Protein AF-A0A7U9S030-F1 (afdb_monomer_lite)

Sequence (1274 aa):
MGVYTKLIKKIAAVTAAAVVSAAVLPLWQVSVPVWAGQEVIQEDREASELTLESVRSEAAASYSGTEKMGFDLELAGHSFTGAAGLDYSQDTADRKYMQVFQNLKDRSESQTIIFRFRTTAANAFLFGTGIDGINNGKNMTFSLNNGKLRFRLRNQKKSEGGTAAGLQGNVGSNLNDGKYHTVAVSFHPGLGYAVGNVNLVIDASQDLYPAQWCPEWKAGFDQNNEAFTKFHIGSSALYGGDANGAALNGSLDFITVLNKGYTLQELQRLTAGDKDYRNFTEMFSGGTCNTWLFTGGTEGVADFAGNKTTRNWVGIFESSLRESGTFVERGRFVFNTAKKGADLAQLLDEYDTRILPFGTRVVGVMIGAADYRKKAEGLETFEETLTELLNRLVADRKIPLLLTPYPSQEASDAAEITRYTEAIERVAGEKFKIVDFSDLDPANLNSDGGLTPQGHQVVANKIKDAVGAGGKTSFTFDMLSDGSYTVAKQKDGALAQLLEVSAGADSITFKTEEASADTDAALEYTLTDSKGISISGEVPAGDTEFTIGGLKKYEQYLLHVYDTGRGSVRESYQPVSILTAEGEQGTAAEYEDHNRSVNEKIKETFTQDEAATWLFMGDSITHGVVTQGYDNVPQMFAKYLDEAGRTDDIVLNTGVTNATIATTLHQIEPRLKRYRPDVVFVMLGTNDVSVNGENTVTDAGSAVKGGITPEQYKERYKTLVGEIYETNPNASVVLRVPCEMKNAGQGNPPFPAHDGYEEKFAKIYEVAEEMREEHPGFNVAVVNHLKEWRDYRDNVRNDNIMTSGYGWLVADGVHPNGRGNLSMFQQLMKELGLYVHTSELVNYQYELSDWTDTSDLEVTVTQRGSRASVRMNALSGYTNGLKNVTLTLTADGRSIGTTADYAADGSITVDGLDASKPYTPSVTGKDAENSKEITFAASLVHEGGSDSEASADEKRELEDTLQAAEELDVTEYPQVIRNDYQAAILAVKEKYPADGELTSAQIDAALEEIRFVQANMKTLLAKFTEAKEALEQALLLAKKTLDGGKEARYSKDDWDNFTTIYRQAEAAAADESLSADELLRICSSLISAEQKLLNPPQILPPPPKVKKNKTYDIGDYHYLVTDLVKQTVTVTGTKNAGLSKIVILDQVKLLDGKTYQVTEVGSKAFLNHKKANSIQIGKNVEKIGAQAFSNCPALKKAVIRSTRLAEIGGKAFYKDKNLKSIEIKSKKLKKVGKNAFKGTAAKLKLIIPKKKYAAYKKLLAKKGQNKSASIKKK

Structure (mmCIF, N/CA/C/O backbone):
data_AF-A0A7U9S030-F1
#
_entry.id   AF-A0A7U9S030-F1
#
loop_
_atom_site.group_PDB
_atom_site.id
_atom_site.type_symbol
_atom_site.label_atom_id
_atom_site.label_alt_id
_atom_site.label_comp_id
_atom_site.label_asym_id
_atom_site.label_entity_id
_atom_site.label_seq_id
_atom_site.pdbx_PDB_ins_code
_atom_site.Cartn_x
_atom_site.Cartn_y
_atom_site.Cartn_z
_atom_site.occupancy
_atom_site.B_iso_or_equiv
_atom_site.auth_seq_id
_atom_site.auth_comp_id
_atom_site.auth_asym_id
_atom_site.auth_atom_id
_atom_site.pdbx_PDB_model_num
ATOM 1 N N . MET A 1 1 ? -9.720 65.638 -17.532 1.00 43.97 1 MET A N 1
ATOM 2 C CA . MET A 1 1 ? -8.790 65.518 -18.675 1.00 43.97 1 MET A CA 1
ATOM 3 C C . MET A 1 1 ? -7.827 66.700 -18.590 1.00 43.97 1 MET A C 1
ATOM 5 O O . MET A 1 1 ? -8.305 67.823 -18.619 1.00 43.97 1 MET A O 1
ATOM 9 N N . GLY A 1 2 ? -6.526 66.453 -18.378 1.00 38.53 2 GLY A N 1
ATOM 10 C CA . GLY A 1 2 ? -5.487 67.496 -18.366 1.00 38.53 2 GLY A CA 1
ATOM 11 C C . GLY A 1 2 ? -4.905 67.910 -17.007 1.00 38.53 2 GLY A C 1
ATOM 12 O O . GLY A 1 2 ? -4.972 69.085 -16.702 1.00 38.53 2 GLY A O 1
ATOM 13 N N . VAL A 1 3 ? -4.286 66.991 -16.247 1.00 31.59 3 VAL A N 1
ATOM 14 C CA . VAL A 1 3 ? -3.066 67.262 -15.438 1.00 31.59 3 VAL A CA 1
ATOM 15 C C . VAL A 1 3 ? -2.243 65.962 -15.330 1.00 31.59 3 VAL A C 1
ATOM 17 O O . VAL A 1 3 ? -1.977 65.428 -14.263 1.00 31.59 3 VAL A O 1
ATOM 20 N N . TYR A 1 4 ? -1.882 65.403 -16.483 1.00 32.97 4 TYR A N 1
ATOM 21 C CA . TYR A 1 4 ? -0.696 64.557 -16.635 1.00 32.97 4 TYR A CA 1
ATOM 22 C C . TYR A 1 4 ? 0.330 65.420 -17.373 1.00 32.97 4 TYR A C 1
ATOM 24 O O . TYR A 1 4 ? -0.057 66.273 -18.175 1.00 32.97 4 TYR A O 1
ATOM 32 N N . THR A 1 5 ? 1.620 65.149 -17.182 1.00 32.88 5 THR A N 1
ATOM 33 C CA . THR A 1 5 ? 2.760 65.758 -17.905 1.00 32.88 5 THR A CA 1
ATOM 34 C C . THR A 1 5 ? 3.355 67.027 -17.274 1.00 32.88 5 THR A C 1
ATOM 36 O O . THR A 1 5 ? 3.334 68.085 -17.896 1.00 32.88 5 THR A O 1
ATOM 39 N N . LYS A 1 6 ? 3.960 66.934 -16.070 1.00 26.59 6 LYS A N 1
ATOM 40 C CA . LYS A 1 6 ? 5.124 67.794 -15.712 1.00 26.59 6 LYS A CA 1
ATOM 41 C C . LYS A 1 6 ? 5.947 67.456 -14.459 1.00 26.59 6 LYS A C 1
ATOM 43 O O . LYS A 1 6 ? 6.879 68.201 -14.181 1.00 26.59 6 LYS A O 1
ATOM 48 N N . LEU A 1 7 ? 5.711 66.342 -13.758 1.00 29.89 7 LEU A N 1
ATOM 49 C CA . LEU A 1 7 ? 6.564 65.939 -12.622 1.00 29.89 7 LEU A CA 1
ATOM 50 C C . LEU A 1 7 ? 7.321 64.617 -12.850 1.00 29.89 7 LEU A C 1
ATOM 52 O O . LEU A 1 7 ? 7.571 63.855 -11.931 1.00 29.89 7 LEU A O 1
ATOM 56 N N . ILE A 1 8 ? 7.726 64.377 -14.101 1.00 34.41 8 ILE A N 1
ATOM 57 C CA . ILE A 1 8 ? 8.907 63.570 -14.441 1.00 34.41 8 ILE A CA 1
ATOM 58 C C . ILE A 1 8 ? 9.949 64.558 -14.970 1.00 34.41 8 ILE A C 1
ATOM 60 O O . ILE A 1 8 ? 9.958 64.833 -16.169 1.00 34.41 8 ILE A O 1
ATOM 64 N N . LYS A 1 9 ? 10.754 65.157 -14.079 1.00 27.56 9 LYS A N 1
ATOM 65 C CA . LYS A 1 9 ? 12.091 65.745 -14.344 1.00 27.56 9 LYS A CA 1
ATOM 66 C C . LYS A 1 9 ? 12.587 66.506 -13.105 1.00 27.56 9 LYS A C 1
ATOM 68 O O . LYS A 1 9 ? 11.960 67.488 -12.724 1.00 27.56 9 LYS A O 1
ATOM 73 N N . LYS A 1 10 ? 13.753 66.081 -12.589 1.00 28.03 10 LYS A N 1
ATOM 74 C CA . LYS A 1 10 ? 14.465 66.437 -11.333 1.00 28.03 10 LYS A CA 1
ATOM 75 C C . LYS A 1 10 ? 14.172 65.422 -10.215 1.00 28.03 10 LYS A C 1
ATOM 77 O O . LYS A 1 10 ? 13.331 65.683 -9.374 1.00 28.03 10 LYS A O 1
ATOM 82 N N . ILE A 1 11 ? 14.668 64.181 -10.206 1.00 26.81 11 ILE A N 1
ATOM 83 C CA . ILE A 1 11 ? 16.036 63.665 -10.422 1.00 26.81 11 ILE A CA 1
ATOM 84 C C . ILE A 1 11 ? 17.112 64.442 -9.653 1.00 26.81 11 ILE A C 1
ATOM 86 O O . ILE A 1 11 ? 17.351 65.607 -9.963 1.00 26.81 11 ILE A O 1
ATOM 90 N N . ALA A 1 12 ? 17.815 63.675 -8.804 1.00 22.67 12 ALA A N 1
ATOM 91 C CA . ALA A 1 12 ? 19.140 63.907 -8.221 1.00 22.67 12 ALA A CA 1
ATOM 92 C C . ALA A 1 12 ? 19.173 65.001 -7.141 1.00 22.67 12 ALA A C 1
ATOM 94 O O . ALA A 1 12 ? 18.566 66.048 -7.293 1.00 22.67 12 ALA A O 1
ATOM 95 N N . ALA A 1 13 ? 19.862 64.880 -6.014 1.00 22.61 13 ALA A N 1
ATOM 96 C CA . ALA A 1 13 ? 20.998 64.066 -5.589 1.00 22.61 13 ALA A CA 1
ATOM 97 C C . ALA A 1 13 ? 21.158 64.436 -4.080 1.00 22.61 13 ALA A C 1
ATOM 99 O O . ALA A 1 13 ? 20.847 65.569 -3.730 1.00 22.61 13 ALA A O 1
ATOM 100 N N . VAL A 1 14 ? 21.518 63.585 -3.112 1.00 23.66 14 VAL A N 1
ATOM 101 C CA . VAL A 1 14 ? 22.896 63.201 -2.722 1.00 23.66 14 VAL A CA 1
ATOM 102 C C . VAL A 1 14 ? 22.957 63.134 -1.174 1.00 23.66 14 VAL A C 1
ATOM 104 O O . VAL A 1 14 ? 22.595 64.098 -0.512 1.00 23.66 14 VAL A O 1
ATOM 107 N N . THR A 1 15 ? 23.386 61.964 -0.661 1.00 24.47 15 THR A N 1
ATOM 108 C CA . THR A 1 15 ? 24.145 61.645 0.591 1.00 24.47 15 THR A CA 1
ATOM 109 C C . THR A 1 15 ? 23.659 62.173 1.955 1.00 24.47 15 THR A C 1
ATOM 111 O O . THR A 1 15 ? 23.604 63.376 2.157 1.00 24.47 15 THR A O 1
ATOM 114 N N . ALA A 1 16 ? 23.297 61.315 2.924 1.00 23.08 16 ALA A N 1
ATOM 115 C CA . ALA A 1 16 ? 24.126 60.594 3.937 1.00 23.08 16 ALA A CA 1
ATOM 116 C C . ALA A 1 16 ? 23.666 61.078 5.347 1.00 23.08 16 ALA A C 1
ATOM 118 O O . ALA A 1 16 ? 23.325 62.244 5.467 1.00 23.08 16 ALA A O 1
ATOM 119 N N . ALA A 1 17 ? 23.552 60.318 6.447 1.00 24.25 17 ALA A N 1
ATOM 120 C CA . ALA A 1 17 ? 24.267 59.136 6.921 1.00 24.25 17 ALA A CA 1
ATOM 121 C C . ALA A 1 17 ? 23.503 58.379 8.053 1.00 24.25 17 ALA A C 1
ATOM 123 O O . ALA A 1 17 ? 22.734 58.990 8.785 1.00 24.25 17 ALA A O 1
ATOM 124 N N . ALA A 1 18 ? 23.851 57.086 8.193 1.00 24.89 18 ALA A N 1
ATOM 125 C CA . ALA A 1 18 ? 23.895 56.190 9.375 1.00 24.89 18 ALA A CA 1
ATOM 126 C C . ALA A 1 18 ? 22.600 55.787 10.145 1.00 24.89 18 ALA A C 1
ATOM 128 O O . ALA A 1 18 ? 21.977 56.619 10.786 1.00 24.89 18 ALA A O 1
ATOM 129 N N . VAL A 1 19 ? 22.135 54.520 10.014 1.00 25.16 19 VAL A N 1
ATOM 130 C CA . VAL A 1 19 ? 22.357 53.305 10.880 1.00 25.16 19 VAL A CA 1
ATOM 131 C C . VAL A 1 19 ? 21.251 53.170 11.951 1.00 25.16 19 VAL A C 1
ATOM 133 O O . VAL A 1 19 ? 21.014 54.135 12.655 1.00 25.16 19 VAL A O 1
ATOM 136 N N . VAL A 1 20 ? 20.541 52.066 12.234 1.00 24.75 20 VAL A N 1
ATOM 137 C CA . VAL A 1 20 ? 20.331 50.677 11.751 1.00 24.75 20 VAL A CA 1
ATOM 138 C C . VAL A 1 20 ? 19.025 50.223 12.439 1.00 24.75 20 VAL A C 1
ATOM 140 O O . VAL A 1 20 ? 18.863 50.523 13.618 1.00 24.75 20 VAL A O 1
ATOM 143 N N . SER A 1 21 ? 18.129 49.497 11.756 1.00 26.20 21 SER A N 1
ATOM 144 C CA . SER A 1 21 ? 17.264 48.425 12.311 1.00 26.20 21 SER A CA 1
ATOM 145 C C . SER A 1 21 ? 16.460 47.794 11.172 1.00 26.20 21 SER A C 1
ATOM 147 O O . SER A 1 21 ? 15.723 48.476 10.465 1.00 26.20 21 SER A O 1
ATOM 149 N N . ALA A 1 22 ? 16.686 46.502 10.954 1.00 24.30 22 ALA A N 1
ATOM 150 C CA . ALA A 1 22 ? 16.199 45.720 9.830 1.00 24.30 22 ALA A CA 1
ATOM 151 C C . ALA A 1 22 ? 14.758 45.222 10.037 1.00 24.30 22 ALA A C 1
ATOM 153 O O . ALA A 1 22 ? 14.449 44.631 11.066 1.00 24.30 22 ALA A O 1
ATOM 154 N N . ALA A 1 23 ? 13.923 45.382 9.010 1.00 25.09 23 ALA A N 1
ATOM 155 C CA . ALA A 1 23 ? 12.721 44.587 8.781 1.00 25.09 23 ALA A CA 1
ATOM 156 C C . ALA A 1 23 ? 12.792 44.088 7.330 1.00 25.09 23 ALA A C 1
ATOM 158 O O . ALA A 1 23 ? 12.645 44.868 6.389 1.00 25.09 23 ALA A O 1
ATOM 159 N N . VAL A 1 24 ? 13.116 42.805 7.151 1.00 26.00 24 VAL A N 1
ATOM 160 C CA . VAL A 1 24 ? 13.170 42.138 5.844 1.00 26.00 24 VAL A CA 1
ATOM 161 C C . VAL A 1 24 ? 11.913 41.289 5.699 1.00 26.00 24 VAL A C 1
ATOM 163 O O . VAL A 1 24 ? 11.746 40.286 6.384 1.00 26.00 24 VAL A O 1
ATOM 166 N N . LEU A 1 25 ? 11.039 41.715 4.790 1.00 24.22 25 LEU A N 1
ATOM 167 C CA . LEU A 1 25 ? 10.045 40.878 4.121 1.00 24.22 25 LEU A CA 1
ATOM 168 C C . LEU A 1 25 ? 10.785 39.922 3.165 1.00 24.22 25 LEU A C 1
ATOM 170 O O . LEU A 1 25 ? 11.614 40.417 2.394 1.00 24.22 25 LEU A O 1
ATOM 174 N N . PRO A 1 26 ? 10.515 38.605 3.132 1.00 27.12 26 PRO A N 1
ATOM 175 C CA . PRO A 1 26 ? 11.086 37.761 2.098 1.00 27.12 26 PRO A CA 1
ATOM 176 C C . PRO A 1 26 ? 10.191 37.731 0.853 1.00 27.12 26 PRO A C 1
ATOM 178 O O . PRO A 1 26 ? 9.041 37.300 0.870 1.00 27.12 26 PRO A O 1
ATOM 181 N N . LEU A 1 27 ? 10.788 38.188 -0.245 1.00 24.61 27 LEU A N 1
ATOM 182 C CA . LEU A 1 27 ? 10.419 37.889 -1.623 1.00 24.61 27 LEU A CA 1
ATOM 183 C C . LEU A 1 27 ? 10.557 36.378 -1.891 1.00 24.61 27 LEU A C 1
ATOM 185 O O . LEU A 1 27 ? 11.667 35.863 -1.829 1.00 24.61 27 LEU A O 1
ATOM 189 N N . TRP A 1 28 ? 9.476 35.704 -2.291 1.00 23.78 28 TRP A N 1
ATOM 190 C CA . TRP A 1 28 ? 9.529 34.413 -2.998 1.00 23.78 28 TRP A CA 1
ATOM 191 C C . TRP A 1 28 ? 8.744 34.509 -4.314 1.00 23.78 28 TRP A C 1
ATOM 193 O O . TRP A 1 28 ? 7.645 33.991 -4.463 1.00 23.78 28 TRP A O 1
ATOM 203 N N . GLN A 1 29 ? 9.321 35.217 -5.285 1.00 27.47 29 GLN A N 1
ATOM 204 C CA . GLN A 1 29 ? 9.027 35.063 -6.714 1.00 27.47 29 GLN A CA 1
ATOM 205 C C . GLN A 1 29 ? 10.336 35.223 -7.492 1.00 27.47 29 GLN A C 1
ATOM 207 O O . GLN A 1 29 ? 10.546 36.190 -8.218 1.00 27.47 29 GLN A O 1
ATOM 212 N N . VAL A 1 30 ? 11.252 34.273 -7.302 1.00 23.80 30 VAL A N 1
ATOM 213 C CA . VAL A 1 30 ? 12.335 34.004 -8.251 1.00 23.80 30 VAL A CA 1
ATOM 214 C C . VAL A 1 30 ? 12.465 32.490 -8.356 1.00 23.80 30 VAL A C 1
ATOM 216 O O . VAL A 1 30 ? 13.173 31.843 -7.596 1.00 23.80 30 VAL A O 1
ATOM 219 N N . SER A 1 31 ? 11.720 31.916 -9.291 1.00 27.05 31 SER A N 1
ATOM 220 C CA . SER A 1 31 ? 11.907 30.548 -9.754 1.00 27.05 31 SER A CA 1
ATOM 221 C C . SER A 1 31 ? 13.229 30.439 -10.523 1.00 27.05 31 SER A C 1
ATOM 223 O O . SER A 1 31 ? 13.385 31.064 -11.573 1.00 27.05 31 SER A O 1
ATOM 225 N N . VAL A 1 32 ? 14.162 29.631 -10.011 1.00 22.25 32 VAL A N 1
ATOM 226 C CA . VAL A 1 32 ? 15.322 29.080 -10.739 1.00 22.25 32 VAL A CA 1
ATOM 227 C C . VAL A 1 32 ? 15.608 27.663 -10.211 1.00 22.25 32 VAL A C 1
ATOM 229 O O . VAL A 1 32 ? 15.194 27.327 -9.106 1.00 22.25 32 VAL A O 1
ATOM 232 N N . PRO A 1 33 ? 16.243 26.810 -11.026 1.00 23.23 33 PRO A N 1
ATOM 233 C CA . PRO A 1 33 ? 15.705 25.519 -11.430 1.00 23.23 33 PRO A CA 1
ATOM 234 C C . PRO A 1 33 ? 15.667 24.485 -10.293 1.00 23.23 33 PRO A C 1
ATOM 236 O O . PRO A 1 33 ? 16.690 24.093 -9.737 1.00 23.23 33 PRO A O 1
ATOM 239 N N . VAL A 1 34 ? 14.471 23.963 -10.044 1.00 23.61 34 VAL A N 1
ATOM 240 C CA . VAL A 1 34 ? 14.268 22.650 -9.430 1.00 23.61 34 VAL A CA 1
ATOM 241 C C . VAL A 1 34 ? 14.998 21.621 -10.303 1.00 23.61 34 VAL A C 1
ATOM 243 O O . VAL A 1 34 ? 14.859 21.658 -11.529 1.00 23.61 34 VAL A O 1
ATOM 246 N N . TRP A 1 35 ? 15.742 20.678 -9.714 1.00 24.00 35 TRP A N 1
ATOM 247 C CA . TRP A 1 35 ? 16.056 19.403 -10.375 1.00 24.00 35 TRP A CA 1
ATOM 248 C C . TRP A 1 35 ? 14.767 18.590 -10.515 1.00 24.00 35 TRP A C 1
ATOM 250 O O . TRP A 1 35 ? 14.552 17.569 -9.867 1.00 24.00 35 TRP A O 1
ATOM 260 N N . ALA A 1 36 ? 13.879 19.102 -11.363 1.00 24.64 36 ALA A N 1
ATOM 261 C CA . ALA A 1 36 ? 12.728 18.395 -11.851 1.00 24.64 36 ALA A CA 1
ATOM 262 C C . ALA A 1 36 ? 13.266 17.168 -12.584 1.00 24.64 36 ALA A C 1
ATOM 264 O O . ALA A 1 36 ? 14.016 17.292 -13.560 1.00 24.64 36 ALA A O 1
ATOM 265 N N . GLY A 1 37 ? 12.885 15.982 -12.108 1.00 25.98 37 GLY A N 1
ATOM 266 C CA . GLY A 1 37 ? 12.823 14.820 -12.978 1.00 25.98 37 GLY A CA 1
ATOM 267 C C . GLY A 1 37 ? 12.107 15.271 -14.244 1.00 25.98 37 GLY A C 1
ATOM 268 O O . GLY A 1 37 ? 10.993 15.783 -14.163 1.00 25.98 37 GLY A O 1
ATOM 269 N N . GLN A 1 38 ? 12.819 15.216 -15.371 1.00 25.38 38 GLN A N 1
ATOM 270 C CA . GLN A 1 38 ? 12.341 15.733 -16.646 1.00 25.38 38 GLN A CA 1
ATOM 271 C C . GLN A 1 38 ? 10.895 15.297 -16.871 1.00 25.38 38 GLN A C 1
ATOM 273 O O . GLN A 1 38 ? 10.607 14.099 -16.920 1.00 25.38 38 GLN A O 1
ATOM 278 N N . GLU A 1 39 ? 10.012 16.285 -17.020 1.00 23.64 39 GLU A N 1
ATOM 279 C CA . GLU A 1 39 ? 8.699 16.098 -17.611 1.00 23.64 39 GLU A CA 1
ATOM 280 C C . GLU A 1 39 ? 8.871 15.263 -18.880 1.00 23.64 39 GLU A C 1
ATOM 282 O O . GLU A 1 39 ? 9.592 15.635 -19.811 1.00 23.64 39 GLU A O 1
ATOM 287 N N . VAL A 1 40 ? 8.218 14.103 -18.906 1.00 24.52 40 VAL A N 1
ATOM 288 C CA . VAL A 1 40 ? 8.027 13.338 -20.132 1.00 24.52 40 VAL A CA 1
ATOM 289 C C . VAL A 1 40 ? 7.052 14.141 -20.983 1.00 24.52 40 VAL A C 1
ATOM 291 O O . VAL A 1 40 ? 5.839 13.945 -20.937 1.00 24.52 40 VAL A O 1
ATOM 294 N N . ILE A 1 41 ? 7.590 15.080 -21.757 1.00 25.73 41 ILE A N 1
ATOM 295 C CA . ILE A 1 41 ? 6.886 15.655 -22.893 1.00 25.73 41 ILE A CA 1
ATOM 296 C C . ILE A 1 41 ? 6.681 14.494 -23.874 1.00 25.73 41 ILE A C 1
ATOM 298 O O . ILE A 1 41 ? 7.617 14.025 -24.522 1.00 25.73 41 ILE A O 1
ATOM 302 N N . GLN A 1 42 ? 5.450 13.981 -23.942 1.00 27.70 42 GLN A N 1
ATOM 303 C CA . GLN A 1 42 ? 4.999 13.137 -25.044 1.00 27.70 42 GLN A CA 1
ATOM 304 C C . GLN A 1 42 ? 4.949 13.998 -26.313 1.00 27.70 42 GLN A C 1
ATOM 306 O O . GLN A 1 42 ? 3.898 14.513 -26.687 1.00 27.70 42 GLN A O 1
ATOM 311 N N . GLU A 1 43 ? 6.094 14.161 -26.972 1.00 25.59 43 GLU A N 1
ATOM 312 C CA . GLU A 1 43 ? 6.138 14.541 -28.380 1.00 25.59 43 GLU A CA 1
ATOM 313 C C . GLU A 1 43 ? 5.946 13.301 -29.270 1.00 25.59 43 GLU A C 1
ATOM 315 O O . GLU A 1 43 ? 6.334 12.176 -28.946 1.00 25.59 43 GLU A O 1
ATOM 320 N N . ASP A 1 44 ? 5.240 13.532 -30.372 1.00 27.03 44 ASP A N 1
ATOM 321 C CA . ASP A 1 44 ? 4.622 12.576 -31.286 1.00 27.03 44 ASP A CA 1
ATOM 322 C C . ASP A 1 44 ? 5.468 11.338 -31.664 1.00 27.03 44 ASP A C 1
ATOM 324 O O . ASP A 1 44 ? 6.544 11.418 -32.260 1.00 27.03 44 ASP A O 1
ATOM 328 N N . ARG A 1 45 ? 4.901 10.142 -31.439 1.00 28.41 45 ARG A N 1
ATOM 329 C CA . ARG A 1 45 ? 5.425 8.867 -31.961 1.00 28.41 45 ARG A CA 1
ATOM 330 C C . ARG A 1 45 ? 5.123 8.702 -33.457 1.00 28.41 45 ARG A C 1
ATOM 332 O O . ARG A 1 45 ? 4.115 8.099 -33.822 1.00 28.41 45 ARG A O 1
ATOM 339 N N . GLU A 1 46 ? 6.053 9.125 -34.309 1.00 29.02 46 GLU A N 1
ATOM 340 C CA . GLU A 1 46 ? 6.309 8.497 -35.624 1.00 29.02 46 GLU A CA 1
ATOM 341 C C . GLU A 1 46 ? 7.816 8.274 -35.916 1.00 29.02 46 GLU A C 1
ATOM 343 O O . GLU A 1 46 ? 8.192 8.028 -37.060 1.00 29.02 46 GLU A O 1
ATOM 348 N N . ALA A 1 47 ? 8.698 8.276 -34.907 1.00 31.30 47 ALA A N 1
ATOM 349 C CA . ALA A 1 47 ? 10.100 7.881 -35.086 1.00 31.30 47 ALA A CA 1
ATOM 350 C C . ALA A 1 47 ? 10.286 6.367 -34.864 1.00 31.30 47 ALA A C 1
ATOM 352 O O . ALA A 1 47 ? 9.822 5.815 -33.866 1.00 31.30 47 ALA A O 1
ATOM 353 N N . SER A 1 48 ? 10.967 5.694 -35.796 1.00 42.03 48 SER A N 1
ATOM 354 C CA . SER A 1 48 ? 11.602 4.391 -35.560 1.00 42.03 48 SER A CA 1
ATOM 355 C C . SER A 1 48 ? 12.379 4.424 -34.241 1.00 42.03 48 SER A C 1
ATOM 357 O O . SER A 1 48 ? 13.004 5.445 -33.958 1.00 42.03 48 SER A O 1
ATOM 359 N N . GLU A 1 49 ? 12.349 3.353 -33.443 1.00 58.59 49 GLU A N 1
ATOM 360 C CA . GLU A 1 49 ? 13.115 3.285 -32.191 1.00 58.59 49 GLU A CA 1
ATOM 361 C C . GLU A 1 49 ? 14.566 3.722 -32.428 1.00 58.59 49 GLU A C 1
ATOM 363 O O . GLU A 1 49 ? 15.276 3.130 -33.238 1.00 58.59 49 GLU A O 1
ATOM 368 N N . LEU A 1 50 ? 14.985 4.804 -31.767 1.00 79.12 50 LEU A N 1
ATOM 369 C CA . LEU A 1 50 ? 16.345 5.322 -31.853 1.00 79.12 50 LEU A CA 1
ATOM 370 C C . LEU A 1 50 ? 17.301 4.307 -31.206 1.00 79.12 50 LEU A C 1
ATOM 372 O O . LEU A 1 50 ? 17.383 4.221 -29.980 1.00 79.12 50 LEU A O 1
ATOM 376 N N . THR A 1 51 ? 18.006 3.537 -32.033 1.00 84.88 51 THR A N 1
ATOM 377 C CA . THR A 1 51 ? 19.038 2.569 -31.625 1.00 84.88 51 THR A CA 1
ATOM 378 C C . THR A 1 51 ? 20.412 2.993 -32.131 1.00 84.88 51 THR A C 1
ATOM 380 O O . THR A 1 51 ? 20.514 3.695 -33.140 1.00 84.88 51 THR A O 1
ATOM 383 N N . LEU A 1 52 ? 21.486 2.525 -31.485 1.00 90.19 52 LEU A N 1
ATOM 384 C CA . LEU A 1 52 ? 22.853 2.756 -31.965 1.00 90.19 52 LEU A CA 1
ATOM 385 C C . LEU A 1 52 ? 23.022 2.308 -33.425 1.00 90.19 52 LEU A C 1
ATOM 387 O O . LEU A 1 52 ? 23.552 3.054 -34.242 1.00 90.19 52 LEU A O 1
ATOM 391 N N . GLU A 1 53 ? 22.482 1.144 -33.782 1.00 90.38 53 GLU A N 1
ATOM 392 C CA . GLU A 1 53 ? 22.510 0.622 -35.151 1.00 90.38 53 GLU A CA 1
ATOM 393 C C . GLU A 1 53 ? 21.760 1.520 -36.148 1.00 90.38 53 GLU A C 1
ATOM 395 O O . GLU A 1 53 ? 22.241 1.746 -37.263 1.00 90.38 53 GLU A O 1
ATOM 400 N N . SER A 1 54 ? 20.619 2.096 -35.748 1.00 91.12 54 SER A N 1
ATOM 401 C CA . SER A 1 54 ? 19.882 3.043 -36.593 1.00 91.12 54 SER A CA 1
ATOM 402 C C . SER A 1 54 ? 20.686 4.320 -36.868 1.00 91.12 54 SER A C 1
ATOM 404 O O . SER A 1 54 ? 20.713 4.789 -38.005 1.00 91.12 54 SER A O 1
ATOM 406 N N . VAL A 1 55 ? 21.413 4.834 -35.866 1.00 93.75 55 VAL A N 1
ATOM 407 C CA . VAL A 1 55 ? 22.272 6.025 -35.997 1.00 93.75 55 VAL A CA 1
ATOM 408 C C . VAL A 1 55 ? 23.481 5.737 -36.883 1.00 93.75 55 VAL A C 1
ATOM 410 O O . VAL A 1 55 ? 23.818 6.542 -37.752 1.00 93.75 55 VAL A O 1
ATOM 413 N N . ARG A 1 56 ? 24.104 4.567 -36.717 1.00 94.56 56 ARG A N 1
ATOM 414 C CA . ARG A 1 56 ? 25.204 4.105 -37.575 1.00 94.56 56 ARG A CA 1
ATOM 415 C C . ARG A 1 56 ? 24.758 3.952 -39.030 1.00 94.56 56 ARG A C 1
ATOM 417 O O . ARG A 1 56 ? 25.417 4.453 -39.939 1.00 94.56 56 ARG A O 1
ATOM 424 N N . SER A 1 57 ? 23.585 3.358 -39.250 1.00 92.69 57 SER A N 1
ATOM 425 C CA . SER A 1 57 ? 22.975 3.228 -40.580 1.00 92.69 57 SER A CA 1
ATOM 426 C C . SER A 1 57 ? 22.660 4.589 -41.213 1.00 92.69 57 SER A C 1
ATOM 428 O O . SER A 1 57 ? 22.891 4.785 -42.406 1.00 92.69 57 SER A O 1
ATOM 430 N N . GLU A 1 58 ? 22.172 5.553 -40.426 1.00 93.12 58 GLU A N 1
ATOM 431 C CA . GLU A 1 58 ? 21.930 6.930 -40.874 1.00 93.12 58 GLU A CA 1
ATOM 432 C C . GLU A 1 58 ? 23.235 7.624 -41.288 1.00 93.12 58 GLU A C 1
ATOM 434 O O . GLU A 1 58 ? 23.298 8.241 -42.355 1.00 93.12 58 GLU A O 1
ATOM 439 N N . ALA A 1 59 ? 24.303 7.477 -40.502 1.00 93.62 59 ALA A N 1
ATOM 440 C CA . ALA A 1 59 ? 25.615 8.024 -40.834 1.00 93.62 59 ALA A CA 1
ATOM 441 C C . ALA A 1 59 ? 26.197 7.393 -42.115 1.00 93.62 59 ALA A C 1
ATOM 443 O O . ALA A 1 59 ? 26.692 8.113 -42.986 1.00 93.62 59 ALA A O 1
ATOM 444 N N . ALA A 1 60 ? 26.065 6.073 -42.285 1.00 91.81 60 ALA A N 1
ATOM 445 C CA . ALA A 1 60 ? 26.468 5.366 -43.502 1.00 91.81 60 ALA A CA 1
ATOM 446 C C . ALA A 1 60 ? 25.659 5.813 -44.737 1.00 91.81 60 ALA A C 1
ATOM 448 O O . ALA A 1 60 ? 26.219 6.038 -45.814 1.00 91.81 60 ALA A O 1
ATOM 449 N N . ALA A 1 61 ? 24.347 6.015 -44.594 1.00 90.12 61 ALA A N 1
ATOM 450 C CA . ALA A 1 61 ? 23.511 6.552 -45.666 1.00 90.12 61 ALA A CA 1
ATOM 451 C C . ALA A 1 61 ? 23.914 7.993 -46.024 1.00 90.12 61 ALA A C 1
ATOM 453 O O . ALA A 1 61 ? 24.045 8.325 -47.206 1.00 90.12 61 ALA A O 1
ATOM 454 N N . SER A 1 62 ? 24.188 8.827 -45.018 1.00 89.25 62 SER A N 1
ATOM 455 C CA . SER A 1 62 ? 24.657 10.207 -45.183 1.00 89.25 62 SER A CA 1
ATOM 456 C C . SER A 1 62 ? 25.984 10.288 -45.947 1.00 89.25 62 SER A C 1
ATOM 458 O O . SER A 1 62 ? 26.162 11.156 -46.807 1.00 89.25 62 SER A O 1
ATOM 460 N N . TYR A 1 63 ? 26.879 9.324 -45.722 1.00 89.88 63 TYR A N 1
ATOM 461 C CA . TYR A 1 63 ? 28.139 9.178 -46.454 1.00 89.88 63 TYR A CA 1
ATOM 462 C C . TYR A 1 63 ? 27.948 8.877 -47.948 1.00 89.88 63 TYR A C 1
ATOM 464 O O . TYR A 1 63 ? 28.695 9.369 -48.800 1.00 89.88 63 TYR A O 1
ATOM 472 N N . SER A 1 64 ? 26.925 8.087 -48.287 1.00 83.50 64 SER A N 1
ATOM 473 C CA . SER A 1 64 ? 26.581 7.756 -49.677 1.00 83.50 64 SER A CA 1
ATOM 474 C C . SER A 1 64 ? 25.906 8.911 -50.435 1.00 83.50 64 SER A C 1
ATOM 476 O O . SER A 1 64 ? 25.828 8.887 -51.665 1.00 83.50 64 SER A O 1
ATOM 478 N N . GLY A 1 65 ? 25.459 9.948 -49.717 1.00 80.88 65 GLY A N 1
ATOM 479 C CA . GLY A 1 65 ? 24.829 11.136 -50.280 1.00 80.88 65 GLY A CA 1
ATOM 480 C C . GLY A 1 65 ? 25.767 12.008 -51.124 1.00 80.88 65 GLY A C 1
ATOM 481 O O . GLY A 1 65 ? 27.000 11.899 -51.087 1.00 80.88 65 GLY A O 1
ATOM 482 N N . THR A 1 66 ? 25.168 12.930 -51.884 1.00 79.88 66 THR A N 1
ATOM 483 C CA . THR A 1 66 ? 25.896 13.887 -52.737 1.00 79.88 66 THR A CA 1
ATOM 484 C C . THR A 1 66 ? 26.780 14.835 -51.930 1.00 79.88 66 THR A C 1
ATOM 486 O O . THR A 1 66 ? 27.882 15.143 -52.374 1.00 79.88 66 THR A O 1
ATOM 489 N N . GLU A 1 67 ? 26.330 15.250 -50.741 1.00 84.38 67 GLU A N 1
ATOM 490 C CA . GLU A 1 67 ? 27.045 16.193 -49.872 1.00 84.38 67 GLU A CA 1
ATOM 491 C C . GLU A 1 67 ? 27.860 15.516 -48.755 1.00 84.38 67 GLU A C 1
ATOM 493 O O . GLU A 1 67 ? 28.612 16.197 -48.091 1.00 84.38 67 GLU A O 1
ATOM 498 N N . LYS A 1 68 ? 27.792 14.192 -48.546 1.00 89.44 68 LYS A N 1
ATOM 499 C CA . LYS A 1 68 ? 28.596 13.467 -47.526 1.00 89.44 68 LYS A CA 1
ATOM 500 C C . LYS A 1 68 ? 28.600 14.138 -46.144 1.00 89.44 68 LYS A C 1
ATOM 502 O O . LYS A 1 68 ? 29.591 14.736 -45.736 1.00 89.44 68 LYS A O 1
ATOM 507 N N . MET A 1 69 ? 27.492 14.022 -45.418 1.00 91.38 69 MET A N 1
ATOM 508 C CA . MET A 1 69 ? 27.272 14.738 -44.148 1.00 91.38 69 MET A CA 1
ATOM 509 C C . MET A 1 69 ? 27.470 13.857 -42.904 1.00 91.38 69 MET A C 1
ATOM 511 O O . MET A 1 69 ? 27.033 14.195 -41.805 1.00 91.38 69 MET A O 1
ATOM 515 N N . GLY A 1 70 ? 28.081 12.692 -43.077 1.00 94.19 70 GLY A N 1
ATOM 516 C CA . GLY A 1 70 ? 28.374 11.742 -42.015 1.00 94.19 70 GLY A CA 1
ATOM 517 C C . GLY A 1 70 ? 29.123 10.535 -42.562 1.00 94.19 70 GLY A C 1
ATOM 518 O O . GLY A 1 70 ? 29.227 10.385 -43.778 1.00 94.19 70 GLY A O 1
ATOM 519 N N . PHE A 1 71 ? 29.660 9.708 -41.672 1.00 96.00 71 PHE A N 1
ATOM 520 C CA . PHE A 1 71 ? 30.222 8.398 -41.975 1.00 96.00 71 PHE A CA 1
ATOM 521 C C . PHE A 1 71 ? 30.085 7.458 -40.777 1.00 96.00 71 PHE A C 1
ATOM 523 O O . PHE A 1 71 ? 30.091 7.896 -39.630 1.00 96.00 71 PHE A O 1
ATOM 530 N N . ASP A 1 72 ? 30.006 6.162 -41.061 1.00 95.88 72 ASP A N 1
ATOM 531 C CA . ASP A 1 72 ? 30.231 5.092 -40.092 1.00 95.88 72 ASP A CA 1
ATOM 532 C C . ASP A 1 72 ? 31.464 4.312 -40.553 1.00 95.88 72 ASP A C 1
ATOM 534 O O . ASP A 1 72 ? 31.489 3.767 -41.658 1.00 95.88 72 ASP A O 1
ATOM 538 N N . LEU A 1 73 ? 32.529 4.359 -39.757 1.00 94.88 73 LEU A N 1
ATOM 539 C CA . LEU A 1 73 ? 33.782 3.671 -40.028 1.00 94.88 73 LEU A CA 1
ATOM 540 C C . LEU A 1 73 ? 33.815 2.393 -39.194 1.00 94.88 73 LEU A C 1
ATOM 542 O O . LEU A 1 73 ? 34.066 2.452 -37.993 1.00 94.88 73 LEU A O 1
ATOM 546 N N . GLU A 1 74 ? 33.571 1.261 -39.848 1.00 92.75 74 GLU A N 1
ATOM 547 C CA . GLU A 1 74 ? 33.665 -0.071 -39.250 1.00 92.75 74 GLU A CA 1
ATOM 548 C C . GLU A 1 74 ? 35.135 -0.477 -39.088 1.00 92.75 74 GLU A C 1
ATOM 550 O O . GLU A 1 74 ? 35.915 -0.450 -40.045 1.00 92.75 74 GLU A O 1
ATOM 555 N N . LEU A 1 75 ? 35.516 -0.829 -37.864 1.00 91.94 75 LEU A N 1
ATOM 556 C CA . LEU A 1 75 ? 36.881 -1.179 -37.474 1.00 91.94 75 LEU A CA 1
ATOM 557 C C . LEU A 1 75 ? 36.941 -2.529 -36.747 1.00 91.94 75 LEU A C 1
ATOM 559 O O . LEU A 1 75 ? 38.047 -2.989 -36.442 1.00 91.94 75 LEU A O 1
ATOM 563 N N . ALA A 1 76 ? 35.804 -3.204 -36.531 1.00 84.31 76 ALA A N 1
ATOM 564 C CA . ALA A 1 76 ? 35.759 -4.529 -35.931 1.00 84.31 76 ALA A CA 1
ATOM 565 C C . ALA A 1 76 ? 36.745 -5.488 -36.624 1.00 84.31 76 ALA A C 1
ATOM 567 O O . ALA A 1 76 ? 36.845 -5.562 -37.851 1.00 84.31 76 ALA A O 1
ATOM 568 N N . GLY A 1 77 ? 37.529 -6.205 -35.815 1.00 75.69 77 GLY A N 1
ATOM 569 C CA . GLY A 1 77 ? 38.580 -7.114 -36.288 1.00 75.69 77 GLY A CA 1
ATOM 570 C C . GLY A 1 77 ? 39.953 -6.473 -36.538 1.00 75.69 77 GLY A C 1
ATOM 571 O O . GLY A 1 77 ? 40.928 -7.208 -36.691 1.00 75.69 77 GLY A O 1
ATOM 572 N N . HIS A 1 78 ? 40.087 -5.141 -36.507 1.00 81.62 78 HIS A N 1
ATOM 573 C CA . HIS A 1 78 ? 41.399 -4.483 -36.508 1.00 81.62 78 HIS A CA 1
ATOM 574 C C . HIS A 1 78 ? 41.972 -4.426 -35.084 1.00 81.62 78 HIS A C 1
ATOM 576 O O . HIS A 1 78 ? 41.436 -3.756 -34.201 1.00 81.62 78 HIS A O 1
ATOM 582 N N . SER A 1 79 ? 43.089 -5.122 -34.854 1.00 74.69 79 SER A N 1
ATOM 583 C CA . SER A 1 79 ? 43.812 -5.073 -33.578 1.00 74.69 79 SER A CA 1
ATOM 584 C C . SER A 1 79 ? 44.922 -4.028 -33.632 1.00 74.69 79 SER A C 1
ATOM 586 O O . SER A 1 79 ? 45.803 -4.100 -34.488 1.00 74.69 79 SER A O 1
ATOM 588 N N . PHE A 1 80 ? 44.924 -3.093 -32.683 1.00 85.81 80 PHE A N 1
ATOM 589 C CA . PHE A 1 80 ? 45.991 -2.106 -32.535 1.00 85.81 80 PHE A CA 1
ATOM 590 C C . PHE A 1 80 ? 47.029 -2.642 -31.545 1.00 85.81 80 PHE A C 1
ATOM 592 O O . PHE A 1 80 ? 46.695 -2.954 -30.405 1.00 85.81 80 PHE A O 1
ATOM 599 N N . THR A 1 81 ? 48.282 -2.779 -31.985 1.00 78.75 81 THR A N 1
ATOM 600 C CA . THR A 1 81 ? 49.386 -3.387 -31.210 1.00 78.75 81 THR A CA 1
ATOM 601 C C . THR A 1 81 ? 50.434 -2.368 -30.744 1.00 78.75 81 THR A C 1
ATOM 603 O O . THR A 1 81 ? 51.555 -2.735 -30.402 1.00 78.75 81 THR A O 1
ATOM 606 N N . GLY A 1 82 ? 50.091 -1.074 -30.721 1.00 66.94 82 GLY A N 1
ATOM 607 C CA . GLY A 1 82 ? 50.938 -0.027 -30.140 1.00 66.94 82 GLY A CA 1
ATOM 608 C C . GLY A 1 82 ? 52.011 0.599 -31.048 1.00 66.94 82 GLY A C 1
ATOM 609 O O . GLY A 1 82 ? 52.781 1.418 -30.554 1.00 66.94 82 GLY A O 1
ATOM 610 N N . ALA A 1 83 ? 52.076 0.288 -32.352 1.00 62.88 83 ALA A N 1
ATOM 611 C CA . ALA A 1 83 ? 53.044 0.928 -33.269 1.00 62.88 83 ALA A CA 1
ATOM 612 C C . ALA A 1 83 ? 52.465 1.397 -34.620 1.00 62.88 83 ALA A C 1
ATOM 614 O O . ALA A 1 83 ? 52.859 2.451 -35.119 1.00 62.88 83 ALA A O 1
ATOM 615 N N . ALA A 1 84 ? 51.516 0.661 -35.208 1.00 70.69 84 ALA A N 1
ATOM 616 C CA . ALA A 1 84 ? 50.879 1.018 -36.478 1.00 70.69 84 ALA A CA 1
ATOM 617 C C . ALA A 1 84 ? 49.449 1.527 -36.235 1.00 70.69 84 ALA A C 1
ATOM 619 O O . ALA A 1 84 ? 48.593 0.778 -35.769 1.00 70.69 84 ALA A O 1
ATOM 620 N N . GLY A 1 85 ? 49.204 2.805 -36.528 1.00 81.31 85 GLY A N 1
ATOM 621 C CA . GLY A 1 85 ? 47.858 3.384 -36.572 1.00 81.31 85 GLY A CA 1
ATOM 622 C C . GLY A 1 85 ? 47.352 3.510 -38.004 1.00 81.31 85 GLY A C 1
ATOM 623 O O . GLY A 1 85 ? 48.082 3.237 -38.956 1.00 81.31 85 GLY A O 1
ATOM 624 N N . LEU A 1 86 ? 46.111 3.955 -38.157 1.00 88.94 86 LEU A N 1
ATOM 625 C CA . LEU A 1 86 ? 45.519 4.243 -39.461 1.00 88.94 86 LEU A CA 1
ATOM 626 C C . LEU A 1 86 ? 45.612 5.742 -39.752 1.00 88.94 86 LEU A C 1
ATOM 628 O O . LEU A 1 86 ? 45.383 6.568 -38.865 1.00 88.94 86 LEU A O 1
ATOM 632 N N . ASP A 1 87 ? 45.940 6.076 -40.997 1.00 88.69 87 ASP A N 1
ATOM 633 C CA . ASP A 1 87 ? 45.964 7.439 -41.522 1.00 88.69 87 ASP A CA 1
ATOM 634 C C . ASP A 1 87 ? 44.919 7.571 -42.635 1.00 88.69 87 ASP A C 1
ATOM 636 O O . ASP A 1 87 ? 44.999 6.907 -43.671 1.00 88.69 87 ASP A O 1
ATOM 640 N N . TYR A 1 88 ? 43.931 8.424 -42.390 1.00 90.75 88 TYR A N 1
ATOM 641 C CA . TYR A 1 88 ? 42.831 8.744 -43.294 1.00 90.75 88 TYR A CA 1
ATOM 642 C C . TYR A 1 88 ? 42.875 10.206 -43.749 1.00 90.75 88 TYR A C 1
ATOM 644 O O . TYR A 1 88 ? 41.868 10.752 -44.190 1.00 90.75 88 TYR A O 1
ATOM 652 N N . SER A 1 89 ? 44.041 10.848 -43.667 1.00 89.06 89 SER A N 1
ATOM 653 C CA . SER A 1 89 ? 44.231 12.255 -44.040 1.00 89.06 89 SER A CA 1
ATOM 654 C C . SER A 1 89 ? 44.124 12.509 -45.550 1.00 89.06 89 SER A C 1
ATOM 656 O O . SER A 1 89 ? 44.058 13.661 -45.974 1.00 89.06 89 SER A O 1
ATOM 658 N N . GLN A 1 90 ? 44.123 11.452 -46.371 1.00 86.75 90 GLN A N 1
ATOM 659 C CA . GLN A 1 90 ? 43.986 11.519 -47.827 1.00 86.75 90 GLN A CA 1
ATOM 660 C C . GLN A 1 90 ? 42.702 10.818 -48.278 1.00 86.75 90 GLN A C 1
ATOM 662 O O . GLN A 1 90 ? 42.530 9.619 -48.045 1.00 86.75 90 GLN A O 1
ATOM 667 N N . ASP A 1 91 ? 41.832 11.553 -48.971 1.00 83.56 91 ASP A N 1
ATOM 668 C CA . ASP A 1 91 ? 40.634 10.985 -49.586 1.00 83.56 91 ASP A CA 1
ATOM 669 C C . ASP A 1 91 ? 40.994 10.215 -50.875 1.00 83.56 91 ASP A C 1
ATOM 671 O O . ASP A 1 91 ? 41.723 10.711 -51.737 1.00 83.56 91 ASP A O 1
ATOM 675 N N . THR A 1 92 ? 40.452 9.007 -51.038 1.00 83.75 92 THR A N 1
ATOM 676 C CA . THR A 1 92 ? 40.525 8.189 -52.262 1.00 83.75 92 THR A CA 1
ATOM 677 C C . THR A 1 92 ? 39.173 8.168 -52.987 1.00 83.75 92 THR A C 1
ATOM 679 O O . THR A 1 92 ? 38.185 8.753 -52.533 1.00 83.75 92 THR A O 1
ATOM 682 N N . ALA A 1 93 ? 39.092 7.505 -54.148 1.00 72.88 93 ALA A N 1
ATOM 683 C CA . ALA A 1 93 ? 37.825 7.356 -54.878 1.00 72.88 93 ALA A CA 1
ATOM 684 C C . ALA A 1 93 ? 36.745 6.640 -54.034 1.00 72.88 93 ALA A C 1
ATOM 686 O O . ALA A 1 93 ? 35.554 6.920 -54.158 1.00 72.88 93 ALA A O 1
ATOM 687 N N . ASP A 1 94 ? 37.208 5.766 -53.153 1.00 74.00 94 ASP A N 1
ATOM 688 C CA . ASP A 1 94 ? 36.488 4.811 -52.318 1.00 74.00 94 ASP A CA 1
ATOM 689 C C . ASP A 1 94 ? 36.334 5.287 -50.858 1.00 74.00 94 ASP A C 1
ATOM 691 O O . ASP A 1 94 ? 35.422 4.839 -50.161 1.00 74.00 94 ASP A O 1
ATOM 695 N N . ARG A 1 95 ? 37.159 6.240 -50.392 1.00 83.62 95 ARG A N 1
ATOM 696 C CA . ARG A 1 95 ? 37.130 6.761 -49.014 1.00 83.62 95 ARG A CA 1
ATOM 697 C C . ARG A 1 95 ? 37.249 8.287 -48.990 1.00 83.62 95 ARG A C 1
ATOM 699 O O . ARG A 1 95 ? 38.298 8.815 -49.319 1.00 83.62 95 ARG A O 1
ATOM 706 N N . LYS A 1 96 ? 36.183 8.992 -48.605 1.00 88.94 96 LYS A N 1
ATOM 707 C CA . LYS A 1 96 ? 36.063 10.458 -48.574 1.00 88.94 96 LYS A CA 1
ATOM 708 C C . LYS A 1 96 ? 35.753 10.993 -47.170 1.00 88.94 96 LYS A C 1
ATOM 710 O O . LYS A 1 96 ? 34.800 11.752 -46.992 1.00 88.94 96 LYS A O 1
ATOM 715 N N . TYR A 1 97 ? 36.479 10.524 -46.157 1.00 91.06 97 TYR A N 1
ATOM 716 C CA . TYR A 1 97 ? 36.231 10.896 -44.760 1.00 91.06 97 TYR A CA 1
ATOM 717 C C . TYR A 1 97 ? 36.636 12.344 -44.467 1.00 91.06 97 TYR A C 1
ATOM 719 O O . TYR A 1 97 ? 35.921 13.032 -43.739 1.00 91.06 97 TYR A O 1
ATOM 727 N N . MET A 1 98 ? 37.719 12.846 -45.075 1.00 91.50 98 MET A N 1
ATOM 728 C CA . MET A 1 98 ? 38.129 14.244 -44.904 1.00 91.50 98 MET A CA 1
ATOM 729 C C . MET A 1 98 ? 37.087 15.194 -45.486 1.00 91.50 98 MET A C 1
ATOM 731 O O . MET A 1 98 ? 36.761 16.193 -44.848 1.00 91.50 98 MET A O 1
ATOM 735 N N . GLN A 1 99 ? 36.486 14.851 -46.631 1.00 90.31 99 GLN A N 1
ATOM 736 C CA . GLN A 1 99 ? 35.362 15.600 -47.195 1.00 90.31 99 GLN A CA 1
ATOM 737 C C . GLN A 1 99 ? 34.197 15.756 -46.202 1.00 90.31 99 GLN A C 1
ATOM 739 O O . GLN A 1 99 ? 33.614 16.836 -46.141 1.00 90.31 99 GLN A O 1
ATOM 744 N N . VAL A 1 100 ? 33.878 14.732 -45.397 1.00 92.44 100 VAL A N 1
ATOM 745 C CA . VAL A 1 100 ? 32.832 14.836 -44.360 1.00 92.44 100 VAL A CA 1
ATOM 746 C C . VAL A 1 100 ? 33.215 15.883 -43.314 1.00 92.44 100 VAL A C 1
ATOM 748 O O . VAL A 1 100 ? 32.422 16.778 -43.032 1.00 92.44 100 VAL A O 1
ATOM 751 N N . PHE A 1 101 ? 34.440 15.830 -42.778 1.00 91.06 101 PHE A N 1
ATOM 752 C CA . PHE A 1 101 ? 34.912 16.824 -41.806 1.00 91.06 101 PHE A CA 1
ATOM 753 C C . PHE A 1 101 ? 34.893 18.252 -42.374 1.00 91.06 101 PHE A C 1
ATOM 755 O O . PHE A 1 101 ? 34.499 19.178 -41.667 1.00 91.06 101 PHE A O 1
ATOM 762 N N . GLN A 1 102 ? 35.242 18.435 -43.655 1.00 89.31 102 GLN A N 1
ATOM 763 C CA . GLN A 1 102 ? 35.140 19.745 -44.311 1.00 89.31 102 GLN A CA 1
ATOM 764 C C . GLN A 1 102 ? 33.697 20.235 -44.432 1.00 89.31 102 GLN A C 1
ATOM 766 O O . GLN A 1 102 ? 33.430 21.412 -44.212 1.00 89.31 102 GLN A O 1
ATOM 771 N N . ASN A 1 103 ? 32.759 19.345 -44.753 1.00 89.38 103 ASN A N 1
ATOM 772 C CA . ASN A 1 103 ? 31.360 19.717 -44.959 1.00 89.38 103 ASN A CA 1
ATOM 773 C C . ASN A 1 103 ? 30.623 20.013 -43.642 1.00 89.38 103 ASN A C 1
ATOM 775 O O . ASN A 1 103 ? 29.671 20.795 -43.632 1.00 89.38 103 ASN A O 1
ATOM 779 N N . LEU A 1 104 ? 31.075 19.429 -42.528 1.00 87.75 104 LEU A N 1
ATOM 780 C CA . LEU A 1 104 ? 30.560 19.705 -41.181 1.00 87.75 104 LEU A CA 1
ATOM 781 C C . LEU A 1 104 ? 31.144 20.978 -40.547 1.00 87.75 104 LEU A C 1
ATOM 783 O O . LEU A 1 104 ? 30.591 21.475 -39.570 1.00 87.75 104 LEU A O 1
ATOM 787 N N . LYS A 1 105 ? 32.241 21.509 -41.098 1.00 82.88 105 LYS A N 1
ATOM 788 C CA . LYS A 1 105 ? 33.028 22.612 -40.529 1.00 82.88 105 LYS A CA 1
ATOM 789 C C . LYS A 1 105 ? 32.224 23.903 -40.302 1.00 82.88 105 LYS A C 1
ATOM 791 O O . LYS A 1 105 ? 32.306 24.497 -39.235 1.00 82.88 105 LYS A O 1
ATOM 796 N N . ASP A 1 106 ? 31.427 24.317 -41.289 1.00 72.75 106 ASP A N 1
ATOM 797 C CA . ASP A 1 106 ? 30.747 25.629 -41.309 1.00 72.75 106 ASP A CA 1
ATOM 798 C C . ASP A 1 106 ? 29.255 25.554 -40.930 1.00 72.75 106 ASP A C 1
ATOM 800 O O . ASP A 1 106 ? 28.466 26.452 -41.234 1.00 72.75 106 ASP A O 1
ATOM 804 N N . ARG A 1 107 ? 28.842 24.454 -40.293 1.00 77.81 107 ARG A N 1
ATOM 805 C CA . ARG A 1 107 ? 27.436 24.128 -40.031 1.00 77.81 107 ARG A CA 1
ATOM 806 C C . ARG A 1 107 ? 26.970 24.644 -38.669 1.00 77.81 107 ARG A C 1
ATOM 808 O O . ARG A 1 107 ? 27.682 24.551 -37.670 1.00 77.81 107 ARG A O 1
ATOM 815 N N . SER A 1 108 ? 25.751 25.182 -38.630 1.00 78.06 108 SER A N 1
ATOM 816 C CA . SER A 1 108 ? 25.087 25.637 -37.397 1.00 78.06 108 SER A CA 1
ATOM 817 C C . SER A 1 108 ? 24.176 24.567 -36.790 1.00 78.06 108 SER A C 1
ATOM 819 O O . SER A 1 108 ? 23.710 24.710 -35.658 1.00 78.06 108 SER A O 1
ATOM 821 N N . GLU A 1 109 ? 23.926 23.499 -37.543 1.00 86.00 109 GLU A N 1
ATOM 822 C CA . GLU A 1 109 ? 23.238 22.296 -37.112 1.00 86.00 109 GLU A CA 1
ATOM 823 C C . GLU A 1 109 ? 24.021 21.593 -35.991 1.00 86.00 109 GLU A C 1
ATOM 825 O O . GLU A 1 109 ? 25.221 21.790 -35.824 1.00 86.00 109 GLU A O 1
ATOM 830 N N . SER A 1 110 ? 23.341 20.779 -35.185 1.00 90.69 110 SER A N 1
ATOM 831 C CA . SER A 1 110 ? 24.029 19.986 -34.160 1.00 90.69 110 SER A CA 1
ATOM 832 C C . SER A 1 110 ? 24.741 18.788 -34.786 1.00 90.69 110 SER A C 1
ATOM 834 O O . SER A 1 110 ? 24.223 18.199 -35.732 1.00 90.69 110 SER A O 1
ATOM 836 N N . GLN A 1 111 ? 25.896 18.403 -34.249 1.00 92.50 111 GLN A N 1
ATOM 837 C CA . GLN A 1 111 ? 26.706 17.288 -34.756 1.00 92.50 111 GLN A CA 1
ATOM 838 C C . GLN A 1 111 ? 26.975 16.262 -33.658 1.00 92.50 111 GLN A C 1
ATOM 840 O O . GLN A 1 111 ? 26.997 16.619 -32.483 1.00 92.50 111 GLN A O 1
ATOM 845 N N . THR A 1 112 ? 27.224 15.005 -34.028 1.00 95.06 112 THR A N 1
ATOM 846 C CA . THR A 1 112 ? 27.535 13.940 -33.062 1.00 95.06 112 THR A CA 1
ATOM 847 C C . THR A 1 112 ? 28.711 13.090 -33.514 1.00 95.06 112 THR A C 1
ATOM 849 O O . THR A 1 112 ? 28.877 12.820 -34.706 1.00 95.06 112 THR A O 1
ATOM 852 N N . ILE A 1 113 ? 29.503 12.650 -32.538 1.00 96.50 113 ILE A N 1
ATOM 853 C CA . ILE A 1 113 ? 30.546 11.639 -32.680 1.00 96.50 113 ILE A CA 1
ATOM 854 C C . ILE A 1 113 ? 30.234 10.493 -31.718 1.00 96.50 113 ILE A C 1
ATOM 856 O O . ILE A 1 113 ? 29.996 10.743 -30.538 1.00 96.50 113 ILE A O 1
ATOM 860 N N . ILE A 1 114 ? 30.253 9.252 -32.202 1.00 97.69 114 ILE A N 1
ATOM 861 C CA . ILE A 1 114 ? 30.106 8.044 -31.380 1.00 97.69 114 ILE A CA 1
ATOM 862 C C . ILE A 1 114 ? 31.236 7.084 -31.727 1.00 97.69 114 ILE A C 1
ATOM 864 O O . ILE A 1 114 ? 31.520 6.870 -32.900 1.00 97.69 114 ILE A O 1
ATOM 868 N N . PHE A 1 115 ? 31.893 6.503 -30.734 1.00 97.56 115 PHE A N 1
ATOM 869 C CA . PHE A 1 115 ? 32.921 5.493 -30.965 1.00 97.56 115 PHE A CA 1
ATOM 870 C C . PHE A 1 115 ? 32.966 4.494 -29.819 1.00 97.56 115 PHE A C 1
ATOM 872 O O . PHE A 1 115 ? 32.627 4.823 -28.683 1.00 97.56 115 PHE A O 1
ATOM 879 N N . ARG A 1 116 ? 33.413 3.277 -30.118 1.00 96.62 116 ARG A N 1
ATOM 880 C CA . ARG A 1 116 ? 33.460 2.173 -29.157 1.00 96.62 116 ARG A CA 1
ATOM 881 C C . ARG A 1 116 ? 34.850 1.561 -29.105 1.00 96.62 116 ARG A C 1
ATOM 883 O O . ARG A 1 116 ? 35.381 1.195 -30.148 1.00 96.62 116 ARG A O 1
ATOM 890 N N . PHE A 1 117 ? 35.451 1.447 -27.923 1.00 94.62 117 PHE A N 1
ATOM 891 C CA . PHE A 1 117 ? 36.833 0.977 -27.760 1.00 94.62 117 PHE A CA 1
ATOM 892 C C . PHE A 1 117 ? 37.002 0.053 -26.553 1.00 94.62 117 PHE A C 1
ATOM 894 O O . PHE A 1 117 ? 36.188 0.082 -25.643 1.00 94.62 117 PHE A O 1
ATOM 901 N N . ARG A 1 118 ? 38.086 -0.729 -26.526 1.00 92.56 118 ARG A N 1
ATOM 902 C CA . ARG A 1 118 ? 38.569 -1.454 -25.340 1.00 92.56 118 ARG A CA 1
ATOM 903 C C . ARG A 1 118 ? 40.088 -1.470 -25.288 1.00 92.56 118 ARG A C 1
ATOM 905 O O . ARG A 1 118 ? 40.750 -1.567 -26.323 1.00 92.56 118 ARG A O 1
ATOM 912 N N . THR A 1 119 ? 40.655 -1.416 -24.092 1.00 91.94 119 THR A N 1
ATOM 913 C CA . THR A 1 119 ? 42.108 -1.482 -23.883 1.00 91.94 119 THR A CA 1
ATOM 914 C C . THR A 1 119 ? 42.420 -1.836 -22.436 1.00 91.94 119 THR A C 1
ATOM 916 O O . THR A 1 119 ? 41.584 -1.650 -21.560 1.00 91.94 119 THR A O 1
ATOM 919 N N . THR A 1 120 ? 43.625 -2.338 -22.182 1.00 92.44 120 THR A N 1
ATOM 920 C CA . THR A 1 120 ? 44.189 -2.475 -20.830 1.00 92.44 120 THR A CA 1
ATOM 921 C C . THR A 1 120 ? 45.249 -1.408 -20.531 1.00 92.44 120 THR A C 1
ATOM 923 O O . THR A 1 120 ? 45.727 -1.287 -19.402 1.00 92.44 120 THR A O 1
ATOM 926 N N . ALA A 1 121 ? 45.619 -0.593 -21.525 1.00 90.06 121 ALA A N 1
ATOM 927 C CA . ALA A 1 121 ? 46.640 0.434 -21.390 1.00 90.06 121 ALA A CA 1
ATOM 928 C C . ALA A 1 121 ? 46.100 1.670 -20.658 1.00 90.06 121 ALA A C 1
ATOM 930 O O . ALA A 1 121 ? 45.079 2.241 -21.033 1.00 90.06 121 ALA A O 1
ATOM 931 N N . ALA A 1 122 ? 46.835 2.140 -19.649 1.00 90.06 122 ALA A N 1
ATOM 932 C CA . ALA A 1 122 ? 46.464 3.341 -18.901 1.00 90.06 122 ALA A CA 1
ATOM 933 C C . ALA A 1 122 ? 46.498 4.621 -19.762 1.00 90.06 122 ALA A C 1
ATOM 935 O O . ALA A 1 122 ? 45.766 5.567 -19.485 1.00 90.06 122 ALA A O 1
ATOM 936 N N . ASN A 1 123 ? 47.332 4.661 -20.805 1.00 91.00 123 ASN A N 1
ATOM 937 C CA . ASN A 1 123 ? 47.435 5.775 -21.745 1.00 91.00 123 ASN A CA 1
ATOM 938 C C . ASN A 1 123 ? 47.341 5.238 -23.176 1.00 91.00 123 ASN A C 1
ATOM 940 O O . ASN A 1 123 ? 48.025 4.269 -23.502 1.00 91.00 123 ASN A O 1
ATOM 944 N N . ALA A 1 124 ? 46.521 5.862 -24.022 1.00 91.12 124 ALA A N 1
ATOM 945 C CA . ALA A 1 124 ? 46.322 5.433 -25.408 1.00 91.12 124 ALA A CA 1
ATOM 946 C C . ALA A 1 124 ? 45.744 6.563 -26.269 1.00 91.12 124 ALA A C 1
ATOM 948 O O . ALA A 1 124 ? 44.796 7.224 -25.862 1.00 91.12 124 ALA A O 1
ATOM 949 N N . PHE A 1 125 ? 46.257 6.786 -27.475 1.00 91.44 125 PHE A N 1
ATOM 950 C CA . PHE A 1 125 ? 45.599 7.652 -28.457 1.00 91.44 125 PHE A CA 1
ATOM 951 C C . PHE A 1 125 ? 44.514 6.869 -29.209 1.00 91.44 125 PHE A C 1
ATOM 953 O O . PHE A 1 125 ? 44.839 5.883 -29.867 1.00 91.44 125 PHE A O 1
ATOM 960 N N . LEU A 1 126 ? 43.246 7.296 -29.127 1.00 92.62 126 LEU A N 1
ATOM 961 C CA . LEU A 1 126 ? 42.122 6.592 -29.759 1.00 92.62 126 LEU A CA 1
ATOM 962 C C . LEU A 1 126 ? 41.957 7.055 -31.208 1.00 92.62 126 LEU A C 1
ATOM 964 O O . LEU A 1 126 ? 42.216 6.290 -32.134 1.00 92.62 126 LEU A O 1
ATOM 968 N N . PHE A 1 127 ? 41.594 8.321 -31.411 1.00 92.69 127 PHE A N 1
ATOM 969 C CA . PHE A 1 127 ? 41.596 8.964 -32.724 1.00 92.69 127 PHE A CA 1
ATOM 970 C C . PHE A 1 127 ? 41.595 10.489 -32.598 1.00 92.69 127 PHE A C 1
ATOM 972 O O . PHE A 1 127 ? 41.311 11.054 -31.539 1.00 92.69 127 PHE A O 1
ATOM 979 N N . GLY A 1 128 ? 41.884 11.171 -33.701 1.00 90.25 128 GLY A N 1
ATOM 980 C CA . GLY A 1 128 ? 41.815 12.622 -33.760 1.00 90.25 128 GLY A CA 1
ATOM 981 C C . GLY A 1 128 ? 41.852 13.165 -35.178 1.00 90.25 128 GLY A C 1
ATOM 982 O O . GLY A 1 128 ? 42.380 12.527 -36.089 1.00 90.25 128 GLY A O 1
ATOM 983 N N . THR A 1 129 ? 41.289 14.356 -35.349 1.00 89.94 129 THR A N 1
ATOM 984 C CA . THR A 1 129 ? 41.298 15.114 -36.602 1.00 89.94 129 THR A CA 1
ATOM 985 C C . THR A 1 129 ? 41.686 16.569 -36.345 1.00 89.94 129 THR A C 1
ATOM 987 O O . THR A 1 129 ? 41.452 17.112 -35.265 1.00 89.94 129 THR A O 1
ATOM 990 N N . GLY A 1 130 ? 42.317 17.221 -37.317 1.00 87.81 130 GLY A N 1
ATOM 991 C CA . GLY A 1 130 ? 42.774 18.599 -37.159 1.00 87.81 130 GLY A CA 1
ATOM 992 C C . GLY A 1 130 ? 43.761 19.015 -38.233 1.00 87.81 130 GLY A C 1
ATOM 993 O O . GLY A 1 130 ? 43.633 18.587 -39.378 1.00 87.81 130 GLY A O 1
ATOM 994 N N . ILE A 1 131 ? 44.734 19.845 -37.863 1.00 85.94 131 ILE A N 1
ATOM 995 C CA . ILE A 1 131 ? 45.666 20.492 -38.800 1.00 85.94 131 ILE A CA 1
ATOM 996 C C . ILE A 1 131 ? 47.112 20.102 -38.510 1.00 85.94 131 ILE A C 1
ATOM 998 O O . ILE A 1 131 ? 47.887 19.772 -39.410 1.00 85.94 131 ILE A O 1
ATOM 1002 N N . ASP A 1 132 ? 47.492 20.118 -37.238 1.00 77.94 132 ASP A N 1
ATOM 1003 C CA . ASP A 1 132 ? 48.864 19.925 -36.791 1.00 77.94 132 ASP A CA 1
ATOM 1004 C C . ASP A 1 132 ? 48.912 19.068 -35.519 1.00 77.94 132 ASP A C 1
ATOM 1006 O O . ASP A 1 132 ? 47.897 18.572 -35.051 1.00 77.94 132 ASP A O 1
ATOM 1010 N N . GLY A 1 133 ? 50.109 18.815 -34.995 1.00 69.31 133 GLY A N 1
ATOM 1011 C CA . GLY A 1 133 ? 50.281 18.063 -33.749 1.00 69.31 133 GLY A CA 1
ATOM 1012 C C . GLY A 1 133 ? 50.323 18.927 -32.495 1.00 69.31 133 GLY A C 1
ATOM 1013 O O . GLY A 1 133 ? 50.811 18.464 -31.466 1.00 69.31 133 GLY A O 1
ATOM 1014 N N . ILE A 1 134 ? 49.921 20.196 -32.591 1.00 73.50 134 ILE A N 1
ATOM 1015 C CA . ILE A 1 134 ? 50.200 21.232 -31.596 1.00 73.50 134 ILE A CA 1
ATOM 1016 C C . ILE A 1 134 ? 48.920 21.548 -30.814 1.00 73.50 134 ILE A C 1
ATOM 1018 O O . ILE A 1 134 ? 47.813 21.573 -31.346 1.00 73.50 134 ILE A O 1
ATOM 1022 N N . ASN A 1 135 ? 49.043 21.804 -29.512 1.00 73.38 135 ASN A N 1
ATOM 1023 C CA . ASN A 1 135 ? 47.896 22.158 -28.677 1.00 73.38 135 ASN A CA 1
ATOM 1024 C C . ASN A 1 135 ? 47.513 23.642 -28.825 1.00 73.38 135 ASN A C 1
ATOM 1026 O O . ASN A 1 135 ? 47.785 24.451 -27.942 1.00 73.38 135 ASN A O 1
ATOM 1030 N N . ASN A 1 136 ? 46.914 24.008 -29.955 1.00 77.25 136 ASN A N 1
ATOM 1031 C CA . ASN A 1 136 ? 46.596 25.396 -30.318 1.00 77.25 136 ASN A CA 1
ATOM 1032 C C . ASN A 1 136 ? 45.101 25.627 -30.630 1.00 77.25 136 ASN A C 1
ATOM 1034 O O . ASN A 1 136 ? 44.750 26.647 -31.214 1.00 77.25 136 ASN A O 1
ATOM 1038 N N . GLY A 1 137 ? 44.222 24.681 -30.274 1.00 78.56 137 GLY A N 1
ATOM 1039 C CA . GLY A 1 137 ? 42.779 24.761 -30.556 1.00 78.56 137 GLY A CA 1
ATOM 1040 C C . GLY A 1 137 ? 42.379 24.402 -31.997 1.00 78.56 137 GLY A C 1
ATOM 1041 O O . GLY A 1 137 ? 41.213 24.534 -32.362 1.00 78.56 137 GLY A O 1
ATOM 1042 N N . LYS A 1 138 ? 43.319 23.931 -32.830 1.00 83.50 138 LYS A N 1
ATOM 1043 C CA . LYS A 1 138 ? 43.063 23.486 -34.218 1.00 83.50 138 LYS A CA 1
ATOM 1044 C C . LYS A 1 138 ? 42.758 21.994 -34.349 1.00 83.50 138 LYS A C 1
ATOM 1046 O O . LYS A 1 138 ? 42.421 21.526 -35.434 1.00 83.50 138 LYS A O 1
ATOM 1051 N N . ASN A 1 139 ? 42.879 21.245 -33.257 1.00 83.12 139 ASN A N 1
ATOM 1052 C CA . ASN A 1 139 ? 42.793 19.790 -33.247 1.00 83.12 139 ASN A CA 1
ATOM 1053 C C . ASN A 1 139 ? 41.670 19.327 -32.317 1.00 83.12 139 ASN A C 1
ATOM 1055 O O . ASN A 1 139 ? 41.495 19.876 -31.229 1.00 83.12 139 ASN A O 1
ATOM 1059 N N . MET A 1 140 ? 40.933 18.309 -32.754 1.00 88.44 140 MET A N 1
ATOM 1060 C CA . MET A 1 140 ? 39.959 17.582 -31.951 1.00 88.44 140 MET A CA 1
ATOM 1061 C C . MET A 1 140 ? 40.452 16.151 -31.779 1.00 88.44 140 MET A C 1
ATOM 1063 O O . MET A 1 140 ? 40.600 15.421 -32.761 1.00 88.44 140 MET A O 1
ATOM 1067 N N . THR A 1 141 ? 40.736 15.758 -30.543 1.00 89.75 141 THR A N 1
ATOM 1068 C CA . THR A 1 141 ? 41.373 14.472 -30.249 1.00 89.75 141 THR A CA 1
ATOM 1069 C C . THR A 1 141 ? 40.723 13.791 -29.059 1.00 89.75 141 THR A C 1
ATOM 1071 O O . THR A 1 141 ? 40.269 14.449 -28.122 1.00 89.75 141 THR A O 1
ATOM 1074 N N . PHE A 1 142 ? 40.697 12.461 -29.114 1.00 92.50 142 PHE A N 1
ATOM 1075 C CA . PHE A 1 142 ? 40.218 11.579 -28.061 1.00 92.50 142 PHE A CA 1
ATOM 1076 C C . PHE A 1 142 ? 41.325 10.580 -27.711 1.00 92.50 142 PHE A C 1
ATOM 1078 O O . PHE A 1 142 ? 41.874 9.887 -28.573 1.00 92.50 142 PHE A O 1
ATOM 1085 N N . SER A 1 143 ? 41.677 10.520 -26.434 1.00 92.62 143 SER A N 1
ATOM 1086 C CA . SER A 1 143 ? 42.736 9.674 -25.892 1.00 92.62 143 SER A CA 1
ATOM 1087 C C . SER A 1 143 ? 42.371 9.151 -24.503 1.00 92.62 143 SER A C 1
ATOM 1089 O O . SER A 1 143 ? 41.349 9.513 -23.931 1.00 92.62 143 SER A O 1
ATOM 1091 N N . LEU A 1 144 ? 43.216 8.292 -23.944 1.00 92.75 144 LEU A N 1
ATOM 1092 C CA . LEU A 1 144 ? 43.224 7.919 -22.541 1.00 92.75 144 LEU A CA 1
ATOM 1093 C C . LEU A 1 144 ? 44.431 8.527 -21.838 1.00 92.75 144 LEU A C 1
ATOM 1095 O O . LEU A 1 144 ? 45.542 8.531 -22.378 1.00 92.75 144 LEU A O 1
ATOM 1099 N N . ASN A 1 145 ? 44.198 8.995 -20.617 1.00 91.31 145 ASN A N 1
ATOM 1100 C CA . ASN A 1 145 ? 45.216 9.475 -19.695 1.00 91.31 145 ASN A CA 1
ATOM 1101 C C . ASN A 1 145 ? 44.948 8.892 -18.303 1.00 91.31 145 ASN A C 1
ATOM 1103 O O . ASN A 1 145 ? 43.946 9.234 -17.671 1.00 91.31 145 ASN A O 1
ATOM 1107 N N . ASN A 1 146 ? 45.818 7.994 -17.843 1.00 92.06 146 ASN A N 1
ATOM 1108 C CA . ASN A 1 146 ? 45.651 7.216 -16.609 1.00 92.06 146 ASN A CA 1
ATOM 1109 C C . ASN A 1 146 ? 44.252 6.575 -16.467 1.00 92.06 146 ASN A C 1
ATOM 1111 O O . ASN A 1 146 ? 43.592 6.724 -15.439 1.00 92.06 146 ASN A O 1
ATOM 1115 N N . GLY A 1 147 ? 43.776 5.908 -17.522 1.00 91.12 147 GLY A N 1
ATOM 1116 C CA . GLY A 1 147 ? 42.486 5.210 -17.542 1.00 91.12 147 GLY A CA 1
ATOM 1117 C C . GLY A 1 147 ? 41.258 6.126 -17.620 1.00 91.12 147 GLY A C 1
ATOM 1118 O O . GLY A 1 147 ? 40.136 5.651 -17.468 1.00 91.12 147 GLY A O 1
ATOM 1119 N N . LYS A 1 148 ? 41.434 7.434 -17.843 1.00 94.00 148 LYS A N 1
ATOM 1120 C CA . LYS A 1 148 ? 40.341 8.401 -18.054 1.00 94.00 148 LYS A CA 1
ATOM 1121 C C . LYS A 1 148 ? 40.282 8.824 -19.514 1.00 94.00 148 LYS A C 1
ATOM 1123 O O . LYS A 1 148 ? 41.336 9.011 -20.122 1.00 94.00 148 LYS A O 1
ATOM 1128 N N . LEU A 1 149 ? 39.084 9.047 -20.052 1.00 94.50 149 LEU A N 1
ATOM 1129 C CA . LEU A 1 149 ? 38.909 9.632 -21.377 1.00 94.50 149 LEU A CA 1
ATOM 1130 C C . LEU A 1 149 ? 39.403 11.073 -21.346 1.00 94.50 149 LEU A C 1
ATOM 1132 O O . LEU A 1 149 ? 38.832 11.936 -20.682 1.00 94.50 149 LEU A O 1
ATOM 1136 N N . ARG A 1 150 ? 40.462 11.339 -22.093 1.00 91.62 150 ARG A N 1
ATOM 1137 C CA . ARG A 1 150 ? 40.962 12.674 -22.354 1.00 91.62 150 ARG A CA 1
ATOM 1138 C C . ARG A 1 150 ? 40.455 13.146 -23.705 1.00 91.62 150 ARG A C 1
ATOM 1140 O O . ARG A 1 150 ? 40.510 12.415 -24.688 1.00 91.62 150 ARG A O 1
ATOM 1147 N N . PHE A 1 151 ? 39.988 14.385 -23.757 1.00 89.69 151 PHE A N 1
ATOM 1148 C CA . PHE A 1 151 ? 39.545 14.996 -25.002 1.00 89.69 151 PHE A CA 1
ATOM 1149 C C . PHE A 1 151 ? 40.070 16.420 -25.147 1.00 89.69 151 PHE A C 1
ATOM 1151 O O . PHE A 1 151 ? 40.317 17.117 -24.156 1.00 89.69 151 PHE A O 1
ATOM 1158 N N . ARG A 1 152 ? 40.218 16.848 -26.399 1.00 87.56 152 ARG A N 1
ATOM 1159 C CA . ARG A 1 152 ? 40.462 18.236 -26.801 1.00 87.56 152 ARG A CA 1
ATOM 1160 C C . ARG A 1 152 ? 39.457 18.618 -27.871 1.00 87.56 152 ARG A C 1
ATOM 1162 O O . ARG A 1 152 ? 39.199 17.817 -28.766 1.00 87.56 152 ARG A O 1
ATOM 1169 N N . LEU A 1 153 ? 38.890 19.818 -27.770 1.00 86.56 153 LEU A N 1
ATOM 1170 C CA . LEU A 1 153 ? 37.838 20.299 -28.671 1.00 86.56 153 LEU A CA 1
ATOM 1171 C C . LEU A 1 153 ? 38.286 21.561 -29.417 1.00 86.56 153 LEU A C 1
ATOM 1173 O O . LEU A 1 153 ? 39.087 22.342 -28.907 1.00 86.56 153 LEU A O 1
ATOM 1177 N N . ARG A 1 154 ? 37.724 21.782 -30.611 1.00 84.88 154 ARG A N 1
ATOM 1178 C CA . ARG A 1 154 ? 37.916 23.004 -31.409 1.00 84.88 154 ARG A CA 1
ATOM 1179 C C . ARG A 1 154 ? 36.869 24.051 -31.025 1.00 84.88 154 ARG A C 1
ATOM 1181 O O . ARG A 1 154 ? 35.810 24.125 -31.641 1.00 84.88 154 ARG A O 1
ATOM 1188 N N . ASN A 1 155 ? 37.134 24.835 -29.985 1.00 82.06 155 ASN A N 1
ATOM 1189 C CA . ASN A 1 155 ? 36.131 25.681 -29.336 1.00 82.06 155 ASN A CA 1
ATOM 1190 C C . ASN A 1 155 ? 36.502 27.177 -29.270 1.00 82.06 155 ASN A C 1
ATOM 1192 O O . ASN A 1 155 ? 37.651 27.577 -29.447 1.00 82.06 155 ASN A O 1
ATOM 1196 N N . GLN A 1 156 ? 35.500 28.017 -28.995 1.00 85.50 156 GLN A N 1
ATOM 1197 C CA . GLN A 1 156 ? 35.645 29.469 -28.871 1.00 85.50 156 GLN A CA 1
ATOM 1198 C C . GLN A 1 156 ? 35.416 29.904 -27.420 1.00 85.50 156 GLN A C 1
ATOM 1200 O O . GLN A 1 156 ? 34.345 29.657 -26.856 1.00 85.50 156 GLN A O 1
ATOM 1205 N N . LYS A 1 157 ? 36.383 30.604 -26.816 1.00 87.38 157 LYS A N 1
ATOM 1206 C CA . LYS A 1 157 ? 36.217 31.183 -25.474 1.00 87.38 157 LYS A CA 1
ATOM 1207 C C . LYS A 1 157 ? 35.566 32.555 -25.562 1.00 87.38 157 LYS A C 1
ATOM 1209 O O . LYS A 1 157 ? 35.996 33.408 -26.337 1.00 87.38 157 LYS A O 1
ATOM 1214 N N . LYS A 1 158 ? 34.552 32.796 -24.733 1.00 85.38 158 LYS A N 1
ATOM 1215 C CA . LYS A 1 158 ? 33.764 34.037 -24.724 1.00 85.38 158 LYS A CA 1
ATOM 1216 C C . LYS A 1 158 ? 34.626 35.291 -24.555 1.00 85.38 158 LYS A C 1
ATOM 1218 O O . LYS A 1 158 ? 34.362 36.300 -25.197 1.00 85.38 158 LYS A O 1
ATOM 1223 N N . SER A 1 159 ? 35.663 35.215 -23.718 1.00 82.25 159 SER A N 1
ATOM 1224 C CA . SER A 1 159 ? 36.574 36.330 -23.430 1.00 82.25 159 SER A CA 1
ATOM 1225 C C . SER A 1 159 ? 37.541 36.663 -24.568 1.00 82.25 159 SER A C 1
ATOM 1227 O O . SER A 1 159 ? 38.055 37.774 -24.607 1.00 82.25 159 SER A O 1
ATOM 1229 N N . GLU A 1 160 ? 37.820 35.716 -25.466 1.00 76.12 160 GLU A N 1
ATOM 1230 C CA . GLU A 1 160 ? 38.848 35.867 -26.506 1.00 76.12 160 GLU A CA 1
ATOM 1231 C C . GLU A 1 160 ? 38.257 36.296 -27.855 1.00 76.12 160 GLU A C 1
ATOM 1233 O O . GLU A 1 160 ? 38.995 36.685 -28.754 1.00 76.12 160 GLU A O 1
ATOM 1238 N N . GLY A 1 161 ? 36.929 36.248 -28.021 1.00 63.44 161 GLY A N 1
ATOM 1239 C CA . GLY A 1 161 ? 36.249 36.663 -29.255 1.00 63.44 161 GLY A CA 1
ATOM 1240 C C . GLY A 1 161 ? 36.568 35.799 -30.487 1.00 63.44 161 GLY A C 1
ATOM 1241 O O . GLY A 1 161 ? 35.955 35.993 -31.533 1.00 63.44 161 GLY A O 1
ATOM 1242 N N . GLY A 1 162 ? 37.451 34.807 -30.354 1.00 66.69 162 GLY A N 1
ATOM 1243 C CA . GLY A 1 162 ? 37.932 33.901 -31.396 1.00 66.69 162 GLY A CA 1
ATOM 1244 C C . GLY A 1 162 ? 38.390 32.561 -30.812 1.00 66.69 162 GLY A C 1
ATOM 1245 O O . GLY A 1 162 ? 38.115 32.249 -29.649 1.00 66.69 162 GLY A O 1
ATOM 1246 N N . THR A 1 163 ? 39.032 31.738 -31.636 1.00 62.84 163 THR A N 1
ATOM 1247 C CA . THR A 1 163 ? 39.449 30.389 -31.249 1.00 62.84 163 THR A CA 1
ATOM 1248 C C . THR A 1 163 ? 40.464 30.429 -30.123 1.00 62.84 163 THR A C 1
ATOM 1250 O O . THR A 1 163 ? 41.507 31.068 -30.244 1.00 62.84 163 THR A O 1
ATOM 1253 N N . ALA A 1 164 ? 40.162 29.718 -29.044 1.00 66.69 164 ALA A N 1
ATOM 1254 C CA . ALA A 1 164 ? 40.985 29.708 -27.850 1.00 66.69 164 ALA A CA 1
ATOM 1255 C C . ALA A 1 164 ? 41.753 28.388 -27.759 1.00 66.69 164 ALA A C 1
ATOM 1257 O O . ALA A 1 164 ? 41.197 27.307 -27.965 1.00 66.69 164 ALA A O 1
ATOM 1258 N N . ALA A 1 165 ? 43.049 28.457 -27.458 1.00 66.06 165 ALA A N 1
ATOM 1259 C CA . ALA A 1 165 ? 43.861 27.260 -27.297 1.00 66.06 165 ALA A CA 1
ATOM 1260 C C . ALA A 1 165 ? 43.515 26.541 -25.980 1.00 66.06 165 ALA A C 1
ATOM 1262 O O . ALA A 1 165 ? 43.511 27.150 -24.911 1.00 66.06 165 ALA A O 1
ATOM 1263 N N . GLY A 1 166 ? 43.314 25.221 -26.038 1.00 64.62 166 GLY A N 1
ATOM 1264 C CA . GLY A 1 166 ? 43.529 24.365 -24.871 1.00 64.62 166 GLY A CA 1
ATOM 1265 C C . GLY A 1 166 ? 42.333 24.025 -23.978 1.00 64.62 166 GLY A C 1
ATOM 1266 O O . GLY A 1 166 ? 42.582 23.643 -22.833 1.00 64.62 166 GLY A O 1
ATOM 1267 N N . LEU A 1 167 ? 41.073 24.064 -24.446 1.00 81.50 167 LEU A N 1
ATOM 1268 C CA . LEU A 1 167 ? 40.026 23.349 -23.699 1.00 81.50 167 LEU A CA 1
ATOM 1269 C C . LEU A 1 167 ? 40.277 21.845 -23.794 1.00 81.50 167 LEU A C 1
ATOM 1271 O O . LEU A 1 167 ? 40.101 21.214 -24.839 1.00 81.50 167 LEU A O 1
ATOM 1275 N N . GLN A 1 168 ? 40.702 21.288 -22.669 1.00 85.88 168 GLN A N 1
ATOM 1276 C CA . GLN A 1 168 ? 40.985 19.876 -22.504 1.00 85.88 168 GLN A CA 1
ATOM 1277 C C . GLN A 1 168 ? 40.334 19.372 -21.221 1.00 85.88 168 GLN A C 1
ATOM 1279 O O . GLN A 1 168 ? 40.381 20.040 -20.188 1.00 85.88 168 GLN A O 1
ATOM 1284 N N . GLY A 1 169 ? 39.765 18.175 -21.282 1.00 87.81 169 GLY A N 1
ATOM 1285 C CA . GLY A 1 169 ? 39.168 17.499 -20.136 1.00 87.81 169 GLY A CA 1
ATOM 1286 C C . GLY A 1 169 ? 39.724 16.098 -19.966 1.00 87.81 169 GLY A C 1
ATOM 1287 O O . GLY A 1 169 ? 40.183 15.496 -20.933 1.00 87.81 169 GLY A O 1
ATOM 1288 N N . ASN A 1 170 ? 39.687 15.592 -18.734 1.00 92.00 170 ASN A N 1
ATOM 1289 C CA . ASN A 1 170 ? 39.831 14.169 -18.438 1.00 92.00 170 ASN A CA 1
ATOM 1290 C C . ASN A 1 170 ? 38.573 13.748 -17.676 1.00 92.00 170 ASN A C 1
ATOM 1292 O O . ASN A 1 170 ? 38.297 14.305 -16.614 1.00 92.00 170 ASN A O 1
ATOM 1296 N N . VAL A 1 171 ? 37.820 12.803 -18.220 1.00 91.31 171 VAL A N 1
ATOM 1297 C CA . VAL A 1 171 ? 36.510 12.379 -17.720 1.00 91.31 171 VAL A CA 1
ATOM 1298 C C . VAL A 1 171 ? 36.395 10.860 -17.734 1.00 91.31 171 VAL A C 1
ATOM 1300 O O . VAL A 1 171 ? 37.165 10.172 -18.401 1.00 91.31 171 VAL A O 1
ATOM 1303 N N . GLY A 1 172 ? 35.450 10.324 -16.969 1.00 85.38 172 GLY A N 1
ATOM 1304 C CA . GLY A 1 172 ? 35.390 8.888 -16.710 1.00 85.38 172 GLY A CA 1
ATOM 1305 C C . GLY A 1 172 ? 36.559 8.394 -15.848 1.00 85.38 172 GLY A C 1
ATOM 1306 O O . GLY A 1 172 ? 37.440 9.155 -15.429 1.00 85.38 172 GLY A O 1
ATOM 1307 N N . SER A 1 173 ? 36.543 7.100 -15.550 1.00 85.56 173 SER A N 1
ATOM 1308 C CA . SER A 1 173 ? 37.537 6.428 -14.711 1.00 85.56 173 SER A CA 1
ATOM 1309 C C . SER A 1 173 ? 37.606 4.950 -15.063 1.00 85.56 173 SER A C 1
ATOM 1311 O O . SER A 1 173 ? 36.564 4.353 -15.314 1.00 85.56 173 SER A O 1
ATOM 1313 N N . ASN A 1 174 ? 38.804 4.365 -15.002 1.00 88.31 174 ASN A N 1
ATOM 1314 C CA . ASN A 1 174 ? 39.050 2.936 -15.226 1.00 88.31 174 ASN A CA 1
ATOM 1315 C C . ASN A 1 174 ? 38.570 2.414 -16.592 1.00 88.31 174 ASN A C 1
ATOM 1317 O O . ASN A 1 174 ? 38.197 1.256 -16.705 1.00 88.31 174 ASN A O 1
ATOM 1321 N N . LEU A 1 175 ? 38.637 3.236 -17.643 1.00 92.19 175 LEU A N 1
ATOM 1322 C CA . LEU A 1 175 ? 38.272 2.846 -19.016 1.00 92.19 175 LEU A CA 1
ATOM 1323 C C . LEU A 1 175 ? 39.312 1.929 -19.693 1.00 92.19 175 LEU A C 1
ATOM 1325 O O . LEU A 1 175 ? 39.316 1.742 -20.909 1.00 92.19 175 LEU A O 1
ATOM 1329 N N . ASN A 1 176 ? 40.267 1.433 -18.910 1.00 92.75 176 ASN A N 1
ATOM 1330 C CA . ASN A 1 176 ? 41.314 0.509 -19.311 1.00 92.75 176 ASN A CA 1
ATOM 1331 C C . ASN A 1 176 ? 41.141 -0.860 -18.625 1.00 92.75 176 ASN A C 1
ATOM 1333 O O . ASN A 1 176 ? 42.128 -1.530 -18.322 1.00 92.75 176 ASN A O 1
ATOM 1337 N N . ASP A 1 177 ? 39.900 -1.256 -18.332 1.00 90.19 177 ASP A N 1
ATOM 1338 C CA . ASP A 1 177 ? 39.559 -2.522 -17.669 1.00 90.19 177 ASP A CA 1
ATOM 1339 C C . ASP A 1 177 ? 39.489 -3.721 -18.640 1.00 90.19 177 ASP A C 1
ATOM 1341 O O . ASP A 1 177 ? 39.192 -4.843 -18.233 1.00 90.19 177 ASP A O 1
ATOM 1345 N N . GLY A 1 178 ? 39.793 -3.500 -19.924 1.00 89.19 178 GLY A N 1
ATOM 1346 C CA . GLY A 1 178 ? 39.731 -4.507 -20.981 1.00 89.19 178 GLY A CA 1
ATOM 1347 C C . GLY A 1 178 ? 38.337 -4.725 -21.579 1.00 89.19 178 GLY A C 1
ATOM 1348 O O . GLY A 1 178 ? 38.233 -5.454 -22.573 1.00 89.19 178 GLY A O 1
ATOM 1349 N N . LYS A 1 179 ? 37.286 -4.088 -21.047 1.00 89.62 179 LYS A N 1
ATOM 1350 C CA . LYS A 1 179 ? 35.928 -4.147 -21.599 1.00 89.62 179 LYS A CA 1
ATOM 1351 C C . LYS A 1 179 ? 35.722 -3.095 -22.678 1.00 89.62 179 LYS A C 1
ATOM 1353 O O . LYS A 1 179 ? 36.509 -2.163 -22.839 1.00 89.62 179 LYS A O 1
ATOM 1358 N N . TYR A 1 180 ? 34.668 -3.296 -23.463 1.00 92.12 180 TYR A N 1
ATOM 1359 C CA . TYR A 1 180 ? 34.221 -2.284 -24.405 1.00 92.12 180 TYR A CA 1
ATOM 1360 C C . TYR A 1 180 ? 33.546 -1.132 -23.667 1.00 92.12 180 TYR A C 1
ATOM 1362 O O . TYR A 1 180 ? 32.763 -1.364 -22.755 1.00 92.12 180 TYR A O 1
ATOM 1370 N N . HIS A 1 181 ? 33.842 0.081 -24.118 1.00 93.69 181 HIS A N 1
ATOM 1371 C CA . HIS A 1 181 ? 33.225 1.330 -23.703 1.00 93.69 181 HIS A CA 1
ATOM 1372 C C . HIS A 1 181 ? 32.745 2.071 -24.948 1.00 93.69 181 HIS A C 1
ATOM 1374 O O . HIS A 1 181 ? 33.519 2.249 -25.897 1.00 93.69 181 HIS A O 1
ATOM 1380 N N . THR A 1 182 ? 31.498 2.537 -24.943 1.00 96.38 182 THR A N 1
ATOM 1381 C CA . THR A 1 182 ? 30.939 3.394 -25.989 1.00 96.38 182 THR A CA 1
ATOM 1382 C C . THR A 1 182 ? 30.877 4.837 -25.496 1.00 96.38 182 THR A C 1
ATOM 1384 O O . THR A 1 182 ? 30.198 5.170 -24.525 1.00 96.38 182 THR A O 1
ATOM 1387 N N . VAL A 1 183 ? 31.563 5.718 -26.219 1.00 97.44 183 VAL A N 1
ATOM 1388 C CA . VAL A 1 183 ? 31.594 7.161 -25.984 1.00 97.44 183 VAL A CA 1
ATOM 1389 C C . VAL A 1 183 ? 30.729 7.849 -27.027 1.00 97.44 183 VAL A C 1
ATOM 1391 O O . VAL A 1 183 ? 30.873 7.583 -28.220 1.00 97.44 183 VAL A O 1
ATOM 1394 N N . ALA A 1 184 ? 29.876 8.773 -26.594 1.00 96.81 184 ALA A N 1
ATOM 1395 C CA . ALA A 1 184 ? 29.105 9.626 -27.483 1.00 96.81 184 ALA A CA 1
ATOM 1396 C C . ALA A 1 184 ? 29.205 11.096 -27.069 1.00 96.81 184 ALA A C 1
ATOM 1398 O O . ALA A 1 184 ? 29.097 11.436 -25.890 1.00 96.81 184 ALA A O 1
ATOM 1399 N N . VAL A 1 185 ? 29.406 11.971 -28.052 1.00 95.81 185 VAL A N 1
ATOM 1400 C CA . VAL A 1 185 ? 29.520 13.418 -27.860 1.00 95.81 185 VAL A CA 1
ATOM 1401 C C . VAL A 1 185 ? 28.627 14.125 -28.867 1.00 95.81 185 VAL A C 1
ATOM 1403 O O . VAL A 1 185 ? 28.859 13.998 -30.070 1.00 95.81 185 VAL A O 1
ATOM 1406 N N . SER A 1 186 ? 27.636 14.884 -28.394 1.00 94.75 186 SER A N 1
ATOM 1407 C CA . SER A 1 186 ? 26.846 15.791 -29.237 1.00 94.75 186 SER A CA 1
ATOM 1408 C C . SER A 1 186 ? 27.236 17.240 -28.988 1.00 94.75 186 SER A C 1
ATOM 1410 O O . SER A 1 186 ? 27.358 17.681 -27.847 1.00 94.75 186 SER A O 1
ATOM 1412 N N . PHE A 1 187 ? 27.387 17.986 -30.075 1.00 92.12 187 PHE A N 1
ATOM 1413 C CA . PHE A 1 187 ? 27.696 19.407 -30.097 1.00 92.12 187 PHE A CA 1
ATOM 1414 C C . PHE A 1 187 ? 26.469 20.186 -30.569 1.00 92.12 187 PHE A C 1
ATOM 1416 O O . PHE A 1 187 ? 25.916 19.885 -31.630 1.00 92.12 187 PHE A O 1
ATOM 1423 N N . HIS A 1 188 ? 26.072 21.211 -29.816 1.00 90.06 188 HIS A N 1
ATOM 1424 C CA . HIS A 1 188 ? 24.898 22.043 -30.090 1.00 90.06 188 HIS A CA 1
ATOM 1425 C C . HIS A 1 188 ? 25.302 23.513 -30.286 1.00 90.06 188 HIS A C 1
ATOM 1427 O O . HIS A 1 188 ? 25.018 24.363 -29.436 1.00 90.06 188 HIS A O 1
ATOM 1433 N N . PRO A 1 189 ? 25.949 23.861 -31.415 1.00 83.94 189 PRO A N 1
ATOM 1434 C CA . PRO A 1 189 ? 26.480 25.208 -31.638 1.00 83.94 189 PRO A CA 1
ATOM 1435 C C . PRO A 1 189 ? 25.398 26.303 -31.617 1.00 83.94 189 PRO A C 1
ATOM 1437 O O . PRO A 1 189 ? 25.700 27.452 -31.280 1.00 83.94 189 PRO A O 1
ATOM 1440 N N . GLY A 1 190 ? 24.138 25.955 -31.913 1.00 83.44 190 GLY A N 1
ATOM 1441 C CA . GLY A 1 190 ? 22.979 26.851 -31.816 1.00 83.44 190 GLY A CA 1
ATOM 1442 C C . GLY A 1 190 ? 22.648 27.334 -30.395 1.00 83.44 190 GLY A C 1
ATOM 1443 O O . GLY A 1 190 ? 22.037 28.389 -30.254 1.00 83.44 190 GLY A O 1
ATOM 1444 N N . LEU A 1 191 ? 23.093 26.625 -29.349 1.00 84.94 191 LEU A N 1
ATOM 1445 C CA . LEU A 1 191 ? 22.928 27.047 -27.949 1.00 84.94 191 LEU A CA 1
ATOM 1446 C C . LEU A 1 191 ? 23.970 28.089 -27.508 1.00 84.94 191 LEU A C 1
ATOM 1448 O O . LEU A 1 191 ? 23.833 28.701 -26.449 1.00 84.94 191 LEU A O 1
ATOM 1452 N N . GLY A 1 192 ? 25.016 28.324 -28.306 1.00 87.19 192 GLY A N 1
ATOM 1453 C CA . GLY A 1 192 ? 26.052 29.305 -27.995 1.00 87.19 192 GLY A CA 1
ATOM 1454 C C . GLY A 1 192 ? 26.762 29.008 -26.669 1.00 87.19 192 GLY A C 1
ATOM 1455 O O . GLY A 1 192 ? 27.397 27.967 -26.520 1.00 87.19 192 GLY A O 1
ATOM 1456 N N . TYR A 1 193 ? 26.661 29.940 -25.720 1.00 87.88 193 TYR A N 1
ATOM 1457 C CA . TYR A 1 193 ? 27.270 29.868 -24.384 1.00 87.88 193 TYR A CA 1
ATOM 1458 C C . TYR A 1 193 ? 26.246 29.484 -23.297 1.00 87.88 193 TYR A C 1
ATOM 1460 O O . TYR A 1 193 ? 26.284 30.013 -22.188 1.00 87.88 193 TYR A O 1
ATOM 1468 N N . ALA A 1 194 ? 25.253 28.657 -23.625 1.00 84.69 194 ALA A N 1
ATOM 1469 C CA . ALA A 1 194 ? 24.266 28.161 -22.667 1.00 84.69 194 ALA A CA 1
ATOM 1470 C C . ALA A 1 194 ? 24.636 26.759 -22.160 1.00 84.69 194 ALA A C 1
ATOM 1472 O O . ALA A 1 194 ? 25.312 26.005 -22.859 1.00 84.69 194 ALA A O 1
ATOM 1473 N N . VAL A 1 195 ? 24.176 26.410 -20.953 1.00 80.25 195 VAL A N 1
ATOM 1474 C CA . VAL A 1 195 ? 24.312 25.057 -20.378 1.00 80.25 195 VAL A CA 1
ATOM 1475 C C . VAL A 1 195 ? 23.728 24.011 -21.335 1.00 80.25 195 VAL A C 1
ATOM 1477 O O . VAL A 1 195 ? 22.666 24.235 -21.912 1.00 80.25 195 VAL A O 1
ATOM 1480 N N . GLY A 1 196 ? 24.437 22.890 -21.514 1.00 82.50 196 GLY A N 1
ATOM 1481 C CA . GLY A 1 196 ? 24.043 21.807 -22.426 1.00 82.50 196 GLY A CA 1
ATOM 1482 C C . GLY A 1 196 ? 24.470 22.008 -23.885 1.00 82.50 196 GLY A C 1
ATOM 1483 O O . GLY A 1 196 ? 23.978 21.309 -24.769 1.00 82.50 196 GLY A O 1
ATOM 1484 N N . ASN A 1 197 ? 25.378 22.953 -24.172 1.00 88.00 197 ASN A N 1
ATOM 1485 C CA . ASN A 1 197 ? 25.919 23.146 -25.525 1.00 88.00 197 ASN A CA 1
ATOM 1486 C C . ASN A 1 197 ? 26.818 21.990 -26.014 1.00 88.00 197 ASN A C 1
ATOM 1488 O O . ASN A 1 197 ? 27.044 21.859 -27.219 1.00 88.00 197 ASN A O 1
ATOM 1492 N N . VAL A 1 198 ? 27.282 21.136 -25.100 1.00 91.06 198 VAL A N 1
ATOM 1493 C CA . VAL A 1 198 ? 27.878 19.822 -25.363 1.00 91.06 198 VAL A CA 1
ATOM 1494 C C . VAL A 1 198 ? 27.262 18.838 -24.390 1.00 91.06 198 VAL A C 1
ATOM 1496 O O . VAL A 1 198 ? 27.141 19.163 -23.215 1.00 91.06 198 VAL A O 1
ATOM 1499 N N . ASN A 1 199 ? 26.936 17.646 -24.877 1.00 92.81 199 ASN A N 1
ATOM 1500 C CA . ASN A 1 199 ? 26.619 16.497 -24.037 1.00 92.81 199 ASN A CA 1
ATOM 1501 C C . ASN A 1 199 ? 27.675 15.420 -24.303 1.00 92.81 199 ASN A C 1
ATOM 1503 O O . ASN A 1 199 ? 27.874 15.043 -25.461 1.00 92.81 199 ASN A O 1
ATOM 1507 N N . LEU A 1 200 ? 28.354 14.936 -23.261 1.00 94.88 200 LEU A N 1
ATOM 1508 C CA . LEU A 1 200 ? 29.353 13.870 -23.353 1.00 94.88 200 LEU A CA 1
ATOM 1509 C C . LEU A 1 200 ? 28.968 12.719 -22.430 1.00 94.88 200 LEU A C 1
ATOM 1511 O O . LEU A 1 200 ? 28.909 12.874 -21.213 1.00 94.88 200 LEU A O 1
ATOM 1515 N N . VAL A 1 201 ? 28.756 11.545 -23.015 1.00 94.31 201 VAL A N 1
ATOM 1516 C CA . VAL A 1 201 ? 28.308 10.349 -22.299 1.00 94.31 201 VAL A CA 1
ATOM 1517 C C . VAL A 1 201 ? 29.249 9.189 -22.590 1.00 94.31 201 VAL A C 1
ATOM 1519 O O . VAL A 1 201 ? 29.661 8.986 -23.732 1.00 94.31 201 VAL A O 1
ATOM 1522 N N . ILE A 1 202 ? 29.572 8.420 -21.553 1.00 94.25 202 ILE A N 1
ATOM 1523 C CA . ILE A 1 202 ? 30.283 7.145 -21.659 1.00 94.25 202 ILE A CA 1
ATOM 1524 C C . ILE A 1 202 ? 29.401 6.094 -20.991 1.00 94.25 202 ILE A C 1
ATOM 1526 O O . ILE A 1 202 ? 29.031 6.270 -19.834 1.00 94.25 202 ILE A O 1
ATOM 1530 N N . ASP A 1 203 ? 29.028 5.040 -21.711 1.00 91.19 203 ASP A N 1
ATOM 1531 C CA . ASP A 1 203 ? 28.271 3.899 -21.174 1.00 91.19 203 ASP A CA 1
ATOM 1532 C C . ASP A 1 203 ? 27.021 4.290 -20.361 1.00 91.19 203 ASP A C 1
ATOM 1534 O O . ASP A 1 203 ? 26.810 3.852 -19.229 1.00 91.19 203 ASP A O 1
ATOM 1538 N N . ALA A 1 204 ? 26.188 5.170 -20.921 1.00 83.94 204 ALA A N 1
ATOM 1539 C CA . ALA A 1 204 ? 25.001 5.730 -20.275 1.00 83.94 204 ALA A CA 1
ATOM 1540 C C . ALA A 1 204 ? 25.257 6.447 -18.933 1.00 83.94 204 ALA A C 1
ATOM 1542 O O . ALA A 1 204 ? 24.377 6.486 -18.065 1.00 83.94 204 ALA A O 1
ATOM 1543 N N . SER A 1 205 ? 26.446 7.030 -18.755 1.00 82.06 205 SER A N 1
ATOM 1544 C CA . SER A 1 205 ? 26.755 7.927 -17.640 1.00 82.06 205 SER A CA 1
ATOM 1545 C C . SER A 1 205 ? 25.866 9.178 -17.628 1.00 82.06 205 SER A C 1
ATOM 1547 O O . SER A 1 205 ? 25.215 9.536 -18.611 1.00 82.06 205 SER A O 1
ATOM 1549 N N . GLN A 1 206 ? 25.886 9.910 -16.513 1.00 82.94 206 GLN A N 1
ATOM 1550 C CA . GLN A 1 206 ? 25.503 11.327 -16.514 1.00 82.94 206 GLN A CA 1
ATOM 1551 C C . GLN A 1 206 ? 26.362 12.134 -17.502 1.00 82.94 206 GLN A C 1
ATOM 1553 O O . GLN A 1 206 ? 27.386 11.631 -17.977 1.00 82.94 206 GLN A O 1
ATOM 1558 N N . ASP A 1 207 ? 25.959 13.372 -17.795 1.00 88.00 207 ASP A N 1
ATOM 1559 C CA . ASP A 1 207 ? 26.776 14.251 -18.630 1.00 88.00 207 ASP A CA 1
ATOM 1560 C C . ASP A 1 207 ? 28.127 14.491 -17.955 1.00 88.00 207 ASP A C 1
ATOM 1562 O O . ASP A 1 207 ? 28.217 14.971 -16.823 1.00 88.00 207 ASP A O 1
ATOM 1566 N N . LEU A 1 208 ? 29.184 14.089 -18.644 1.00 91.50 208 LEU A N 1
ATOM 1567 C CA . LEU A 1 208 ? 30.552 14.220 -18.178 1.00 91.50 208 LEU A CA 1
ATOM 1568 C C . LEU A 1 208 ? 31.181 15.535 -18.651 1.00 91.50 208 LEU A C 1
ATOM 1570 O O . LEU A 1 208 ? 32.303 15.845 -18.243 1.00 91.50 208 LEU A O 1
ATOM 1574 N N . TYR A 1 209 ? 30.493 16.319 -19.491 1.00 90.81 209 TYR A N 1
ATOM 1575 C CA . TYR A 1 209 ? 30.940 17.659 -19.846 1.00 90.81 209 TYR A CA 1
ATOM 1576 C C . TYR A 1 209 ? 30.679 18.639 -18.681 1.00 90.81 209 TYR A C 1
ATOM 1578 O O . TYR A 1 209 ? 29.540 18.791 -18.241 1.00 90.81 209 TYR A O 1
ATOM 1586 N N . PRO A 1 210 ? 31.702 19.330 -18.139 1.00 88.38 210 PRO A N 1
ATOM 1587 C CA . PRO A 1 210 ? 31.511 20.217 -16.992 1.00 88.38 210 PRO A CA 1
ATOM 1588 C C . PRO A 1 210 ? 30.541 21.373 -17.285 1.00 88.38 210 PRO A C 1
ATOM 1590 O O . PRO A 1 210 ? 30.833 22.245 -18.104 1.00 88.38 210 PRO A O 1
ATOM 1593 N N . ALA A 1 211 ? 29.426 21.447 -16.548 1.00 81.38 211 ALA A N 1
ATOM 1594 C CA . ALA A 1 211 ? 28.396 22.479 -16.734 1.00 81.38 211 ALA A CA 1
ATOM 1595 C C . ALA A 1 211 ? 28.957 23.914 -16.675 1.00 81.38 211 ALA A C 1
ATOM 1597 O O . ALA A 1 211 ? 28.544 24.778 -17.445 1.00 81.38 211 ALA A O 1
ATOM 1598 N N . GLN A 1 212 ? 29.964 24.144 -15.826 1.00 86.81 212 GLN A N 1
ATOM 1599 C CA . GLN A 1 212 ? 30.676 25.421 -15.681 1.00 86.81 212 GLN A CA 1
ATOM 1600 C C . GLN A 1 212 ? 31.435 25.876 -16.938 1.00 86.81 212 GLN A C 1
ATOM 1602 O O . GLN A 1 212 ? 31.739 27.057 -17.072 1.00 86.81 212 GLN A O 1
ATOM 1607 N N . TRP A 1 213 ? 31.743 24.972 -17.873 1.00 89.56 213 TRP A N 1
ATOM 1608 C CA . TRP A 1 213 ? 32.392 25.342 -19.130 1.00 89.56 213 TRP A CA 1
ATOM 1609 C C . TRP A 1 213 ? 31.409 25.926 -20.139 1.00 89.56 213 TRP A C 1
ATOM 1611 O O . TRP A 1 213 ? 31.804 26.763 -20.946 1.00 89.56 213 TRP A O 1
ATOM 1621 N N . CYS A 1 214 ? 30.133 25.540 -20.091 1.00 87.25 214 CYS A N 1
ATOM 1622 C CA . CYS A 1 214 ? 29.157 25.956 -21.097 1.00 87.25 214 CYS A CA 1
ATOM 1623 C C . CYS A 1 214 ? 28.973 27.493 -21.179 1.00 87.25 214 CYS A C 1
ATOM 1625 O O . CYS A 1 214 ? 28.948 28.021 -22.291 1.00 87.25 214 CYS A O 1
ATOM 1627 N N . PRO A 1 215 ? 28.921 28.248 -20.055 1.00 87.69 215 PRO A N 1
ATOM 1628 C CA . PRO A 1 215 ? 28.825 29.714 -20.078 1.00 87.69 215 PRO A CA 1
ATOM 1629 C C . PRO A 1 215 ? 30.057 30.450 -20.622 1.00 87.69 215 PRO A C 1
ATOM 1631 O O . PRO A 1 215 ? 29.950 31.600 -21.062 1.00 87.69 215 PRO A O 1
ATOM 1634 N N . GLU A 1 216 ? 31.227 29.812 -20.576 1.00 88.88 216 GLU A N 1
ATOM 1635 C CA . GLU A 1 216 ? 32.507 30.411 -20.971 1.00 88.88 216 GLU A CA 1
ATOM 1636 C C . GLU A 1 216 ? 32.972 29.973 -22.361 1.00 88.88 216 GLU A C 1
ATOM 1638 O O . GLU A 1 216 ? 33.706 30.706 -23.030 1.00 88.88 216 GLU A O 1
ATOM 1643 N N . TRP A 1 217 ? 32.537 28.798 -22.812 1.00 88.56 217 TRP A N 1
ATOM 1644 C CA . TRP A 1 217 ? 33.035 28.150 -24.014 1.00 88.56 217 TRP A CA 1
ATOM 1645 C C . TRP A 1 217 ? 31.887 27.751 -24.923 1.00 88.56 217 TRP A C 1
ATOM 1647 O O . TRP A 1 217 ? 31.041 26.939 -24.559 1.00 88.56 217 TRP A O 1
ATOM 1657 N N . LYS A 1 218 ? 31.911 28.275 -26.146 1.00 86.38 218 LYS A N 1
ATOM 1658 C CA . LYS A 1 218 ? 31.061 27.810 -27.232 1.00 86.38 218 LYS A CA 1
ATOM 1659 C C . LYS A 1 218 ? 31.793 26.672 -27.928 1.00 86.38 218 LYS A C 1
ATOM 1661 O O . LYS A 1 218 ? 32.825 26.886 -28.568 1.00 86.38 218 LYS A O 1
ATOM 1666 N N . ALA A 1 219 ? 31.286 25.462 -27.758 1.00 77.19 219 ALA A N 1
ATOM 1667 C CA . ALA A 1 219 ? 31.805 24.279 -28.422 1.00 77.19 219 ALA A CA 1
ATOM 1668 C C . ALA A 1 219 ? 31.008 23.981 -29.699 1.00 77.19 219 ALA A C 1
ATOM 1670 O O . ALA A 1 219 ? 29.835 24.327 -29.826 1.00 77.19 219 ALA A O 1
ATOM 1671 N N . GLY A 1 220 ? 31.670 23.345 -30.656 1.00 74.56 220 GLY A N 1
ATOM 1672 C CA . GLY A 1 220 ? 31.110 22.935 -31.936 1.00 74.56 220 GLY A CA 1
ATOM 1673 C C . GLY A 1 220 ? 32.071 21.969 -32.614 1.00 74.56 220 GLY A C 1
ATOM 1674 O O . GLY A 1 220 ? 33.219 21.841 -32.183 1.00 74.56 220 GLY A O 1
ATOM 1675 N N . PHE A 1 221 ? 31.611 21.302 -33.669 1.00 78.88 221 PHE A N 1
ATOM 1676 C CA . PHE A 1 221 ? 32.456 20.394 -34.442 1.00 78.88 221 PHE A CA 1
ATOM 1677 C C . PHE A 1 221 ? 33.670 21.118 -35.067 1.00 78.88 221 PHE A C 1
ATOM 1679 O O . PHE A 1 221 ? 34.772 20.573 -35.088 1.00 78.88 221 PHE A O 1
ATOM 1686 N N . ASP A 1 222 ? 33.505 22.389 -35.462 1.00 78.50 222 ASP A N 1
ATOM 1687 C CA . ASP A 1 222 ? 34.599 23.351 -35.651 1.00 78.50 222 ASP A CA 1
ATOM 1688 C C . ASP A 1 222 ? 34.156 24.781 -35.281 1.00 78.50 222 ASP A C 1
ATOM 1690 O O . ASP A 1 222 ? 33.176 25.289 -35.816 1.00 78.50 222 ASP A O 1
ATOM 1694 N N . GLN A 1 223 ? 34.853 25.452 -34.355 1.00 78.00 223 GLN A N 1
ATOM 1695 C CA . GLN A 1 223 ? 34.654 26.883 -34.044 1.00 78.00 223 GLN A CA 1
ATOM 1696 C C . GLN A 1 223 ? 35.853 27.768 -34.441 1.00 78.00 223 GLN A C 1
ATOM 1698 O O . GLN A 1 223 ? 35.873 28.952 -34.113 1.00 78.00 223 GLN A O 1
ATOM 1703 N N . ASN A 1 224 ? 36.843 27.210 -35.148 1.00 73.62 224 ASN A N 1
ATOM 1704 C CA . ASN A 1 224 ? 38.043 27.911 -35.626 1.00 73.62 224 ASN A CA 1
ATOM 1705 C C . ASN A 1 224 ? 37.957 28.311 -37.113 1.00 73.62 224 ASN A C 1
ATOM 1707 O O . ASN A 1 224 ? 38.755 29.112 -37.583 1.00 73.62 224 ASN A O 1
ATOM 1711 N N . ASN A 1 225 ? 37.004 27.749 -37.870 1.00 71.19 225 ASN A N 1
ATOM 1712 C CA . ASN A 1 225 ? 36.810 27.981 -39.310 1.00 71.19 225 ASN A CA 1
ATOM 1713 C C . ASN A 1 225 ? 38.022 27.587 -40.201 1.00 71.19 225 ASN A C 1
ATOM 1715 O O . ASN A 1 225 ? 38.055 27.884 -41.397 1.00 71.19 225 ASN A O 1
ATOM 1719 N N . GLU A 1 226 ? 39.018 26.874 -39.665 1.00 81.69 226 GLU A N 1
ATOM 1720 C CA . GLU A 1 226 ? 40.178 26.377 -40.418 1.00 81.69 226 GLU A CA 1
ATOM 1721 C C . GLU A 1 226 ? 39.960 24.938 -40.932 1.00 81.69 226 GLU A C 1
ATOM 1723 O O . GLU A 1 226 ? 39.449 24.073 -40.219 1.00 81.69 226 GLU A O 1
ATOM 1728 N N . ALA A 1 227 ? 40.384 24.650 -42.165 1.00 84.50 227 ALA A N 1
ATOM 1729 C CA . ALA A 1 227 ? 40.160 23.358 -42.820 1.00 84.50 227 ALA A CA 1
ATOM 1730 C C . ALA A 1 227 ? 40.872 22.190 -42.109 1.00 84.50 227 ALA A C 1
ATOM 1732 O O . ALA A 1 227 ? 42.048 22.293 -41.772 1.00 84.50 227 ALA A O 1
ATOM 1733 N N . PHE A 1 228 ? 40.192 21.051 -41.941 1.00 88.38 228 PHE A N 1
ATOM 1734 C CA . PHE A 1 228 ? 40.813 19.820 -41.427 1.00 88.38 228 PHE A CA 1
ATOM 1735 C C . PHE A 1 228 ? 41.784 19.228 -42.464 1.00 88.38 228 PHE A C 1
ATOM 1737 O O . PHE A 1 228 ? 41.407 19.025 -43.612 1.00 88.38 228 PHE A O 1
ATOM 1744 N N . THR A 1 229 ? 43.024 18.913 -42.093 1.00 89.88 229 THR A N 1
ATOM 1745 C CA . THR A 1 229 ? 44.023 18.320 -43.010 1.00 89.88 229 THR A CA 1
ATOM 1746 C C . THR A 1 229 ? 44.557 16.968 -42.545 1.00 89.88 229 THR A C 1
ATOM 1748 O O . THR A 1 229 ? 45.312 16.335 -43.279 1.00 89.88 229 THR A O 1
ATOM 1751 N N . LYS A 1 230 ? 44.165 16.514 -41.348 1.00 88.56 230 LYS A N 1
ATOM 1752 C CA . LYS A 1 230 ? 44.615 15.256 -40.744 1.00 88.56 230 LYS A CA 1
ATOM 1753 C C . LYS A 1 230 ? 43.468 14.457 -40.131 1.00 88.56 230 LYS A C 1
ATOM 1755 O O . LYS A 1 230 ? 42.573 15.050 -39.522 1.00 88.56 230 LYS A O 1
ATOM 1760 N N . PHE A 1 231 ? 43.540 13.129 -40.221 1.00 91.75 231 PHE A N 1
ATOM 1761 C CA . PHE A 1 231 ? 42.669 12.196 -39.497 1.00 91.75 231 PHE A CA 1
ATOM 1762 C C . PHE A 1 231 ? 43.414 10.886 -39.193 1.00 91.75 231 PHE A C 1
ATOM 1764 O O . PHE A 1 231 ? 43.717 10.111 -40.099 1.00 91.75 231 PHE A O 1
ATOM 1771 N N . HIS A 1 232 ? 43.708 10.642 -37.912 1.00 89.12 232 HIS A N 1
ATOM 1772 C CA . HIS A 1 232 ? 44.477 9.480 -37.451 1.00 89.12 232 HIS A CA 1
ATOM 1773 C C . HIS A 1 232 ? 43.730 8.676 -36.400 1.00 89.12 232 HIS A C 1
ATOM 1775 O O . HIS A 1 232 ? 43.015 9.236 -35.570 1.00 89.12 232 HIS A O 1
ATOM 1781 N N . ILE A 1 233 ? 43.969 7.365 -36.396 1.00 91.50 233 ILE A N 1
ATOM 1782 C CA . ILE A 1 233 ? 43.375 6.413 -35.455 1.00 91.50 233 ILE A CA 1
ATOM 1783 C C . ILE A 1 233 ? 44.480 5.528 -34.874 1.00 91.50 233 ILE A C 1
ATOM 1785 O O . ILE A 1 233 ? 45.320 5.008 -35.608 1.00 91.50 233 ILE A O 1
ATOM 1789 N N . GLY A 1 234 ? 44.494 5.353 -33.554 1.00 87.75 234 GLY A N 1
ATOM 1790 C CA . GLY A 1 234 ? 45.341 4.389 -32.848 1.00 87.75 234 GLY A CA 1
ATOM 1791 C C . GLY A 1 234 ? 46.837 4.717 -32.750 1.00 87.75 234 GLY A C 1
ATOM 1792 O O . GLY A 1 234 ? 47.530 4.070 -31.970 1.00 87.75 234 GLY A O 1
ATOM 1793 N N . SER A 1 235 ? 47.361 5.714 -33.478 1.00 83.50 235 SER A N 1
ATOM 1794 C CA . SER A 1 235 ? 48.768 6.149 -33.394 1.00 83.50 235 SER A CA 1
ATOM 1795 C C . SER A 1 235 ? 48.908 7.608 -32.967 1.00 83.50 235 SER A C 1
ATOM 1797 O O . SER A 1 235 ? 48.268 8.503 -33.515 1.00 83.50 235 SER A O 1
ATOM 1799 N N . SER A 1 236 ? 49.804 7.844 -32.009 1.00 69.38 236 SER A N 1
ATOM 1800 C CA . SER A 1 236 ? 50.125 9.151 -31.424 1.00 69.38 236 SER A CA 1
ATOM 1801 C C . SER A 1 236 ? 51.147 9.965 -32.229 1.00 69.38 236 SER A C 1
ATOM 1803 O O . SER A 1 236 ? 51.401 11.120 -31.880 1.00 69.38 236 SER A O 1
ATOM 1805 N N . ALA A 1 237 ? 51.729 9.391 -33.294 1.00 67.88 237 ALA A N 1
ATOM 1806 C CA . ALA A 1 237 ? 52.903 9.917 -34.002 1.00 67.88 237 ALA A CA 1
ATOM 1807 C C . ALA A 1 237 ? 52.752 11.359 -34.525 1.00 67.88 237 ALA A C 1
ATOM 1809 O O . ALA A 1 237 ? 53.750 12.029 -34.782 1.00 67.88 237 ALA A O 1
ATOM 1810 N N . LEU A 1 238 ? 51.517 11.847 -34.677 1.00 64.69 238 LEU A N 1
ATOM 1811 C CA . LEU A 1 238 ? 51.223 13.158 -35.259 1.00 64.69 238 LEU A CA 1
ATOM 1812 C C . LEU A 1 238 ? 50.559 14.154 -34.308 1.00 64.69 238 LEU A C 1
ATOM 1814 O O . LEU A 1 238 ? 50.498 15.324 -34.666 1.00 64.69 238 LEU A O 1
ATOM 1818 N N . TYR A 1 239 ? 50.140 13.735 -33.110 1.00 70.94 239 TYR A N 1
ATOM 1819 C CA . TYR A 1 239 ? 49.502 14.575 -32.083 1.00 70.94 239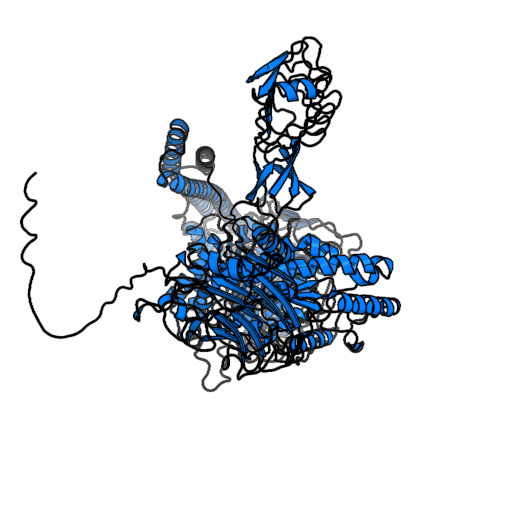 TYR A CA 1
ATOM 1820 C C . TYR A 1 239 ? 50.263 14.466 -30.751 1.00 70.94 239 TYR A C 1
ATOM 1822 O O . TYR A 1 239 ? 49.676 14.174 -29.710 1.00 70.94 239 TYR A O 1
ATOM 1830 N N . GLY A 1 240 ? 51.592 14.634 -30.818 1.00 57.16 240 GLY A N 1
ATOM 1831 C CA . GLY A 1 240 ? 52.634 14.218 -29.859 1.00 57.16 240 GLY A CA 1
ATOM 1832 C C . GLY A 1 240 ? 52.585 14.722 -28.403 1.00 57.16 240 GLY A C 1
ATOM 1833 O O . GLY A 1 240 ? 53.633 14.892 -27.790 1.00 57.16 240 GLY A O 1
ATOM 1834 N N . GLY A 1 241 ? 51.407 14.922 -27.813 1.00 60.38 241 GLY A N 1
ATOM 1835 C CA . GLY A 1 241 ? 51.209 15.241 -26.397 1.00 60.38 241 GLY A CA 1
ATOM 1836 C C . GLY A 1 241 ? 49.847 14.829 -25.812 1.00 60.38 241 GLY A C 1
ATOM 1837 O O . GLY A 1 241 ? 49.547 15.203 -24.677 1.00 60.38 241 GLY A O 1
ATOM 1838 N N . ASP A 1 242 ? 49.003 14.090 -26.543 1.00 66.62 242 ASP A N 1
ATOM 1839 C CA . ASP A 1 242 ? 47.599 13.869 -26.137 1.00 66.62 242 ASP A CA 1
ATOM 1840 C C . ASP A 1 242 ? 47.395 12.655 -25.227 1.00 66.62 242 ASP A C 1
ATOM 1842 O O . ASP A 1 242 ? 46.546 12.690 -24.341 1.00 66.62 242 ASP A O 1
ATOM 1846 N N . ALA A 1 243 ? 48.208 11.611 -25.381 1.00 62.44 243 ALA A N 1
ATOM 1847 C CA . ALA A 1 243 ? 48.206 10.404 -24.544 1.00 62.44 243 ALA A CA 1
ATOM 1848 C C . ALA A 1 243 ? 49.584 10.144 -23.906 1.00 62.44 243 ALA A C 1
ATOM 1850 O O . ALA A 1 243 ? 49.999 8.997 -23.765 1.00 62.44 243 ALA A O 1
ATOM 1851 N N . ASN A 1 244 ? 50.369 11.201 -23.649 1.00 70.81 244 ASN A N 1
ATOM 1852 C CA . ASN A 1 244 ? 51.806 11.098 -23.334 1.00 70.81 244 ASN A CA 1
ATOM 1853 C C . ASN A 1 244 ? 52.594 10.275 -24.378 1.00 70.81 244 ASN A C 1
ATOM 1855 O O . ASN A 1 244 ? 53.532 9.559 -24.046 1.00 70.81 244 ASN A O 1
ATOM 1859 N N . GLY A 1 245 ? 52.186 10.349 -25.650 1.00 71.75 245 GLY A N 1
ATOM 1860 C CA . GLY A 1 245 ? 52.832 9.634 -26.752 1.00 71.75 245 GLY A CA 1
ATOM 1861 C C . GLY A 1 245 ? 52.453 8.153 -26.902 1.00 71.75 245 GLY A C 1
ATOM 1862 O O . GLY A 1 245 ? 52.959 7.516 -27.820 1.00 71.75 245 GLY A O 1
ATOM 1863 N N . ALA A 1 246 ? 51.550 7.595 -26.090 1.00 83.44 246 ALA A N 1
ATOM 1864 C CA . ALA A 1 246 ? 51.161 6.185 -26.191 1.00 83.44 246 ALA A CA 1
ATOM 1865 C C . ALA A 1 246 ? 50.184 5.910 -27.354 1.00 83.44 246 ALA A C 1
ATOM 1867 O O . ALA A 1 246 ? 49.146 6.564 -27.480 1.00 83.44 246 ALA A O 1
ATOM 1868 N N . ALA A 1 247 ? 50.502 4.925 -28.195 1.00 86.75 247 ALA A N 1
ATOM 1869 C CA . ALA A 1 247 ? 49.592 4.384 -29.206 1.00 86.75 247 ALA A CA 1
ATOM 1870 C C . ALA A 1 247 ? 48.569 3.420 -28.574 1.00 86.75 247 ALA A C 1
ATOM 1872 O O . ALA A 1 247 ? 48.798 2.888 -27.486 1.00 86.75 247 ALA A O 1
ATOM 1873 N N . LEU A 1 248 ? 47.441 3.185 -29.248 1.00 89.06 248 LEU A N 1
ATOM 1874 C CA . LEU A 1 248 ? 46.424 2.244 -28.783 1.00 89.06 248 LEU A CA 1
ATOM 1875 C C . LEU A 1 248 ? 46.973 0.810 -28.795 1.00 89.06 248 LEU A C 1
ATOM 1877 O O . LEU A 1 248 ? 47.449 0.317 -29.818 1.00 89.06 248 LEU A O 1
ATOM 1881 N N . ASN A 1 249 ? 46.874 0.145 -27.645 1.00 88.75 249 ASN A N 1
ATOM 1882 C CA . ASN A 1 249 ? 47.050 -1.296 -27.507 1.00 88.75 249 ASN A CA 1
ATOM 1883 C C . ASN A 1 249 ? 45.707 -1.903 -27.079 1.00 88.75 249 ASN A C 1
ATOM 1885 O O . ASN A 1 249 ? 45.331 -1.820 -25.908 1.00 88.75 249 ASN A O 1
ATOM 1889 N N . GLY A 1 250 ? 44.929 -2.398 -28.039 1.00 89.88 250 GLY A N 1
ATOM 1890 C CA . GLY A 1 250 ? 43.531 -2.770 -27.825 1.00 89.88 250 GLY A CA 1
ATOM 1891 C C . GLY A 1 250 ? 42.712 -2.789 -29.114 1.00 89.88 250 GLY A C 1
ATOM 1892 O O . GLY A 1 250 ? 43.244 -3.014 -30.204 1.00 89.88 250 GLY A O 1
ATOM 1893 N N . SER A 1 251 ? 41.406 -2.549 -28.995 1.00 91.50 251 SER A N 1
ATOM 1894 C CA . SER A 1 251 ? 40.476 -2.536 -30.131 1.00 91.50 251 SER A CA 1
ATOM 1895 C C . SER A 1 251 ? 39.672 -1.238 -30.165 1.00 91.50 251 SER A C 1
ATOM 1897 O O . SER A 1 251 ? 39.264 -0.729 -29.123 1.00 91.50 251 SER A O 1
ATOM 1899 N N . LEU A 1 252 ? 39.415 -0.739 -31.372 1.00 93.31 252 LEU A N 1
ATOM 1900 C CA . LEU A 1 252 ? 38.420 0.291 -31.663 1.00 93.31 252 LEU A CA 1
ATOM 1901 C C . LEU A 1 252 ? 37.429 -0.353 -32.635 1.00 93.31 252 LEU A C 1
ATOM 1903 O O . LEU A 1 252 ? 37.859 -0.852 -33.668 1.00 93.31 252 LEU A O 1
ATOM 1907 N N . ASP A 1 253 ? 36.157 -0.424 -32.262 1.00 93.88 253 ASP A N 1
ATOM 1908 C CA . ASP A 1 253 ? 35.130 -1.202 -32.964 1.00 93.88 253 ASP A CA 1
ATOM 1909 C C . ASP A 1 253 ? 34.533 -0.400 -34.120 1.00 93.88 253 ASP A C 1
ATOM 1911 O O . ASP A 1 253 ? 34.474 -0.868 -35.246 1.00 93.88 253 ASP A O 1
ATOM 1915 N N . PHE A 1 254 ? 34.171 0.856 -33.866 1.00 96.38 254 PHE A N 1
ATOM 1916 C CA . PHE A 1 254 ? 33.702 1.771 -34.900 1.00 96.38 254 PHE A CA 1
ATOM 1917 C C . PHE A 1 254 ? 33.940 3.233 -34.507 1.00 96.38 254 PHE A C 1
ATOM 1919 O O . PHE A 1 254 ? 34.133 3.555 -33.329 1.00 96.38 254 PHE A O 1
ATOM 1926 N N . ILE A 1 255 ? 33.881 4.120 -35.505 1.00 97.44 255 ILE A N 1
ATOM 1927 C CA . ILE A 1 255 ? 33.749 5.573 -35.329 1.00 97.44 255 ILE A CA 1
ATOM 1928 C C . ILE A 1 255 ? 32.619 6.071 -36.233 1.00 97.44 255 ILE A C 1
ATOM 1930 O O . ILE A 1 255 ? 32.701 5.968 -37.456 1.00 97.44 255 ILE A O 1
ATOM 1934 N N . THR A 1 256 ? 31.596 6.668 -35.640 1.00 97.75 256 THR A N 1
ATOM 1935 C CA . THR A 1 256 ? 30.437 7.243 -36.321 1.00 97.75 256 THR A CA 1
ATOM 1936 C C . THR A 1 256 ? 30.444 8.758 -36.156 1.00 97.75 256 THR A C 1
ATOM 1938 O O . THR A 1 256 ? 30.550 9.270 -35.043 1.00 97.75 256 THR A O 1
ATOM 1941 N N . VAL A 1 257 ? 30.297 9.487 -37.258 1.00 96.12 257 VAL A N 1
ATOM 1942 C CA . VAL A 1 257 ? 30.224 10.953 -37.295 1.00 96.12 257 VAL A CA 1
ATOM 1943 C C . VAL A 1 257 ? 29.036 11.361 -38.156 1.00 96.12 257 VAL A C 1
ATOM 1945 O O . VAL A 1 257 ? 28.860 10.816 -39.242 1.00 96.12 257 VAL A O 1
ATOM 1948 N N . LEU A 1 258 ? 28.221 12.323 -37.720 1.00 94.00 258 LEU A N 1
ATOM 1949 C CA . LEU A 1 258 ? 27.073 12.796 -38.503 1.00 94.00 258 LEU A CA 1
ATOM 1950 C C . LEU A 1 258 ? 26.605 14.209 -38.130 1.00 94.00 258 LEU A C 1
ATOM 1952 O O . LEU A 1 258 ? 26.773 14.663 -36.997 1.00 94.00 258 LEU A O 1
ATOM 1956 N N . ASN A 1 259 ? 25.947 14.877 -39.083 1.00 91.94 259 ASN A N 1
ATOM 1957 C CA . ASN A 1 259 ? 25.316 16.194 -38.923 1.00 91.94 259 ASN A CA 1
ATOM 1958 C C . ASN A 1 259 ? 23.959 16.144 -38.189 1.00 91.94 259 ASN A C 1
ATOM 1960 O O . ASN A 1 259 ? 22.938 16.590 -38.718 1.00 91.94 259 ASN A O 1
ATOM 1964 N N . LYS A 1 260 ? 23.919 15.520 -37.011 1.00 91.31 260 LYS A N 1
ATOM 1965 C CA . LYS A 1 260 ? 22.719 15.440 -36.171 1.00 91.31 260 LYS A CA 1
ATOM 1966 C C . LYS A 1 260 ? 23.119 15.425 -34.706 1.00 91.31 260 LYS A C 1
ATOM 1968 O O . LYS A 1 260 ? 24.058 14.721 -34.344 1.00 91.31 260 LYS A O 1
ATOM 1973 N N . GLY A 1 261 ? 22.429 16.200 -33.875 1.00 88.75 261 GLY A N 1
ATOM 1974 C CA . GLY A 1 261 ? 22.612 16.210 -32.423 1.00 88.75 261 GLY A CA 1
ATOM 1975 C C . GLY A 1 261 ? 21.569 15.358 -31.725 1.00 88.75 261 GLY A C 1
ATOM 1976 O O . GLY A 1 261 ? 20.458 15.212 -32.232 1.00 88.75 261 GLY A O 1
ATOM 1977 N N . TYR A 1 262 ? 21.927 14.861 -30.550 1.00 90.69 262 TYR A N 1
ATOM 1978 C CA . TYR A 1 262 ? 21.046 14.103 -29.678 1.00 90.69 262 TYR A CA 1
ATOM 1979 C C . TYR A 1 262 ? 21.018 14.750 -28.300 1.00 90.69 262 TYR A C 1
ATOM 1981 O O . TYR A 1 262 ? 22.005 15.327 -27.842 1.00 90.69 262 TYR A O 1
ATOM 1989 N N . THR A 1 263 ? 19.875 14.657 -27.637 1.00 87.00 263 THR A N 1
ATOM 1990 C CA . THR A 1 263 ? 19.737 15.052 -26.235 1.00 87.00 263 THR A CA 1
ATOM 1991 C C . THR A 1 263 ? 20.597 14.156 -25.339 1.00 87.00 263 THR A C 1
ATOM 1993 O O . THR A 1 263 ? 20.925 13.024 -25.702 1.00 87.00 263 THR A O 1
ATOM 1996 N N . LEU A 1 264 ? 20.912 14.618 -24.124 1.00 80.62 264 LEU A N 1
ATOM 1997 C CA . LEU A 1 264 ? 21.613 13.808 -23.119 1.00 80.62 264 LEU A CA 1
ATOM 1998 C C . LEU A 1 264 ? 20.958 12.428 -22.924 1.00 80.62 264 LEU A C 1
ATOM 2000 O O . LEU A 1 264 ? 21.639 11.406 -22.880 1.00 80.62 264 LEU A O 1
ATOM 2004 N N . GLN A 1 265 ? 19.626 12.398 -22.866 1.00 73.94 265 GLN A N 1
ATOM 2005 C CA . GLN A 1 265 ? 18.857 11.168 -22.698 1.00 73.94 265 GLN A CA 1
ATOM 2006 C C . GLN A 1 265 ? 19.004 10.199 -23.876 1.00 73.94 265 GLN A C 1
ATOM 2008 O O . GLN A 1 265 ? 19.097 8.986 -23.684 1.00 73.94 265 GLN A O 1
ATOM 2013 N N . GLU A 1 266 ? 19.006 10.723 -25.099 1.00 85.31 266 GLU A N 1
ATOM 2014 C CA . GLU A 1 266 ? 19.203 9.923 -26.303 1.00 85.31 266 GLU A CA 1
ATOM 2015 C C . GLU A 1 266 ? 20.633 9.376 -26.364 1.00 85.31 266 GLU A C 1
ATOM 2017 O O . GLU A 1 266 ? 20.809 8.189 -26.619 1.00 85.31 266 GLU A O 1
ATOM 2022 N N . LEU A 1 267 ? 21.648 10.181 -26.027 1.00 88.88 267 LEU A N 1
ATOM 2023 C CA . LEU A 1 267 ? 23.040 9.720 -25.940 1.00 88.88 267 LEU A CA 1
ATOM 2024 C C . LEU A 1 267 ? 23.237 8.622 -24.891 1.00 88.88 267 LEU A C 1
ATOM 2026 O O . LEU A 1 267 ? 23.931 7.635 -25.143 1.00 88.88 267 LEU A O 1
ATOM 2030 N N . GLN A 1 268 ? 22.593 8.751 -23.731 1.00 81.62 268 GLN A N 1
ATOM 2031 C CA . GLN A 1 268 ? 22.576 7.692 -22.724 1.00 81.62 268 GLN A CA 1
ATOM 2032 C C . GLN A 1 268 ? 21.992 6.401 -23.290 1.00 81.62 268 GLN A C 1
ATOM 2034 O O . GLN A 1 268 ? 22.574 5.335 -23.120 1.00 81.62 268 GLN A O 1
ATOM 2039 N N . ARG A 1 269 ? 20.890 6.486 -24.041 1.00 80.94 269 ARG A N 1
ATOM 2040 C CA . ARG A 1 269 ? 20.278 5.315 -24.678 1.00 80.94 269 ARG A CA 1
ATOM 2041 C C . ARG A 1 269 ? 21.192 4.673 -25.727 1.00 80.94 269 ARG A C 1
ATOM 2043 O O . ARG A 1 269 ? 21.281 3.451 -25.783 1.00 80.94 269 ARG A O 1
ATOM 2050 N N . LEU A 1 270 ? 21.888 5.483 -26.525 1.00 87.25 270 LEU A N 1
ATOM 2051 C CA . LEU A 1 270 ? 22.799 5.012 -27.576 1.00 87.25 270 LEU A CA 1
ATOM 2052 C C . LEU A 1 270 ? 24.053 4.321 -27.021 1.00 87.25 270 LEU A C 1
ATOM 2054 O O . LEU A 1 270 ? 24.599 3.442 -27.681 1.00 87.25 270 LEU A O 1
ATOM 2058 N N . THR A 1 271 ? 24.495 4.692 -25.818 1.00 90.62 271 THR A N 1
ATOM 2059 C CA . THR A 1 271 ? 25.706 4.148 -25.174 1.00 90.62 271 THR A CA 1
ATOM 2060 C C . THR A 1 271 ? 25.418 3.058 -24.130 1.00 90.62 271 THR A C 1
ATOM 2062 O O . THR A 1 271 ? 26.339 2.394 -23.669 1.00 90.62 271 THR A O 1
ATOM 2065 N N . ALA A 1 272 ? 24.150 2.799 -23.785 1.00 81.81 272 ALA A N 1
ATOM 2066 C CA . ALA A 1 272 ? 23.752 1.868 -22.719 1.00 81.81 272 ALA A CA 1
ATOM 2067 C C . ALA A 1 272 ? 24.138 0.391 -22.938 1.00 81.81 272 ALA A C 1
ATOM 2069 O O . ALA A 1 272 ? 24.058 -0.407 -21.998 1.00 81.81 272 ALA A O 1
ATOM 2070 N N . GLY A 1 273 ? 24.528 0.007 -24.159 1.00 82.25 273 GLY A N 1
ATOM 2071 C CA . GLY A 1 273 ? 24.918 -1.364 -24.500 1.00 82.25 273 GLY A CA 1
ATOM 2072 C C . GLY A 1 273 ? 26.084 -1.890 -23.658 1.00 82.25 273 GLY A C 1
ATOM 2073 O O . GLY A 1 273 ? 26.014 -3.031 -23.197 1.00 82.25 273 GLY A O 1
ATOM 2074 N N . ASP A 1 274 ? 27.072 -1.031 -23.396 1.00 85.94 274 ASP A N 1
ATOM 2075 C CA . ASP A 1 274 ? 28.331 -1.359 -22.710 1.00 85.94 274 ASP A CA 1
ATOM 2076 C C . ASP A 1 274 ? 28.345 -0.969 -21.215 1.00 85.94 274 ASP A C 1
ATOM 2078 O O . ASP A 1 274 ? 29.346 -1.155 -20.528 1.00 85.94 274 ASP A O 1
ATOM 2082 N N . LYS A 1 275 ? 27.229 -0.462 -20.670 1.00 83.44 275 LYS A N 1
ATOM 2083 C CA . LYS A 1 275 ? 27.137 -0.127 -19.241 1.00 83.44 275 LYS A CA 1
ATOM 2084 C C . LYS A 1 275 ? 27.294 -1.369 -18.362 1.00 83.44 275 LYS A C 1
ATOM 2086 O O . LYS A 1 275 ? 26.540 -2.333 -18.502 1.00 83.44 275 LYS A O 1
ATOM 2091 N N . ASP A 1 276 ? 28.230 -1.299 -17.414 1.00 83.25 276 ASP A N 1
ATOM 2092 C CA . ASP A 1 276 ? 28.400 -2.286 -16.344 1.00 83.25 276 ASP A CA 1
ATOM 2093 C C . ASP A 1 276 ? 27.384 -2.007 -15.222 1.00 83.25 276 ASP A C 1
ATOM 2095 O O . ASP A 1 276 ? 27.490 -1.013 -14.499 1.00 83.25 276 ASP A O 1
ATOM 2099 N N . TYR A 1 277 ? 26.377 -2.873 -15.082 1.00 86.25 277 TYR A N 1
ATOM 2100 C CA . TYR A 1 277 ? 25.321 -2.739 -14.072 1.00 86.25 277 TYR A CA 1
ATOM 2101 C C . TYR A 1 277 ? 25.674 -3.429 -12.748 1.00 86.25 277 TYR A C 1
ATOM 2103 O O . TYR A 1 277 ? 24.836 -3.503 -11.853 1.00 86.25 277 TYR A O 1
ATOM 2111 N N . ARG A 1 278 ? 26.906 -3.930 -12.582 1.00 88.19 278 ARG A N 1
ATOM 2112 C CA . ARG A 1 278 ? 27.324 -4.605 -11.342 1.00 88.19 278 ARG A CA 1
ATOM 2113 C C . ARG A 1 278 ? 27.775 -3.650 -10.242 1.00 88.19 278 ARG A C 1
ATOM 2115 O O . ARG A 1 278 ? 27.981 -4.089 -9.111 1.00 88.19 278 ARG A O 1
ATOM 2122 N N . ASN A 1 279 ? 27.964 -2.372 -10.566 1.00 83.88 279 ASN A N 1
ATOM 2123 C CA . ASN A 1 279 ? 28.423 -1.357 -9.628 1.00 83.88 279 ASN A CA 1
ATOM 2124 C C . ASN A 1 279 ? 27.240 -0.592 -9.009 1.00 83.88 279 ASN A C 1
ATOM 2126 O O . ASN A 1 279 ? 26.517 0.117 -9.706 1.00 83.88 279 ASN A O 1
ATOM 2130 N N . PHE A 1 280 ? 27.098 -0.694 -7.686 1.00 90.00 280 PHE A N 1
ATOM 2131 C CA . PHE A 1 280 ? 26.035 -0.049 -6.911 1.00 90.00 280 PHE A CA 1
ATOM 2132 C C . PHE A 1 280 ? 26.500 1.208 -6.161 1.00 90.00 280 PHE A C 1
ATOM 2134 O O . PHE A 1 280 ? 25.708 1.795 -5.433 1.00 90.00 280 PHE A O 1
ATOM 2141 N N . THR A 1 281 ? 27.742 1.681 -6.330 1.00 83.81 281 THR A N 1
ATOM 2142 C CA . THR A 1 281 ? 28.261 2.863 -5.609 1.00 83.81 281 THR A CA 1
ATOM 2143 C C . THR A 1 281 ? 27.394 4.114 -5.812 1.00 83.81 281 THR A C 1
ATOM 2145 O O . THR A 1 281 ? 27.249 4.921 -4.893 1.00 83.81 281 THR A O 1
ATOM 2148 N N . GLU A 1 282 ? 26.752 4.267 -6.975 1.00 78.00 282 GLU A N 1
ATOM 2149 C CA . GLU A 1 282 ? 25.811 5.373 -7.207 1.00 78.00 282 GLU A CA 1
ATOM 2150 C C . GLU A 1 282 ? 24.600 5.349 -6.256 1.00 78.00 282 GLU A C 1
ATOM 2152 O O . GLU A 1 282 ? 24.106 6.410 -5.879 1.00 78.00 282 GLU A O 1
ATOM 2157 N N . MET A 1 283 ? 24.171 4.175 -5.778 1.00 85.88 283 MET A N 1
ATOM 2158 C CA . MET A 1 283 ? 23.062 4.048 -4.824 1.00 85.88 283 MET A CA 1
ATOM 2159 C C . MET A 1 283 ? 23.373 4.697 -3.473 1.00 85.88 283 MET A C 1
ATOM 2161 O O . MET A 1 283 ? 22.464 5.140 -2.774 1.00 85.88 283 MET A O 1
ATOM 2165 N N . PHE A 1 284 ? 24.656 4.812 -3.131 1.00 86.62 284 PHE A N 1
ATOM 2166 C CA . PHE A 1 284 ? 25.135 5.339 -1.852 1.00 86.62 284 PHE A CA 1
ATOM 2167 C C . PHE A 1 284 ? 25.757 6.732 -1.976 1.00 86.62 284 PHE A C 1
ATOM 2169 O O . PHE A 1 284 ? 26.309 7.255 -1.011 1.00 86.62 284 PHE A O 1
ATOM 2176 N N . SER A 1 285 ? 25.662 7.360 -3.151 1.00 81.12 285 SER A N 1
ATOM 2177 C CA . SER A 1 285 ? 26.200 8.704 -3.365 1.00 81.12 285 SER A CA 1
ATOM 2178 C C . SER A 1 285 ? 25.486 9.731 -2.484 1.00 81.12 285 SER A C 1
ATOM 2180 O O . SER A 1 285 ? 24.267 9.653 -2.273 1.00 81.12 285 SER A O 1
ATOM 2182 N N . GLY A 1 286 ? 26.257 10.677 -1.946 1.00 79.50 286 GLY A N 1
ATOM 2183 C CA . GLY A 1 286 ? 25.732 11.708 -1.057 1.00 79.50 286 GLY A CA 1
ATOM 2184 C C . GLY A 1 286 ? 24.751 12.645 -1.762 1.00 79.50 286 GLY A C 1
ATOM 2185 O O . GLY A 1 286 ? 24.869 12.884 -2.964 1.00 79.50 286 GLY A O 1
ATOM 2186 N N . GLY A 1 287 ? 23.760 13.143 -1.020 1.00 73.19 287 GLY A N 1
ATOM 2187 C CA . GLY A 1 287 ? 22.716 14.032 -1.554 1.00 73.19 287 GLY A CA 1
ATOM 2188 C C . GLY A 1 287 ? 21.705 13.375 -2.507 1.00 73.19 287 GLY A C 1
ATOM 2189 O O . GLY A 1 287 ? 20.980 14.083 -3.202 1.00 73.19 287 GLY A O 1
ATOM 2190 N N . THR A 1 288 ? 21.632 12.040 -2.558 1.00 68.81 288 THR A N 1
ATOM 2191 C CA . THR A 1 288 ? 20.671 11.299 -3.397 1.00 68.81 288 THR A CA 1
ATOM 2192 C C . THR A 1 288 ? 19.624 10.563 -2.553 1.00 68.81 288 THR A C 1
ATOM 2194 O O . THR A 1 288 ? 19.906 10.149 -1.431 1.00 68.81 288 THR A O 1
ATOM 2197 N N . CYS A 1 289 ? 18.427 10.356 -3.113 1.00 75.44 289 CYS A N 1
ATOM 2198 C CA . CYS A 1 289 ? 17.365 9.496 -2.563 1.00 75.44 289 CYS A CA 1
ATOM 2199 C C . CYS A 1 289 ? 17.218 8.213 -3.402 1.00 75.44 289 CYS A C 1
ATOM 2201 O O . CYS A 1 289 ? 16.110 7.836 -3.772 1.00 75.44 289 CYS A O 1
ATOM 2203 N N . ASN A 1 290 ? 18.323 7.587 -3.815 1.00 83.44 290 ASN A N 1
ATOM 2204 C CA . ASN A 1 290 ? 18.259 6.422 -4.700 1.00 83.44 290 ASN A CA 1
ATOM 2205 C C . ASN A 1 290 ? 17.551 5.242 -4.010 1.00 83.44 290 ASN A C 1
ATOM 2207 O O . ASN A 1 290 ? 18.033 4.721 -3.006 1.00 83.44 290 ASN A O 1
ATOM 2211 N N . THR A 1 291 ? 16.402 4.832 -4.554 1.00 88.31 291 THR A N 1
ATOM 2212 C CA . THR A 1 291 ? 15.514 3.830 -3.948 1.00 88.31 291 THR A CA 1
ATOM 2213 C C . THR A 1 291 ? 15.634 2.453 -4.597 1.00 88.31 291 THR A C 1
ATOM 2215 O O . THR A 1 291 ? 16.004 2.310 -5.771 1.00 88.31 291 THR A O 1
ATOM 2218 N N . TRP A 1 292 ? 15.285 1.435 -3.818 1.00 94.50 292 TRP A N 1
ATOM 2219 C CA . TRP A 1 292 ? 15.347 0.021 -4.161 1.00 94.50 292 TRP A CA 1
ATOM 2220 C C . TRP A 1 292 ? 13.939 -0.559 -4.239 1.00 94.50 292 TRP A C 1
ATOM 2222 O O . TRP A 1 292 ? 13.058 -0.182 -3.469 1.00 94.50 292 TRP A O 1
ATOM 2232 N N . LEU A 1 293 ? 13.736 -1.501 -5.149 1.00 95.12 293 LEU A N 1
ATOM 2233 C CA . LEU A 1 293 ? 12.543 -2.333 -5.202 1.00 95.12 293 LEU A CA 1
ATOM 2234 C C . LEU A 1 293 ? 12.978 -3.788 -5.269 1.00 95.12 293 LEU A C 1
ATOM 2236 O O . LEU A 1 293 ? 13.728 -4.159 -6.166 1.00 95.12 293 LEU A O 1
ATOM 2240 N N . PHE A 1 294 ? 12.506 -4.605 -4.341 1.00 97.19 294 PHE A N 1
ATOM 2241 C CA . PHE A 1 294 ? 12.622 -6.052 -4.412 1.00 97.19 294 PHE A CA 1
ATOM 2242 C C . PHE A 1 294 ? 11.290 -6.654 -4.845 1.00 97.19 294 PHE A C 1
ATOM 2244 O O . PHE A 1 294 ? 10.211 -6.152 -4.518 1.00 97.19 294 PHE A O 1
ATOM 2251 N N . THR A 1 295 ? 11.374 -7.702 -5.650 1.00 95.19 295 THR A N 1
ATOM 2252 C CA . THR A 1 295 ? 10.227 -8.416 -6.201 1.00 95.19 295 THR A CA 1
ATOM 2253 C C . THR A 1 295 ? 10.601 -9.872 -6.474 1.00 95.19 295 THR A C 1
ATOM 2255 O O . THR A 1 295 ? 11.762 -10.260 -6.324 1.00 95.19 295 THR A O 1
ATOM 2258 N N . GLY A 1 296 ? 9.621 -10.678 -6.866 1.00 90.56 296 GLY A N 1
ATOM 2259 C CA . GLY A 1 296 ? 9.771 -12.114 -7.068 1.00 90.56 296 GLY A CA 1
ATOM 2260 C C . GLY A 1 296 ? 8.536 -12.883 -6.614 1.00 90.56 296 GLY A C 1
ATOM 2261 O O . GLY A 1 296 ? 7.466 -12.300 -6.415 1.00 90.56 296 GLY A O 1
ATOM 2262 N N . GLY A 1 297 ? 8.721 -14.190 -6.457 1.00 88.38 297 GLY A N 1
ATOM 2263 C CA . GLY A 1 297 ? 7.695 -15.117 -5.998 1.00 88.38 297 GLY A CA 1
ATOM 2264 C C . GLY A 1 297 ? 7.516 -15.138 -4.478 1.00 88.38 297 GLY A C 1
ATOM 2265 O O . GLY A 1 297 ? 7.793 -14.169 -3.766 1.00 88.38 297 GLY A O 1
ATOM 2266 N N . THR A 1 298 ? 7.072 -16.290 -3.976 1.00 88.50 298 THR A N 1
ATOM 2267 C CA . THR A 1 298 ? 6.806 -16.568 -2.554 1.00 88.50 298 THR A CA 1
ATOM 2268 C C . THR A 1 298 ? 7.982 -16.222 -1.638 1.00 88.50 298 THR A C 1
ATOM 2270 O O . THR A 1 298 ? 7.782 -15.727 -0.538 1.00 88.50 298 THR A O 1
ATOM 2273 N N . GLU A 1 299 ? 9.209 -16.409 -2.105 1.00 90.00 299 GLU A N 1
ATOM 2274 C CA . GLU A 1 299 ? 10.456 -16.241 -1.358 1.00 90.00 299 GLU A CA 1
ATOM 2275 C C . GLU A 1 299 ? 10.747 -14.782 -0.968 1.00 90.00 299 GLU A C 1
ATOM 2277 O O . GLU A 1 299 ? 11.517 -14.513 -0.041 1.00 90.00 299 GLU A O 1
ATOM 2282 N N . GLY A 1 300 ? 10.143 -13.827 -1.681 1.00 88.00 300 GLY A N 1
ATOM 2283 C CA . GLY A 1 300 ? 10.222 -12.401 -1.371 1.00 88.00 300 GLY A CA 1
ATOM 2284 C C . GLY A 1 300 ? 9.074 -11.893 -0.497 1.00 88.00 300 GLY A C 1
ATOM 2285 O O . GLY A 1 300 ? 9.155 -10.770 0.005 1.00 88.00 300 GLY A O 1
ATOM 2286 N N . VAL A 1 301 ? 8.005 -12.674 -0.314 1.00 89.62 301 VAL A N 1
ATOM 2287 C CA . VAL A 1 301 ? 6.811 -12.254 0.433 1.00 89.62 301 VAL A CA 1
ATOM 2288 C C . VAL A 1 301 ? 7.121 -12.227 1.929 1.00 89.62 301 VAL A C 1
ATOM 2290 O O . VAL A 1 301 ? 7.837 -13.079 2.447 1.00 89.62 301 VAL A O 1
ATOM 2293 N N . ALA A 1 302 ? 6.626 -11.206 2.626 1.00 83.81 302 ALA A N 1
ATOM 2294 C CA . ALA A 1 302 ? 6.608 -11.216 4.082 1.00 83.81 302 ALA A CA 1
ATOM 2295 C C . ALA A 1 302 ? 5.354 -11.972 4.522 1.00 83.81 302 ALA A C 1
ATOM 2297 O O . ALA A 1 302 ? 4.251 -11.525 4.223 1.00 83.81 302 ALA A O 1
ATOM 2298 N N . ASP A 1 303 ? 5.516 -13.088 5.224 1.00 85.44 303 ASP A N 1
ATOM 2299 C CA . ASP A 1 303 ? 4.401 -13.841 5.785 1.00 85.44 303 ASP A CA 1
ATOM 2300 C C . ASP A 1 303 ? 4.520 -13.968 7.304 1.00 85.44 303 ASP A C 1
ATOM 2302 O O . ASP A 1 303 ? 5.598 -13.882 7.898 1.00 85.44 303 ASP A O 1
ATOM 2306 N N . PHE A 1 304 ? 3.372 -14.106 7.956 1.00 86.06 304 PHE A N 1
ATOM 2307 C CA . PHE A 1 304 ? 3.325 -14.332 9.393 1.00 86.06 304 PHE A CA 1
ATOM 2308 C C . PHE A 1 304 ? 3.510 -15.815 9.739 1.00 86.06 304 PHE A C 1
ATOM 2310 O O . PHE A 1 304 ? 4.162 -16.136 10.730 1.00 86.06 304 PHE A O 1
ATOM 2317 N N . ALA A 1 305 ? 3.011 -16.723 8.894 1.00 80.12 305 ALA A N 1
ATOM 2318 C CA . ALA A 1 305 ? 3.093 -18.166 9.113 1.00 80.12 305 ALA A CA 1
ATOM 2319 C C . ALA A 1 305 ? 4.542 -18.664 9.275 1.00 80.12 305 ALA A C 1
ATOM 2321 O O . ALA A 1 305 ? 4.823 -19.394 10.225 1.00 80.12 305 ALA A O 1
ATOM 2322 N N . GLY A 1 306 ? 5.463 -18.231 8.402 1.00 77.06 306 GLY A N 1
ATOM 2323 C CA . GLY A 1 306 ? 6.866 -18.656 8.440 1.00 77.06 306 GLY A CA 1
ATOM 2324 C C . GLY A 1 306 ? 7.744 -17.880 9.428 1.00 77.06 306 GLY A C 1
ATOM 2325 O O . GLY A 1 306 ? 8.722 -18.425 9.936 1.00 77.06 306 GLY A O 1
ATOM 2326 N N . ASN A 1 307 ? 7.402 -16.617 9.717 1.00 78.94 307 ASN A N 1
ATOM 2327 C CA . ASN A 1 307 ? 8.317 -15.666 10.369 1.00 78.94 307 ASN A CA 1
ATOM 2328 C C . ASN A 1 307 ? 7.754 -14.943 11.599 1.00 78.94 307 ASN A C 1
ATOM 2330 O O . ASN A 1 307 ? 8.453 -14.121 12.201 1.00 78.94 307 ASN A O 1
ATOM 2334 N N . LYS A 1 308 ? 6.498 -15.208 11.974 1.00 83.56 308 LYS A N 1
ATOM 2335 C CA . LYS A 1 308 ? 5.778 -14.546 13.076 1.00 83.56 308 LYS A CA 1
ATOM 2336 C C . LYS A 1 308 ? 5.969 -13.025 13.022 1.00 83.56 308 LYS A C 1
ATOM 2338 O O . LYS A 1 308 ? 5.748 -12.433 11.968 1.00 83.56 308 LYS A O 1
ATOM 2343 N N . THR A 1 309 ? 6.411 -12.386 14.103 1.00 84.75 309 THR A N 1
ATOM 2344 C CA . THR A 1 309 ? 6.632 -10.929 14.198 1.00 84.75 309 THR A CA 1
ATOM 2345 C C . THR A 1 309 ? 8.062 -10.491 13.844 1.00 84.75 309 THR A C 1
ATOM 2347 O O . THR A 1 309 ? 8.503 -9.416 14.257 1.00 84.75 309 THR A O 1
ATOM 2350 N N . THR A 1 310 ? 8.819 -11.309 13.102 1.00 88.06 310 THR A N 1
ATOM 2351 C CA . THR A 1 310 ? 10.184 -10.974 12.654 1.00 88.06 310 THR A CA 1
ATOM 2352 C C . THR A 1 310 ? 10.228 -10.555 11.190 1.00 88.06 310 THR A C 1
ATOM 2354 O O . THR A 1 310 ? 9.484 -11.060 10.348 1.00 88.06 310 THR A O 1
ATOM 2357 N N . ARG A 1 311 ? 11.134 -9.634 10.864 1.00 89.44 311 ARG A N 1
ATOM 2358 C CA . ARG A 1 311 ? 11.257 -9.091 9.509 1.00 89.44 311 ARG A CA 1
ATOM 2359 C C . ARG A 1 311 ? 11.697 -10.142 8.508 1.00 89.44 311 ARG A C 1
ATOM 2361 O O . ARG A 1 311 ? 12.635 -10.897 8.751 1.00 89.44 311 ARG A O 1
ATOM 2368 N N . ASN A 1 312 ? 11.127 -10.065 7.310 1.00 92.44 312 ASN A N 1
ATOM 2369 C CA . ASN A 1 312 ? 11.690 -10.767 6.167 1.00 92.44 312 ASN A CA 1
ATOM 2370 C C . ASN A 1 312 ? 13.034 -10.139 5.735 1.00 92.44 312 ASN A C 1
ATOM 2372 O O . ASN A 1 312 ? 13.439 -9.055 6.173 1.00 92.44 312 ASN A O 1
ATOM 2376 N N . TRP A 1 313 ? 13.724 -10.803 4.810 1.00 94.00 313 TRP A N 1
ATOM 2377 C CA . TRP A 1 313 ? 15.058 -10.396 4.360 1.00 94.00 313 TRP A CA 1
ATOM 2378 C C . TRP A 1 313 ? 15.071 -9.004 3.706 1.00 94.00 313 TRP A C 1
ATOM 2380 O O . TRP A 1 313 ? 16.085 -8.314 3.788 1.00 94.00 313 TRP A O 1
ATOM 2390 N N . VAL A 1 314 ? 13.959 -8.553 3.108 1.00 94.25 314 VAL A N 1
ATOM 2391 C CA . VAL A 1 314 ? 13.844 -7.198 2.537 1.00 94.25 314 VAL A CA 1
ATOM 2392 C C . VAL A 1 314 ? 13.853 -6.146 3.650 1.00 94.25 314 VAL A C 1
ATOM 2394 O O . VAL A 1 314 ? 14.612 -5.178 3.576 1.00 94.25 314 VAL A O 1
ATOM 2397 N N . GLY A 1 315 ? 13.077 -6.361 4.717 1.00 91.50 315 GLY A N 1
ATOM 2398 C CA . GLY A 1 315 ? 13.056 -5.474 5.883 1.00 91.50 315 GLY A CA 1
ATOM 2399 C C . GLY A 1 315 ? 14.375 -5.466 6.668 1.00 91.50 315 GLY A C 1
ATOM 2400 O O . GLY A 1 315 ? 14.765 -4.437 7.221 1.00 91.50 315 GLY A O 1
ATOM 2401 N N . ILE A 1 316 ? 15.104 -6.588 6.696 1.00 92.25 316 ILE A N 1
ATOM 2402 C CA . ILE A 1 316 ? 16.450 -6.652 7.296 1.00 92.25 316 ILE A CA 1
ATOM 2403 C C . ILE A 1 316 ? 17.494 -5.992 6.384 1.00 92.25 316 ILE A C 1
ATOM 2405 O O . ILE A 1 316 ? 18.419 -5.338 6.873 1.00 92.25 316 ILE A O 1
ATOM 2409 N N . PHE A 1 317 ? 17.362 -6.118 5.060 1.00 93.25 317 PHE A N 1
ATOM 2410 C CA . PHE A 1 317 ? 18.209 -5.398 4.107 1.00 93.25 317 PHE A CA 1
ATOM 2411 C C . PHE A 1 317 ? 18.100 -3.881 4.320 1.00 93.25 317 PHE A C 1
ATOM 2413 O O . PHE A 1 317 ? 19.116 -3.191 4.369 1.00 93.25 317 PHE A O 1
ATOM 2420 N N . GLU A 1 318 ? 16.882 -3.387 4.532 1.00 90.19 318 GLU A N 1
ATOM 2421 C CA . GLU A 1 318 ? 16.583 -1.977 4.775 1.00 90.19 318 GLU A CA 1
ATOM 2422 C C . GLU A 1 318 ? 17.159 -1.423 6.089 1.00 90.19 318 GLU A C 1
ATOM 2424 O O . GLU A 1 318 ? 17.578 -0.264 6.112 1.00 90.19 318 GLU A O 1
ATOM 2429 N N . SER A 1 319 ? 17.193 -2.219 7.167 1.00 80.75 319 SER A N 1
ATOM 2430 C CA . SER A 1 319 ? 17.351 -1.705 8.538 1.00 80.75 319 SER A CA 1
ATOM 2431 C C . SER A 1 319 ? 18.584 -0.819 8.741 1.00 80.75 319 SER A C 1
ATOM 2433 O O . SER A 1 319 ? 18.462 0.205 9.399 1.00 80.75 319 SER A O 1
ATOM 2435 N N . SER A 1 320 ? 19.722 -1.155 8.114 1.00 76.88 320 SER A N 1
ATOM 2436 C CA . SER A 1 320 ? 20.986 -0.410 8.236 1.00 76.88 320 SER A CA 1
ATOM 2437 C C . SER A 1 320 ? 21.235 0.629 7.138 1.00 76.88 320 SER A C 1
ATOM 2439 O O . SER A 1 320 ? 22.148 1.448 7.248 1.00 76.88 320 SER A O 1
ATOM 2441 N N . LEU A 1 321 ? 20.412 0.656 6.085 1.00 82.88 321 LEU A N 1
ATOM 2442 C CA . LEU A 1 321 ? 20.615 1.542 4.932 1.00 82.88 321 LEU A CA 1
ATOM 2443 C C . LEU A 1 321 ? 20.298 3.010 5.216 1.00 82.88 321 LEU A C 1
ATOM 2445 O O . LEU A 1 321 ? 20.770 3.896 4.501 1.00 82.88 321 LEU A O 1
ATOM 2449 N N . ARG A 1 322 ? 19.464 3.267 6.225 1.00 82.56 322 ARG A N 1
ATOM 2450 C CA . ARG A 1 322 ? 18.860 4.584 6.482 1.00 82.56 322 ARG A CA 1
ATOM 2451 C C . ARG A 1 322 ? 19.068 5.068 7.920 1.00 82.56 322 ARG A C 1
ATOM 2453 O O . ARG A 1 322 ? 18.360 5.957 8.388 1.00 82.56 322 ARG A O 1
ATOM 2460 N N . GLU A 1 323 ? 20.037 4.485 8.623 1.00 79.94 323 GLU A N 1
ATOM 2461 C CA . GLU A 1 323 ? 20.343 4.806 10.025 1.00 79.94 323 GLU A CA 1
ATOM 2462 C C . GLU A 1 323 ? 21.130 6.115 10.181 1.00 79.94 323 GLU A C 1
ATOM 2464 O O . GLU A 1 323 ? 21.040 6.769 11.217 1.00 79.94 323 GLU A O 1
ATOM 2469 N N . SER A 1 324 ? 21.899 6.519 9.163 1.00 81.19 324 SER A N 1
ATOM 2470 C CA . SER A 1 324 ? 22.820 7.661 9.237 1.00 81.19 324 SER A CA 1
ATOM 2471 C C . SER A 1 324 ? 22.921 8.436 7.914 1.00 81.19 324 SER A C 1
ATOM 2473 O O . SER A 1 324 ? 22.391 8.009 6.888 1.00 81.19 324 SER A O 1
ATOM 2475 N N . GLY A 1 325 ? 23.575 9.603 7.945 1.00 84.62 325 GLY A N 1
ATOM 2476 C CA . GLY A 1 325 ? 23.672 10.538 6.814 1.00 84.62 325 GLY A CA 1
ATOM 2477 C C . GLY A 1 325 ? 22.710 11.722 6.932 1.00 84.62 325 GLY A C 1
ATOM 2478 O O . GLY A 1 325 ? 22.058 11.897 7.963 1.00 84.62 325 GLY A O 1
ATOM 2479 N N . THR A 1 326 ? 22.627 12.557 5.895 1.00 86.00 326 THR A N 1
ATOM 2480 C CA . THR A 1 326 ? 21.657 13.668 5.806 1.00 86.00 326 THR A CA 1
ATOM 2481 C C . THR A 1 326 ? 20.219 13.148 5.680 1.00 86.00 326 THR A C 1
ATOM 2483 O O . THR A 1 326 ? 20.004 11.999 5.299 1.00 86.00 326 THR A O 1
ATOM 2486 N N . PHE A 1 327 ? 19.198 13.971 5.951 1.00 85.25 327 PHE A N 1
ATOM 2487 C CA . PHE A 1 327 ? 17.799 13.536 5.789 1.00 85.25 327 PHE A CA 1
ATOM 2488 C C . PHE A 1 327 ? 17.476 13.109 4.343 1.00 85.25 327 PHE A C 1
ATOM 2490 O O . PHE A 1 327 ? 16.692 12.185 4.129 1.00 85.25 327 PHE A O 1
ATOM 2497 N N . VAL A 1 328 ? 18.153 13.708 3.351 1.00 84.44 328 VAL A N 1
ATOM 2498 C CA . VAL A 1 328 ? 18.083 13.297 1.939 1.00 84.44 328 VAL A CA 1
ATOM 2499 C C . VAL A 1 328 ? 18.626 11.879 1.754 1.00 84.44 328 VAL A C 1
ATOM 2501 O O . VAL A 1 328 ? 17.970 11.031 1.158 1.00 84.44 328 VAL A O 1
ATOM 2504 N N . GLU A 1 329 ? 19.795 11.593 2.322 1.00 86.81 329 GLU A N 1
ATOM 2505 C CA . GLU A 1 329 ? 20.459 10.288 2.244 1.00 86.81 329 GLU A CA 1
ATOM 2506 C C . GLU A 1 329 ? 19.698 9.186 2.993 1.00 86.81 329 GLU A C 1
ATOM 2508 O O . GLU A 1 329 ? 19.659 8.039 2.544 1.00 86.81 329 GLU A O 1
ATOM 2513 N N . ARG A 1 330 ? 19.031 9.526 4.101 1.00 88.62 330 ARG A N 1
ATOM 2514 C CA . ARG A 1 330 ? 18.134 8.606 4.818 1.00 88.62 330 ARG A CA 1
ATOM 2515 C C . ARG A 1 330 ? 16.836 8.319 4.038 1.00 88.62 330 ARG A C 1
ATOM 2517 O O . ARG A 1 330 ? 16.078 7.439 4.428 1.00 88.62 330 ARG A O 1
ATOM 2524 N N . GLY A 1 331 ? 16.602 8.990 2.903 1.00 87.12 331 GLY A N 1
ATOM 2525 C CA . GLY A 1 331 ? 15.486 8.766 1.971 1.00 87.12 331 GLY A CA 1
ATOM 2526 C C . GLY A 1 331 ? 15.700 7.653 0.930 1.00 87.12 331 GLY A C 1
ATOM 2527 O O . GLY A 1 331 ? 14.995 7.614 -0.076 1.00 87.12 331 GLY A O 1
ATOM 2528 N N . ARG A 1 332 ? 16.674 6.752 1.119 1.00 88.31 332 ARG A N 1
ATOM 2529 C CA . ARG A 1 332 ? 16.932 5.596 0.232 1.00 88.31 332 ARG A CA 1
ATOM 2530 C C . ARG A 1 332 ? 15.956 4.443 0.494 1.00 88.31 332 ARG A C 1
ATOM 2532 O O . ARG A 1 332 ? 16.350 3.394 0.996 1.00 88.31 332 ARG A O 1
ATOM 2539 N N . PHE A 1 333 ? 14.675 4.669 0.209 1.00 91.69 333 PHE A N 1
ATOM 2540 C CA . PHE A 1 333 ? 13.590 3.714 0.468 1.00 91.69 333 PHE A CA 1
ATOM 2541 C C . PHE A 1 333 ? 13.830 2.345 -0.172 1.00 91.69 333 PHE A C 1
ATOM 2543 O O . PHE A 1 333 ? 14.388 2.256 -1.271 1.00 91.69 333 PHE A O 1
ATOM 2550 N N . VAL A 1 334 ? 13.362 1.298 0.506 1.00 93.25 334 VAL A N 1
ATOM 2551 C CA . VAL A 1 334 ? 13.336 -0.073 0.002 1.00 93.25 334 VAL A CA 1
ATOM 2552 C C . VAL A 1 334 ? 11.882 -0.525 -0.048 1.00 93.25 334 VAL A C 1
ATOM 2554 O O . VAL A 1 334 ? 11.207 -0.576 0.974 1.00 93.25 334 VAL A O 1
ATOM 2557 N N . PHE A 1 335 ? 11.392 -0.850 -1.239 1.00 93.00 335 PHE A N 1
ATOM 2558 C CA . PHE A 1 335 ? 10.035 -1.355 -1.433 1.00 93.00 335 PHE A CA 1
ATOM 2559 C C . PHE A 1 335 ? 10.047 -2.850 -1.719 1.00 93.00 335 PHE A C 1
ATOM 2561 O O . PHE A 1 335 ? 10.969 -3.355 -2.360 1.00 93.00 335 PHE A O 1
ATOM 2568 N N . ASN A 1 336 ? 9.003 -3.545 -1.275 1.00 94.38 336 ASN A N 1
ATOM 2569 C CA . ASN A 1 336 ? 8.780 -4.950 -1.577 1.00 94.38 336 ASN A CA 1
ATOM 2570 C C . ASN A 1 336 ? 7.476 -5.102 -2.361 1.00 94.38 336 ASN A C 1
ATOM 2572 O O . ASN A 1 336 ? 6.431 -4.633 -1.923 1.00 94.38 336 ASN A O 1
ATOM 2576 N N . THR A 1 337 ? 7.547 -5.747 -3.519 1.00 92.81 337 THR A N 1
ATOM 2577 C CA . THR A 1 337 ? 6.397 -5.980 -4.410 1.00 92.81 337 THR A CA 1
ATOM 2578 C C . THR A 1 337 ? 6.262 -7.450 -4.800 1.00 92.81 337 THR A C 1
ATOM 2580 O O . THR A 1 337 ? 5.558 -7.771 -5.763 1.00 92.81 337 THR A O 1
ATOM 2583 N N . ALA A 1 338 ? 6.973 -8.332 -4.086 1.00 93.06 338 ALA A N 1
ATOM 2584 C CA . ALA A 1 338 ? 6.909 -9.771 -4.283 1.00 93.06 338 ALA A CA 1
ATOM 2585 C C . ALA A 1 338 ? 5.473 -10.285 -4.129 1.00 93.06 338 ALA A C 1
ATOM 2587 O O . ALA A 1 338 ? 4.685 -9.744 -3.352 1.00 93.06 338 ALA A O 1
ATOM 2588 N N . LYS A 1 339 ? 5.137 -11.327 -4.888 1.00 90.44 339 LYS A N 1
ATOM 2589 C CA . LYS A 1 339 ? 3.793 -11.900 -4.929 1.00 90.44 339 LYS A CA 1
ATOM 2590 C C . LYS A 1 339 ? 3.881 -13.410 -4.790 1.00 90.44 339 LYS A C 1
ATOM 2592 O O . LYS A 1 339 ? 4.605 -14.074 -5.531 1.00 90.44 339 LYS A O 1
ATOM 2597 N N . LYS A 1 340 ? 3.104 -13.960 -3.858 1.00 88.69 340 LYS A N 1
ATOM 2598 C CA . LYS A 1 340 ? 3.072 -15.399 -3.591 1.00 88.69 340 LYS A CA 1
ATOM 2599 C C . LYS A 1 340 ? 2.694 -16.159 -4.867 1.00 88.69 340 LYS A C 1
ATOM 2601 O O . LYS A 1 340 ? 1.713 -15.830 -5.530 1.00 88.69 340 LYS A O 1
ATOM 2606 N N . GLY A 1 341 ? 3.513 -17.145 -5.230 1.00 89.38 341 GLY A N 1
ATOM 2607 C CA . GLY A 1 341 ? 3.336 -17.969 -6.429 1.00 89.38 341 GLY A CA 1
ATOM 2608 C C . GLY A 1 341 ? 3.636 -17.297 -7.775 1.00 89.38 341 GLY A C 1
ATOM 2609 O O . GLY A 1 341 ? 3.494 -17.966 -8.797 1.00 89.38 341 GLY A O 1
ATOM 2610 N N . ALA A 1 342 ? 4.051 -16.025 -7.810 1.00 91.69 342 ALA A N 1
ATOM 2611 C CA . ALA A 1 342 ? 4.406 -15.372 -9.065 1.00 91.69 342 ALA A CA 1
ATOM 2612 C C . ALA A 1 342 ? 5.715 -15.925 -9.636 1.00 91.69 342 ALA A C 1
ATOM 2614 O O . ALA A 1 342 ? 6.696 -16.115 -8.917 1.00 91.69 342 ALA A O 1
ATOM 2615 N N . ASP A 1 343 ? 5.715 -16.147 -10.946 1.00 95.56 343 ASP A N 1
ATOM 2616 C CA . ASP A 1 343 ? 6.896 -16.491 -11.727 1.00 95.56 343 ASP A CA 1
ATOM 2617 C C . ASP A 1 343 ? 7.414 -15.268 -12.505 1.00 95.56 343 ASP A C 1
ATOM 2619 O O . ASP A 1 343 ? 6.823 -14.179 -12.493 1.00 95.56 343 ASP A O 1
ATOM 2623 N N . LEU A 1 344 ? 8.527 -15.442 -13.215 1.00 95.06 344 LEU A N 1
ATOM 2624 C CA . LEU A 1 344 ? 9.144 -14.356 -13.968 1.00 95.06 344 LEU A CA 1
ATOM 2625 C C . LEU A 1 344 ? 8.267 -13.815 -15.113 1.00 95.06 344 LEU A C 1
ATOM 2627 O O . LEU A 1 344 ? 8.343 -12.628 -15.442 1.00 95.06 344 LEU A O 1
ATOM 2631 N N . ALA A 1 345 ? 7.433 -14.665 -15.718 1.00 92.50 345 ALA A N 1
ATOM 2632 C CA . ALA A 1 345 ? 6.556 -14.278 -16.822 1.00 92.50 345 ALA A CA 1
ATOM 2633 C C . ALA A 1 345 ? 5.418 -13.386 -16.322 1.00 92.50 345 ALA A C 1
ATOM 2635 O O . ALA A 1 345 ? 5.149 -12.336 -16.906 1.00 92.50 345 ALA A O 1
ATOM 2636 N N . GLN A 1 346 ? 4.818 -13.747 -15.187 1.00 91.38 346 GLN A N 1
ATOM 2637 C CA . GLN A 1 346 ? 3.836 -12.911 -14.516 1.00 91.38 346 GLN A CA 1
ATOM 2638 C C . GLN A 1 346 ? 4.440 -11.571 -14.086 1.00 91.38 346 GLN A C 1
ATOM 2640 O O . GLN A 1 346 ? 3.810 -10.530 -14.273 1.00 91.38 346 GLN A O 1
ATOM 2645 N N . LEU A 1 347 ? 5.668 -11.565 -13.558 1.00 91.19 347 LEU A N 1
ATOM 2646 C CA . LEU A 1 347 ? 6.345 -10.323 -13.185 1.00 91.19 347 LEU A CA 1
ATOM 2647 C C . LEU A 1 347 ? 6.542 -9.386 -14.388 1.00 91.19 347 LEU A C 1
ATOM 2649 O O . LEU A 1 347 ? 6.342 -8.175 -14.272 1.00 91.19 347 LEU A O 1
ATOM 2653 N N . LEU A 1 348 ? 6.924 -9.933 -15.545 1.00 89.25 348 LEU A N 1
ATOM 2654 C CA . LEU A 1 348 ? 7.084 -9.165 -16.779 1.00 89.25 348 LEU A CA 1
ATOM 2655 C C . LEU A 1 348 ? 5.746 -8.598 -17.286 1.00 89.25 348 LEU A C 1
ATOM 2657 O O . LEU A 1 348 ? 5.691 -7.432 -17.699 1.00 89.25 348 LEU A O 1
ATOM 2661 N N . ASP A 1 349 ? 4.673 -9.386 -17.209 1.00 84.38 349 ASP A N 1
ATOM 2662 C CA . ASP A 1 349 ? 3.311 -8.960 -17.550 1.00 84.38 349 ASP A CA 1
ATOM 2663 C C . ASP A 1 349 ? 2.801 -7.848 -16.615 1.00 84.38 349 ASP A C 1
ATOM 2665 O O . ASP A 1 349 ? 2.134 -6.908 -17.058 1.00 84.38 349 ASP A O 1
ATOM 2669 N N . GLU A 1 350 ? 3.151 -7.918 -15.329 1.00 82.19 350 GLU A N 1
ATOM 2670 C CA . GLU A 1 350 ? 2.751 -6.970 -14.283 1.00 82.19 350 GLU A CA 1
ATOM 2671 C C . GLU A 1 350 ? 3.774 -5.830 -14.070 1.00 82.19 350 GLU A C 1
ATOM 2673 O O . GLU A 1 350 ? 3.634 -5.025 -13.146 1.00 82.19 350 GLU A O 1
ATOM 2678 N N . TYR A 1 351 ? 4.782 -5.693 -14.939 1.00 79.94 351 TYR A N 1
ATOM 2679 C CA . TYR A 1 351 ? 5.862 -4.705 -14.805 1.00 79.94 351 TYR A CA 1
ATOM 2680 C C . TYR A 1 351 ? 5.352 -3.263 -14.633 1.00 79.94 351 TYR A C 1
ATOM 2682 O O . TYR A 1 351 ? 5.825 -2.521 -13.767 1.00 79.94 351 TYR A O 1
ATOM 2690 N N . ASP A 1 352 ? 4.364 -2.859 -15.438 1.00 69.44 352 ASP A N 1
ATOM 2691 C CA . ASP A 1 352 ? 3.810 -1.494 -15.430 1.00 69.44 352 ASP A CA 1
ATOM 2692 C C . ASP A 1 352 ? 2.974 -1.182 -14.183 1.00 69.44 352 ASP A C 1
ATOM 2694 O O . ASP A 1 352 ? 2.622 -0.024 -13.957 1.00 69.44 352 ASP A O 1
ATOM 2698 N N . THR A 1 353 ? 2.656 -2.197 -13.380 1.00 71.25 353 THR A N 1
ATOM 2699 C CA . THR A 1 353 ? 1.886 -2.070 -12.138 1.00 71.25 353 THR A CA 1
ATOM 2700 C C . THR A 1 353 ? 2.732 -2.339 -10.897 1.00 71.25 353 THR A C 1
ATOM 2702 O O . THR A 1 353 ? 2.512 -1.696 -9.878 1.00 71.25 353 THR A O 1
ATOM 2705 N N . ARG A 1 354 ? 3.730 -3.231 -10.976 1.00 80.06 354 ARG A N 1
ATOM 2706 C CA . ARG A 1 354 ? 4.541 -3.675 -9.829 1.00 80.06 354 ARG A CA 1
ATOM 2707 C C . ARG A 1 354 ? 5.962 -3.124 -9.791 1.00 80.06 354 ARG A C 1
ATOM 2709 O O . ARG A 1 354 ? 6.578 -3.152 -8.737 1.00 80.06 354 ARG A O 1
ATOM 2716 N N . ILE A 1 355 ? 6.497 -2.612 -10.900 1.00 83.50 355 ILE A N 1
ATOM 2717 C CA . ILE A 1 355 ? 7.892 -2.140 -10.961 1.00 83.50 355 ILE A CA 1
ATOM 2718 C C . ILE A 1 355 ? 7.968 -0.676 -11.390 1.00 83.50 355 ILE A C 1
ATOM 2720 O O . ILE A 1 355 ? 8.593 0.149 -10.717 1.00 83.50 355 ILE A O 1
ATOM 2724 N N . LEU A 1 356 ? 7.363 -0.342 -12.531 1.00 76.50 356 LEU A N 1
ATOM 2725 C CA . LEU A 1 356 ? 7.491 0.983 -13.134 1.00 76.50 356 LEU A CA 1
ATOM 2726 C C . LEU A 1 356 ? 6.958 2.125 -12.244 1.00 76.50 356 LEU A C 1
ATOM 2728 O O . LEU A 1 356 ? 7.681 3.119 -12.109 1.00 76.50 356 LEU A O 1
ATOM 2732 N N . PRO A 1 357 ? 5.772 2.015 -11.602 1.00 72.31 357 PRO A N 1
ATOM 2733 C CA . PRO A 1 357 ? 5.144 3.144 -10.907 1.00 72.31 357 PRO A CA 1
ATOM 2734 C C . PRO A 1 357 ? 5.959 3.723 -9.751 1.00 72.31 357 PRO A C 1
ATOM 2736 O O . PRO A 1 357 ? 5.861 4.909 -9.452 1.00 72.31 357 PRO A O 1
ATOM 2739 N N . PHE A 1 358 ? 6.800 2.906 -9.119 1.00 76.62 358 PHE A N 1
ATOM 2740 C CA . PHE A 1 358 ? 7.552 3.304 -7.929 1.00 76.62 358 PHE A CA 1
ATOM 2741 C C . PHE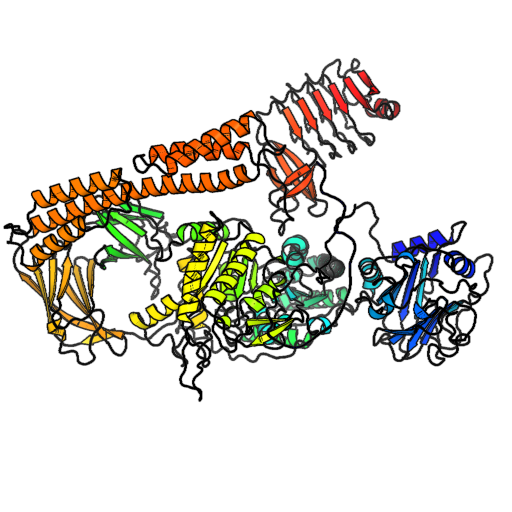 A 1 358 ? 8.796 4.139 -8.258 1.00 76.62 358 PHE A C 1
ATOM 2743 O O . PHE A 1 358 ? 9.423 4.707 -7.363 1.00 76.62 358 PHE A O 1
ATOM 2750 N N . GLY A 1 359 ? 9.176 4.232 -9.541 1.00 70.62 359 GLY A N 1
ATOM 2751 C CA . GLY A 1 359 ? 10.304 5.056 -9.984 1.00 70.62 359 GLY A CA 1
ATOM 2752 C C . GLY A 1 359 ? 11.635 4.692 -9.315 1.00 70.62 359 GLY A C 1
ATOM 2753 O O . GLY A 1 359 ? 12.495 5.558 -9.167 1.00 70.62 359 GLY A O 1
ATOM 2754 N N . THR A 1 360 ? 11.795 3.440 -8.872 1.00 82.94 360 THR A N 1
ATOM 2755 C CA . THR A 1 360 ? 13.003 2.972 -8.182 1.00 82.94 360 THR A CA 1
ATOM 2756 C C . THR A 1 360 ? 14.186 2.803 -9.122 1.00 82.94 360 THR A C 1
ATOM 2758 O O . THR A 1 360 ? 14.012 2.528 -10.318 1.00 82.94 360 THR A O 1
ATOM 2761 N N . ARG A 1 361 ? 15.395 2.975 -8.572 1.00 83.44 361 ARG A N 1
ATOM 2762 C CA . ARG A 1 361 ? 16.653 2.918 -9.324 1.00 83.44 361 ARG A CA 1
ATOM 2763 C C . ARG A 1 361 ? 17.193 1.497 -9.429 1.00 83.44 361 ARG A C 1
ATOM 2765 O O . ARG A 1 361 ? 17.667 1.135 -10.502 1.00 83.44 361 ARG A O 1
ATOM 2772 N N . VAL A 1 362 ? 17.094 0.693 -8.369 1.00 94.44 362 VAL A N 1
ATOM 2773 C CA . VAL A 1 362 ? 17.444 -0.739 -8.395 1.00 94.44 362 VAL A CA 1
ATOM 2774 C C . VAL A 1 362 ? 16.187 -1.594 -8.355 1.00 94.44 362 VAL A C 1
ATOM 2776 O O . VAL A 1 362 ? 15.259 -1.288 -7.605 1.00 94.44 362 VAL A O 1
ATOM 2779 N N . VAL A 1 363 ? 16.192 -2.680 -9.132 1.00 97.25 363 VAL A N 1
ATOM 2780 C CA . VAL A 1 363 ? 15.199 -3.754 -9.037 1.00 97.25 363 VAL A CA 1
ATOM 2781 C C . VAL A 1 363 ? 15.905 -5.074 -8.759 1.00 97.25 363 VAL A C 1
ATOM 2783 O O . VAL A 1 363 ? 16.620 -5.589 -9.618 1.00 97.25 363 VAL A O 1
ATOM 2786 N N . GLY A 1 364 ? 15.712 -5.589 -7.547 1.00 97.69 364 GLY A N 1
ATOM 2787 C CA . GLY A 1 364 ? 16.124 -6.924 -7.138 1.00 97.69 364 GLY A CA 1
ATOM 2788 C C . GLY A 1 364 ? 15.046 -7.947 -7.475 1.00 97.69 364 GLY A C 1
ATOM 2789 O O . GLY A 1 364 ? 13.917 -7.804 -7.012 1.00 97.69 364 GLY A O 1
ATOM 2790 N N . VAL A 1 365 ? 15.382 -8.963 -8.267 1.00 97.38 365 VAL A N 1
ATOM 2791 C CA . VAL A 1 365 ? 14.454 -10.025 -8.679 1.00 97.38 365 VAL A CA 1
ATOM 2792 C C . VAL A 1 365 ? 14.890 -11.338 -8.041 1.00 97.38 365 VAL A C 1
ATOM 2794 O O . VAL A 1 365 ? 15.949 -11.866 -8.387 1.00 97.38 365 VAL A O 1
ATOM 2797 N N . MET A 1 366 ? 14.081 -11.840 -7.107 1.00 95.94 366 MET A N 1
ATOM 2798 C CA . MET A 1 366 ? 14.247 -13.158 -6.498 1.00 95.94 366 MET A CA 1
ATOM 2799 C C . MET A 1 366 ? 13.526 -14.217 -7.315 1.00 95.94 366 MET A C 1
ATOM 2801 O O . MET A 1 366 ? 12.305 -14.180 -7.461 1.00 95.94 366 MET A O 1
ATOM 2805 N N . ILE A 1 367 ? 14.317 -15.138 -7.860 1.00 95.00 367 ILE A N 1
ATOM 2806 C CA . ILE A 1 367 ? 13.835 -16.244 -8.681 1.00 95.00 367 ILE A CA 1
ATOM 2807 C C . ILE A 1 367 ? 13.583 -17.432 -7.762 1.00 95.00 367 ILE A C 1
ATOM 2809 O O . ILE A 1 367 ? 14.436 -17.790 -6.950 1.00 95.00 367 ILE A O 1
ATOM 2813 N N . GLY A 1 368 ? 12.393 -18.008 -7.884 1.00 93.38 368 GLY A N 1
ATOM 2814 C CA . GLY A 1 368 ? 11.843 -18.918 -6.889 1.00 93.38 368 GLY A CA 1
ATOM 2815 C C . GLY A 1 368 ? 11.259 -20.199 -7.466 1.00 93.38 368 GLY A C 1
ATOM 2816 O O . GLY A 1 368 ? 11.407 -20.518 -8.648 1.00 93.38 368 GLY A O 1
ATOM 2817 N N . ALA A 1 369 ? 10.551 -20.933 -6.613 1.00 93.62 369 ALA A N 1
ATOM 2818 C CA . ALA A 1 369 ? 9.961 -22.233 -6.899 1.00 93.62 369 ALA A CA 1
ATOM 2819 C C . ALA A 1 369 ? 8.984 -22.218 -8.071 1.00 93.62 369 ALA A C 1
ATOM 2821 O O . ALA A 1 369 ? 8.925 -23.187 -8.825 1.00 93.62 369 ALA A O 1
ATOM 2822 N N . ALA A 1 370 ? 8.248 -21.121 -8.260 1.00 95.12 370 ALA A N 1
ATOM 2823 C CA . ALA A 1 370 ? 7.325 -20.968 -9.382 1.00 95.12 370 ALA A CA 1
ATOM 2824 C C . ALA A 1 370 ? 8.037 -21.034 -10.749 1.00 95.12 370 ALA A C 1
ATOM 2826 O O . ALA A 1 370 ? 7.443 -21.480 -11.733 1.00 95.12 370 ALA A O 1
ATOM 2827 N N . ASP A 1 371 ? 9.316 -20.651 -10.809 1.00 96.12 371 ASP A N 1
ATOM 2828 C CA . ASP A 1 371 ? 10.139 -20.766 -12.009 1.00 96.12 371 ASP A CA 1
ATOM 2829 C C . ASP A 1 371 ? 10.793 -22.147 -12.108 1.00 96.12 371 ASP A C 1
ATOM 2831 O O . ASP A 1 371 ? 10.527 -22.873 -13.069 1.00 96.12 371 ASP A O 1
ATOM 2835 N N . TYR A 1 372 ? 11.603 -22.550 -11.119 1.00 95.00 372 TYR A N 1
ATOM 2836 C CA . TYR A 1 372 ? 12.419 -23.766 -11.254 1.00 95.00 372 TYR A CA 1
ATOM 2837 C C . TYR A 1 372 ? 11.596 -25.064 -11.246 1.00 95.00 372 TYR A C 1
ATOM 2839 O O . TYR A 1 372 ? 12.003 -26.059 -11.849 1.00 95.00 372 TYR A O 1
ATOM 2847 N N . ARG A 1 373 ? 10.391 -25.080 -10.653 1.00 95.19 373 ARG A N 1
ATOM 2848 C CA . ARG A 1 373 ? 9.511 -26.268 -10.673 1.00 95.19 373 ARG A CA 1
ATOM 2849 C C . ARG A 1 373 ? 8.837 -26.516 -12.024 1.00 95.19 373 ARG A C 1
ATOM 2851 O O . ARG A 1 373 ? 8.216 -27.565 -12.197 1.00 95.19 373 ARG A O 1
ATOM 2858 N N . LYS A 1 374 ? 9.015 -25.623 -13.006 1.00 95.56 374 LYS A N 1
ATOM 2859 C CA . LYS A 1 374 ? 8.707 -25.897 -14.423 1.00 95.56 374 LYS A CA 1
ATOM 2860 C C . LYS A 1 374 ? 9.730 -26.837 -15.075 1.00 95.56 374 LYS A C 1
ATOM 2862 O O . LYS A 1 374 ? 9.493 -27.320 -16.182 1.00 95.56 374 LYS A O 1
ATOM 2867 N N . LYS A 1 375 ? 10.825 -27.148 -14.367 1.00 95.00 375 LYS A N 1
ATOM 2868 C CA . LYS A 1 375 ? 11.861 -28.115 -14.753 1.00 95.00 375 LYS A CA 1
ATOM 2869 C C . LYS A 1 375 ? 12.499 -27.768 -16.102 1.00 95.00 375 LYS A C 1
ATOM 2871 O O . LYS A 1 375 ? 12.391 -26.652 -16.603 1.00 95.00 375 LYS A O 1
ATOM 2876 N N . ALA A 1 376 ? 13.143 -28.748 -16.731 1.00 93.00 376 ALA A N 1
ATOM 2877 C CA . ALA A 1 376 ? 13.744 -28.596 -18.054 1.00 93.00 376 ALA A CA 1
ATOM 2878 C C . ALA A 1 376 ? 12.774 -28.084 -19.144 1.00 93.00 376 ALA A C 1
ATOM 2880 O O . ALA A 1 376 ? 13.225 -27.419 -20.071 1.00 93.00 376 ALA A O 1
ATOM 2881 N N . GLU A 1 377 ? 11.470 -28.364 -19.037 1.00 94.75 377 GLU A N 1
ATOM 2882 C CA . GLU A 1 377 ? 10.454 -27.927 -20.011 1.00 94.75 377 GLU A CA 1
ATOM 2883 C C . GLU A 1 377 ? 10.236 -26.406 -20.000 1.00 94.75 377 GLU A C 1
ATOM 2885 O O . GLU A 1 377 ? 9.907 -25.830 -21.033 1.00 94.75 377 GLU A O 1
ATOM 2890 N N . GLY A 1 378 ? 10.437 -25.748 -18.852 1.00 95.00 378 GLY A N 1
ATOM 2891 C CA . GLY A 1 378 ? 10.266 -24.301 -18.701 1.00 95.00 378 GLY A CA 1
ATOM 2892 C C . GLY A 1 378 ? 11.532 -23.469 -18.909 1.00 95.00 378 GLY A C 1
ATOM 2893 O O . GLY A 1 378 ? 11.442 -22.241 -18.894 1.00 95.00 378 GLY A O 1
ATOM 2894 N N . LEU A 1 379 ? 12.698 -24.102 -19.078 1.00 95.44 379 LEU A N 1
ATOM 2895 C CA . LEU A 1 379 ? 13.995 -23.420 -19.030 1.00 95.44 379 LEU A CA 1
ATOM 2896 C C . LEU A 1 379 ? 14.183 -22.403 -20.165 1.00 95.44 379 LEU A C 1
ATOM 2898 O O . LEU A 1 379 ? 14.611 -21.282 -19.913 1.00 95.44 379 LEU A O 1
ATOM 2902 N N . GLU A 1 380 ? 13.837 -22.779 -21.399 1.00 95.75 380 GLU A N 1
ATOM 2903 C CA . GLU A 1 380 ? 13.985 -21.910 -22.577 1.00 95.75 380 GLU A CA 1
ATOM 2904 C C . GLU A 1 380 ? 13.107 -20.657 -22.441 1.00 95.75 380 GLU A C 1
ATOM 2906 O O . GLU A 1 380 ? 13.592 -19.532 -22.542 1.00 95.75 380 GLU A O 1
ATOM 2911 N N . THR A 1 381 ? 11.829 -20.839 -22.094 1.00 95.69 381 THR A N 1
ATOM 2912 C CA . THR A 1 381 ? 10.900 -19.726 -21.853 1.00 95.69 381 THR A CA 1
ATOM 2913 C C . THR A 1 381 ? 11.356 -18.837 -20.696 1.00 95.69 381 THR A C 1
ATOM 2915 O O . THR A 1 381 ? 11.186 -17.619 -20.752 1.00 95.69 381 THR A O 1
ATOM 2918 N N . PHE A 1 382 ? 11.947 -19.414 -19.648 1.00 97.81 382 PHE A N 1
ATOM 2919 C CA . PHE A 1 382 ? 12.524 -18.650 -18.546 1.00 97.81 382 PHE A CA 1
ATOM 2920 C C . PHE A 1 382 ? 13.696 -17.767 -19.009 1.00 97.81 382 PHE A C 1
ATOM 2922 O O . PHE A 1 382 ? 13.707 -16.578 -18.696 1.00 97.81 382 PHE A O 1
ATOM 2929 N N . GLU A 1 383 ? 14.641 -18.299 -19.794 1.00 97.88 383 GLU A N 1
ATOM 2930 C CA . GLU A 1 383 ? 15.779 -17.532 -20.328 1.00 97.88 383 GLU A CA 1
ATOM 2931 C C . GLU A 1 383 ? 15.327 -16.382 -21.247 1.00 97.88 383 GLU A C 1
ATOM 2933 O O . GLU A 1 383 ? 15.832 -15.257 -21.136 1.00 97.88 383 GLU A O 1
ATOM 2938 N N . GLU A 1 384 ? 14.337 -16.629 -22.112 1.00 95.69 384 GLU A N 1
ATOM 2939 C CA . GLU A 1 384 ? 13.727 -15.601 -22.966 1.00 95.69 384 GLU A CA 1
ATOM 2940 C C . GLU A 1 384 ? 13.058 -14.496 -22.136 1.00 95.69 384 GLU A C 1
ATOM 2942 O O . GLU A 1 384 ? 13.315 -13.306 -22.344 1.00 95.69 384 GLU A O 1
ATOM 2947 N N . THR A 1 385 ? 12.256 -14.888 -21.144 1.00 96.38 385 THR A N 1
ATOM 2948 C CA . THR A 1 385 ? 11.527 -13.962 -20.266 1.00 96.38 385 THR A CA 1
ATOM 2949 C C . THR A 1 385 ? 12.485 -13.125 -19.418 1.00 96.38 385 THR A C 1
ATOM 2951 O O . THR A 1 385 ? 12.308 -11.912 -19.290 1.00 96.38 385 THR A O 1
ATOM 2954 N N . LEU A 1 386 ? 13.539 -13.742 -18.871 1.00 97.62 386 LEU A N 1
ATOM 2955 C CA . LEU A 1 386 ? 14.568 -13.045 -18.100 1.00 97.62 386 LEU A CA 1
ATOM 2956 C C . LEU A 1 386 ? 15.300 -12.022 -18.963 1.00 97.62 386 LEU A C 1
ATOM 2958 O O . LEU A 1 386 ? 15.508 -10.886 -18.535 1.00 97.62 386 LEU A O 1
ATOM 2962 N N . THR A 1 387 ? 15.630 -12.395 -20.198 1.00 94.81 387 THR A N 1
ATOM 2963 C CA . THR A 1 387 ? 16.265 -11.488 -21.158 1.00 94.81 387 THR A CA 1
ATOM 2964 C C . THR A 1 387 ? 15.368 -10.282 -21.449 1.00 94.81 387 THR A C 1
ATOM 2966 O O . THR A 1 387 ? 15.840 -9.141 -21.432 1.00 94.81 387 THR A O 1
ATOM 2969 N N . GLU A 1 388 ? 14.069 -10.500 -21.673 1.00 89.94 388 GLU A N 1
ATOM 2970 C CA . GLU A 1 388 ? 13.109 -9.421 -21.921 1.00 89.94 388 GLU A CA 1
ATOM 2971 C C . GLU A 1 388 ? 12.951 -8.500 -20.703 1.00 89.94 388 GLU A C 1
ATOM 2973 O O . GLU A 1 388 ? 13.023 -7.273 -20.844 1.00 89.94 388 GLU A O 1
ATOM 2978 N N . LEU A 1 389 ? 12.830 -9.067 -19.499 1.00 92.88 389 LEU A N 1
ATOM 2979 C CA . LEU A 1 389 ? 12.741 -8.299 -18.258 1.00 92.88 389 LEU A CA 1
ATOM 2980 C C . LEU A 1 389 ? 13.982 -7.425 -18.040 1.00 92.88 389 LEU A C 1
ATOM 2982 O O . LEU A 1 389 ? 13.849 -6.232 -17.763 1.00 92.88 389 LEU A O 1
ATOM 2986 N N . LEU A 1 390 ? 15.186 -7.984 -18.195 1.00 92.81 390 LEU A N 1
ATOM 2987 C CA . LEU A 1 390 ? 16.444 -7.248 -18.034 1.00 92.81 390 LEU A CA 1
ATOM 2988 C C . LEU A 1 390 ? 16.573 -6.114 -19.055 1.00 92.81 390 LEU A C 1
ATOM 2990 O O . LEU A 1 390 ? 16.937 -4.992 -18.691 1.00 92.81 390 LEU A O 1
ATOM 2994 N N . ASN A 1 391 ? 16.222 -6.373 -20.316 1.00 81.31 391 ASN A N 1
ATOM 2995 C CA . ASN A 1 391 ? 16.218 -5.352 -21.362 1.00 81.31 391 ASN A CA 1
ATOM 2996 C C . ASN A 1 391 ? 15.240 -4.219 -21.041 1.00 81.31 391 ASN A C 1
ATOM 2998 O O . ASN A 1 391 ? 15.577 -3.047 -21.223 1.00 81.31 391 ASN A O 1
ATOM 3002 N N . ARG A 1 392 ? 14.056 -4.550 -20.517 1.00 80.88 392 ARG A N 1
ATOM 3003 C CA . ARG A 1 392 ? 13.052 -3.564 -20.108 1.00 80.88 392 ARG A CA 1
ATOM 3004 C C . ARG A 1 392 ? 13.511 -2.738 -18.908 1.00 80.88 392 ARG A C 1
ATOM 3006 O O . ARG A 1 392 ? 13.456 -1.515 -18.964 1.00 80.88 392 ARG A O 1
ATOM 3013 N N . LEU A 1 393 ? 14.046 -3.376 -17.864 1.00 83.06 393 LEU A N 1
ATOM 3014 C CA . LEU A 1 393 ? 14.652 -2.692 -16.715 1.00 83.06 393 LEU A CA 1
ATOM 3015 C C . LEU A 1 393 ? 15.734 -1.698 -17.158 1.00 83.06 393 LEU A C 1
ATOM 3017 O O . LEU A 1 393 ? 15.727 -0.549 -16.723 1.00 83.06 393 LEU A O 1
ATOM 3021 N N . VAL A 1 394 ? 16.630 -2.111 -18.058 1.00 78.81 394 VAL A N 1
ATOM 3022 C CA . VAL A 1 394 ? 17.679 -1.242 -18.612 1.00 78.81 394 VAL A CA 1
ATOM 3023 C C . VAL A 1 394 ? 17.092 -0.092 -19.434 1.00 78.81 394 VAL A C 1
ATOM 3025 O O . VAL A 1 394 ? 17.535 1.049 -19.282 1.00 78.81 394 VAL A O 1
ATOM 3028 N N . ALA A 1 395 ? 16.090 -0.362 -20.275 1.00 66.62 395 ALA A N 1
ATOM 3029 C CA . ALA A 1 395 ? 15.411 0.662 -21.068 1.00 66.62 395 ALA A CA 1
ATOM 3030 C C . ALA A 1 395 ? 14.752 1.734 -20.182 1.00 66.62 395 ALA A C 1
ATOM 3032 O O . ALA A 1 395 ? 14.847 2.924 -20.491 1.00 66.62 395 ALA A O 1
ATOM 3033 N N . ASP A 1 396 ? 14.197 1.321 -19.041 1.00 65.12 396 ASP A N 1
ATOM 3034 C CA . ASP A 1 396 ? 13.609 2.194 -18.019 1.00 65.12 396 ASP A CA 1
ATOM 3035 C C . ASP A 1 396 ? 14.648 2.743 -17.021 1.00 65.12 396 ASP A C 1
ATOM 3037 O O . ASP A 1 396 ? 14.301 3.303 -15.980 1.00 65.12 396 ASP A O 1
ATOM 3041 N N . ARG A 1 397 ? 15.944 2.627 -17.354 1.00 70.69 397 ARG A N 1
ATOM 3042 C CA . ARG A 1 397 ? 17.088 3.145 -16.584 1.00 70.69 397 ARG A CA 1
ATOM 3043 C C . ARG A 1 397 ? 17.134 2.622 -15.150 1.00 70.69 397 ARG A C 1
ATOM 3045 O O . ARG A 1 397 ? 17.484 3.354 -14.223 1.00 70.69 397 ARG A O 1
ATOM 3052 N N . LYS A 1 398 ? 16.836 1.345 -14.959 1.00 84.06 398 LYS A N 1
ATOM 3053 C CA . LYS A 1 398 ? 16.974 0.641 -13.680 1.00 84.06 398 LYS A CA 1
ATOM 3054 C C . LYS A 1 398 ? 18.267 -0.174 -13.666 1.00 84.06 398 LYS A C 1
ATOM 3056 O O . LYS A 1 398 ? 18.823 -0.486 -14.717 1.00 84.06 398 LYS A O 1
ATOM 3061 N N . ILE A 1 399 ? 18.780 -0.468 -12.476 1.00 90.31 399 ILE A N 1
ATOM 3062 C CA . ILE A 1 399 ? 19.883 -1.407 -12.254 1.00 90.31 399 ILE A CA 1
ATOM 3063 C C . ILE A 1 399 ? 19.268 -2.747 -11.846 1.00 90.31 399 ILE A C 1
ATOM 3065 O O . ILE A 1 399 ? 18.680 -2.822 -10.763 1.00 90.31 399 ILE A O 1
ATOM 3069 N N . PRO A 1 400 ? 19.379 -3.791 -12.682 1.00 95.31 400 PRO A N 1
ATOM 3070 C CA . PRO A 1 400 ? 18.953 -5.128 -12.298 1.00 95.31 400 PRO A CA 1
ATOM 3071 C C . PRO A 1 400 ? 19.914 -5.763 -11.289 1.00 95.31 400 PRO A C 1
ATOM 3073 O O . PRO A 1 400 ? 21.133 -5.739 -11.477 1.00 95.31 400 PRO A O 1
ATOM 3076 N N . LEU A 1 401 ? 19.350 -6.372 -10.250 1.00 97.88 401 LEU A N 1
ATOM 3077 C CA . LEU A 1 401 ? 20.034 -7.240 -9.297 1.00 97.88 401 LEU A CA 1
ATOM 3078 C C . LEU A 1 401 ? 19.322 -8.595 -9.302 1.00 97.88 401 LEU A C 1
ATOM 3080 O O . LEU A 1 401 ? 18.126 -8.664 -9.032 1.00 97.88 401 LEU A O 1
ATOM 3084 N N . LEU A 1 402 ? 20.036 -9.666 -9.626 1.00 98.06 402 LEU A N 1
ATOM 3085 C CA . LEU A 1 402 ? 19.466 -11.010 -9.696 1.00 98.06 402 LEU A CA 1
ATOM 3086 C C . LEU A 1 402 ? 19.809 -11.782 -8.429 1.00 98.06 402 LEU A C 1
ATOM 3088 O O . LEU A 1 402 ? 20.957 -11.785 -7.988 1.00 98.06 402 LEU A O 1
ATOM 3092 N N . LEU A 1 403 ? 18.799 -12.415 -7.847 1.00 97.69 403 LEU A N 1
ATOM 3093 C CA . LEU A 1 403 ? 18.891 -13.197 -6.625 1.00 97.69 403 LEU A CA 1
ATOM 3094 C C . LEU A 1 403 ? 18.503 -14.640 -6.984 1.00 97.69 403 LEU A C 1
ATOM 3096 O O . LEU A 1 403 ? 17.381 -14.875 -7.443 1.00 97.69 403 LEU A O 1
ATOM 3100 N N . THR A 1 404 ? 19.441 -15.582 -6.861 1.00 96.69 404 THR A N 1
ATOM 3101 C CA . THR A 1 404 ? 19.205 -16.981 -7.265 1.00 96.69 404 THR A CA 1
ATOM 3102 C C . THR A 1 404 ? 18.245 -17.680 -6.296 1.00 96.69 404 THR A C 1
ATOM 3104 O O . THR A 1 404 ? 18.046 -17.195 -5.183 1.00 96.69 404 THR A O 1
ATOM 3107 N N . PRO A 1 405 ? 17.680 -18.844 -6.651 1.00 95.06 405 PRO A N 1
ATOM 3108 C CA . PRO A 1 405 ? 16.995 -19.675 -5.668 1.00 95.06 405 PRO A CA 1
ATOM 3109 C C . PRO A 1 405 ? 17.951 -20.118 -4.545 1.00 95.06 405 PRO A C 1
ATOM 3111 O O . PRO A 1 405 ? 19.142 -20.343 -4.791 1.00 95.06 405 PRO A O 1
ATOM 3114 N N . TYR A 1 406 ? 17.429 -20.258 -3.323 1.00 93.56 406 TYR A N 1
ATOM 3115 C CA . TYR A 1 406 ? 18.109 -20.931 -2.208 1.00 93.56 406 TYR A CA 1
ATOM 3116 C C . TYR A 1 406 ? 17.726 -22.432 -2.166 1.00 93.56 406 TYR A C 1
ATOM 3118 O O . TYR A 1 406 ? 16.765 -22.824 -2.835 1.00 93.56 406 TYR A O 1
ATOM 3126 N N . PRO A 1 407 ? 18.463 -23.296 -1.434 1.00 91.56 407 PRO A N 1
ATOM 3127 C CA . PRO A 1 407 ? 18.186 -24.731 -1.356 1.00 91.56 407 PRO A CA 1
ATOM 3128 C C . PRO A 1 407 ? 16.759 -25.044 -0.883 1.00 91.56 407 PRO A C 1
ATOM 3130 O O . PRO A 1 407 ? 16.255 -24.419 0.040 1.00 91.56 407 PRO A O 1
ATOM 3133 N N . SER A 1 408 ? 16.118 -26.040 -1.493 1.00 89.06 408 SER A N 1
ATOM 3134 C CA . SER A 1 408 ? 14.784 -26.520 -1.103 1.00 89.06 408 SER A CA 1
ATOM 3135 C C . SER A 1 408 ? 14.891 -27.706 -0.141 1.00 89.06 408 SER A C 1
ATOM 3137 O O . SER A 1 408 ? 15.825 -28.504 -0.245 1.00 89.06 408 SER A O 1
ATOM 3139 N N . GLN A 1 409 ? 13.911 -27.857 0.757 1.00 85.81 409 GLN A N 1
ATOM 3140 C CA . GLN A 1 409 ? 13.758 -29.064 1.586 1.00 85.81 409 GLN A CA 1
ATOM 3141 C C . GLN A 1 409 ? 13.334 -30.287 0.750 1.00 85.81 409 GLN A C 1
ATOM 3143 O O . GLN A 1 409 ? 13.587 -31.430 1.129 1.00 85.81 409 GLN A O 1
ATOM 3148 N N . GLU A 1 410 ? 12.734 -30.062 -0.422 1.00 86.94 410 GLU A N 1
ATOM 3149 C CA . GLU A 1 410 ? 12.360 -31.122 -1.354 1.00 86.94 410 GLU A CA 1
ATOM 3150 C C . GLU A 1 410 ? 13.577 -31.562 -2.172 1.00 86.94 410 GLU A C 1
ATOM 3152 O O . GLU A 1 410 ? 14.036 -30.862 -3.077 1.00 86.94 410 GLU A O 1
ATOM 3157 N N . ALA A 1 411 ? 14.085 -32.769 -1.907 1.00 85.38 411 ALA A N 1
ATOM 3158 C CA . ALA A 1 411 ? 15.278 -33.294 -2.578 1.00 85.38 411 ALA A CA 1
ATOM 3159 C C . ALA A 1 411 ? 15.161 -33.325 -4.118 1.00 85.38 411 ALA A C 1
ATOM 3161 O O . ALA A 1 411 ? 16.173 -33.257 -4.817 1.00 85.38 411 ALA A O 1
ATOM 3162 N N . SER A 1 412 ? 13.939 -33.406 -4.662 1.00 88.19 412 SER A N 1
ATOM 3163 C CA . SER A 1 412 ? 13.690 -33.354 -6.108 1.00 88.19 412 SER A CA 1
ATOM 3164 C C . SER A 1 412 ? 13.960 -31.988 -6.743 1.00 88.19 412 SER A C 1
ATOM 3166 O O . SER A 1 412 ? 14.166 -31.929 -7.954 1.00 88.19 412 SER A O 1
ATOM 3168 N N . ASP A 1 413 ? 13.968 -30.909 -5.960 1.00 92.25 413 ASP A N 1
ATOM 3169 C CA . ASP A 1 413 ? 14.143 -29.543 -6.463 1.00 92.25 413 ASP A CA 1
ATOM 3170 C C . ASP A 1 413 ? 15.624 -29.195 -6.694 1.00 92.25 413 ASP A C 1
ATOM 3172 O O . ASP A 1 413 ? 15.929 -28.332 -7.514 1.00 92.25 413 ASP A O 1
ATOM 3176 N N . ALA A 1 414 ? 16.561 -29.889 -6.033 1.00 91.75 414 ALA A N 1
ATOM 3177 C CA . ALA A 1 414 ? 17.989 -29.554 -6.056 1.00 91.75 414 ALA A CA 1
ATOM 3178 C C . ALA A 1 414 ? 18.580 -29.489 -7.478 1.00 91.75 414 ALA A C 1
ATOM 3180 O O . ALA A 1 414 ? 19.291 -28.544 -7.815 1.00 91.75 414 ALA A O 1
ATOM 3181 N N . ALA A 1 415 ? 18.245 -30.461 -8.334 1.00 94.00 415 ALA A N 1
ATOM 3182 C CA . ALA A 1 415 ? 18.732 -30.495 -9.714 1.00 94.00 415 ALA A CA 1
ATOM 3183 C C . ALA A 1 415 ? 18.174 -29.342 -10.568 1.00 94.00 415 ALA A C 1
ATOM 3185 O O . ALA A 1 415 ? 18.865 -28.837 -11.454 1.00 94.00 415 ALA A O 1
ATOM 3186 N N . GLU A 1 416 ? 16.935 -28.918 -10.307 1.00 95.94 416 GLU A N 1
ATOM 3187 C CA . GLU A 1 416 ? 16.302 -27.825 -11.046 1.00 95.94 416 GLU A CA 1
ATOM 3188 C C . GLU A 1 416 ? 16.772 -26.457 -10.544 1.00 95.94 416 GLU A C 1
ATOM 3190 O O . GLU A 1 416 ? 17.005 -25.568 -11.358 1.00 95.94 416 GLU A O 1
ATOM 3195 N N . ILE A 1 417 ? 17.026 -26.304 -9.239 1.00 94.81 417 ILE A N 1
ATOM 3196 C CA . ILE A 1 417 ? 17.678 -25.112 -8.678 1.00 94.81 417 ILE A CA 1
ATOM 3197 C C . ILE A 1 417 ? 19.035 -24.890 -9.353 1.00 94.81 417 ILE A C 1
ATOM 3199 O O . ILE A 1 417 ? 19.281 -23.800 -9.861 1.00 94.81 417 ILE A O 1
ATOM 3203 N N . THR A 1 418 ? 19.884 -25.922 -9.453 1.00 95.88 418 THR A N 1
ATOM 3204 C CA . THR A 1 418 ? 21.166 -25.815 -10.174 1.00 95.88 418 THR A CA 1
ATOM 3205 C C . THR A 1 418 ? 20.959 -25.395 -11.629 1.00 95.88 418 THR A C 1
ATOM 3207 O O . THR A 1 418 ? 21.590 -24.447 -12.093 1.00 95.88 418 THR A O 1
ATOM 3210 N N . ARG A 1 419 ? 20.032 -26.045 -12.344 1.00 96.12 419 ARG A N 1
ATOM 3211 C CA . ARG A 1 419 ? 19.742 -25.758 -13.758 1.00 96.12 419 ARG A CA 1
ATOM 3212 C C . ARG A 1 419 ? 19.310 -24.305 -13.988 1.00 96.12 419 ARG A C 1
ATOM 3214 O O . ARG A 1 419 ? 19.735 -23.690 -14.968 1.00 96.12 419 ARG A O 1
ATOM 3221 N N . TYR A 1 420 ? 18.465 -23.765 -13.111 1.00 97.25 420 TYR A N 1
ATOM 3222 C CA . TYR A 1 420 ? 17.980 -22.389 -13.206 1.00 97.25 420 TYR A CA 1
ATOM 3223 C C . TYR A 1 420 ? 19.029 -21.372 -12.739 1.00 97.25 420 TYR A C 1
ATOM 3225 O O . TYR A 1 420 ? 19.146 -20.321 -13.363 1.00 97.25 420 TYR A O 1
ATOM 3233 N N . THR A 1 421 ? 19.860 -21.687 -11.740 1.00 96.69 421 THR A N 1
ATOM 3234 C CA . THR A 1 421 ? 21.021 -20.856 -11.375 1.00 96.69 421 THR A CA 1
ATOM 3235 C C . THR A 1 421 ? 21.996 -20.712 -12.545 1.00 96.69 421 THR A C 1
ATOM 3237 O O . THR A 1 421 ? 22.357 -19.594 -12.906 1.00 96.69 421 THR A O 1
ATOM 3240 N N . GLU A 1 422 ? 22.332 -21.806 -13.233 1.00 96.62 422 GLU A N 1
ATOM 3241 C CA . GLU A 1 422 ? 23.175 -21.749 -14.435 1.00 96.62 422 GLU A CA 1
ATOM 3242 C C . GLU A 1 422 ? 22.520 -20.940 -15.575 1.00 96.62 422 GLU A C 1
ATOM 3244 O O . GLU A 1 422 ? 23.211 -20.272 -16.346 1.00 96.62 422 GLU A O 1
ATOM 3249 N N . ALA A 1 423 ? 21.189 -20.980 -15.707 1.00 97.38 423 ALA A N 1
ATOM 3250 C CA . ALA A 1 423 ? 20.459 -20.164 -16.684 1.00 97.38 423 ALA A CA 1
ATOM 3251 C C . ALA A 1 423 ? 20.529 -18.666 -16.357 1.00 97.38 423 ALA A C 1
ATOM 3253 O O . ALA A 1 423 ? 20.759 -17.848 -17.251 1.00 97.38 423 ALA A O 1
ATOM 3254 N N . ILE A 1 424 ? 20.404 -18.307 -15.076 1.00 97.50 424 ILE A N 1
ATOM 3255 C CA . ILE A 1 424 ? 20.595 -16.932 -14.597 1.00 97.50 424 ILE A CA 1
ATOM 3256 C C . ILE A 1 424 ? 21.999 -16.446 -14.961 1.00 97.50 424 ILE A C 1
ATOM 3258 O O . ILE A 1 424 ? 22.136 -15.363 -15.524 1.00 97.50 424 ILE A O 1
ATOM 3262 N N . GLU A 1 425 ? 23.033 -17.249 -14.702 1.00 95.75 425 GLU A N 1
ATOM 3263 C CA . GLU A 1 425 ? 24.421 -16.912 -15.034 1.00 95.75 425 GLU A CA 1
ATOM 3264 C C . GLU A 1 425 ? 24.638 -16.718 -16.540 1.00 95.75 425 GLU A C 1
ATOM 3266 O O . GLU A 1 425 ? 25.277 -15.743 -16.948 1.00 95.75 425 GLU A O 1
ATOM 3271 N N . ARG A 1 426 ? 24.063 -17.593 -17.379 1.00 94.69 426 ARG A N 1
ATOM 3272 C CA . ARG A 1 426 ? 24.136 -17.468 -18.846 1.00 94.69 426 ARG A CA 1
ATOM 3273 C C . ARG A 1 426 ? 23.498 -16.178 -19.355 1.00 94.69 426 ARG A C 1
ATOM 3275 O O . ARG A 1 426 ? 24.101 -15.500 -20.186 1.00 94.69 426 ARG A O 1
ATOM 3282 N N . VAL A 1 427 ? 22.297 -15.842 -18.879 1.00 94.69 427 VAL A N 1
ATOM 3283 C CA . VAL A 1 427 ? 21.546 -14.659 -19.338 1.00 94.69 427 VAL A CA 1
ATOM 3284 C C . VAL A 1 427 ? 22.142 -13.364 -18.783 1.00 94.69 427 VAL A C 1
ATOM 3286 O O . VAL A 1 427 ? 22.260 -12.370 -19.501 1.00 94.69 427 VAL A O 1
ATOM 3289 N N . ALA A 1 428 ? 22.539 -13.356 -17.510 1.00 90.62 428 ALA A N 1
ATOM 3290 C CA . ALA A 1 428 ? 23.092 -12.174 -16.860 1.00 90.62 428 ALA A CA 1
ATOM 3291 C C . ALA A 1 428 ? 24.512 -11.837 -17.345 1.00 90.62 428 ALA A C 1
ATOM 3293 O O . ALA A 1 428 ? 24.869 -10.655 -17.465 1.00 90.62 428 ALA A O 1
ATOM 3294 N N . GLY A 1 429 ? 25.316 -12.873 -17.616 1.00 83.12 429 GLY A N 1
ATOM 3295 C CA . GLY A 1 429 ? 26.714 -12.772 -18.020 1.00 83.12 429 GLY A CA 1
ATOM 3296 C C . GLY A 1 429 ? 27.539 -11.871 -17.096 1.00 83.12 429 GLY A C 1
ATOM 3297 O O . GLY A 1 429 ? 27.285 -11.745 -15.901 1.00 83.12 429 GLY A O 1
ATOM 3298 N N . GLU A 1 430 ? 28.518 -11.164 -17.663 1.00 81.00 430 GLU A N 1
ATOM 3299 C CA . GLU A 1 430 ? 29.304 -10.163 -16.927 1.00 81.00 430 GLU A CA 1
ATOM 3300 C C . GLU A 1 430 ? 28.619 -8.785 -16.836 1.00 81.00 430 GLU A C 1
ATOM 3302 O O . GLU A 1 430 ? 29.257 -7.810 -16.438 1.00 81.00 430 GLU A O 1
ATOM 3307 N N . LYS A 1 431 ? 27.343 -8.666 -17.225 1.00 84.50 431 LYS A N 1
ATOM 3308 C CA . LYS A 1 431 ? 26.655 -7.370 -17.331 1.00 84.50 431 LYS A CA 1
ATOM 3309 C C . LYS A 1 431 ? 25.873 -6.997 -16.076 1.00 84.50 431 LYS A C 1
ATOM 3311 O O . LYS A 1 431 ? 25.863 -5.824 -15.703 1.00 84.50 431 LYS A O 1
ATOM 3316 N N . PHE A 1 432 ? 25.236 -7.971 -15.430 1.00 93.44 432 PHE A N 1
ATOM 3317 C CA . PHE A 1 432 ? 24.361 -7.759 -14.272 1.00 93.44 432 PHE A CA 1
ATOM 3318 C C . PHE A 1 432 ? 24.901 -8.454 -13.022 1.00 93.44 432 PHE A C 1
ATOM 3320 O O . PHE A 1 432 ? 25.669 -9.410 -13.106 1.00 93.44 432 PHE A O 1
ATOM 3327 N N . LYS A 1 433 ? 24.545 -7.942 -11.840 1.00 96.06 433 LYS A N 1
ATOM 3328 C CA . LYS A 1 433 ? 24.989 -8.526 -10.570 1.00 96.06 433 LYS A CA 1
ATOM 3329 C C . LYS A 1 433 ? 24.090 -9.695 -10.192 1.00 96.06 433 LYS A C 1
ATOM 3331 O O . LYS A 1 433 ? 22.872 -9.538 -10.170 1.00 96.06 433 LYS A O 1
ATOM 3336 N N . ILE A 1 434 ? 24.714 -10.811 -9.832 1.00 97.12 434 ILE A N 1
ATOM 3337 C CA . ILE A 1 434 ? 24.058 -11.984 -9.254 1.00 97.12 434 ILE A CA 1
ATOM 3338 C C . ILE A 1 434 ? 24.461 -12.081 -7.778 1.00 97.12 434 ILE A C 1
ATOM 3340 O O . ILE A 1 434 ? 25.630 -11.866 -7.435 1.00 97.12 434 ILE A O 1
ATOM 3344 N N . VAL A 1 435 ? 23.496 -12.385 -6.914 1.00 97.12 435 VAL A N 1
ATOM 3345 C CA . VAL A 1 435 ? 23.718 -12.857 -5.544 1.00 97.12 435 VAL A CA 1
ATOM 3346 C C . VAL A 1 435 ? 23.273 -14.310 -5.506 1.00 97.12 435 VAL A C 1
ATOM 3348 O O . VAL A 1 435 ? 22.085 -14.601 -5.629 1.00 97.12 435 VAL A O 1
ATOM 3351 N N . ASP A 1 436 ? 24.247 -15.203 -5.397 1.00 95.06 436 ASP A N 1
ATOM 3352 C CA . ASP A 1 436 ? 24.013 -16.641 -5.305 1.00 95.06 436 ASP A CA 1
ATOM 3353 C C . ASP A 1 436 ? 23.633 -17.016 -3.866 1.00 95.06 436 ASP A C 1
ATOM 3355 O O . ASP A 1 436 ? 24.265 -16.522 -2.934 1.00 95.06 436 ASP A O 1
ATOM 3359 N N . PHE A 1 437 ? 22.633 -17.872 -3.669 1.00 95.88 437 PHE A N 1
ATOM 3360 C CA . PHE A 1 437 ? 22.214 -18.426 -2.374 1.00 95.88 437 PHE A CA 1
ATOM 3361 C C . PHE A 1 437 ? 22.323 -19.954 -2.298 1.00 95.88 437 PHE A C 1
ATOM 3363 O O . PHE A 1 437 ? 21.869 -20.540 -1.320 1.00 95.88 437 PHE A O 1
ATOM 3370 N N . SER A 1 438 ? 22.931 -20.608 -3.291 1.00 90.06 438 SER A N 1
ATOM 3371 C CA . SER A 1 438 ? 23.061 -22.071 -3.360 1.00 90.06 438 SER A CA 1
ATOM 3372 C C . SER A 1 438 ? 23.822 -22.707 -2.183 1.00 90.06 438 SER A C 1
ATOM 3374 O O . SER A 1 438 ? 23.666 -23.897 -1.919 1.00 90.06 438 SER A O 1
ATOM 3376 N N . ASP A 1 439 ? 24.609 -21.917 -1.452 1.00 91.12 439 ASP A N 1
ATOM 3377 C CA . ASP A 1 439 ? 25.408 -22.306 -0.284 1.00 91.12 439 ASP A CA 1
ATOM 3378 C C . ASP A 1 439 ? 24.705 -22.068 1.068 1.00 91.12 439 ASP A C 1
ATOM 3380 O O . ASP A 1 439 ? 25.341 -22.206 2.117 1.00 91.12 439 ASP A O 1
ATOM 3384 N N . LEU A 1 440 ? 23.425 -21.673 1.071 1.00 94.50 440 LEU A N 1
ATOM 3385 C CA . LEU A 1 440 ? 22.697 -21.384 2.305 1.00 94.50 440 LEU A CA 1
ATOM 3386 C C . LEU A 1 440 ? 22.559 -22.654 3.163 1.00 94.50 440 LEU A C 1
ATOM 3388 O O . LEU A 1 440 ? 22.082 -23.687 2.696 1.00 94.50 440 LEU A O 1
ATOM 3392 N N . ASP A 1 441 ? 22.956 -22.562 4.434 1.00 93.38 441 ASP A N 1
ATOM 3393 C CA . ASP A 1 441 ? 22.872 -23.676 5.387 1.00 93.38 441 ASP A CA 1
ATOM 3394 C C . ASP A 1 441 ? 21.406 -24.130 5.574 1.00 93.38 441 ASP A C 1
ATOM 3396 O O . ASP A 1 441 ? 20.567 -23.282 5.892 1.00 93.38 441 ASP A O 1
ATOM 3400 N N . PRO A 1 442 ? 21.078 -25.431 5.435 1.00 89.56 442 PRO A N 1
ATOM 3401 C CA . PRO A 1 442 ? 19.734 -25.958 5.678 1.00 89.56 442 PRO A CA 1
ATOM 3402 C C . PRO A 1 442 ? 19.138 -25.624 7.054 1.00 89.56 442 PRO A C 1
ATOM 3404 O O . PRO A 1 442 ? 17.918 -25.587 7.183 1.00 89.56 442 PRO A O 1
ATOM 3407 N N . ALA A 1 443 ? 19.955 -25.337 8.077 1.00 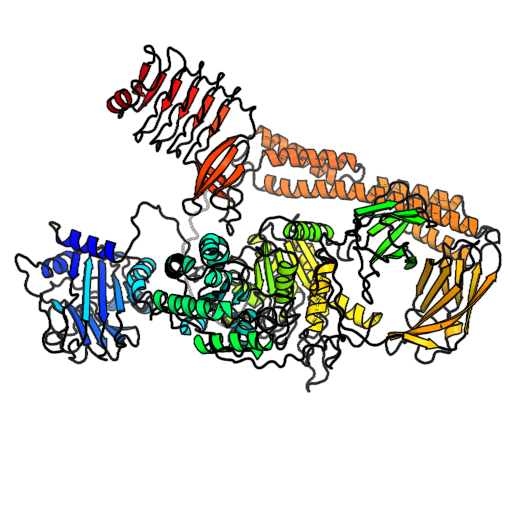90.88 443 ALA A N 1
ATOM 3408 C CA . ALA A 1 443 ? 19.477 -24.871 9.386 1.00 90.88 443 ALA A CA 1
ATOM 3409 C C . ALA A 1 443 ? 18.795 -23.486 9.336 1.00 90.88 443 ALA A C 1
ATOM 3411 O O . ALA A 1 443 ? 18.104 -23.087 10.273 1.00 90.88 443 ALA A O 1
ATOM 3412 N N . ASN A 1 444 ? 18.979 -22.747 8.241 1.00 93.06 444 ASN A N 1
ATOM 3413 C CA . ASN A 1 444 ? 18.316 -21.473 7.974 1.00 93.06 444 ASN A CA 1
ATOM 3414 C C . ASN A 1 444 ? 16.950 -21.629 7.289 1.00 93.06 444 ASN A C 1
ATOM 3416 O O . ASN A 1 444 ? 16.360 -20.622 6.894 1.00 93.06 444 ASN A O 1
ATOM 3420 N N . LEU A 1 445 ? 16.460 -22.859 7.125 1.00 90.75 445 LEU A N 1
ATOM 3421 C CA . LEU A 1 445 ? 15.193 -23.158 6.469 1.00 90.75 445 LEU A CA 1
ATOM 3422 C C . LEU A 1 445 ? 14.207 -23.798 7.449 1.00 90.75 445 LEU A C 1
ATOM 3424 O O . LEU A 1 445 ? 14.556 -24.696 8.215 1.00 90.75 445 LEU A O 1
ATOM 3428 N N . ASN A 1 446 ? 12.962 -23.343 7.390 1.00 86.88 446 ASN A N 1
ATOM 3429 C CA . ASN A 1 446 ? 11.822 -23.953 8.054 1.00 86.88 446 ASN A CA 1
ATOM 3430 C C . ASN A 1 446 ? 11.470 -25.298 7.391 1.00 86.88 446 ASN A C 1
ATOM 3432 O O . ASN A 1 446 ? 11.924 -25.624 6.290 1.00 86.88 446 ASN A O 1
ATOM 3436 N N . SER A 1 447 ? 10.619 -26.084 8.058 1.00 82.94 447 SER A N 1
ATOM 3437 C CA . SER A 1 447 ? 10.160 -27.385 7.543 1.00 82.94 447 SER A CA 1
ATOM 3438 C C . SER A 1 447 ? 9.345 -27.299 6.245 1.00 82.94 447 SER A C 1
ATOM 3440 O O . SER A 1 447 ? 9.336 -28.249 5.470 1.00 82.94 447 SER A O 1
ATOM 3442 N N . ASP A 1 448 ? 8.704 -26.158 5.983 1.00 81.50 448 ASP A N 1
ATOM 3443 C CA . ASP A 1 448 ? 7.962 -25.864 4.750 1.00 81.50 448 ASP A CA 1
ATOM 3444 C C . ASP A 1 448 ? 8.863 -25.359 3.605 1.00 81.50 448 ASP A C 1
ATOM 3446 O O . ASP A 1 448 ? 8.383 -25.074 2.506 1.00 81.50 448 ASP A O 1
ATOM 3450 N N . GLY A 1 449 ? 10.173 -25.255 3.850 1.00 83.12 449 GLY A N 1
ATOM 3451 C CA . GLY A 1 449 ? 11.156 -24.735 2.908 1.00 83.12 449 GLY A CA 1
ATOM 3452 C C . GLY A 1 449 ? 11.282 -23.212 2.888 1.00 83.12 449 GLY A C 1
ATOM 3453 O O . GLY A 1 449 ? 12.130 -22.720 2.154 1.00 83.12 449 GLY A O 1
ATOM 3454 N N . GLY A 1 450 ? 10.503 -22.466 3.680 1.00 87.81 450 GLY A N 1
ATOM 3455 C CA . GLY A 1 450 ? 10.703 -21.027 3.876 1.00 87.81 450 GLY A CA 1
ATOM 3456 C C . GLY A 1 450 ? 11.970 -20.717 4.681 1.00 87.81 450 GLY A C 1
ATOM 3457 O O . GLY A 1 450 ? 12.589 -21.607 5.261 1.00 87.81 450 GLY A O 1
ATOM 3458 N N . LEU A 1 451 ? 12.375 -19.448 4.746 1.00 91.19 451 LEU A N 1
ATOM 3459 C CA . LEU A 1 451 ? 13.518 -19.026 5.565 1.00 91.19 451 LEU A CA 1
ATOM 3460 C C . LEU A 1 451 ? 13.117 -18.939 7.045 1.00 91.19 451 LEU A C 1
ATOM 3462 O O . LEU A 1 451 ? 12.050 -18.428 7.364 1.00 91.19 451 LEU A O 1
ATOM 3466 N N . THR A 1 452 ? 13.998 -19.368 7.951 1.00 90.25 452 THR A N 1
ATOM 3467 C CA . THR A 1 452 ? 13.886 -19.036 9.383 1.00 90.25 452 THR A CA 1
ATOM 3468 C C . THR A 1 452 ? 14.187 -17.540 9.596 1.00 90.25 452 THR A C 1
ATOM 3470 O O . THR A 1 452 ? 14.812 -16.913 8.727 1.00 90.25 452 THR A O 1
ATOM 3473 N N . PRO A 1 453 ? 13.879 -16.944 10.768 1.00 88.88 453 PRO A N 1
ATOM 3474 C CA . PRO A 1 453 ? 14.312 -15.577 11.086 1.00 88.88 453 PRO A CA 1
ATOM 3475 C C . PRO A 1 453 ? 15.828 -15.370 10.910 1.00 88.88 453 PRO A C 1
ATOM 3477 O O . PRO A 1 453 ? 16.286 -14.379 10.332 1.00 88.88 453 PRO A O 1
ATOM 3480 N N . GLN A 1 454 ? 16.625 -16.364 11.319 1.00 91.00 454 GLN A N 1
ATOM 3481 C CA . GLN A 1 454 ? 18.071 -16.353 11.107 1.00 91.00 454 GLN A CA 1
ATOM 3482 C C . GLN A 1 454 ? 18.436 -16.467 9.618 1.00 91.00 454 GLN A C 1
ATOM 3484 O O . GLN A 1 454 ? 19.339 -15.766 9.155 1.00 91.00 454 GLN A O 1
ATOM 3489 N N . GLY A 1 455 ? 17.711 -17.277 8.844 1.00 93.31 455 GLY A N 1
ATOM 3490 C CA . GLY A 1 455 ? 17.882 -17.378 7.397 1.00 93.31 455 GLY A CA 1
ATOM 3491 C C . GLY A 1 455 ? 17.618 -16.071 6.661 1.00 93.31 455 GLY A C 1
ATOM 3492 O O . GLY A 1 455 ? 18.427 -15.665 5.824 1.00 93.31 455 GLY A O 1
ATOM 3493 N N . HIS A 1 456 ? 16.562 -15.345 7.030 1.00 94.19 456 HIS A N 1
ATOM 3494 C CA . HIS A 1 456 ? 16.306 -14.006 6.501 1.00 94.19 456 HIS A CA 1
ATOM 3495 C C . HIS A 1 456 ? 17.457 -13.036 6.786 1.00 94.19 456 HIS A C 1
ATOM 3497 O O . HIS A 1 456 ? 17.847 -12.269 5.900 1.00 94.19 456 HIS A O 1
ATOM 3503 N N . GLN A 1 457 ? 18.045 -13.096 7.985 1.00 93.75 457 GLN A N 1
ATOM 3504 C CA . GLN A 1 457 ? 19.215 -12.292 8.336 1.00 93.75 457 GLN A CA 1
ATOM 3505 C C . GLN A 1 457 ? 20.451 -12.653 7.495 1.00 93.75 457 GLN A C 1
ATOM 3507 O O . GLN A 1 457 ? 21.154 -11.754 7.022 1.00 93.75 457 GLN A O 1
ATOM 3512 N N . VAL A 1 458 ? 20.711 -13.943 7.267 1.00 95.25 458 VAL A N 1
ATOM 3513 C CA . VAL A 1 458 ? 21.827 -14.407 6.425 1.00 95.25 458 VAL A CA 1
ATOM 3514 C C . VAL A 1 458 ? 21.657 -13.937 4.978 1.00 95.25 458 VAL A C 1
ATOM 3516 O O . VAL A 1 458 ? 22.585 -13.349 4.418 1.00 95.25 458 VAL A O 1
ATOM 3519 N N . VAL A 1 459 ? 20.466 -14.116 4.398 1.00 95.44 459 VAL A N 1
ATOM 3520 C CA . VAL A 1 459 ? 20.139 -13.671 3.033 1.00 95.44 459 VAL A CA 1
ATOM 3521 C C . VAL A 1 459 ? 20.324 -12.159 2.893 1.00 95.44 459 VAL A C 1
ATOM 3523 O O . VAL A 1 459 ? 21.043 -11.705 2.001 1.00 95.44 459 VAL A O 1
ATOM 3526 N N . ALA A 1 460 ? 19.760 -11.369 3.811 1.00 95.69 460 ALA A N 1
ATOM 3527 C CA . ALA A 1 460 ? 19.889 -9.915 3.791 1.00 95.69 460 ALA A CA 1
ATOM 3528 C C . ALA A 1 460 ? 21.356 -9.458 3.853 1.00 95.69 460 ALA A C 1
ATOM 3530 O O . ALA A 1 460 ? 21.775 -8.604 3.069 1.00 95.69 460 ALA A O 1
ATOM 3531 N N . ASN A 1 461 ? 22.159 -10.046 4.746 1.00 95.69 461 ASN A N 1
ATOM 3532 C CA . ASN A 1 461 ? 23.579 -9.718 4.875 1.00 95.69 461 ASN A CA 1
ATOM 3533 C C . ASN A 1 461 ? 24.387 -10.101 3.629 1.00 95.69 461 ASN A C 1
ATOM 3535 O O . ASN A 1 461 ? 25.261 -9.339 3.216 1.00 95.69 461 ASN A O 1
ATOM 3539 N N . LYS A 1 462 ? 24.073 -11.234 2.991 1.00 96.06 462 LYS A N 1
ATOM 3540 C CA . LYS A 1 462 ? 24.731 -11.639 1.744 1.00 96.06 462 LYS A CA 1
ATOM 3541 C C . LYS A 1 462 ? 24.426 -10.664 0.602 1.00 96.06 462 LYS A C 1
ATOM 3543 O O . LYS A 1 462 ? 25.329 -10.305 -0.154 1.00 96.06 462 LYS A O 1
ATOM 3548 N N . ILE A 1 463 ? 23.192 -10.156 0.521 1.00 96.19 463 ILE A N 1
ATOM 3549 C CA . ILE A 1 463 ? 22.827 -9.094 -0.432 1.00 96.19 463 ILE A CA 1
ATOM 3550 C C . ILE A 1 463 ? 23.599 -7.804 -0.119 1.00 96.19 463 ILE A C 1
ATOM 3552 O O . ILE A 1 463 ? 24.190 -7.225 -1.032 1.00 96.19 463 ILE A O 1
ATOM 3556 N N . LYS A 1 464 ? 23.650 -7.372 1.153 1.00 94.69 464 LYS A N 1
ATOM 3557 C CA . LYS A 1 464 ? 24.401 -6.171 1.578 1.00 94.69 464 LYS A CA 1
ATOM 3558 C C . LYS A 1 464 ? 25.874 -6.244 1.176 1.00 94.69 464 LYS A C 1
ATOM 3560 O O . LYS A 1 464 ? 26.397 -5.271 0.631 1.00 94.69 464 LYS A O 1
ATOM 3565 N N . ASP A 1 465 ? 26.517 -7.391 1.390 1.00 93.81 465 ASP A N 1
ATOM 3566 C CA . ASP A 1 465 ? 27.907 -7.629 0.989 1.00 93.81 465 ASP A CA 1
ATOM 3567 C C . ASP A 1 465 ? 28.075 -7.545 -0.531 1.00 93.81 465 ASP A C 1
ATOM 3569 O O . ASP A 1 465 ? 28.989 -6.885 -1.029 1.00 93.81 465 ASP A O 1
ATOM 3573 N N . ALA A 1 466 ? 27.164 -8.164 -1.286 1.00 94.00 466 ALA A N 1
ATOM 3574 C CA . ALA A 1 466 ? 27.244 -8.204 -2.739 1.00 94.00 466 ALA A CA 1
ATOM 3575 C C . ALA A 1 466 ? 27.121 -6.816 -3.389 1.00 94.00 466 ALA A C 1
ATOM 3577 O O . ALA A 1 466 ? 27.789 -6.565 -4.399 1.00 94.00 466 ALA A O 1
ATOM 3578 N N . VAL A 1 467 ? 26.291 -5.930 -2.828 1.00 94.00 467 VAL A N 1
ATOM 3579 C CA . VAL A 1 467 ? 26.050 -4.574 -3.358 1.00 94.00 467 VAL A CA 1
ATOM 3580 C C . VAL A 1 467 ? 26.895 -3.490 -2.682 1.00 94.00 467 VAL A C 1
ATOM 3582 O O . VAL A 1 467 ? 26.850 -2.337 -3.101 1.00 94.00 467 VAL A O 1
ATOM 3585 N N . GLY A 1 468 ? 27.677 -3.833 -1.654 1.00 91.00 468 GLY A N 1
ATOM 3586 C CA . GLY A 1 468 ? 28.513 -2.876 -0.925 1.00 91.00 468 GLY A CA 1
ATOM 3587 C C . GLY A 1 468 ? 27.728 -1.916 -0.023 1.00 91.00 468 GLY A C 1
ATOM 3588 O O . GLY A 1 468 ? 28.175 -0.794 0.193 1.00 91.00 468 GLY A O 1
ATOM 3589 N N . ALA A 1 469 ? 26.576 -2.344 0.503 1.00 85.62 469 ALA A N 1
ATOM 3590 C CA . ALA A 1 469 ? 25.740 -1.539 1.400 1.00 85.62 469 ALA A CA 1
ATOM 3591 C C . ALA A 1 469 ? 26.358 -1.317 2.798 1.00 85.62 469 ALA A C 1
ATOM 3593 O O . ALA A 1 469 ? 25.987 -0.369 3.484 1.00 85.62 469 ALA A O 1
ATOM 3594 N N . GLY A 1 470 ? 27.307 -2.164 3.222 1.00 77.38 470 GLY A N 1
ATOM 3595 C CA . GLY A 1 470 ? 27.882 -2.128 4.574 1.00 77.38 470 GLY A CA 1
ATOM 3596 C C . GLY A 1 470 ? 26.879 -2.507 5.680 1.00 77.38 470 GLY A C 1
ATOM 3597 O O . GLY A 1 470 ? 25.766 -2.941 5.397 1.00 77.38 470 GLY A O 1
ATOM 3598 N N . GLY A 1 471 ? 27.290 -2.381 6.952 1.00 77.69 471 GLY A N 1
ATOM 3599 C CA . GLY A 1 471 ? 26.402 -2.503 8.124 1.00 77.69 471 GLY A CA 1
ATOM 3600 C C . GLY A 1 471 ? 25.671 -3.847 8.253 1.00 77.69 471 GLY A C 1
ATOM 3601 O O . GLY A 1 471 ? 24.449 -3.903 8.085 1.00 77.69 471 GLY A O 1
ATOM 3602 N N . LYS A 1 472 ? 26.406 -4.928 8.550 1.00 85.25 472 LYS A N 1
ATOM 3603 C CA . LYS A 1 472 ? 25.814 -6.253 8.801 1.00 85.25 472 LYS A CA 1
ATOM 3604 C C . LYS A 1 472 ? 24.951 -6.236 10.056 1.00 85.25 472 LYS A C 1
ATOM 3606 O O . LYS A 1 472 ? 25.370 -5.721 11.089 1.00 85.25 472 LYS A O 1
ATOM 3611 N N . THR A 1 473 ? 23.778 -6.847 9.968 1.00 87.75 473 THR A N 1
ATOM 3612 C CA . THR A 1 473 ? 22.896 -7.054 11.119 1.00 87.75 473 THR A CA 1
ATOM 3613 C C . THR A 1 473 ? 23.225 -8.379 11.797 1.00 87.75 473 THR A C 1
ATOM 3615 O O . THR A 1 473 ? 23.534 -9.365 11.128 1.00 87.75 473 THR A O 1
ATOM 3618 N N . SER A 1 474 ? 23.173 -8.393 13.126 1.00 89.31 474 SER A N 1
ATOM 3619 C CA . SER A 1 474 ? 23.398 -9.578 13.959 1.00 89.31 474 SER A CA 1
ATOM 3620 C C . SER A 1 474 ? 22.384 -9.588 15.099 1.00 89.31 474 SER A C 1
ATOM 3622 O O . SER A 1 474 ? 22.752 -9.565 16.272 1.00 89.31 474 SER A O 1
ATOM 3624 N N . PHE A 1 475 ? 21.102 -9.530 14.745 1.00 87.56 475 PHE A N 1
ATOM 3625 C CA . PHE A 1 475 ? 20.013 -9.621 15.705 1.00 87.56 475 PHE A CA 1
ATOM 3626 C C . PHE A 1 475 ? 19.975 -11.013 16.328 1.00 87.56 475 PHE A C 1
ATOM 3628 O O . PHE A 1 475 ? 20.203 -12.013 15.640 1.00 87.56 475 PHE A O 1
ATOM 3635 N N . THR A 1 476 ? 19.674 -11.046 17.622 1.00 81.81 476 THR A N 1
ATOM 3636 C CA . THR A 1 476 ? 19.310 -12.264 18.338 1.00 81.81 476 THR A CA 1
ATOM 3637 C C . THR A 1 476 ? 17.794 -12.349 18.324 1.00 81.81 476 THR A C 1
ATOM 3639 O O . THR A 1 476 ? 17.115 -11.505 18.907 1.00 81.81 476 THR A O 1
ATOM 3642 N N . PHE A 1 477 ? 17.263 -13.344 17.623 1.00 76.38 477 PHE A N 1
ATOM 3643 C CA . PHE A 1 477 ? 15.833 -13.610 17.613 1.00 76.38 477 PHE A CA 1
ATOM 3644 C C . PHE A 1 477 ? 15.502 -14.488 18.817 1.00 76.38 477 PHE A C 1
ATOM 3646 O O . PHE A 1 477 ? 15.450 -15.711 18.702 1.00 76.38 477 PHE A O 1
ATOM 3653 N N . ASP A 1 478 ? 15.296 -13.859 19.974 1.00 62.47 478 ASP A N 1
ATOM 3654 C CA . ASP A 1 478 ? 14.696 -14.508 21.144 1.00 62.47 478 ASP A CA 1
ATOM 3655 C C . ASP A 1 478 ? 13.195 -14.701 20.878 1.00 62.47 478 ASP A C 1
ATOM 3657 O O . ASP A 1 478 ? 12.338 -14.070 21.497 1.00 62.47 478 ASP A O 1
ATOM 3661 N N . MET A 1 479 ? 12.888 -15.527 19.871 1.00 55.09 479 MET A N 1
ATOM 3662 C CA . MET A 1 479 ? 11.527 -15.937 19.555 1.00 55.09 479 MET A CA 1
ATOM 3663 C C . MET A 1 479 ? 10.938 -16.520 20.836 1.00 55.09 479 MET A C 1
ATOM 3665 O O . MET A 1 479 ? 11.513 -17.434 21.431 1.00 55.09 479 MET A O 1
ATOM 3669 N N . LEU A 1 480 ? 9.817 -15.952 21.273 1.00 48.31 480 LEU A N 1
ATOM 3670 C CA . LEU A 1 480 ? 9.035 -16.472 22.386 1.00 48.31 480 LEU A CA 1
ATOM 3671 C C . LEU A 1 480 ? 8.837 -17.979 22.180 1.00 48.31 480 LEU A C 1
ATOM 3673 O O . LEU A 1 480 ? 8.425 -18.403 21.101 1.00 48.31 480 LEU A O 1
ATOM 3677 N N . SER A 1 481 ? 9.183 -18.789 23.179 1.00 43.50 481 SER A N 1
ATOM 3678 C CA . SER A 1 481 ? 9.024 -20.242 23.093 1.00 43.50 481 SER A CA 1
ATOM 3679 C C . SER A 1 481 ? 7.550 -20.600 22.902 1.00 43.50 481 SER A C 1
ATOM 3681 O 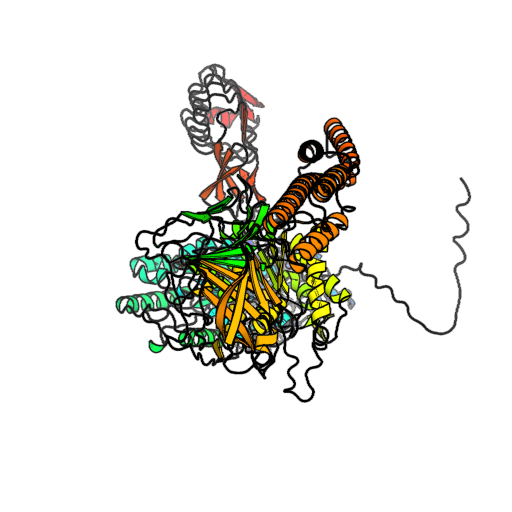O . SER A 1 481 ? 6.691 -19.973 23.526 1.00 43.50 481 SER A O 1
ATOM 3683 N N . ASP A 1 482 ? 7.249 -21.612 22.086 1.00 37.81 482 ASP A N 1
ATOM 3684 C CA . ASP A 1 482 ? 5.886 -22.139 21.942 1.00 37.81 482 ASP A CA 1
ATOM 3685 C C . ASP A 1 482 ? 5.249 -22.384 23.323 1.00 37.81 482 ASP A C 1
ATOM 3687 O O . ASP A 1 482 ? 5.867 -23.002 24.194 1.00 37.81 482 ASP A O 1
ATOM 3691 N N . GLY A 1 483 ? 4.039 -21.848 23.531 1.00 39.22 483 GLY A N 1
ATOM 3692 C CA . GLY A 1 483 ? 3.349 -21.847 24.831 1.00 39.22 483 GLY A CA 1
ATOM 3693 C C . GLY A 1 483 ? 3.625 -20.631 25.725 1.00 39.22 483 GLY A C 1
ATOM 3694 O O . GLY A 1 483 ? 3.424 -20.714 26.925 1.00 39.22 483 GLY A O 1
ATOM 3695 N N . SER A 1 484 ? 4.134 -19.525 25.172 1.00 38.25 484 SER A N 1
ATOM 3696 C CA . SER A 1 484 ? 4.182 -18.204 25.839 1.00 38.25 484 SER A CA 1
ATOM 3697 C C . SER A 1 484 ? 3.330 -17.148 25.120 1.00 38.25 484 SER A C 1
ATOM 3699 O O . SER A 1 484 ? 3.389 -15.949 25.407 1.00 38.25 484 SER A O 1
ATOM 3701 N N . TYR A 1 485 ? 2.547 -17.605 24.147 1.00 47.00 485 TYR A N 1
ATOM 3702 C CA . TYR A 1 485 ? 1.634 -16.831 23.324 1.00 47.00 485 TYR A CA 1
ATOM 3703 C C . TYR A 1 485 ? 0.510 -17.758 22.843 1.00 47.00 485 TYR A C 1
ATOM 3705 O O . TYR A 1 485 ? 0.727 -18.961 22.673 1.00 47.00 485 TYR A O 1
ATOM 3713 N N . THR A 1 486 ? -0.671 -17.201 22.591 1.00 49.25 486 THR A N 1
ATOM 3714 C CA . THR A 1 486 ? -1.824 -17.936 22.055 1.00 49.25 486 THR A CA 1
ATOM 3715 C C . THR A 1 486 ? -2.136 -17.448 20.639 1.00 49.25 486 THR A C 1
ATOM 3717 O O . THR A 1 486 ? -2.072 -16.255 20.342 1.00 49.25 486 THR A O 1
ATOM 3720 N N . VAL A 1 487 ? -2.428 -18.384 19.730 1.00 48.28 487 VAL A N 1
ATOM 3721 C CA . VAL A 1 487 ? -2.936 -18.107 18.375 1.00 48.28 487 VAL A CA 1
ATOM 3722 C C . VAL A 1 487 ? -4.130 -19.023 18.160 1.00 48.28 487 VAL A C 1
ATOM 3724 O O . VAL A 1 487 ? -3.965 -20.242 18.144 1.00 48.28 487 VAL A O 1
ATOM 3727 N N . ALA A 1 488 ? -5.324 -18.459 18.000 1.00 45.59 488 ALA A N 1
ATOM 3728 C CA . ALA A 1 488 ? -6.507 -19.222 17.630 1.00 45.59 488 ALA A CA 1
ATOM 3729 C C . ALA A 1 488 ? -7.032 -18.745 16.273 1.00 45.59 488 ALA A C 1
ATOM 3731 O O . ALA A 1 488 ? -7.118 -17.549 16.011 1.00 45.59 488 ALA A O 1
ATOM 3732 N N . LYS A 1 489 ? -7.337 -19.697 15.390 1.00 39.75 489 LYS A N 1
ATOM 3733 C CA . LYS A 1 489 ? -7.762 -19.463 14.007 1.00 39.75 489 LYS A CA 1
ATOM 3734 C C . LYS A 1 489 ? -9.155 -20.049 13.789 1.00 39.75 489 LYS A C 1
ATOM 3736 O O . LYS A 1 489 ? -9.394 -21.181 14.200 1.00 39.75 489 LYS A O 1
ATOM 3741 N N . GLN A 1 490 ? -10.016 -19.345 13.055 1.00 42.25 490 GLN A N 1
ATOM 3742 C CA . GLN A 1 490 ? -11.186 -19.929 12.382 1.00 42.25 490 GLN A CA 1
ATOM 3743 C C . GLN A 1 490 ? -10.906 -20.184 10.891 1.00 42.25 490 GLN A C 1
ATOM 3745 O O . GLN A 1 490 ? -10.015 -19.577 10.286 1.00 42.25 490 GLN A O 1
ATOM 3750 N N . LYS A 1 491 ? -11.659 -21.116 10.297 1.00 36.94 491 LYS A N 1
ATOM 3751 C CA . LYS A 1 491 ? -11.654 -21.406 8.857 1.00 36.94 491 LYS A CA 1
ATOM 3752 C C . LYS A 1 491 ? -12.747 -20.597 8.148 1.00 36.94 491 LYS A C 1
ATOM 3754 O O . LYS A 1 491 ? -13.913 -20.723 8.503 1.00 36.94 491 LYS A O 1
ATOM 3759 N N . ASP A 1 492 ? -12.319 -19.915 7.084 1.00 40.69 492 ASP A N 1
ATOM 3760 C CA . ASP A 1 492 ? -13.087 -19.185 6.062 1.00 40.69 492 ASP A CA 1
ATOM 3761 C C . ASP A 1 492 ? -13.721 -17.856 6.515 1.00 40.69 492 ASP A C 1
ATOM 3763 O O . ASP A 1 492 ? -14.454 -17.785 7.490 1.00 40.69 492 ASP A O 1
ATOM 3767 N N . GLY A 1 493 ? -13.345 -16.774 5.820 1.00 42.03 493 GLY A N 1
ATOM 3768 C CA . GLY A 1 493 ? -13.400 -15.411 6.342 1.00 42.03 493 GLY A CA 1
ATOM 3769 C C . GLY A 1 493 ? -14.527 -14.528 5.811 1.00 42.03 493 GLY A C 1
ATOM 3770 O O . GLY A 1 493 ? -14.715 -14.377 4.603 1.00 42.03 493 GLY A O 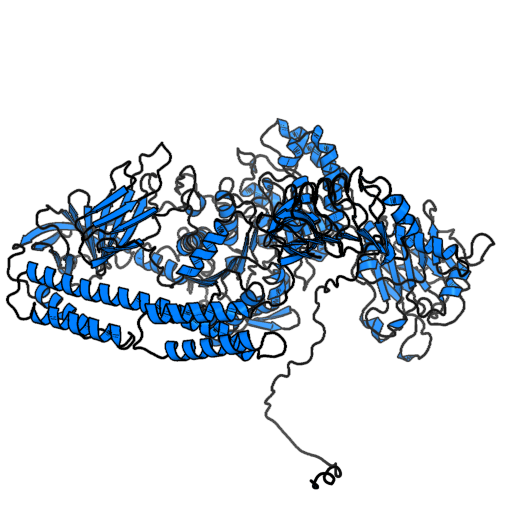1
ATOM 3771 N N . ALA A 1 494 ? -15.144 -13.822 6.752 1.00 44.56 494 ALA A N 1
ATOM 3772 C CA . ALA A 1 494 ? -15.647 -12.468 6.584 1.00 44.56 494 ALA A CA 1
ATOM 3773 C C . ALA A 1 494 ? -15.219 -11.607 7.792 1.00 44.56 494 ALA A C 1
ATOM 3775 O O . ALA A 1 494 ? -14.664 -12.090 8.780 1.00 44.56 494 ALA A O 1
ATOM 3776 N N . LEU A 1 495 ? -15.389 -10.292 7.681 1.00 47.66 495 LEU A N 1
ATOM 3777 C CA . LEU A 1 495 ? -15.115 -9.341 8.764 1.00 47.66 495 LEU A CA 1
ATOM 3778 C C . LEU A 1 495 ? -15.969 -9.695 9.992 1.00 47.66 495 LEU A C 1
ATOM 3780 O O . LEU A 1 495 ? -17.164 -9.908 9.828 1.00 47.66 495 LEU A O 1
ATOM 3784 N N . ALA A 1 496 ? -15.397 -9.706 11.203 1.00 53.53 496 ALA A N 1
ATOM 3785 C CA . ALA A 1 496 ? -16.142 -10.027 12.428 1.00 53.53 496 ALA A CA 1
ATOM 3786 C C . ALA A 1 496 ? -17.202 -8.954 12.729 1.00 53.53 496 ALA A C 1
ATOM 3788 O O . ALA A 1 496 ? -16.931 -7.945 13.381 1.00 53.53 496 ALA A O 1
ATOM 3789 N N . GLN A 1 497 ? -18.405 -9.154 12.204 1.00 60.44 497 GLN A N 1
ATOM 3790 C CA . GLN A 1 497 ? -19.539 -8.253 12.345 1.00 60.44 497 GLN A CA 1
ATOM 3791 C C . GLN A 1 497 ? -20.740 -9.034 12.855 1.00 60.44 497 GLN A C 1
ATOM 3793 O O . GLN A 1 497 ? -20.955 -10.189 12.494 1.00 60.44 497 GLN A O 1
ATOM 3798 N N . LEU A 1 498 ? -21.544 -8.366 13.675 1.00 69.50 498 LEU A N 1
ATOM 3799 C CA . LEU A 1 498 ? -22.917 -8.790 13.888 1.00 69.50 498 LEU A CA 1
ATOM 3800 C C . LEU A 1 498 ? -23.686 -8.487 12.597 1.00 69.50 498 LEU A C 1
ATOM 3802 O O . LEU A 1 498 ? -23.607 -7.370 12.085 1.00 69.50 498 LEU A O 1
ATOM 3806 N N . LEU A 1 499 ? -24.381 -9.481 12.044 1.00 65.06 499 LEU A N 1
ATOM 3807 C CA . LEU A 1 499 ? -25.071 -9.339 10.758 1.00 65.06 499 LEU A CA 1
ATOM 3808 C C . LEU A 1 499 ? -26.324 -8.466 10.883 1.00 65.06 499 LEU A C 1
ATOM 3810 O O . LEU A 1 499 ? -26.653 -7.725 9.960 1.00 65.06 499 LEU A O 1
ATOM 3814 N N . GLU A 1 500 ? -27.017 -8.553 12.020 1.00 79.44 500 GLU A N 1
ATOM 3815 C CA . GLU A 1 500 ? -28.268 -7.845 12.296 1.00 79.44 500 GLU A CA 1
ATOM 3816 C C . GLU A 1 500 ? -28.398 -7.665 13.814 1.00 79.44 500 GLU A C 1
ATOM 3818 O O . GLU A 1 500 ? -28.459 -8.656 14.540 1.00 79.44 500 GLU A O 1
ATOM 3823 N N . VAL A 1 501 ? -28.431 -6.423 14.305 1.00 88.69 501 VAL A N 1
ATOM 3824 C CA . VAL A 1 501 ? -28.751 -6.114 15.708 1.00 88.69 501 VAL A CA 1
ATOM 3825 C C . VAL A 1 501 ? -30.017 -5.275 15.713 1.00 88.69 501 VAL A C 1
ATOM 3827 O O . VAL A 1 501 ? -30.067 -4.233 15.067 1.00 88.69 501 VAL A O 1
ATOM 3830 N N . SER A 1 502 ? -31.047 -5.726 16.416 1.00 92.00 502 SER A N 1
ATOM 3831 C CA . SER A 1 502 ? -32.352 -5.064 16.448 1.00 92.00 502 SER A CA 1
ATOM 3832 C C . SER A 1 502 ? -32.929 -5.048 17.854 1.00 92.00 502 SER A C 1
ATOM 3834 O O . SER A 1 502 ? -32.636 -5.925 18.669 1.00 92.00 502 SER A O 1
ATOM 3836 N N . ALA A 1 503 ? -33.749 -4.043 18.143 1.00 90.94 503 ALA A N 1
ATOM 3837 C CA . ALA A 1 503 ? -34.383 -3.891 19.439 1.00 90.94 503 ALA A CA 1
ATOM 3838 C C . ALA A 1 503 ? -35.882 -4.212 19.392 1.00 90.94 503 ALA A C 1
ATOM 3840 O O . ALA A 1 503 ? -36.620 -3.832 18.478 1.00 90.94 503 ALA A O 1
ATOM 3841 N N . GLY A 1 504 ? -36.327 -4.908 20.435 1.00 91.12 504 GLY A N 1
ATOM 3842 C CA . GLY A 1 504 ? -37.705 -4.882 20.911 1.00 91.12 504 GLY A CA 1
ATOM 3843 C C . GLY A 1 504 ? -37.884 -3.781 21.961 1.00 91.12 504 GLY A C 1
ATOM 3844 O O . GLY A 1 504 ? -36.974 -2.995 22.215 1.00 91.12 504 GLY A O 1
ATOM 3845 N N . ALA A 1 505 ? -39.052 -3.736 22.604 1.00 87.38 505 ALA A N 1
ATOM 3846 C CA . ALA A 1 505 ? -39.328 -2.732 23.634 1.00 87.38 505 ALA A CA 1
ATOM 3847 C C . ALA A 1 505 ? -38.366 -2.828 24.836 1.00 87.38 505 ALA A C 1
ATOM 3849 O O . ALA A 1 505 ? -37.923 -1.806 25.341 1.00 87.38 505 ALA A O 1
ATOM 3850 N N . ASP A 1 506 ? -38.045 -4.045 25.279 1.00 91.81 506 ASP A N 1
ATOM 3851 C CA . ASP A 1 506 ? -37.226 -4.371 26.458 1.00 91.81 506 ASP A CA 1
ATOM 3852 C C . ASP A 1 506 ? -36.222 -5.505 26.165 1.00 91.81 506 ASP A C 1
ATOM 3854 O O . ASP A 1 506 ? -35.821 -6.269 27.049 1.00 91.81 506 ASP A O 1
ATOM 3858 N N . SER A 1 507 ? -35.822 -5.641 24.899 1.00 94.31 507 SER A N 1
ATOM 3859 C CA . SER A 1 507 ? -34.927 -6.706 24.451 1.00 94.31 507 SER A CA 1
ATOM 3860 C C . SER A 1 507 ? -34.039 -6.272 23.294 1.00 94.31 507 SER A C 1
ATOM 3862 O O . SER A 1 507 ? -34.480 -5.501 22.447 1.00 94.31 507 SER A O 1
ATOM 3864 N N . ILE A 1 508 ? -32.843 -6.843 23.189 1.00 94.81 508 ILE A N 1
ATOM 3865 C CA . ILE A 1 508 ? -31.961 -6.700 22.023 1.00 94.81 508 ILE A CA 1
ATOM 3866 C C . ILE A 1 508 ? -31.733 -8.084 21.429 1.00 94.81 508 ILE A C 1
ATOM 3868 O O . ILE A 1 508 ? -31.384 -9.012 22.152 1.00 94.81 508 ILE A O 1
ATOM 3872 N N . THR A 1 509 ? -31.923 -8.224 20.123 1.00 93.69 509 THR A N 1
ATOM 3873 C CA . THR A 1 509 ? -31.607 -9.444 19.376 1.00 93.69 509 THR A CA 1
ATOM 3874 C C . THR A 1 509 ? -30.431 -9.173 18.462 1.00 93.69 509 THR A C 1
ATOM 3876 O O . THR A 1 509 ? -30.440 -8.175 17.741 1.00 93.69 509 THR A O 1
ATOM 3879 N N . PHE A 1 510 ? -29.435 -10.054 18.475 1.00 91.00 510 PHE A N 1
ATOM 3880 C CA . PHE A 1 510 ? -28.310 -9.991 17.550 1.00 91.00 510 PHE A CA 1
ATOM 3881 C C . PHE A 1 510 ? -28.119 -11.313 16.812 1.00 91.00 510 PHE A C 1
ATOM 3883 O O . PHE A 1 510 ? -28.435 -12.382 17.338 1.00 91.00 510 PHE A O 1
ATOM 3890 N N . LYS A 1 511 ? -27.570 -11.222 15.599 1.00 86.56 511 LYS A N 1
ATOM 3891 C CA . LYS A 1 511 ? -27.165 -12.366 14.778 1.00 86.56 511 LYS A CA 1
ATOM 3892 C C . LYS A 1 511 ? -25.672 -12.368 14.498 1.00 86.56 511 LYS A C 1
ATOM 3894 O O . LYS A 1 511 ? -25.091 -11.319 14.209 1.00 86.56 511 LYS A O 1
ATOM 3899 N N . THR A 1 512 ? -25.084 -13.554 14.508 1.00 73.56 512 THR A N 1
ATOM 3900 C CA . THR A 1 512 ? -23.716 -13.828 14.053 1.00 73.56 512 THR A CA 1
ATOM 3901 C C . THR A 1 512 ? -23.747 -14.587 12.721 1.00 73.56 512 THR A C 1
ATOM 3903 O O . THR A 1 512 ? -24.793 -15.082 12.297 1.00 73.56 512 THR A O 1
ATOM 3906 N N . GLU A 1 513 ? -22.621 -14.630 12.005 1.00 65.12 513 GLU A N 1
ATOM 3907 C CA . GLU A 1 513 ? -22.500 -15.451 10.792 1.00 65.12 513 GLU A CA 1
ATOM 3908 C C . GLU A 1 513 ? -22.665 -16.948 11.112 1.00 65.12 513 GLU A C 1
ATOM 3910 O O . GLU A 1 513 ? -22.291 -17.398 12.196 1.00 65.12 513 GLU A O 1
ATOM 3915 N N . GLU A 1 514 ? -23.215 -17.731 10.169 1.00 54.91 514 GLU A N 1
ATOM 3916 C CA . GLU A 1 514 ? -23.250 -19.195 10.293 1.00 54.91 514 GLU A CA 1
ATOM 3917 C C . GLU A 1 514 ? -21.816 -19.712 10.416 1.00 54.91 514 GLU A C 1
ATOM 3919 O O . GLU A 1 514 ? -21.038 -19.691 9.459 1.00 54.91 514 GLU A O 1
ATOM 3924 N N . ALA A 1 515 ? -21.463 -20.184 11.605 1.00 48.59 515 ALA A N 1
ATOM 3925 C CA . ALA A 1 515 ? -20.157 -20.753 11.833 1.00 48.59 515 ALA A CA 1
ATOM 3926 C C . ALA A 1 515 ? -20.016 -22.041 10.999 1.00 48.59 515 ALA A C 1
ATOM 3928 O O . ALA A 1 515 ? -20.908 -22.894 10.970 1.00 48.59 515 ALA A O 1
ATOM 3929 N N . SER A 1 516 ? -18.918 -22.166 10.252 1.00 37.44 516 SER A N 1
ATOM 3930 C CA . SER A 1 516 ? -18.712 -23.255 9.297 1.00 37.44 516 SER A CA 1
ATOM 3931 C C . SER A 1 516 ? -18.628 -24.623 10.001 1.00 37.44 516 SER A C 1
ATOM 3933 O O . SER A 1 516 ? -17.578 -25.048 10.455 1.00 37.44 516 SER A O 1
ATOM 3935 N N . ALA A 1 517 ? -19.768 -25.315 10.091 1.00 33.97 517 ALA A N 1
ATOM 3936 C CA . ALA A 1 517 ? -19.995 -26.760 10.268 1.00 33.97 517 ALA A CA 1
ATOM 3937 C C . ALA A 1 517 ? -19.188 -27.581 11.313 1.00 33.97 517 ALA A C 1
ATOM 3939 O O . ALA A 1 517 ? -19.325 -28.803 11.300 1.00 33.97 517 ALA A O 1
ATOM 3940 N N . ASP A 1 518 ? -18.421 -26.981 12.227 1.00 41.31 518 ASP A N 1
ATOM 3941 C CA . ASP A 1 518 ? -17.636 -27.718 13.243 1.00 41.31 518 ASP A CA 1
ATOM 3942 C C . ASP A 1 518 ? -17.686 -27.080 14.654 1.00 41.31 518 ASP A C 1
ATOM 3944 O O . ASP A 1 518 ? -16.791 -27.276 15.472 1.00 41.31 518 ASP A O 1
ATOM 3948 N N . THR A 1 519 ? -18.700 -26.263 14.956 1.00 46.75 519 THR A N 1
ATOM 3949 C CA . THR A 1 519 ? -18.632 -25.303 16.070 1.00 46.75 519 THR A CA 1
ATOM 3950 C C . THR A 1 519 ? -19.265 -25.742 17.387 1.00 46.75 519 THR A C 1
ATOM 3952 O O . THR A 1 519 ? -20.482 -25.676 17.547 1.00 46.75 519 THR A O 1
ATOM 3955 N N . ASP A 1 520 ? -18.407 -25.987 18.378 1.00 50.78 520 ASP A N 1
ATOM 3956 C CA . ASP A 1 520 ? -18.648 -25.660 19.792 1.00 50.78 520 ASP A CA 1
ATOM 3957 C C . ASP A 1 520 ? -18.393 -24.147 20.027 1.00 50.78 520 ASP A C 1
ATOM 3959 O O . ASP A 1 520 ? -17.554 -23.762 20.841 1.00 50.78 520 ASP A O 1
ATOM 3963 N N . ALA A 1 521 ? -19.032 -23.252 19.260 1.00 54.81 521 ALA A N 1
ATOM 3964 C CA . ALA A 1 521 ? -18.864 -21.809 19.464 1.00 54.81 521 ALA A CA 1
ATOM 3965 C C . ALA A 1 521 ? -19.520 -21.407 20.795 1.00 54.81 521 ALA A C 1
ATOM 3967 O O . ALA A 1 521 ? -20.746 -21.399 20.905 1.00 54.81 521 ALA A O 1
ATOM 3968 N N . ALA A 1 522 ? -18.702 -21.102 21.802 1.00 70.81 522 ALA A N 1
ATOM 3969 C CA . ALA A 1 522 ? -19.136 -20.432 23.019 1.00 70.81 522 ALA A CA 1
ATOM 3970 C C . ALA A 1 522 ? -19.078 -18.926 22.750 1.00 70.81 522 ALA A C 1
ATOM 3972 O O . ALA A 1 522 ? -18.029 -18.426 22.356 1.00 70.81 522 ALA A O 1
ATOM 3973 N N . LEU A 1 523 ? -20.196 -18.211 22.885 1.00 80.69 523 LEU A N 1
ATOM 3974 C CA . LEU A 1 523 ? -20.194 -16.751 22.801 1.00 80.69 523 LEU A CA 1
ATOM 3975 C C . LEU A 1 523 ? -20.539 -16.165 24.167 1.00 80.69 523 LEU A C 1
ATOM 3977 O O . LEU A 1 523 ? -21.311 -16.741 24.928 1.00 80.69 523 LEU A O 1
ATOM 3981 N N . GLU A 1 524 ? -20.021 -14.980 24.444 1.00 87.44 524 GLU A N 1
ATOM 3982 C CA . GLU A 1 524 ? -20.439 -14.134 25.556 1.00 87.44 524 GLU A CA 1
ATOM 3983 C C . GLU A 1 524 ? -20.962 -12.808 25.012 1.00 87.44 524 GLU A C 1
ATOM 3985 O O . GLU A 1 524 ? -20.636 -12.399 23.902 1.00 87.44 524 GLU A O 1
ATOM 3990 N N . TYR A 1 525 ? -21.736 -12.080 25.800 1.00 91.12 525 TYR A N 1
ATOM 3991 C CA . TYR A 1 525 ? -22.108 -10.706 25.489 1.00 91.12 525 TYR A CA 1
ATOM 3992 C C . TYR A 1 525 ? -21.939 -9.811 26.713 1.00 91.12 525 TYR A C 1
ATOM 3994 O O . TYR A 1 525 ? -21.991 -10.288 27.845 1.00 91.12 525 TYR A O 1
ATOM 4002 N N . THR A 1 526 ? -21.783 -8.510 26.476 1.00 92.50 526 THR A N 1
ATOM 4003 C CA . THR A 1 526 ? -21.899 -7.444 27.474 1.00 92.50 526 THR A CA 1
ATOM 4004 C C . THR A 1 526 ? -22.708 -6.293 26.877 1.00 92.50 526 THR A C 1
ATOM 4006 O O . THR A 1 526 ? -22.393 -5.822 25.794 1.00 92.50 526 THR A O 1
ATOM 4009 N N . LEU A 1 527 ? -23.734 -5.812 27.569 1.00 93.50 527 LEU A N 1
ATOM 4010 C CA . LEU A 1 527 ? -24.478 -4.593 27.257 1.00 93.50 527 LEU A CA 1
ATOM 4011 C C . LEU A 1 527 ? -24.176 -3.549 28.327 1.00 93.50 527 LEU A C 1
ATOM 4013 O O . LEU A 1 527 ? -24.475 -3.800 29.489 1.00 93.50 527 LEU A O 1
ATOM 4017 N N . THR A 1 528 ? -23.649 -2.387 27.963 1.00 93.19 528 THR A N 1
ATOM 4018 C CA . THR A 1 528 ? -23.438 -1.279 28.911 1.00 93.19 528 THR A CA 1
ATOM 4019 C C . THR A 1 528 ? -24.482 -0.193 28.681 1.00 93.19 528 THR A C 1
ATOM 4021 O O . THR A 1 528 ? -24.651 0.245 27.546 1.00 93.19 528 THR A O 1
ATOM 4024 N N . ASP A 1 529 ? -25.204 0.218 29.722 1.00 92.69 529 ASP A N 1
ATOM 4025 C CA . ASP A 1 529 ? -26.204 1.290 29.634 1.00 92.69 529 ASP A CA 1
ATOM 4026 C C . ASP A 1 529 ? -25.621 2.699 29.847 1.00 92.69 529 ASP A C 1
ATOM 4028 O O . ASP A 1 529 ? -24.422 2.871 30.079 1.00 92.69 529 ASP A O 1
ATOM 4032 N N . SER A 1 530 ? -26.478 3.726 29.799 1.00 87.31 530 SER A N 1
ATOM 4033 C CA . SER A 1 530 ? -26.073 5.128 29.976 1.00 87.31 530 SER A CA 1
ATOM 4034 C C . SER A 1 530 ? -25.521 5.482 31.364 1.00 87.31 530 SER A C 1
ATOM 4036 O O . SER A 1 530 ? -24.856 6.509 31.499 1.00 87.31 530 SER A O 1
ATOM 4038 N N . LYS A 1 531 ? -25.753 4.647 32.386 1.00 86.25 531 LYS A N 1
ATOM 4039 C CA . LYS A 1 531 ? -25.179 4.803 33.732 1.00 86.25 531 LYS A CA 1
ATOM 4040 C C . LYS A 1 531 ? -23.892 3.992 33.918 1.00 86.25 531 LYS A C 1
ATOM 4042 O O . LYS A 1 531 ? -23.334 3.994 35.013 1.00 86.25 531 LYS A O 1
ATOM 4047 N N . GLY A 1 532 ? -23.426 3.285 32.885 1.00 86.81 532 GLY A N 1
ATOM 4048 C CA . GLY A 1 532 ? -22.265 2.400 32.970 1.00 86.81 532 GLY A CA 1
ATOM 4049 C C . GLY A 1 532 ? -22.569 1.031 33.588 1.00 86.81 532 GLY A C 1
ATOM 4050 O O . GLY A 1 532 ? -21.640 0.258 33.833 1.00 86.81 532 GLY A O 1
ATOM 4051 N N . ILE A 1 533 ? -23.842 0.692 33.826 1.00 93.06 533 ILE A N 1
ATOM 4052 C CA . ILE A 1 533 ? -24.217 -0.643 34.297 1.00 93.06 533 ILE A CA 1
ATOM 4053 C C . ILE A 1 533 ? -24.058 -1.609 33.126 1.00 93.06 533 ILE A C 1
ATOM 4055 O O . ILE A 1 533 ? -24.629 -1.433 32.052 1.00 93.06 533 ILE A O 1
ATOM 4059 N N . SER A 1 534 ? -23.259 -2.641 33.354 1.00 93.44 534 SER A N 1
ATOM 4060 C CA . SER A 1 534 ? -22.925 -3.686 32.404 1.00 93.44 534 SER A CA 1
ATOM 4061 C C . SER A 1 534 ? -23.722 -4.950 32.692 1.00 93.44 534 SER A C 1
ATOM 4063 O O . SER A 1 534 ? -23.738 -5.462 33.809 1.00 93.44 534 SER A O 1
ATOM 4065 N N . ILE A 1 535 ? -24.366 -5.476 31.662 1.00 94.62 535 ILE A N 1
ATOM 4066 C CA . ILE A 1 535 ? -25.132 -6.712 31.679 1.00 94.62 535 ILE A CA 1
ATOM 4067 C C . ILE A 1 535 ? -24.397 -7.722 30.809 1.00 94.62 535 ILE A C 1
ATOM 4069 O O . ILE A 1 535 ? -24.337 -7.530 29.600 1.00 94.62 535 ILE A O 1
ATOM 4073 N N . SER A 1 536 ? -23.895 -8.812 31.373 1.00 94.38 536 SER A N 1
ATOM 4074 C CA . SER A 1 536 ? -23.178 -9.841 30.621 1.00 94.38 536 SER A CA 1
ATOM 4075 C C . SER A 1 536 ? -23.757 -11.238 30.797 1.00 94.38 536 SER A C 1
ATOM 4077 O O . SER A 1 536 ? -24.509 -11.501 31.734 1.00 94.38 536 SER A O 1
ATOM 4079 N N . GLY A 1 537 ? -23.445 -12.138 29.872 1.00 92.31 537 GLY A N 1
ATOM 4080 C CA . GLY A 1 537 ? -23.863 -13.536 29.931 1.00 92.31 537 GLY A CA 1
ATOM 4081 C C . GLY A 1 537 ? -23.285 -14.355 28.786 1.00 92.31 537 GLY A C 1
ATOM 4082 O O . GLY A 1 537 ? -22.665 -13.808 27.875 1.00 92.31 537 GLY A O 1
ATOM 4083 N N . GLU A 1 538 ? -23.504 -15.663 28.843 1.00 89.75 538 GLU A N 1
ATOM 4084 C CA . GLU A 1 538 ? -23.130 -16.609 27.790 1.00 89.75 538 GLU A CA 1
ATOM 4085 C C . GLU A 1 538 ? -24.307 -16.849 26.833 1.00 89.75 538 GLU A C 1
ATOM 4087 O O . GLU A 1 538 ? -25.474 -16.870 27.235 1.00 89.75 538 GLU A O 1
ATOM 4092 N N . VAL A 1 539 ? -23.997 -17.048 25.555 1.00 85.69 539 VAL A N 1
ATOM 4093 C CA . VAL A 1 539 ? -24.938 -17.511 24.533 1.00 85.69 539 VAL A CA 1
ATOM 4094 C C . VAL A 1 539 ? -24.873 -19.039 24.488 1.00 85.69 539 VAL A C 1
ATOM 4096 O O . VAL A 1 539 ? -23.769 -19.594 24.464 1.00 85.69 539 VAL A O 1
ATOM 4099 N N . PRO A 1 540 ? -26.017 -19.745 24.451 1.00 82.75 540 PRO A N 1
ATOM 4100 C CA . PRO A 1 540 ? -26.026 -21.194 24.301 1.00 82.75 540 PRO A CA 1
ATOM 4101 C C . PRO A 1 540 ? -25.243 -21.649 23.062 1.00 82.75 540 PRO A C 1
ATOM 4103 O O . PRO A 1 540 ? -25.384 -21.092 21.974 1.00 82.75 540 PRO A O 1
ATOM 4106 N N . ALA A 1 541 ? -24.419 -22.686 23.228 1.00 73.75 541 ALA A N 1
ATOM 4107 C CA . ALA A 1 541 ? -23.595 -23.208 22.144 1.00 73.75 541 ALA A CA 1
ATOM 4108 C C . ALA A 1 541 ? -24.453 -23.620 20.934 1.00 73.75 541 ALA A C 1
ATOM 4110 O O . ALA A 1 541 ? -25.398 -24.401 21.067 1.00 73.75 541 ALA A O 1
ATOM 4111 N N . GLY A 1 542 ? -24.087 -23.118 19.752 1.00 67.69 542 GLY A N 1
ATOM 4112 C CA . GLY A 1 542 ? -24.779 -23.389 18.489 1.00 67.69 542 GLY A CA 1
ATOM 4113 C C . GLY A 1 542 ? -25.863 -22.379 18.098 1.00 67.69 542 GLY A C 1
ATOM 4114 O O . GLY A 1 542 ? -26.348 -22.455 16.968 1.00 67.69 542 GLY A O 1
ATOM 4115 N N . ASP A 1 543 ? -26.214 -21.422 18.963 1.00 74.81 543 ASP A N 1
ATOM 4116 C CA . ASP A 1 543 ? -27.146 -20.347 18.612 1.00 74.81 543 ASP A CA 1
ATOM 4117 C C . ASP A 1 543 ? -26.435 -19.260 17.782 1.00 74.81 543 ASP A C 1
ATOM 4119 O O . ASP A 1 543 ? -25.456 -18.653 18.215 1.00 74.81 543 ASP A O 1
ATOM 4123 N N . THR A 1 544 ? -26.944 -18.990 16.577 1.00 72.94 544 THR A N 1
ATOM 4124 C CA . THR A 1 544 ? -26.467 -17.908 15.685 1.00 72.94 544 THR A CA 1
ATOM 4125 C C . THR A 1 544 ? -27.348 -16.655 15.744 1.00 72.94 544 THR A C 1
ATOM 4127 O O . THR A 1 544 ? -27.062 -15.646 15.102 1.00 72.94 544 THR A O 1
ATOM 4130 N N . GLU A 1 545 ? -28.450 -16.718 16.490 1.00 87.62 545 GLU A N 1
ATOM 4131 C CA . GLU A 1 545 ? -29.362 -15.616 16.791 1.00 87.62 545 GLU A CA 1
ATOM 4132 C C . GLU A 1 545 ? -29.713 -15.701 18.274 1.00 87.62 545 GLU A C 1
ATOM 4134 O O . GLU A 1 545 ? -30.174 -16.744 18.739 1.00 87.62 545 GLU A O 1
ATOM 4139 N N . PHE A 1 546 ? -29.497 -14.620 19.021 1.00 90.12 546 PHE A N 1
ATOM 4140 C CA . PHE A 1 546 ? -29.745 -14.606 20.459 1.00 90.12 546 PHE A CA 1
ATOM 4141 C C . PHE A 1 546 ? -30.445 -13.321 20.897 1.00 90.12 546 PHE A C 1
ATOM 4143 O O . PHE A 1 546 ? -30.096 -12.223 20.456 1.00 90.12 546 PHE A O 1
ATOM 4150 N N . THR A 1 547 ? -31.429 -13.463 21.790 1.00 93.38 547 THR A N 1
ATOM 4151 C CA . THR A 1 547 ? -32.219 -12.352 22.334 1.00 93.38 547 THR A CA 1
ATOM 4152 C C . THR A 1 547 ? -31.910 -12.142 23.809 1.00 93.38 547 THR A C 1
ATOM 4154 O O . THR A 1 547 ? -32.198 -12.982 24.661 1.00 93.38 547 THR A O 1
ATOM 4157 N N . ILE A 1 548 ? -31.406 -10.955 24.128 1.00 93.19 548 ILE A N 1
ATOM 4158 C CA . ILE A 1 548 ? -31.179 -10.487 25.487 1.00 93.19 548 ILE A CA 1
ATOM 4159 C C . ILE A 1 548 ? -32.434 -9.733 25.947 1.00 93.19 548 ILE A C 1
ATOM 4161 O O . ILE A 1 548 ? -32.636 -8.584 25.566 1.00 93.19 548 ILE A O 1
ATOM 4165 N N . GLY A 1 549 ? -33.296 -10.378 26.739 1.00 90.75 549 GLY A N 1
ATOM 4166 C CA . GLY A 1 549 ? -34.523 -9.771 27.290 1.00 90.75 549 GLY A CA 1
ATOM 4167 C C . GLY A 1 549 ? -34.337 -9.080 28.648 1.00 90.75 549 GLY A C 1
ATOM 4168 O O . GLY A 1 549 ? -33.251 -9.132 29.232 1.00 90.75 549 GLY A O 1
ATOM 4169 N N . GLY A 1 550 ? -35.402 -8.468 29.176 1.00 87.94 550 GLY A N 1
ATOM 4170 C CA . GLY A 1 550 ? -35.414 -7.849 30.511 1.00 87.94 550 GLY A CA 1
ATOM 4171 C C . GLY A 1 550 ? -34.536 -6.600 30.615 1.00 87.94 550 GLY A C 1
ATOM 4172 O O . GLY A 1 550 ? -33.879 -6.391 31.631 1.00 87.94 550 GLY A O 1
ATOM 4173 N N . LEU A 1 551 ? -34.448 -5.830 29.532 1.00 92.88 551 LEU A N 1
ATOM 4174 C CA . LEU A 1 551 ? -33.696 -4.581 29.456 1.00 92.88 551 LEU A CA 1
ATOM 4175 C C . LEU A 1 551 ? -34.588 -3.383 29.796 1.00 92.88 551 LEU A C 1
ATOM 4177 O O . LEU A 1 551 ? -35.810 -3.437 29.655 1.00 92.88 551 LEU A O 1
ATOM 4181 N N . LYS A 1 552 ? -33.972 -2.279 30.228 1.00 91.75 552 LYS A N 1
ATOM 4182 C CA . LYS A 1 552 ? -34.685 -1.015 30.444 1.00 91.75 552 LYS A CA 1
ATOM 4183 C C . LYS A 1 552 ? -35.185 -0.493 29.102 1.00 91.75 552 LYS A C 1
ATOM 4185 O O . LYS A 1 552 ? -34.444 -0.547 28.133 1.00 91.75 552 LYS A O 1
ATOM 4190 N N . LYS A 1 553 ? -36.416 0.015 29.052 1.00 91.31 553 LYS A N 1
ATOM 4191 C CA . LYS A 1 553 ? -36.996 0.593 27.832 1.00 91.31 553 LYS A CA 1
ATOM 4192 C C . LYS A 1 553 ? -36.449 1.992 27.571 1.00 91.31 553 LYS A C 1
ATOM 4194 O O . LYS A 1 553 ? -36.205 2.748 28.520 1.00 91.31 553 LYS A O 1
ATOM 4199 N N . TYR A 1 554 ? -36.314 2.333 26.290 1.00 90.06 554 TYR A N 1
ATOM 4200 C CA . TYR A 1 554 ? -35.764 3.603 25.800 1.00 90.06 554 TYR A CA 1
ATOM 4201 C C . TYR A 1 554 ? -34.372 3.917 26.365 1.00 90.06 554 TYR A C 1
ATOM 4203 O O . TYR A 1 554 ? -33.962 5.072 26.444 1.00 90.06 554 TYR A O 1
ATOM 4211 N N . GLU A 1 555 ? -33.653 2.879 26.780 1.00 92.00 555 GLU A N 1
ATOM 4212 C CA . GLU A 1 555 ? -32.286 2.948 27.265 1.00 92.00 555 GLU A CA 1
ATOM 4213 C C . GLU A 1 555 ? -31.334 2.705 26.096 1.00 92.00 555 GLU A C 1
ATOM 4215 O O . GLU A 1 555 ? -31.548 1.800 25.275 1.00 92.00 555 GLU A O 1
ATOM 4220 N N . GLN A 1 556 ? -30.288 3.523 26.019 1.00 90.31 556 GLN A N 1
ATOM 4221 C CA . GLN A 1 556 ? -29.217 3.310 25.059 1.00 90.31 556 GLN A CA 1
ATOM 4222 C C . GLN A 1 556 ? -28.266 2.270 25.641 1.00 90.31 556 GLN A C 1
ATOM 4224 O O . GLN A 1 556 ? -27.699 2.486 26.710 1.00 90.31 556 GLN A O 1
ATOM 4229 N N . TYR A 1 557 ? -28.062 1.174 24.918 1.00 92.38 557 TYR A N 1
ATOM 4230 C CA . TYR A 1 557 ? -27.067 0.174 25.269 1.00 92.38 557 TYR A CA 1
ATOM 4231 C C . TYR A 1 557 ? -25.924 0.149 24.259 1.00 92.38 557 TYR A C 1
ATOM 4233 O O . TYR A 1 557 ? -26.126 0.310 23.055 1.00 92.38 557 TYR A O 1
ATOM 4241 N N . LEU A 1 558 ? -24.722 -0.118 24.756 1.00 89.56 558 LEU A N 1
ATOM 4242 C CA . LEU A 1 558 ? -23.566 -0.516 23.970 1.00 89.56 558 LEU A CA 1
ATOM 4243 C C . LEU A 1 558 ? -23.399 -2.036 24.069 1.00 89.56 558 LEU A C 1
ATOM 4245 O O . LEU A 1 558 ? -23.028 -2.548 25.122 1.00 89.56 558 LEU A O 1
ATOM 4249 N N . LEU A 1 559 ? -23.692 -2.754 22.986 1.00 91.31 559 LEU A N 1
ATOM 4250 C CA . LEU A 1 559 ? -23.544 -4.203 22.880 1.00 91.31 559 LEU A CA 1
ATOM 4251 C C . LEU A 1 559 ? -22.128 -4.572 22.440 1.00 91.31 559 LEU A C 1
ATOM 4253 O O . LEU A 1 559 ? -21.708 -4.246 21.333 1.00 91.31 559 LEU A O 1
ATOM 4257 N N . HIS A 1 560 ? -21.447 -5.346 23.270 1.00 86.06 560 HIS A N 1
ATOM 4258 C CA . 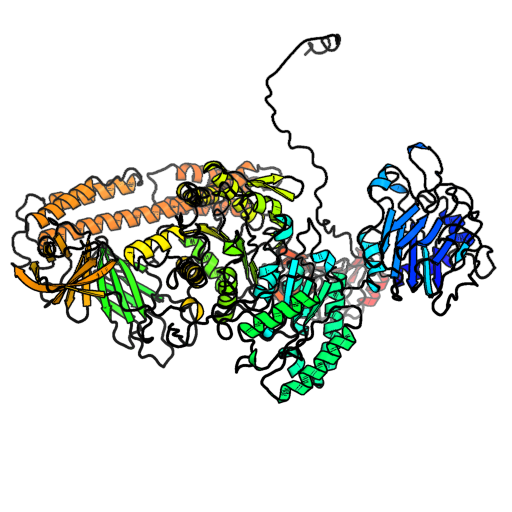HIS A 1 560 ? -20.282 -6.145 22.933 1.00 86.06 560 HIS A CA 1
ATOM 4259 C C . HIS A 1 560 ? -20.699 -7.611 22.861 1.00 86.06 560 HIS A C 1
ATOM 4261 O O . HIS A 1 560 ? -21.393 -8.106 23.745 1.00 86.06 560 HIS A O 1
ATOM 4267 N N . VAL A 1 561 ? -20.249 -8.318 21.833 1.00 83.38 561 VAL A N 1
ATOM 4268 C CA . VAL A 1 561 ? -20.343 -9.781 21.755 1.00 83.38 561 VAL A CA 1
ATOM 4269 C C . VAL A 1 561 ? -18.922 -10.303 21.674 1.00 83.38 561 VAL A C 1
ATOM 4271 O O . VAL A 1 561 ? -18.081 -9.672 21.033 1.00 83.38 561 VAL A O 1
ATOM 4274 N N . TYR A 1 562 ? -18.647 -11.422 22.329 1.00 75.62 562 TYR A N 1
ATOM 4275 C CA . TYR A 1 562 ? -17.353 -12.074 22.342 1.00 75.62 562 TYR A CA 1
ATOM 4276 C C . TYR A 1 562 ? -17.477 -13.529 21.881 1.00 75.62 562 TYR A C 1
ATOM 4278 O O . TYR A 1 562 ? -18.424 -14.202 22.263 1.00 75.62 562 TYR A O 1
ATOM 4286 N N . ASP A 1 563 ? -16.528 -14.025 21.092 1.00 72.62 563 ASP A N 1
ATOM 4287 C CA . ASP A 1 563 ? -16.327 -15.457 20.839 1.00 72.62 563 ASP A CA 1
ATOM 4288 C C . ASP A 1 563 ? -15.287 -15.993 21.835 1.00 72.62 563 ASP A C 1
ATOM 4290 O O . ASP A 1 563 ? -14.169 -15.475 21.928 1.00 72.62 563 ASP A O 1
ATOM 4294 N N . THR A 1 564 ? -15.689 -16.996 22.612 1.00 67.25 564 THR A N 1
ATOM 4295 C CA . THR A 1 564 ? -14.903 -17.693 23.638 1.00 67.25 564 THR A CA 1
ATOM 4296 C C . THR A 1 564 ? -14.690 -19.173 23.322 1.00 67.25 564 THR A C 1
ATOM 4298 O O . THR A 1 564 ? -14.028 -19.875 24.083 1.00 67.25 564 THR A O 1
ATOM 4301 N N . GLY A 1 565 ? -15.151 -19.669 22.165 1.00 58.38 565 GLY A N 1
ATOM 4302 C CA . GLY A 1 565 ? -14.970 -21.067 21.745 1.00 58.38 565 GLY A CA 1
ATOM 4303 C C . GLY A 1 565 ? -13.515 -21.454 21.430 1.00 58.38 565 GLY A C 1
ATOM 4304 O O . GLY A 1 565 ? -13.230 -22.596 21.069 1.00 58.38 565 GLY A O 1
ATOM 4305 N N . ARG A 1 566 ? -12.570 -20.513 21.549 1.00 54.31 566 ARG A N 1
ATOM 4306 C CA . ARG A 1 566 ? -11.181 -20.610 21.078 1.00 54.31 566 ARG A CA 1
ATOM 4307 C C . ARG A 1 566 ? -10.149 -20.716 22.209 1.00 54.31 566 ARG A C 1
ATOM 4309 O O . ARG A 1 566 ? -9.183 -19.954 22.270 1.00 54.31 566 ARG A O 1
ATOM 4316 N N . GLY A 1 567 ? -10.305 -21.697 23.096 1.00 54.12 567 GLY A N 1
ATOM 4317 C CA . GLY A 1 567 ? -9.347 -21.926 24.187 1.00 54.12 567 GLY A CA 1
ATOM 4318 C C . GLY A 1 567 ? -9.308 -20.751 25.175 1.00 54.12 567 GLY A C 1
ATOM 4319 O O . GLY A 1 567 ? -10.331 -20.414 25.751 1.00 54.12 567 GLY A O 1
ATOM 4320 N N . SER A 1 568 ? -8.142 -20.137 25.398 1.00 46.44 568 SER A N 1
ATOM 4321 C CA . SER A 1 568 ? -7.970 -18.980 26.300 1.00 46.44 568 SER A CA 1
ATOM 4322 C C . SER A 1 568 ? -8.131 -17.611 25.616 1.00 46.44 568 SER A C 1
ATOM 4324 O O . SER A 1 568 ? -7.871 -16.582 26.240 1.00 46.44 568 SER A O 1
ATOM 4326 N N . VAL A 1 569 ? -8.528 -17.570 24.338 1.00 44.44 569 VAL A N 1
ATOM 4327 C CA . VAL A 1 569 ? -8.665 -16.324 23.567 1.00 44.44 569 VAL A CA 1
ATOM 4328 C C . VAL A 1 569 ? -10.123 -15.865 23.560 1.00 44.44 569 VAL A C 1
ATOM 4330 O O . VAL A 1 569 ? -11.009 -16.604 23.142 1.00 44.44 569 VAL A O 1
ATOM 4333 N N . ARG A 1 570 ? -10.348 -14.620 23.994 1.00 57.75 570 ARG A N 1
ATOM 4334 C CA . ARG A 1 570 ? -11.645 -13.930 23.986 1.00 57.75 570 ARG A CA 1
ATOM 4335 C C . ARG A 1 570 ? -11.655 -12.885 22.868 1.00 57.75 570 ARG A C 1
ATOM 4337 O O . ARG A 1 570 ? -10.930 -11.892 22.953 1.00 57.75 570 ARG A O 1
ATOM 4344 N N . GLU A 1 571 ? -12.438 -13.098 21.815 1.00 53.34 571 GLU A N 1
ATOM 4345 C CA . GLU A 1 571 ? -12.480 -12.226 20.627 1.00 53.34 571 GLU A CA 1
ATOM 4346 C C . GLU A 1 571 ? -13.719 -11.333 20.652 1.00 53.34 571 GLU A C 1
ATOM 4348 O O . GLU A 1 571 ? -14.814 -11.858 20.705 1.00 53.34 571 GLU A O 1
ATOM 4353 N N . SER A 1 572 ? -13.591 -10.002 20.585 1.00 64.44 572 SER A N 1
ATOM 4354 C CA . SER A 1 572 ? -14.756 -9.094 20.541 1.00 64.44 572 SER A CA 1
ATOM 4355 C C . SER A 1 572 ? -15.205 -8.829 19.104 1.00 64.44 572 SER A C 1
ATOM 4357 O O . SER A 1 572 ? -14.398 -8.405 18.277 1.00 64.44 572 SER A O 1
ATOM 4359 N N . TYR A 1 573 ? -16.503 -8.954 18.839 1.00 71.81 573 TYR A N 1
ATOM 4360 C CA . TYR A 1 573 ? -17.157 -8.360 17.671 1.00 71.81 573 TYR A CA 1
ATOM 4361 C C . TYR A 1 573 ? -17.145 -6.827 17.781 1.00 71.81 573 TYR A C 1
ATOM 4363 O O . TYR A 1 573 ? -16.966 -6.275 18.876 1.00 71.81 573 TYR A O 1
ATOM 4371 N N . GLN A 1 574 ? -17.339 -6.135 16.650 1.00 71.06 574 GLN A N 1
ATOM 4372 C CA . GLN A 1 574 ? -17.493 -4.679 16.644 1.00 71.06 574 GLN A CA 1
ATOM 4373 C C . GLN A 1 574 ? -18.662 -4.273 17.561 1.00 71.06 574 GLN A C 1
ATOM 4375 O O . GLN A 1 574 ? -19.762 -4.805 17.384 1.00 71.06 574 GLN A O 1
ATOM 4380 N N . PRO A 1 575 ? -18.458 -3.345 18.516 1.00 79.69 575 PRO A N 1
ATOM 4381 C CA . PRO A 1 575 ? -19.522 -2.936 19.417 1.00 79.69 575 PRO A CA 1
ATOM 4382 C C . PRO A 1 575 ? -20.657 -2.244 18.662 1.00 79.69 575 PRO A C 1
ATOM 4384 O O . PRO A 1 575 ? -20.420 -1.516 17.695 1.00 79.69 575 PRO A O 1
ATOM 4387 N N . VAL A 1 576 ? -21.891 -2.444 19.113 1.00 82.25 576 VAL A N 1
ATOM 4388 C CA . VAL A 1 576 ? -23.090 -1.875 18.494 1.00 82.25 576 VAL A CA 1
ATOM 4389 C C . VAL A 1 576 ? -23.847 -1.050 19.520 1.00 82.25 576 VAL A C 1
ATOM 4391 O O . VAL A 1 576 ? -24.286 -1.564 20.543 1.00 82.25 576 VAL A O 1
ATOM 4394 N N . SER A 1 577 ? -24.009 0.240 19.243 1.00 87.12 577 SER A N 1
ATOM 4395 C CA . SER A 1 577 ? -24.901 1.104 20.002 1.00 87.12 577 SER A CA 1
ATOM 4396 C C . SER A 1 577 ? -26.335 0.882 19.530 1.00 87.12 577 SER A C 1
ATOM 4398 O O . SER A 1 577 ? -26.608 0.916 18.328 1.00 87.12 577 SER A O 1
ATOM 4400 N N . ILE A 1 578 ? -27.257 0.638 20.455 1.00 90.50 578 ILE A N 1
ATOM 4401 C CA . ILE A 1 578 ? -28.657 0.387 20.129 1.00 90.50 578 ILE A CA 1
ATOM 4402 C C . ILE A 1 578 ? -29.587 0.944 21.206 1.00 90.50 578 ILE A C 1
ATOM 4404 O O . ILE A 1 578 ? -29.373 0.751 22.403 1.00 90.50 578 ILE A O 1
ATOM 4408 N N . LEU A 1 579 ? -30.635 1.636 20.762 1.00 90.44 579 LEU A N 1
ATOM 4409 C CA . LEU A 1 579 ? -31.726 2.094 21.613 1.00 90.44 579 LEU A CA 1
ATOM 4410 C C . LEU A 1 579 ? -32.753 0.970 21.761 1.00 90.44 579 LEU A C 1
ATOM 4412 O O . LEU A 1 579 ? -33.221 0.415 20.770 1.00 90.44 579 LEU A O 1
ATOM 4416 N N . THR A 1 580 ? -33.149 0.662 22.991 1.00 90.88 580 THR A N 1
ATOM 4417 C CA . THR A 1 580 ? -34.234 -0.292 23.282 1.00 90.88 580 THR A CA 1
ATOM 4418 C C . THR A 1 580 ? -35.608 0.323 23.010 1.00 90.88 580 THR A C 1
ATOM 4420 O O . THR A 1 580 ? -36.319 0.767 23.912 1.00 90.88 580 THR A O 1
ATOM 4423 N N . ALA A 1 581 ? -35.977 0.387 21.735 1.00 87.31 581 ALA A N 1
ATOM 4424 C CA . ALA A 1 581 ? -37.311 0.758 21.284 1.00 87.31 581 ALA A CA 1
ATOM 4425 C C . ALA A 1 581 ? -37.736 -0.137 20.111 1.00 87.31 581 ALA A C 1
ATOM 4427 O O . ALA A 1 581 ? -36.908 -0.600 19.328 1.00 87.31 581 ALA A O 1
ATOM 4428 N N . GLU A 1 582 ? -39.037 -0.411 20.004 1.00 86.75 582 GLU A N 1
ATOM 4429 C CA . GLU A 1 582 ? -39.569 -1.383 19.045 1.00 86.75 582 GLU A CA 1
ATOM 4430 C C . GLU A 1 582 ? -39.205 -1.022 17.594 1.00 86.75 582 GLU A C 1
ATOM 4432 O O . GLU A 1 582 ? -39.634 0.004 17.067 1.00 86.75 582 GLU A O 1
ATOM 4437 N N . GLY A 1 583 ? -38.430 -1.896 16.940 1.00 81.31 583 GLY A N 1
ATOM 4438 C CA . GLY A 1 583 ? -38.040 -1.757 15.535 1.00 81.31 583 GLY A CA 1
ATOM 4439 C C . GLY A 1 583 ? -36.729 -1.004 15.290 1.00 81.31 583 GLY A C 1
ATOM 4440 O O . GLY A 1 583 ? -36.286 -0.958 14.138 1.00 81.31 583 GLY A O 1
ATOM 4441 N N . GLU A 1 584 ? -36.086 -0.467 16.332 1.00 84.06 584 GLU A N 1
ATOM 4442 C CA . GLU A 1 584 ? -34.776 0.178 16.209 1.00 84.06 584 GLU A CA 1
ATOM 4443 C C . GLU A 1 584 ? -33.705 -0.812 15.736 1.00 84.06 584 GLU A C 1
ATOM 4445 O O . GLU A 1 584 ? -33.727 -2.007 16.056 1.00 84.06 584 GLU A O 1
ATOM 4450 N N . GLN A 1 585 ? -32.765 -0.299 14.945 1.00 87.94 585 GLN A N 1
ATOM 4451 C CA . GLN A 1 585 ? -31.633 -1.059 14.427 1.00 87.94 585 GLN A CA 1
ATOM 4452 C C . GLN A 1 585 ? -30.360 -0.585 15.112 1.00 87.94 585 GLN A C 1
ATOM 4454 O O . GLN A 1 585 ? -30.135 0.611 15.286 1.00 87.94 585 GLN A O 1
ATOM 4459 N N . GLY A 1 586 ? -29.517 -1.535 15.490 1.00 82.31 586 GLY A N 1
ATOM 4460 C CA . GLY A 1 586 ? -28.225 -1.244 16.071 1.00 82.31 586 GLY A CA 1
ATOM 4461 C C . GLY A 1 586 ? -27.310 -0.588 15.048 1.00 82.31 586 GLY A C 1
ATOM 4462 O O . GLY A 1 586 ? -27.203 -1.021 13.900 1.00 82.31 586 GLY A O 1
ATOM 4463 N N . THR A 1 587 ? -26.623 0.455 15.482 1.00 75.56 587 THR A N 1
ATOM 4464 C CA . THR A 1 587 ? -25.571 1.117 14.715 1.00 75.56 587 THR A CA 1
ATOM 4465 C C . THR A 1 587 ? -24.230 0.749 15.317 1.00 75.56 587 THR A C 1
ATOM 4467 O O . THR A 1 587 ? -24.085 0.793 16.537 1.00 75.56 587 THR A O 1
ATOM 4470 N N . ALA A 1 588 ? -23.241 0.406 14.491 1.00 69.62 588 ALA A N 1
ATOM 4471 C CA . ALA A 1 588 ? -21.871 0.240 14.969 1.00 69.62 588 ALA A CA 1
ATOM 4472 C C . ALA A 1 588 ? -21.478 1.448 15.833 1.00 69.62 588 ALA A C 1
ATOM 4474 O O . ALA A 1 588 ? -21.688 2.591 15.423 1.00 69.62 588 ALA A O 1
ATOM 4475 N N . ALA A 1 589 ? -20.987 1.192 17.043 1.00 63.06 589 ALA A N 1
ATOM 4476 C CA . ALA A 1 589 ? -20.632 2.253 17.966 1.00 63.06 589 ALA A CA 1
ATOM 4477 C C . ALA A 1 589 ? -19.508 3.103 17.367 1.00 63.06 589 ALA A C 1
ATOM 4479 O O . ALA A 1 589 ? -18.544 2.564 16.813 1.00 63.06 589 ALA A O 1
ATOM 4480 N N . GLU A 1 590 ? -19.646 4.424 17.462 1.00 51.59 590 GLU A N 1
ATOM 4481 C CA . GLU A 1 590 ? -18.551 5.324 17.123 1.00 51.59 590 GLU A CA 1
ATOM 4482 C C . GLU A 1 590 ? -17.428 5.143 18.145 1.00 51.59 590 GLU A C 1
ATOM 4484 O O . GLU A 1 590 ? -17.671 5.031 19.349 1.00 51.59 590 GLU A O 1
ATOM 4489 N N . TYR A 1 591 ? -16.187 5.126 17.664 1.00 49.81 591 TYR A N 1
ATOM 4490 C CA . TYR A 1 591 ? -15.064 5.476 18.523 1.00 49.81 591 TYR A CA 1
ATOM 4491 C C . TYR A 1 591 ? -15.234 6.956 18.915 1.00 49.81 591 TYR A C 1
ATOM 4493 O O . TYR A 1 591 ? -15.812 7.722 18.144 1.00 49.81 591 TYR A O 1
ATOM 4501 N N . GLU A 1 592 ? -14.765 7.369 20.098 1.00 44.84 592 GLU A N 1
ATOM 4502 C CA . GLU A 1 592 ? -14.924 8.739 20.651 1.00 44.84 592 GLU A CA 1
ATOM 4503 C C . GLU A 1 592 ? -14.439 9.882 19.720 1.00 44.84 592 GLU A C 1
ATOM 4505 O O . GLU A 1 592 ? -14.558 11.054 20.059 1.00 44.84 592 GLU A O 1
ATOM 4510 N N . ASP A 1 593 ? -13.870 9.562 18.558 1.00 48.75 593 ASP A N 1
ATOM 4511 C CA . ASP A 1 593 ? -13.238 10.456 17.592 1.00 48.75 593 ASP A CA 1
ATOM 4512 C C . ASP A 1 593 ? -14.074 10.763 16.327 1.00 48.75 593 ASP A C 1
ATOM 4514 O O . ASP A 1 593 ? -13.573 11.449 15.433 1.00 48.75 593 ASP A O 1
ATOM 4518 N N . HIS A 1 594 ? -15.321 10.277 16.233 1.00 45.94 594 HIS A N 1
ATOM 4519 C CA . HIS A 1 594 ? -16.262 10.534 15.125 1.00 45.94 594 HIS A CA 1
ATOM 4520 C C . HIS A 1 594 ? -15.796 10.076 13.719 1.00 45.94 594 HIS A C 1
ATOM 4522 O O . HIS A 1 594 ? -16.247 10.587 12.691 1.00 45.94 594 HIS A O 1
ATOM 4528 N N . ASN A 1 595 ? -14.921 9.067 13.615 1.00 52.53 595 ASN A N 1
ATOM 4529 C CA . ASN A 1 595 ? -14.294 8.651 12.344 1.00 52.53 595 ASN A CA 1
ATOM 4530 C C . ASN A 1 595 ? -15.156 7.774 11.390 1.00 52.53 595 ASN A C 1
ATOM 4532 O O . ASN A 1 595 ? -14.618 7.119 10.488 1.00 52.53 595 ASN A O 1
ATOM 4536 N N . ARG A 1 596 ? -16.492 7.745 11.534 1.00 50.00 596 ARG A N 1
ATOM 4537 C CA . ARG A 1 596 ? -17.394 6.786 10.851 1.00 50.00 596 ARG A CA 1
ATOM 4538 C C . ARG A 1 596 ? -17.221 6.708 9.323 1.00 50.00 596 ARG A C 1
ATOM 4540 O O . ARG A 1 596 ? -17.036 5.615 8.788 1.00 50.00 596 ARG A O 1
ATOM 4547 N N . SER A 1 597 ? -17.230 7.839 8.614 1.00 49.06 597 SER A N 1
ATOM 4548 C CA . SER A 1 597 ? -17.125 7.867 7.139 1.00 49.06 597 SER A CA 1
ATOM 4549 C C . SER A 1 597 ? -15.749 7.420 6.619 1.00 49.06 597 SER A C 1
ATOM 4551 O O . SER A 1 597 ? -15.627 6.890 5.508 1.00 49.06 597 SER A O 1
ATOM 4553 N N . VAL A 1 598 ? -14.711 7.566 7.448 1.00 55.44 598 VAL A N 1
ATOM 4554 C CA . VAL A 1 598 ? -13.329 7.229 7.099 1.00 55.44 598 VAL A CA 1
ATOM 4555 C C . VAL A 1 598 ? -13.078 5.743 7.150 1.00 55.44 598 VAL A C 1
ATOM 4557 O O . VAL A 1 598 ? -12.495 5.185 6.212 1.00 55.44 598 VAL A O 1
ATOM 4560 N N . ASN A 1 599 ? -13.599 5.107 8.189 1.00 67.06 599 ASN A N 1
ATOM 4561 C CA . ASN A 1 599 ? -13.529 3.670 8.373 1.00 67.06 599 ASN A CA 1
ATOM 4562 C C . ASN A 1 599 ? -14.283 2.933 7.263 1.00 67.06 599 ASN A C 1
ATOM 4564 O O . ASN A 1 599 ? -13.757 1.971 6.710 1.00 67.06 599 ASN A O 1
ATOM 4568 N N . GLU A 1 600 ? -15.456 3.426 6.852 1.00 69.25 600 GLU A N 1
ATOM 4569 C CA . GLU A 1 600 ? -16.243 2.823 5.768 1.00 69.25 600 GLU A CA 1
ATOM 4570 C C . GLU A 1 600 ? -15.481 2.815 4.434 1.00 69.25 600 GLU A C 1
ATOM 4572 O O . GLU A 1 600 ? -15.322 1.760 3.824 1.00 69.25 600 GLU A O 1
ATOM 4577 N N . LYS A 1 601 ? -14.898 3.942 4.009 1.00 79.12 601 LYS A N 1
ATOM 4578 C CA . LYS A 1 601 ? -14.147 4.001 2.742 1.00 79.12 601 LYS A CA 1
ATOM 4579 C C . LYS A 1 601 ? -12.821 3.231 2.783 1.00 79.12 601 LYS A C 1
ATOM 4581 O O . LYS A 1 601 ? -12.397 2.664 1.772 1.00 79.12 601 LYS A O 1
ATOM 4586 N N . ILE A 1 602 ? -12.132 3.203 3.928 1.00 84.62 602 ILE A N 1
ATOM 4587 C CA . ILE A 1 602 ? -10.930 2.368 4.109 1.00 84.62 602 ILE A CA 1
ATOM 4588 C C . ILE A 1 602 ? -11.305 0.882 4.029 1.00 84.62 602 ILE A C 1
ATOM 4590 O O . ILE A 1 602 ? -10.633 0.118 3.335 1.00 84.62 602 ILE A O 1
ATOM 4594 N N . LYS A 1 603 ? -12.417 0.488 4.652 1.00 80.94 603 LYS A N 1
ATOM 4595 C CA . LYS A 1 603 ? -12.976 -0.865 4.588 1.00 80.94 603 LYS A CA 1
ATOM 4596 C C . LYS A 1 603 ? -13.421 -1.243 3.173 1.00 80.94 603 LYS A C 1
ATOM 4598 O O . LYS A 1 603 ? -13.114 -2.342 2.719 1.00 80.94 603 LYS A O 1
ATOM 4603 N N . GLU A 1 604 ? -14.058 -0.341 2.427 1.00 81.81 604 GLU A N 1
ATOM 4604 C CA . GLU A 1 604 ? -14.349 -0.527 0.995 1.00 81.81 604 GLU A CA 1
ATOM 4605 C C . GLU A 1 604 ? -13.058 -0.737 0.191 1.00 81.81 604 GLU A C 1
ATOM 4607 O O . GLU A 1 604 ? -12.960 -1.656 -0.621 1.00 81.81 604 GLU A O 1
ATOM 4612 N N . THR A 1 605 ? -12.026 0.067 0.468 1.00 85.38 605 THR A N 1
ATOM 4613 C CA . THR A 1 605 ? -10.712 -0.053 -0.185 1.00 85.38 605 THR A CA 1
ATOM 4614 C C . THR A 1 605 ? -10.032 -1.391 0.122 1.00 85.38 605 THR A C 1
ATOM 4616 O O . THR A 1 605 ? -9.324 -1.925 -0.731 1.00 85.38 605 THR A O 1
ATOM 4619 N N . PHE A 1 606 ? -10.253 -1.943 1.316 1.00 85.75 606 PHE A N 1
ATOM 4620 C CA . PHE A 1 606 ? -9.746 -3.249 1.736 1.00 85.75 606 PHE A CA 1
ATOM 4621 C C . PHE A 1 606 ? -10.542 -4.425 1.146 1.00 85.75 606 PHE A C 1
ATOM 4623 O O . PHE A 1 606 ? -9.957 -5.452 0.818 1.00 85.75 606 PHE A O 1
ATOM 4630 N N . THR A 1 607 ? -11.860 -4.282 0.983 1.00 79.88 607 THR A N 1
ATOM 4631 C CA . THR A 1 607 ? -12.764 -5.369 0.551 1.00 79.88 607 THR A CA 1
ATOM 4632 C C . THR A 1 607 ? -13.019 -5.426 -0.958 1.00 79.88 607 THR A C 1
ATOM 4634 O O . THR A 1 607 ? -13.515 -6.435 -1.454 1.00 79.88 607 THR A O 1
ATOM 4637 N N . GLN A 1 608 ? -12.679 -4.378 -1.713 1.00 78.00 608 GLN A N 1
ATOM 4638 C CA . GLN A 1 608 ? -12.794 -4.362 -3.178 1.00 78.00 608 GLN A CA 1
ATOM 4639 C C . GLN A 1 608 ? -11.860 -5.380 -3.861 1.00 78.00 608 GLN A C 1
ATOM 4641 O O . GLN A 1 608 ? -10.794 -5.698 -3.353 1.00 78.00 608 GLN A O 1
ATOM 4646 N N . ASP A 1 609 ? -12.172 -5.799 -5.091 1.00 72.00 609 ASP A N 1
ATOM 4647 C CA . ASP A 1 609 ? -11.297 -6.677 -5.900 1.00 72.00 609 ASP A CA 1
ATOM 4648 C C . ASP A 1 609 ? -10.017 -5.981 -6.409 1.00 72.00 609 ASP A C 1
ATOM 4650 O O . ASP A 1 609 ? -9.104 -6.607 -6.954 1.00 72.00 609 ASP A O 1
ATOM 4654 N N . GLU A 1 610 ? -9.980 -4.653 -6.338 1.00 77.88 610 GLU A N 1
ATOM 4655 C CA . GLU A 1 610 ? -8.932 -3.831 -6.932 1.00 77.88 610 GLU A CA 1
ATOM 4656 C C . GLU A 1 610 ? -7.733 -3.703 -5.996 1.00 77.88 610 GLU A C 1
ATOM 4658 O O . GLU A 1 610 ? -7.894 -3.485 -4.798 1.00 77.88 610 GLU A O 1
ATOM 4663 N N . ALA A 1 611 ? -6.527 -3.794 -6.561 1.00 83.31 611 ALA A N 1
ATOM 4664 C CA . ALA A 1 611 ? -5.290 -3.560 -5.828 1.00 83.31 611 ALA A CA 1
ATOM 4665 C C . ALA A 1 611 ? -5.246 -2.130 -5.271 1.00 83.31 611 ALA A C 1
ATOM 4667 O O . ALA A 1 611 ? -5.524 -1.176 -6.007 1.00 83.31 611 ALA A O 1
ATOM 4668 N N . ALA A 1 612 ? -4.847 -1.996 -4.010 1.00 88.88 612 ALA A N 1
ATOM 4669 C CA . ALA A 1 612 ? -4.679 -0.716 -3.333 1.00 88.88 612 ALA A CA 1
ATOM 4670 C C . ALA A 1 612 ? -3.209 -0.442 -2.979 1.00 88.88 612 ALA A C 1
ATOM 4672 O O . ALA A 1 612 ? -2.419 -1.355 -2.721 1.00 88.88 612 ALA A O 1
ATOM 4673 N N . THR A 1 613 ? -2.837 0.840 -2.964 1.00 90.81 613 THR A N 1
ATOM 4674 C CA . THR A 1 613 ? -1.538 1.305 -2.458 1.00 90.81 613 THR A CA 1
ATOM 4675 C C . THR A 1 613 ? -1.700 1.920 -1.071 1.00 90.81 613 THR A C 1
ATOM 4677 O O . THR A 1 613 ? -2.306 2.985 -0.921 1.00 90.81 613 THR A O 1
ATOM 4680 N N . TRP A 1 614 ? -1.095 1.274 -0.076 1.00 95.69 614 TRP A N 1
ATOM 4681 C CA . TRP A 1 614 ? -1.112 1.655 1.335 1.00 95.69 614 TRP A CA 1
ATOM 4682 C C . TRP A 1 614 ? 0.223 2.303 1.709 1.00 95.69 614 TRP A C 1
ATOM 4684 O O . TRP A 1 614 ? 1.258 1.637 1.757 1.00 95.69 614 TRP A O 1
ATOM 4694 N N . LEU A 1 615 ? 0.233 3.611 1.954 1.00 97.31 615 LEU A N 1
ATOM 4695 C CA . LEU A 1 615 ? 1.445 4.361 2.282 1.00 97.31 615 LEU A CA 1
ATOM 4696 C C . LEU A 1 615 ? 1.526 4.638 3.782 1.00 97.31 615 LEU A C 1
ATOM 4698 O O . LEU A 1 615 ? 0.690 5.346 4.327 1.00 97.31 615 LEU A O 1
ATOM 4702 N N . PHE A 1 616 ? 2.588 4.168 4.426 1.00 98.12 616 PHE A N 1
ATOM 4703 C CA . PHE A 1 616 ? 2.954 4.546 5.785 1.00 98.12 616 PHE A CA 1
ATOM 4704 C C . PHE A 1 616 ? 4.083 5.572 5.753 1.00 98.12 616 PHE A C 1
ATOM 4706 O O . PHE A 1 616 ? 5.205 5.283 5.330 1.00 98.12 616 PHE A O 1
ATOM 4713 N N . MET A 1 617 ? 3.785 6.775 6.231 1.00 96.88 617 MET A N 1
ATOM 4714 C CA . MET A 1 617 ? 4.705 7.897 6.307 1.00 96.88 617 MET A CA 1
ATOM 4715 C C . MET A 1 617 ? 4.965 8.260 7.768 1.00 96.88 617 MET A C 1
ATOM 4717 O O . MET A 1 617 ? 4.038 8.448 8.551 1.00 96.88 617 MET A O 1
ATOM 4721 N N . GLY A 1 618 ? 6.235 8.393 8.142 1.00 95.38 618 GLY A N 1
ATOM 4722 C CA . GLY A 1 618 ? 6.575 8.765 9.510 1.00 95.38 618 GLY A CA 1
ATOM 4723 C C . GLY A 1 618 ? 8.061 8.944 9.781 1.00 95.38 618 GLY A C 1
ATOM 4724 O O . GLY A 1 618 ? 8.857 9.206 8.874 1.00 95.38 618 GLY A O 1
ATOM 4725 N N . ASP A 1 619 ? 8.435 8.807 11.043 1.00 93.56 619 ASP A N 1
ATOM 4726 C CA . ASP A 1 619 ? 9.804 8.973 11.523 1.00 93.56 619 ASP A CA 1
ATOM 4727 C C . ASP A 1 619 ? 10.526 7.630 11.772 1.00 93.56 619 ASP A C 1
ATOM 4729 O O . ASP A 1 619 ? 10.298 6.647 11.059 1.00 93.56 619 ASP A O 1
ATOM 4733 N N . SER A 1 620 ? 11.431 7.586 12.758 1.00 92.56 620 SER A N 1
ATOM 4734 C CA . SER A 1 620 ? 12.177 6.397 13.178 1.00 92.56 620 SER A CA 1
ATOM 4735 C C . SER A 1 620 ? 11.291 5.264 13.692 1.00 92.56 620 SER A C 1
ATOM 4737 O O . SER A 1 620 ? 11.680 4.104 13.539 1.00 92.56 620 SER A O 1
ATOM 4739 N N . ILE A 1 621 ? 10.108 5.560 14.243 1.00 94.00 621 ILE A N 1
ATOM 4740 C CA . ILE A 1 621 ? 9.162 4.533 14.696 1.00 94.00 621 ILE A CA 1
ATOM 4741 C C . ILE A 1 621 ? 8.529 3.846 13.482 1.00 94.00 621 ILE A C 1
ATOM 4743 O O . ILE A 1 621 ? 8.536 2.621 13.386 1.00 94.00 621 ILE A O 1
ATOM 4747 N N . THR A 1 622 ? 8.069 4.626 12.498 1.00 95.31 622 THR A N 1
ATOM 4748 C CA . THR A 1 622 ? 7.501 4.082 11.248 1.00 95.31 622 THR A CA 1
ATOM 4749 C C . THR A 1 622 ? 8.566 3.395 10.392 1.00 95.31 622 THR A C 1
ATOM 4751 O O . THR A 1 622 ? 8.305 2.358 9.792 1.00 95.31 622 THR A O 1
ATOM 4754 N N . HIS A 1 623 ? 9.798 3.911 10.381 1.00 92.31 623 HIS A N 1
ATOM 4755 C CA . HIS A 1 623 ? 10.954 3.217 9.808 1.00 92.31 623 HIS A CA 1
ATOM 4756 C C . HIS A 1 623 ? 11.244 1.901 10.554 1.00 92.31 623 HIS A C 1
ATOM 4758 O O . HIS A 1 623 ? 11.588 0.893 9.945 1.00 92.31 623 HIS A O 1
ATOM 4764 N N . GLY A 1 624 ? 11.063 1.868 11.875 1.00 89.81 624 GLY A N 1
ATOM 4765 C CA . GLY A 1 624 ? 11.367 0.715 12.717 1.00 89.81 624 GLY A CA 1
ATOM 4766 C C . GLY A 1 624 ? 12.870 0.498 12.909 1.00 89.81 624 GLY A C 1
ATOM 4767 O O . GLY A 1 624 ? 13.347 -0.629 12.879 1.00 89.81 624 GLY A O 1
ATOM 4768 N N . VAL A 1 625 ? 13.658 1.557 13.060 1.00 84.19 625 VAL A N 1
ATOM 4769 C CA . VAL A 1 625 ? 15.127 1.427 13.082 1.00 84.19 625 VAL A CA 1
ATOM 4770 C C . VAL A 1 625 ? 15.669 0.686 14.319 1.00 84.19 625 VAL A C 1
ATOM 4772 O O . VAL A 1 625 ? 16.699 0.027 14.241 1.00 84.19 625 VAL A O 1
ATOM 4775 N N . VAL A 1 626 ? 14.953 0.724 15.448 1.00 82.44 626 VAL A N 1
ATOM 4776 C CA . VAL A 1 626 ? 15.392 0.125 16.726 1.00 82.44 626 VAL A CA 1
ATOM 4777 C C . VAL A 1 626 ? 14.562 -1.081 17.174 1.00 82.44 626 VAL A C 1
ATOM 4779 O O . VAL A 1 626 ? 14.631 -1.486 18.331 1.00 82.44 626 VAL A O 1
ATOM 4782 N N . THR A 1 627 ? 13.801 -1.703 16.272 1.00 83.50 627 THR A N 1
ATOM 4783 C CA . THR A 1 627 ? 12.985 -2.882 16.615 1.00 83.50 627 THR A CA 1
ATOM 4784 C C . THR A 1 627 ? 13.804 -4.164 16.779 1.00 83.50 627 THR A C 1
ATOM 4786 O O . THR A 1 627 ? 13.224 -5.203 17.047 1.00 83.50 627 THR A O 1
ATOM 4789 N N . GLN A 1 628 ? 15.130 -4.130 16.595 1.00 81.81 628 GLN A N 1
ATOM 4790 C CA . GLN A 1 628 ? 16.032 -5.286 16.750 1.00 81.81 628 GLN A CA 1
ATOM 4791 C C . GLN A 1 628 ? 15.642 -6.519 15.908 1.00 81.81 628 GLN A C 1
ATOM 4793 O O . GLN A 1 628 ? 15.766 -7.653 16.355 1.00 81.81 628 GLN A O 1
ATOM 4798 N N . GLY A 1 629 ? 15.168 -6.300 14.678 1.00 84.06 629 GLY A N 1
ATOM 4799 C CA . GLY A 1 629 ? 14.769 -7.377 13.763 1.00 84.06 629 GLY A CA 1
ATOM 4800 C C . GLY A 1 629 ? 13.292 -7.772 13.849 1.00 84.06 629 GLY A C 1
ATOM 4801 O O . GLY A 1 629 ? 12.821 -8.495 12.972 1.00 84.06 629 GLY A O 1
ATOM 4802 N N . TYR A 1 630 ? 12.546 -7.246 14.825 1.00 88.44 630 TYR A N 1
ATOM 4803 C CA . TYR A 1 630 ? 11.089 -7.378 14.887 1.00 88.44 630 TYR A CA 1
ATOM 4804 C C . TYR A 1 630 ? 10.385 -6.425 13.912 1.00 88.44 630 TYR A C 1
ATOM 4806 O O . TYR A 1 630 ? 10.934 -5.389 13.507 1.00 88.44 630 TYR A O 1
ATOM 4814 N N . ASP A 1 631 ? 9.167 -6.770 13.517 1.00 90.94 631 ASP A N 1
ATOM 4815 C CA . ASP A 1 631 ? 8.364 -5.960 12.610 1.00 90.94 631 ASP A CA 1
ATOM 4816 C C . ASP A 1 631 ? 7.964 -4.621 13.241 1.00 90.94 631 ASP A C 1
ATOM 4818 O O . ASP A 1 631 ? 7.687 -4.506 14.436 1.00 90.94 631 ASP A O 1
ATOM 4822 N N . ASN A 1 632 ? 7.914 -3.589 12.408 1.00 93.19 632 ASN A N 1
ATOM 4823 C CA . ASN A 1 632 ? 7.152 -2.377 12.693 1.00 93.19 632 ASN A CA 1
ATOM 4824 C C . ASN A 1 632 ? 5.722 -2.502 12.131 1.00 93.19 632 ASN A C 1
ATOM 4826 O O . ASN A 1 632 ? 5.390 -3.461 11.434 1.00 93.19 632 ASN A O 1
ATOM 4830 N N . VAL A 1 633 ? 4.874 -1.506 12.400 1.00 95.81 633 VAL A N 1
ATOM 4831 C CA . VAL A 1 633 ? 3.478 -1.497 11.919 1.00 95.81 633 VAL A CA 1
ATOM 4832 C C . VAL A 1 633 ? 3.352 -1.688 10.391 1.00 95.81 633 VAL A C 1
ATOM 4834 O O . VAL A 1 633 ? 2.565 -2.543 9.992 1.00 95.81 633 VAL A O 1
ATOM 4837 N N . PRO A 1 634 ? 4.110 -0.990 9.515 1.00 95.62 634 PRO A N 1
ATOM 4838 C CA . PRO A 1 634 ? 4.026 -1.219 8.066 1.00 95.62 634 PRO A CA 1
ATOM 4839 C C . PRO A 1 634 ? 4.351 -2.660 7.643 1.00 95.62 634 PRO A C 1
ATOM 4841 O O . PRO A 1 634 ? 3.710 -3.202 6.746 1.00 95.62 634 PRO A O 1
ATOM 4844 N N . GLN A 1 635 ? 5.339 -3.293 8.281 1.00 93.69 635 GLN A N 1
ATOM 4845 C CA . GLN A 1 635 ? 5.733 -4.674 7.983 1.00 93.69 635 GLN A CA 1
ATOM 4846 C C . GLN A 1 635 ? 4.672 -5.678 8.449 1.00 93.69 635 GLN A C 1
ATOM 4848 O O . GLN A 1 635 ? 4.333 -6.592 7.697 1.00 93.69 635 GLN A O 1
ATOM 4853 N N . MET A 1 636 ? 4.087 -5.465 9.633 1.00 94.56 636 MET A N 1
ATOM 4854 C CA . MET A 1 636 ? 2.929 -6.235 10.099 1.00 94.56 636 MET A CA 1
ATOM 4855 C C . MET A 1 636 ? 1.731 -6.071 9.163 1.00 94.56 636 MET A C 1
ATOM 4857 O O . MET A 1 636 ? 1.109 -7.057 8.787 1.00 94.56 636 MET A O 1
ATOM 4861 N N . PHE A 1 637 ? 1.457 -4.852 8.698 1.00 95.44 637 PHE A N 1
ATOM 4862 C CA . PHE A 1 637 ? 0.362 -4.605 7.765 1.00 95.44 637 PHE A CA 1
ATOM 4863 C C . PHE A 1 637 ? 0.555 -5.325 6.420 1.00 95.44 637 PHE A C 1
ATOM 4865 O O . PHE A 1 637 ? -0.398 -5.870 5.872 1.00 95.44 637 PHE A O 1
ATOM 4872 N N . ALA A 1 638 ? 1.787 -5.413 5.907 1.00 93.69 638 ALA A N 1
ATOM 4873 C CA . ALA A 1 638 ? 2.074 -6.190 4.698 1.00 93.69 638 ALA A CA 1
ATOM 4874 C C . ALA A 1 638 ? 1.802 -7.695 4.881 1.00 93.69 638 ALA A C 1
ATOM 4876 O O . ALA A 1 638 ? 1.217 -8.319 3.998 1.00 93.69 638 ALA A O 1
ATOM 4877 N N . LYS A 1 639 ? 2.175 -8.266 6.035 1.00 92.75 639 LYS A N 1
ATOM 4878 C CA . LYS A 1 639 ? 1.864 -9.664 6.384 1.00 92.75 639 LYS A CA 1
ATOM 4879 C C . LYS A 1 639 ? 0.364 -9.891 6.537 1.00 92.75 639 LYS A C 1
ATOM 4881 O O . LYS A 1 639 ? -0.162 -10.892 6.068 1.00 92.75 639 LYS A O 1
ATOM 4886 N N . TYR A 1 640 ? -0.315 -8.935 7.161 1.00 92.50 640 TYR A N 1
ATOM 4887 C CA . TYR A 1 640 ? -1.756 -8.966 7.352 1.00 92.50 640 TYR A CA 1
ATOM 4888 C C . TYR A 1 640 ? -2.520 -9.008 6.021 1.00 92.50 640 TYR A C 1
ATOM 4890 O O . TYR A 1 640 ? -3.439 -9.806 5.861 1.00 92.50 640 TYR A O 1
ATOM 4898 N N . LEU A 1 641 ? -2.102 -8.212 5.031 1.00 91.31 641 LEU A N 1
ATOM 4899 C CA . LEU A 1 641 ? -2.689 -8.255 3.690 1.00 91.31 641 LEU A CA 1
ATOM 4900 C C . LEU A 1 641 ? -2.486 -9.615 3.000 1.00 91.31 641 LEU A C 1
ATOM 4902 O O . LEU A 1 641 ? -3.392 -10.072 2.306 1.00 91.31 641 LEU A O 1
ATOM 4906 N N . ASP A 1 642 ? -1.342 -10.283 3.199 1.00 88.31 642 ASP A N 1
ATOM 4907 C CA . ASP A 1 642 ? -1.123 -11.648 2.690 1.00 88.31 642 ASP A CA 1
ATOM 4908 C C . ASP A 1 642 ? -2.078 -12.655 3.355 1.00 88.31 642 ASP A C 1
ATOM 4910 O O . ASP A 1 642 ? -2.728 -13.425 2.646 1.00 88.31 642 ASP A O 1
ATOM 4914 N N . GLU A 1 643 ? -2.245 -12.600 4.683 1.00 85.81 643 GLU A N 1
ATOM 4915 C CA . GLU A 1 643 ? -3.219 -13.437 5.409 1.00 85.81 643 GLU A CA 1
ATOM 4916 C C . GLU A 1 643 ? -4.664 -13.191 4.954 1.00 85.81 643 GLU A C 1
ATOM 4918 O O . GLU A 1 643 ? -5.441 -14.136 4.821 1.00 85.81 643 GLU A O 1
ATOM 4923 N N . ALA A 1 644 ? -5.011 -11.935 4.663 1.00 83.88 644 ALA A N 1
ATOM 4924 C CA . ALA A 1 644 ? -6.320 -11.534 4.153 1.00 83.88 644 ALA A CA 1
ATOM 4925 C C . ALA A 1 644 ? -6.523 -11.838 2.651 1.00 83.88 644 ALA A C 1
ATOM 4927 O O . ALA A 1 644 ? -7.565 -11.506 2.088 1.00 83.88 644 ALA A O 1
ATOM 4928 N N . GLY A 1 645 ? -5.536 -12.430 1.965 1.00 84.56 645 GLY A N 1
ATOM 4929 C CA . GLY A 1 645 ? -5.611 -12.755 0.536 1.00 84.56 645 GLY A CA 1
ATOM 4930 C C . GLY A 1 645 ? -5.450 -11.555 -0.410 1.00 84.56 645 GLY A C 1
ATOM 4931 O O . GLY A 1 645 ? -5.539 -11.711 -1.631 1.00 84.56 645 GLY A O 1
ATOM 4932 N N . ARG A 1 646 ? -5.137 -10.366 0.115 1.00 87.50 646 ARG A N 1
ATOM 4933 C CA . ARG A 1 646 ? -4.894 -9.108 -0.616 1.00 87.50 646 ARG A CA 1
ATOM 4934 C C . ARG A 1 646 ? -3.485 -9.053 -1.223 1.00 87.50 646 ARG A C 1
ATOM 4936 O O . ARG A 1 646 ? -2.778 -8.057 -1.132 1.00 87.50 646 ARG A O 1
ATOM 4943 N N . THR A 1 647 ? -3.070 -10.122 -1.900 1.00 85.25 647 THR A N 1
ATOM 4944 C CA . THR A 1 647 ? -1.701 -10.300 -2.449 1.00 85.25 647 THR A CA 1
ATOM 4945 C C . THR A 1 647 ? -1.334 -9.349 -3.603 1.00 85.25 647 THR A C 1
ATOM 4947 O O . THR A 1 647 ? -0.180 -9.289 -4.046 1.00 85.25 647 THR A O 1
ATOM 4950 N N . ASP A 1 648 ? -2.318 -8.616 -4.128 1.00 84.56 648 ASP A N 1
ATOM 4951 C CA . ASP A 1 648 ? -2.120 -7.580 -5.141 1.00 84.56 648 ASP A CA 1
ATOM 4952 C C . ASP A 1 648 ? -1.896 -6.178 -4.559 1.00 84.56 648 ASP A C 1
ATOM 4954 O O . ASP A 1 648 ? -1.468 -5.286 -5.295 1.00 84.56 648 ASP A O 1
ATOM 4958 N N . ASP A 1 649 ? -2.102 -6.001 -3.255 1.00 90.06 649 ASP A N 1
ATOM 4959 C CA . ASP A 1 649 ? -1.893 -4.725 -2.582 1.00 90.06 649 ASP A CA 1
ATOM 4960 C C . ASP A 1 649 ? -0.418 -4.456 -2.322 1.00 90.06 649 ASP A C 1
ATOM 4962 O O . ASP A 1 649 ? 0.386 -5.362 -2.098 1.00 90.06 649 ASP A O 1
ATOM 4966 N N . ILE A 1 650 ? -0.062 -3.172 -2.339 1.00 88.88 650 ILE A N 1
ATOM 4967 C CA . ILE A 1 650 ? 1.308 -2.724 -2.116 1.00 88.88 650 ILE A CA 1
ATOM 4968 C C . ILE A 1 650 ? 1.363 -1.861 -0.867 1.00 88.88 650 ILE A C 1
ATOM 4970 O O . ILE A 1 650 ? 0.660 -0.855 -0.762 1.00 88.88 650 ILE A O 1
ATOM 4974 N N . VAL A 1 651 ? 2.259 -2.227 0.048 1.00 93.94 651 VAL A N 1
ATOM 4975 C CA . VAL A 1 651 ? 2.582 -1.433 1.233 1.00 93.94 651 VAL A CA 1
ATOM 4976 C C . VAL A 1 651 ? 3.884 -0.682 0.999 1.00 93.94 651 VAL A C 1
ATOM 4978 O O . VAL A 1 651 ? 4.924 -1.273 0.708 1.00 93.94 651 VAL A O 1
ATOM 4981 N N . LEU A 1 652 ? 3.834 0.637 1.141 1.00 93.44 652 LEU A N 1
ATOM 4982 C CA . LEU A 1 652 ? 4.988 1.517 1.030 1.00 93.44 652 LEU A CA 1
ATOM 4983 C C . LEU A 1 652 ? 5.350 2.052 2.411 1.00 93.44 652 LEU A C 1
ATOM 4985 O O . LEU A 1 652 ? 4.537 2.714 3.050 1.00 93.44 652 LEU A O 1
ATOM 4989 N N . ASN A 1 653 ? 6.584 1.815 2.854 1.00 94.62 653 ASN A N 1
ATOM 4990 C CA . ASN A 1 653 ? 7.130 2.443 4.051 1.00 94.62 653 ASN A CA 1
ATOM 4991 C C . ASN A 1 653 ? 8.063 3.589 3.649 1.00 94.62 653 ASN A C 1
ATOM 4993 O O . ASN A 1 653 ? 9.188 3.369 3.200 1.00 94.62 653 ASN A O 1
ATOM 4997 N N . THR A 1 654 ? 7.600 4.826 3.819 1.00 94.19 654 THR A N 1
ATOM 4998 C CA . THR A 1 654 ? 8.415 6.029 3.614 1.00 94.19 654 THR A CA 1
ATOM 4999 C C . THR A 1 654 ? 8.797 6.686 4.935 1.00 94.19 654 THR A C 1
ATOM 5001 O O . THR A 1 654 ? 9.107 7.876 4.962 1.00 94.19 654 THR A O 1
ATOM 5004 N N . GLY A 1 655 ? 8.802 5.932 6.041 1.00 93.31 655 GLY A N 1
ATOM 5005 C CA . GLY A 1 655 ? 9.346 6.357 7.329 1.00 93.31 655 GLY A CA 1
ATOM 5006 C C . GLY A 1 655 ? 10.841 6.672 7.241 1.00 93.31 655 GLY A C 1
ATOM 5007 O O . GLY A 1 655 ? 11.571 5.971 6.547 1.00 93.31 655 GLY A O 1
ATOM 5008 N N . VAL A 1 656 ? 11.316 7.725 7.909 1.00 92.00 656 VAL A N 1
ATOM 5009 C CA . VAL A 1 656 ? 12.737 8.127 7.888 1.00 92.00 656 VAL A CA 1
ATOM 5010 C C . VAL A 1 656 ? 13.203 8.454 9.302 1.00 92.00 656 VAL A C 1
ATOM 5012 O O . VAL A 1 656 ? 12.585 9.260 9.993 1.00 92.00 656 VAL A O 1
ATOM 5015 N N . THR A 1 657 ? 14.324 7.872 9.734 1.00 89.75 657 THR A N 1
ATOM 5016 C CA . THR A 1 657 ? 14.904 8.170 11.054 1.00 89.75 657 THR A CA 1
ATOM 5017 C C . THR A 1 657 ? 15.181 9.665 11.216 1.00 89.75 657 THR A C 1
ATOM 5019 O O . THR A 1 657 ? 15.709 10.307 10.303 1.00 89.75 657 THR A O 1
ATOM 5022 N N . ASN A 1 658 ? 14.848 10.205 12.394 1.00 88.88 658 ASN A N 1
ATOM 5023 C CA . ASN A 1 658 ? 14.984 11.622 12.754 1.00 88.88 658 ASN A CA 1
ATOM 5024 C C . ASN A 1 658 ? 14.139 12.589 11.897 1.00 88.88 658 ASN A C 1
ATOM 5026 O O . ASN A 1 658 ? 14.401 13.791 11.883 1.00 88.88 658 ASN A O 1
ATOM 5030 N N . ALA A 1 659 ? 13.158 12.084 11.139 1.00 92.38 659 ALA A N 1
ATOM 5031 C CA . ALA A 1 659 ? 12.296 12.941 10.338 1.00 92.38 659 ALA A CA 1
ATOM 5032 C C . ALA A 1 659 ? 11.368 13.787 11.213 1.00 92.38 659 ALA A C 1
ATOM 5034 O O . ALA A 1 659 ? 10.805 13.319 12.201 1.00 92.38 659 ALA A O 1
ATOM 5035 N N . THR A 1 660 ? 11.212 15.021 10.764 1.00 94.62 660 THR A N 1
ATOM 5036 C CA . THR A 1 660 ? 10.242 16.026 11.192 1.00 94.62 660 THR A CA 1
ATOM 5037 C C . THR A 1 660 ? 9.245 16.257 10.058 1.00 94.62 660 THR A C 1
ATOM 5039 O O . THR A 1 660 ? 9.466 15.826 8.917 1.00 94.62 660 THR A O 1
ATOM 5042 N N . ILE A 1 661 ? 8.175 17.005 10.302 1.00 95.69 661 ILE A N 1
ATOM 5043 C CA . ILE A 1 661 ? 7.257 17.426 9.238 1.00 95.69 661 ILE A CA 1
ATOM 5044 C C . ILE A 1 661 ? 7.995 18.297 8.211 1.00 95.69 661 ILE A C 1
ATOM 5046 O O . ILE A 1 661 ? 7.795 18.140 7.009 1.00 95.69 661 ILE A O 1
ATOM 5050 N N . ALA A 1 662 ? 8.923 19.156 8.651 1.00 93.94 662 ALA A N 1
ATOM 5051 C CA . ALA A 1 662 ? 9.702 20.021 7.761 1.00 93.94 662 ALA A CA 1
ATOM 5052 C C . ALA A 1 662 ? 10.584 19.231 6.776 1.00 93.94 662 ALA A C 1
ATOM 5054 O O . ALA A 1 662 ? 10.567 19.490 5.572 1.00 93.94 662 ALA A O 1
ATOM 5055 N N . THR A 1 663 ? 11.336 18.245 7.271 1.00 93.06 663 THR A N 1
ATOM 5056 C CA . THR A 1 663 ? 12.155 17.367 6.411 1.00 93.06 663 THR A CA 1
ATOM 5057 C C . THR A 1 663 ? 11.291 16.485 5.512 1.00 93.06 663 THR A C 1
ATOM 5059 O O . THR A 1 663 ? 11.643 16.255 4.355 1.00 93.06 663 THR A O 1
ATOM 5062 N N . THR A 1 664 ? 10.125 16.054 5.999 1.00 94.81 664 THR A N 1
ATOM 5063 C CA . THR A 1 664 ? 9.153 15.285 5.212 1.00 94.81 664 THR A CA 1
ATOM 5064 C C . THR A 1 664 ? 8.581 16.105 4.057 1.00 94.81 664 THR A C 1
ATOM 5066 O O . THR A 1 664 ? 8.601 15.628 2.924 1.00 94.81 664 THR A O 1
ATOM 5069 N N . LEU A 1 665 ? 8.157 17.349 4.302 1.00 92.56 665 LEU A N 1
ATOM 5070 C CA . LEU A 1 665 ? 7.672 18.273 3.270 1.00 92.56 665 LEU A CA 1
ATOM 5071 C C . LEU A 1 665 ? 8.754 18.585 2.228 1.00 92.56 665 LEU A C 1
ATOM 5073 O O . LEU A 1 665 ? 8.483 18.582 1.029 1.00 92.56 665 LEU A O 1
ATOM 5077 N N . HIS A 1 666 ? 10.007 18.765 2.652 1.00 89.31 666 HIS A N 1
ATOM 5078 C CA . HIS A 1 666 ? 11.123 18.935 1.717 1.00 89.31 666 HIS A CA 1
ATOM 5079 C C . HIS A 1 666 ? 11.340 17.693 0.826 1.00 89.31 666 HIS A C 1
ATOM 5081 O O . HIS A 1 666 ? 11.827 17.800 -0.299 1.00 89.31 666 HIS A O 1
ATOM 5087 N N . GLN A 1 667 ? 10.975 16.499 1.301 1.00 87.69 667 GLN A N 1
ATOM 5088 C CA . GLN A 1 667 ? 11.036 15.240 0.550 1.00 87.69 667 GLN A CA 1
ATOM 5089 C C . GLN A 1 667 ? 9.655 14.760 0.080 1.00 87.69 667 GLN A C 1
ATOM 5091 O O . GLN A 1 667 ? 9.468 13.564 -0.144 1.00 87.69 667 GLN A O 1
ATOM 5096 N N . ILE A 1 668 ? 8.676 15.653 -0.091 1.00 89.62 668 ILE A N 1
ATOM 5097 C CA . ILE A 1 668 ? 7.291 15.231 -0.338 1.00 89.62 668 ILE A CA 1
ATOM 5098 C C . ILE A 1 668 ? 7.121 14.446 -1.647 1.00 89.62 668 ILE A C 1
ATOM 5100 O O . ILE A 1 668 ? 6.310 13.526 -1.717 1.00 89.62 668 ILE A O 1
ATOM 5104 N N . GLU A 1 669 ? 7.915 14.737 -2.684 1.00 82.38 669 GLU A N 1
ATOM 5105 C CA . GLU A 1 669 ? 7.852 13.988 -3.947 1.00 82.38 669 GLU A CA 1
ATOM 5106 C C . GLU A 1 669 ? 8.212 12.505 -3.765 1.00 82.38 669 GLU A C 1
ATOM 5108 O O . GLU A 1 669 ? 7.341 11.665 -4.017 1.00 82.38 669 GLU A O 1
ATOM 5113 N N . PRO A 1 670 ? 9.414 12.151 -3.264 1.00 80.38 670 PRO A N 1
ATOM 5114 C CA . PRO A 1 670 ? 9.797 10.752 -3.103 1.00 80.38 670 PRO A CA 1
ATOM 5115 C C . PRO A 1 670 ? 9.121 10.059 -1.913 1.00 80.38 670 PRO A C 1
ATOM 5117 O O . PRO A 1 670 ? 9.265 8.844 -1.777 1.00 80.38 670 PRO A O 1
ATOM 5120 N N . ARG A 1 671 ? 8.403 10.790 -1.048 1.00 90.25 671 ARG A N 1
ATOM 5121 C CA . ARG A 1 671 ? 7.686 10.228 0.111 1.00 90.25 671 ARG A CA 1
ATOM 5122 C C . ARG A 1 671 ? 6.190 10.039 -0.113 1.00 90.25 671 ARG A C 1
ATOM 5124 O O . ARG A 1 671 ? 5.607 9.226 0.598 1.00 90.25 671 ARG A O 1
ATOM 5131 N N . LEU A 1 672 ? 5.595 10.753 -1.074 1.00 90.69 672 LEU A N 1
ATOM 5132 C CA . LEU A 1 672 ? 4.146 10.808 -1.285 1.00 90.69 672 LEU A CA 1
ATOM 5133 C C . LEU A 1 672 ? 3.753 10.945 -2.761 1.00 90.69 672 LEU A C 1
ATOM 5135 O O . LEU A 1 672 ? 3.100 10.052 -3.307 1.00 90.69 672 LEU A O 1
ATOM 5139 N N . LYS A 1 673 ? 4.127 12.065 -3.404 1.00 81.44 673 LYS A N 1
ATOM 5140 C CA . LYS A 1 673 ? 3.496 12.508 -4.666 1.00 81.44 673 LYS A CA 1
ATOM 5141 C C . LYS A 1 673 ? 3.641 11.488 -5.789 1.00 81.44 673 LYS A C 1
ATOM 5143 O O . LYS A 1 673 ? 2.713 11.297 -6.573 1.00 81.44 673 LYS A O 1
ATOM 5148 N N . ARG A 1 674 ? 4.792 10.812 -5.845 1.00 74.88 674 ARG A N 1
ATOM 5149 C CA . ARG A 1 674 ? 5.099 9.806 -6.868 1.00 74.88 674 ARG A CA 1
ATOM 5150 C C . ARG A 1 674 ? 4.119 8.635 -6.877 1.00 74.88 674 ARG A C 1
ATOM 5152 O O . ARG A 1 674 ? 3.817 8.108 -7.943 1.00 74.88 674 ARG A O 1
ATOM 5159 N N . TYR A 1 675 ? 3.648 8.226 -5.703 1.00 78.69 675 TYR A N 1
ATOM 5160 C CA . TYR A 1 675 ? 2.936 6.959 -5.535 1.00 78.69 675 TYR A CA 1
ATOM 5161 C C . TYR A 1 675 ? 1.423 7.105 -5.653 1.00 78.69 675 TYR A C 1
ATOM 5163 O O . TYR A 1 675 ? 0.754 6.129 -5.972 1.00 78.69 675 TYR A O 1
ATOM 5171 N N . ARG A 1 676 ? 0.893 8.319 -5.431 1.00 79.88 676 ARG A N 1
ATOM 5172 C CA . ARG A 1 676 ? -0.551 8.614 -5.430 1.00 79.88 676 ARG A CA 1
ATOM 5173 C C . ARG A 1 676 ? -1.369 7.558 -4.659 1.00 79.88 676 ARG A C 1
ATOM 5175 O O . ARG A 1 676 ? -2.263 6.954 -5.246 1.00 79.88 676 ARG A O 1
ATOM 5182 N N . PRO A 1 677 ? -1.036 7.320 -3.381 1.00 90.44 677 PRO A N 1
ATOM 5183 C CA . PRO A 1 677 ? -1.609 6.232 -2.590 1.00 90.44 677 PRO A CA 1
ATOM 5184 C C . PRO A 1 677 ? -3.131 6.341 -2.441 1.00 90.44 677 PRO A C 1
ATOM 5186 O O . PRO A 1 677 ? -3.687 7.442 -2.478 1.00 90.44 677 PRO A O 1
ATOM 5189 N N . ASP A 1 678 ? -3.787 5.196 -2.249 1.00 90.69 678 ASP A N 1
ATOM 5190 C CA . ASP A 1 678 ? -5.220 5.113 -1.949 1.00 90.69 678 ASP A CA 1
ATOM 5191 C C . ASP A 1 678 ? -5.479 5.366 -0.456 1.00 90.69 678 ASP A C 1
ATOM 5193 O O . ASP A 1 678 ? -6.474 5.995 -0.101 1.00 90.69 678 ASP A O 1
ATOM 5197 N N . VAL A 1 679 ? -4.553 4.940 0.412 1.00 95.00 679 VAL A N 1
ATOM 5198 C CA . VAL A 1 679 ? -4.609 5.185 1.861 1.00 95.00 679 VAL A CA 1
ATOM 5199 C C . VAL A 1 679 ? -3.247 5.649 2.373 1.00 95.00 679 VAL A C 1
ATOM 5201 O O . VAL A 1 679 ? -2.219 5.064 2.026 1.00 95.00 679 VAL A O 1
ATOM 5204 N N . VAL A 1 680 ? -3.230 6.700 3.198 1.00 97.62 680 VAL A N 1
ATOM 5205 C CA . VAL A 1 680 ? -2.015 7.273 3.794 1.00 97.62 680 VAL A CA 1
ATOM 5206 C C . VAL A 1 680 ? -2.108 7.280 5.311 1.00 97.62 680 VAL A C 1
ATOM 5208 O O . VAL A 1 680 ? -2.915 8.003 5.880 1.00 97.62 680 VAL A O 1
ATOM 5211 N N . PHE A 1 681 ? -1.226 6.536 5.968 1.00 98.12 681 PHE A N 1
ATOM 5212 C CA . PHE A 1 681 ? -1.024 6.583 7.411 1.00 98.12 681 PHE A CA 1
ATOM 5213 C C . PHE A 1 681 ? 0.117 7.548 7.725 1.00 98.12 681 PHE A C 1
ATOM 5215 O O . PHE A 1 681 ? 1.235 7.350 7.246 1.00 98.12 681 PHE A O 1
ATOM 5222 N N . VAL A 1 682 ? -0.135 8.568 8.543 1.00 98.00 682 VAL A N 1
ATOM 5223 C CA . VAL A 1 682 ? 0.866 9.568 8.936 1.00 98.00 682 VAL A CA 1
ATOM 5224 C C . VAL A 1 682 ? 1.132 9.458 10.431 1.00 98.00 682 VAL A C 1
ATOM 5226 O O . VAL A 1 682 ? 0.230 9.677 11.227 1.00 98.00 682 VAL A O 1
ATOM 5229 N N . MET A 1 683 ? 2.369 9.149 10.822 1.00 97.06 683 MET A N 1
ATOM 5230 C CA . MET A 1 683 ? 2.815 9.215 12.219 1.00 97.06 683 MET A CA 1
ATOM 5231 C C . MET A 1 683 ? 4.119 10.009 12.312 1.00 97.06 683 MET A C 1
ATOM 5233 O O . MET A 1 683 ? 5.216 9.473 12.128 1.00 97.06 683 MET A O 1
ATOM 5237 N N . LEU A 1 684 ? 3.978 11.309 12.558 1.00 95.12 684 LEU A N 1
ATOM 5238 C CA . LEU A 1 684 ? 5.060 12.273 12.753 1.00 95.12 684 LEU A CA 1
ATOM 5239 C C . LEU A 1 684 ? 4.779 13.082 14.016 1.00 95.12 684 LEU A C 1
ATOM 5241 O O . LEU A 1 684 ? 3.624 13.253 14.396 1.00 95.12 684 LEU A O 1
ATOM 5245 N N . GLY A 1 685 ? 5.839 13.580 14.643 1.00 90.81 685 GLY A N 1
ATOM 5246 C CA . GLY A 1 685 ? 5.744 14.460 15.802 1.00 90.81 685 GLY A CA 1
ATOM 5247 C C . GLY A 1 685 ? 6.820 14.206 16.843 1.00 90.81 685 GLY A C 1
ATOM 5248 O O . GLY A 1 685 ? 7.315 15.157 17.435 1.00 90.81 685 GLY A O 1
ATOM 5249 N N . THR A 1 686 ? 7.272 12.963 17.009 1.00 90.06 686 THR A N 1
ATOM 5250 C CA . THR A 1 686 ? 8.281 12.578 18.012 1.00 90.06 686 THR A CA 1
ATOM 5251 C C . THR A 1 686 ? 9.547 13.436 17.935 1.00 90.06 686 THR A C 1
ATOM 5253 O O . THR A 1 686 ? 10.059 13.897 18.956 1.00 90.06 686 THR A O 1
ATOM 5256 N N . ASN A 1 687 ? 10.042 13.708 16.722 1.00 90.31 687 ASN A N 1
ATOM 5257 C CA . ASN A 1 687 ? 11.200 14.585 16.527 1.00 90.31 687 ASN A CA 1
ATOM 5258 C C . ASN A 1 687 ? 10.811 16.064 16.466 1.00 90.31 687 ASN A C 1
ATOM 5260 O O . ASN A 1 687 ? 11.589 16.898 16.913 1.00 90.31 687 ASN A O 1
ATOM 5264 N N . ASP A 1 688 ? 9.627 16.413 15.960 1.00 91.12 688 ASP A N 1
ATOM 5265 C CA . ASP A 1 688 ? 9.151 17.800 15.896 1.00 91.12 688 ASP A CA 1
ATOM 5266 C C . ASP A 1 688 ? 9.009 18.423 17.290 1.00 91.12 688 ASP A C 1
ATOM 5268 O O . ASP A 1 688 ? 9.378 19.581 17.494 1.00 91.12 688 ASP A O 1
ATOM 5272 N N . VAL A 1 689 ? 8.534 17.642 18.268 1.00 85.50 689 VAL A N 1
ATOM 5273 C CA . VAL A 1 689 ? 8.436 18.074 19.668 1.00 85.50 689 VAL A CA 1
ATOM 5274 C C . VAL A 1 689 ? 9.801 18.146 20.350 1.00 85.50 689 VAL A C 1
ATOM 5276 O O . VAL A 1 689 ? 9.929 18.851 21.349 1.00 85.50 689 VAL A O 1
ATOM 5279 N N . SER A 1 690 ? 10.813 17.475 19.786 1.00 83.44 690 SER A N 1
ATOM 5280 C CA . SER A 1 690 ? 12.163 17.416 20.328 1.00 83.44 690 SER A CA 1
ATOM 5281 C C . SER A 1 690 ? 12.940 18.711 20.083 1.00 83.44 690 SER A C 1
ATOM 5283 O O . SER A 1 690 ? 13.046 19.171 18.945 1.00 83.44 690 SER A O 1
ATOM 5285 N N . VAL A 1 691 ? 13.638 19.244 21.090 1.00 77.12 691 VAL A N 1
ATOM 5286 C CA . VAL A 1 691 ? 14.644 20.313 20.870 1.00 77.12 691 VAL A CA 1
ATOM 5287 C C . VAL A 1 691 ? 15.776 19.870 19.930 1.00 77.12 691 VAL A C 1
ATOM 5289 O O . VAL A 1 691 ? 16.482 20.701 19.357 1.00 77.12 691 VAL A O 1
ATOM 5292 N N . ASN A 1 692 ? 15.947 18.555 19.761 1.00 82.38 692 ASN A N 1
ATOM 5293 C CA . ASN A 1 692 ? 16.906 17.951 18.844 1.00 82.38 692 ASN A CA 1
ATOM 5294 C C . ASN A 1 692 ? 16.346 17.687 17.438 1.00 82.38 692 ASN A C 1
ATOM 5296 O O . ASN A 1 692 ? 17.102 17.205 16.591 1.00 82.38 692 ASN A O 1
ATOM 5300 N N . GLY A 1 693 ? 15.074 18.000 17.184 1.00 86.19 693 GLY A N 1
ATOM 5301 C CA . GLY A 1 693 ? 14.417 17.793 15.899 1.00 86.19 693 GLY A CA 1
ATOM 5302 C C . GLY A 1 693 ? 14.986 18.661 14.785 1.00 86.19 693 GLY A C 1
ATOM 5303 O O . GLY A 1 693 ? 15.227 19.854 14.970 1.00 86.19 693 GLY A O 1
ATOM 5304 N N . GLU A 1 694 ? 15.165 18.071 13.604 1.00 89.75 694 GLU A N 1
ATOM 5305 C CA . GLU A 1 694 ? 15.589 18.734 12.363 1.00 89.75 694 GLU A CA 1
ATOM 5306 C C . GLU A 1 694 ? 14.455 19.612 11.776 1.00 89.75 694 GLU A C 1
ATOM 5308 O O . GLU A 1 694 ? 13.883 19.315 10.730 1.00 89.75 694 GLU A O 1
ATOM 5313 N N . ASN A 1 695 ? 14.071 20.684 12.473 1.00 88.75 695 ASN A N 1
ATOM 5314 C CA . ASN A 1 695 ? 12.877 21.486 12.160 1.00 88.75 695 ASN A CA 1
ATOM 5315 C C . ASN A 1 695 ? 13.106 22.662 11.198 1.00 88.75 695 ASN A C 1
ATOM 5317 O O . ASN A 1 695 ? 12.132 23.301 10.782 1.00 88.75 695 ASN A O 1
ATOM 5321 N N . THR A 1 696 ? 14.358 22.947 10.835 1.00 86.50 696 THR A N 1
ATOM 5322 C CA . THR A 1 696 ? 14.714 23.996 9.870 1.00 86.50 696 THR A CA 1
ATOM 5323 C C . THR A 1 696 ? 15.561 23.391 8.762 1.00 86.50 696 THR A C 1
ATOM 5325 O O . THR A 1 696 ? 16.720 23.035 8.979 1.00 86.50 696 THR A O 1
ATOM 5328 N N . VAL A 1 697 ? 14.970 23.266 7.574 1.00 85.81 697 VAL A N 1
ATOM 5329 C CA . VAL A 1 697 ? 15.616 22.719 6.376 1.00 85.81 697 VAL A CA 1
ATOM 5330 C C . VAL A 1 697 ? 16.242 23.832 5.539 1.00 85.81 697 VAL A C 1
ATOM 5332 O O . VAL A 1 697 ? 15.738 24.950 5.487 1.00 85.81 697 VAL A O 1
ATOM 5335 N N . THR A 1 698 ? 17.355 23.519 4.890 1.00 77.31 698 THR A N 1
ATOM 5336 C CA . THR A 1 698 ? 18.036 24.387 3.922 1.00 77.31 698 THR A CA 1
ATOM 5337 C C . THR A 1 698 ? 17.840 23.841 2.513 1.00 77.31 698 THR A C 1
ATOM 5339 O O . THR A 1 698 ? 17.796 22.624 2.334 1.00 77.31 698 THR A O 1
ATOM 5342 N N . ASP A 1 699 ? 17.854 24.721 1.510 1.00 64.62 699 ASP A N 1
ATOM 5343 C CA . ASP A 1 699 ? 17.758 24.343 0.088 1.00 64.62 699 ASP A CA 1
ATOM 5344 C C . ASP A 1 699 ? 18.872 23.373 -0.362 1.00 64.62 699 ASP A C 1
ATOM 5346 O O . ASP A 1 699 ? 18.748 22.683 -1.370 1.00 64.62 699 ASP A O 1
ATOM 5350 N N . ALA A 1 700 ? 19.972 23.297 0.396 1.00 59.47 700 ALA A N 1
ATOM 5351 C CA . ALA A 1 700 ? 21.103 22.405 0.146 1.00 59.47 700 ALA A CA 1
ATOM 5352 C C . ALA A 1 700 ? 20.896 20.960 0.656 1.00 59.47 700 ALA A C 1
ATOM 5354 O O . ALA A 1 700 ? 21.835 20.166 0.614 1.00 59.47 700 ALA A O 1
ATOM 5355 N N . GLY A 1 701 ? 19.709 20.603 1.167 1.00 64.06 701 GLY A N 1
ATOM 5356 C CA . GLY A 1 701 ? 19.422 19.242 1.644 1.00 64.06 701 GLY A CA 1
ATOM 5357 C C . GLY A 1 701 ? 20.043 18.911 3.006 1.00 64.06 701 GLY A C 1
ATOM 5358 O O . GLY A 1 701 ? 20.284 17.746 3.324 1.00 64.06 701 GLY A O 1
ATOM 5359 N N . SER A 1 702 ? 20.299 19.938 3.821 1.00 72.00 702 SER A N 1
ATOM 5360 C CA . SER A 1 702 ? 20.711 19.808 5.225 1.00 72.00 702 SER A CA 1
ATOM 5361 C C . SER A 1 702 ? 19.677 20.437 6.156 1.00 72.00 702 SER A C 1
ATOM 5363 O O . SER A 1 702 ? 18.938 21.332 5.739 1.00 72.00 702 SER A O 1
ATOM 5365 N N . ALA A 1 703 ? 19.609 19.970 7.399 1.00 85.00 703 ALA A N 1
ATOM 5366 C CA . ALA A 1 703 ? 18.687 20.493 8.396 1.00 85.00 703 ALA A CA 1
ATOM 5367 C C . ALA A 1 703 ? 19.422 20.830 9.696 1.00 85.00 703 ALA A C 1
ATOM 5369 O O . ALA A 1 703 ? 20.404 20.179 10.055 1.00 85.00 703 ALA A O 1
ATOM 5370 N N . VAL A 1 704 ? 18.948 21.861 10.391 1.00 83.50 704 VAL A N 1
ATOM 5371 C CA . VAL A 1 704 ? 19.459 22.266 11.704 1.00 83.50 704 VAL A CA 1
ATOM 5372 C C . VAL A 1 704 ? 18.411 22.025 12.783 1.00 83.50 704 VAL A C 1
ATOM 5374 O O . VAL A 1 704 ? 17.204 22.080 12.529 1.00 83.50 704 VAL A O 1
ATOM 5377 N N . LYS A 1 705 ? 18.899 21.734 13.991 1.00 86.81 705 LYS A N 1
ATOM 5378 C CA . LYS A 1 705 ? 18.072 21.411 15.152 1.00 86.81 705 LYS A CA 1
ATOM 5379 C C . LYS A 1 705 ? 17.381 22.652 15.717 1.00 86.81 705 LYS A C 1
ATOM 5381 O O . LYS A 1 705 ? 17.985 23.724 15.747 1.00 86.81 705 LYS A O 1
ATOM 5386 N N . GLY A 1 706 ? 16.159 22.495 16.216 1.00 82.19 706 GLY A N 1
ATOM 5387 C CA . GLY A 1 706 ? 15.465 23.534 16.978 1.00 82.19 706 GLY A CA 1
ATOM 5388 C C . GLY A 1 706 ? 14.029 23.143 17.305 1.00 82.19 706 GLY A C 1
ATOM 5389 O O . GLY A 1 706 ? 13.378 22.491 16.500 1.00 82.19 706 GLY A O 1
ATOM 5390 N N . GLY A 1 707 ? 13.528 23.531 18.477 1.00 80.38 707 GLY A N 1
ATOM 5391 C CA . GLY A 1 707 ? 12.126 23.302 18.837 1.00 80.38 707 GLY A CA 1
ATOM 5392 C C . GLY A 1 707 ? 11.164 24.177 18.024 1.00 80.38 707 GLY A C 1
ATOM 5393 O O . GLY A 1 707 ? 11.552 25.231 17.517 1.00 80.38 707 GLY A O 1
ATOM 5394 N N . ILE A 1 708 ? 9.908 23.744 17.931 1.00 88.44 708 ILE A N 1
ATOM 5395 C CA . ILE A 1 708 ? 8.802 24.503 17.327 1.00 88.44 708 ILE A CA 1
ATOM 5396 C C . ILE A 1 708 ? 7.647 24.662 18.320 1.00 88.44 708 ILE A C 1
ATOM 5398 O O . ILE A 1 708 ? 7.525 23.874 19.263 1.00 88.44 708 ILE A O 1
ATOM 5402 N N . THR A 1 709 ? 6.811 25.680 18.116 1.00 90.75 709 THR A N 1
ATOM 5403 C CA . THR A 1 709 ? 5.591 25.896 18.915 1.00 90.75 709 THR A CA 1
ATOM 5404 C C . THR A 1 709 ? 4.462 24.941 18.491 1.00 90.75 709 THR A C 1
ATOM 5406 O O . THR A 1 709 ? 4.513 24.409 17.376 1.00 90.75 709 THR A O 1
ATOM 5409 N N . PRO A 1 710 ? 3.429 24.724 19.329 1.00 92.25 710 PRO A N 1
ATOM 5410 C CA . PRO A 1 710 ? 2.231 23.967 18.947 1.00 92.25 710 PRO A CA 1
ATOM 5411 C C . PRO A 1 710 ? 1.561 24.477 17.665 1.00 92.25 710 PRO A C 1
ATOM 5413 O O . PRO A 1 710 ? 1.199 23.683 16.802 1.00 92.25 710 PRO A O 1
ATOM 5416 N N . GLU A 1 711 ? 1.480 25.792 17.467 1.00 94.38 711 GLU A N 1
ATOM 5417 C CA . GLU A 1 711 ? 0.893 26.387 16.259 1.00 94.38 711 GLU A CA 1
ATOM 5418 C C . GLU A 1 711 ? 1.764 26.119 15.029 1.00 94.38 711 GLU A C 1
ATOM 5420 O O . GLU A 1 711 ? 1.258 25.738 13.978 1.00 94.38 711 GLU A O 1
ATOM 5425 N N . GLN A 1 712 ? 3.090 26.248 15.151 1.00 93.38 712 GLN A N 1
ATOM 5426 C CA . GLN A 1 712 ? 4.003 25.904 14.057 1.00 93.38 712 GLN A CA 1
ATOM 5427 C C . GLN A 1 712 ? 3.911 24.421 13.683 1.00 93.38 712 GLN A C 1
ATOM 5429 O O . GLN A 1 712 ? 4.021 24.084 12.504 1.00 93.38 712 GLN A O 1
ATOM 5434 N N . TYR A 1 713 ? 3.730 23.545 14.674 1.00 94.44 713 TYR A N 1
ATOM 5435 C CA . TYR A 1 713 ? 3.489 22.124 14.457 1.00 94.44 713 TYR A CA 1
ATOM 5436 C C . TYR A 1 713 ? 2.175 21.903 13.697 1.00 94.44 713 TYR A C 1
ATOM 5438 O O . TYR A 1 713 ? 2.198 21.266 12.644 1.00 94.44 713 TYR A O 1
ATOM 5446 N N . LYS A 1 714 ? 1.073 22.510 14.161 1.00 96.12 714 LYS A N 1
ATOM 5447 C CA . LYS A 1 714 ? -0.252 22.436 13.528 1.00 96.12 714 LYS A CA 1
ATOM 5448 C C . LYS A 1 714 ? -0.218 22.847 12.055 1.00 96.12 714 LYS A C 1
ATOM 5450 O O . LYS A 1 714 ? -0.573 22.050 11.191 1.00 96.12 714 LYS A O 1
ATOM 5455 N N . GLU A 1 715 ? 0.284 24.046 11.754 1.00 96.69 715 GLU A N 1
ATOM 5456 C CA . GLU A 1 715 ? 0.301 24.592 10.386 1.00 96.69 715 GLU A CA 1
ATOM 5457 C C . GLU A 1 715 ? 1.123 23.731 9.417 1.00 96.69 715 GLU A C 1
ATOM 5459 O O . GLU A 1 715 ? 0.745 23.506 8.263 1.00 96.69 715 GLU A O 1
ATOM 5464 N N . ARG A 1 716 ? 2.260 23.199 9.883 1.00 95.38 716 ARG A N 1
ATOM 5465 C CA . ARG A 1 716 ? 3.096 22.298 9.077 1.00 95.38 716 ARG A CA 1
ATOM 5466 C C . ARG A 1 716 ? 2.401 20.966 8.832 1.00 95.38 716 ARG A C 1
ATOM 5468 O O . ARG A 1 716 ? 2.457 20.453 7.716 1.00 95.38 716 ARG A O 1
ATOM 5475 N N . TYR A 1 717 ? 1.764 20.409 9.858 1.00 96.94 717 TYR A N 1
ATOM 5476 C CA . TYR A 1 717 ? 1.038 19.149 9.751 1.00 96.94 717 TYR A CA 1
ATOM 5477 C C . TYR A 1 717 ? -0.144 19.295 8.785 1.00 96.94 717 TYR A C 1
ATOM 5479 O O . TYR A 1 717 ? -0.294 18.489 7.871 1.00 96.94 717 TYR A O 1
ATOM 5487 N N . LYS A 1 718 ? -0.909 20.384 8.898 1.00 97.56 718 LYS A N 1
ATOM 5488 C CA . LYS A 1 718 ? -1.979 20.732 7.959 1.00 97.56 718 LYS A CA 1
ATOM 5489 C C . LYS A 1 718 ? -1.472 20.868 6.525 1.00 97.56 718 LYS A C 1
ATOM 5491 O O . LYS A 1 718 ? -2.042 20.274 5.618 1.00 97.56 718 LYS A O 1
ATOM 5496 N N . THR A 1 719 ? -0.337 21.544 6.321 1.00 97.44 719 THR A N 1
ATOM 5497 C CA . THR A 1 719 ? 0.317 21.628 5.000 1.00 97.44 719 THR A CA 1
ATOM 5498 C C . THR A 1 719 ? 0.632 20.239 4.432 1.00 97.44 719 THR A C 1
ATOM 5500 O O . THR A 1 719 ? 0.398 19.983 3.253 1.00 97.44 719 THR A O 1
ATOM 5503 N N . LEU A 1 720 ? 1.138 19.319 5.261 1.00 97.81 720 LEU A N 1
ATOM 5504 C CA . LEU A 1 720 ? 1.406 17.939 4.850 1.00 97.81 720 LEU A CA 1
ATOM 5505 C C . LEU A 1 720 ? 0.124 17.202 4.439 1.00 97.81 720 LEU A C 1
ATOM 5507 O O . LEU A 1 720 ? 0.125 16.508 3.424 1.00 97.81 720 LEU A O 1
ATOM 5511 N N . VAL A 1 721 ? -0.966 17.367 5.188 1.00 97.50 721 VAL A N 1
ATOM 5512 C CA . VAL A 1 721 ? -2.262 16.758 4.858 1.00 97.50 721 VAL A CA 1
ATOM 5513 C C . VAL A 1 721 ? -2.854 17.367 3.579 1.00 97.50 721 VAL A C 1
ATOM 5515 O O . VAL A 1 721 ? -3.359 16.631 2.730 1.00 97.50 721 VAL A O 1
ATOM 5518 N N . GLY A 1 722 ? -2.681 18.673 3.359 1.00 94.44 722 GLY A N 1
ATOM 5519 C CA . GLY A 1 722 ? -3.005 19.339 2.096 1.00 94.44 722 GLY A CA 1
ATOM 5520 C C . GLY A 1 722 ? -2.229 18.772 0.901 1.00 94.44 722 GLY A C 1
ATOM 5521 O O . GLY A 1 722 ? -2.804 18.535 -0.157 1.00 94.44 722 GLY A O 1
ATOM 5522 N N . GLU A 1 723 ? -0.944 18.444 1.067 1.00 92.88 723 GLU A N 1
ATOM 5523 C CA . GLU A 1 723 ? -0.158 17.778 0.017 1.00 92.88 723 GLU A CA 1
ATOM 5524 C C . GLU A 1 723 ? -0.670 16.364 -0.311 1.00 92.88 723 GLU A C 1
ATOM 5526 O O . GLU A 1 723 ? -0.570 15.917 -1.460 1.00 92.88 723 GLU A O 1
ATOM 5531 N N . ILE A 1 724 ? -1.251 15.655 0.664 1.00 94.31 724 ILE A N 1
ATOM 5532 C CA . ILE A 1 724 ? -1.927 14.366 0.436 1.00 94.31 724 ILE A CA 1
ATOM 5533 C C . ILE A 1 724 ? -3.197 14.572 -0.385 1.00 94.31 724 ILE A C 1
ATOM 5535 O O . ILE A 1 724 ? -3.374 13.878 -1.389 1.00 94.31 724 ILE A O 1
ATOM 5539 N N . TYR A 1 725 ? -4.020 15.558 -0.024 1.00 88.50 725 TYR A N 1
ATOM 5540 C CA . TYR A 1 725 ? -5.218 15.916 -0.780 1.00 88.50 725 TYR A CA 1
ATOM 5541 C C . TYR A 1 725 ? -4.887 16.296 -2.231 1.00 88.50 725 TYR A C 1
ATOM 5543 O O . TYR A 1 725 ? -5.440 15.718 -3.163 1.00 88.50 725 TYR A O 1
ATOM 5551 N N . GLU A 1 726 ? -3.924 17.194 -2.454 1.00 83.75 726 GLU A N 1
ATOM 5552 C CA . GLU A 1 726 ? -3.504 17.602 -3.804 1.00 83.75 726 GLU A CA 1
ATOM 5553 C C . GLU A 1 726 ? -2.924 16.430 -4.611 1.00 83.75 726 GLU A C 1
ATOM 5555 O O . GLU A 1 726 ? -3.115 16.318 -5.827 1.00 83.75 726 GLU A O 1
ATOM 5560 N N . THR A 1 727 ? -2.237 15.506 -3.934 1.00 80.19 727 THR A N 1
ATOM 5561 C CA . THR A 1 727 ? -1.731 14.285 -4.564 1.00 80.19 727 THR A CA 1
ATOM 5562 C C . THR A 1 727 ? -2.880 13.377 -4.988 1.00 80.19 727 THR A C 1
ATOM 5564 O O . THR A 1 727 ? -2.912 12.930 -6.135 1.00 80.19 727 THR A O 1
ATOM 5567 N N . ASN A 1 728 ? -3.825 13.081 -4.103 1.00 80.25 728 ASN A N 1
ATOM 5568 C CA . ASN A 1 728 ? -4.984 12.254 -4.404 1.00 80.25 728 ASN A CA 1
ATOM 5569 C C . ASN A 1 728 ? -6.181 12.687 -3.539 1.00 80.25 728 ASN A C 1
ATOM 5571 O O . ASN A 1 728 ? -6.299 12.216 -2.410 1.00 80.25 728 ASN A O 1
ATOM 5575 N N . PRO A 1 729 ? -7.122 13.486 -4.081 1.00 79.31 729 PRO A N 1
ATOM 5576 C CA . PRO A 1 729 ? -8.298 13.935 -3.328 1.00 79.31 729 PRO A CA 1
ATOM 5577 C C . PRO A 1 729 ? -9.199 12.785 -2.866 1.00 79.31 729 PRO A C 1
ATOM 5579 O O . PRO A 1 729 ? -9.998 12.938 -1.950 1.00 79.31 729 PRO A O 1
ATOM 5582 N N . ASN A 1 730 ? -9.073 11.620 -3.513 1.00 81.69 730 ASN A N 1
ATOM 5583 C CA . ASN A 1 730 ? -9.814 10.418 -3.163 1.00 81.69 730 ASN A CA 1
ATOM 5584 C C . ASN A 1 730 ? -9.090 9.545 -2.132 1.00 81.69 730 ASN A C 1
ATOM 5586 O O . ASN A 1 730 ? -9.658 8.516 -1.770 1.00 81.69 730 ASN A O 1
ATOM 5590 N N . ALA A 1 731 ? -7.883 9.896 -1.683 1.00 87.88 731 ALA A N 1
ATOM 5591 C CA . ALA A 1 731 ? -7.186 9.112 -0.672 1.00 87.88 731 ALA A CA 1
ATOM 5592 C C . ALA A 1 731 ? -7.909 9.180 0.677 1.00 87.88 731 ALA A C 1
ATOM 5594 O O . ALA A 1 731 ? -8.511 10.198 1.024 1.00 87.88 731 ALA A O 1
ATOM 5595 N N . SER A 1 732 ? -7.819 8.093 1.435 1.00 92.12 732 SER A N 1
ATOM 5596 C CA . SER A 1 732 ? -8.121 8.092 2.864 1.00 92.12 732 SER A CA 1
ATOM 5597 C C . SER A 1 732 ? -6.853 8.410 3.649 1.00 92.12 732 SER A C 1
ATOM 5599 O O . SER A 1 732 ? -5.783 7.889 3.335 1.00 92.12 732 SER A O 1
ATOM 5601 N N . VAL A 1 733 ? -6.951 9.256 4.666 1.00 94.69 733 VAL A N 1
ATOM 5602 C CA . VAL A 1 733 ? -5.823 9.686 5.491 1.00 94.69 733 VAL A CA 1
ATOM 5603 C C . VAL A 1 733 ? -6.073 9.267 6.931 1.00 94.69 733 VAL A C 1
ATOM 5605 O O . VAL A 1 733 ? -7.119 9.568 7.489 1.00 94.69 733 VAL A O 1
ATOM 5608 N N . VAL A 1 734 ? -5.103 8.589 7.536 1.00 95.31 734 VAL A N 1
ATOM 5609 C CA . VAL A 1 734 ? -5.131 8.186 8.943 1.00 95.31 734 VAL A CA 1
ATOM 5610 C C . VAL A 1 734 ? -3.984 8.885 9.660 1.00 95.31 734 VAL A C 1
ATOM 5612 O O . VAL A 1 734 ? -2.813 8.539 9.480 1.00 95.31 734 VAL A O 1
ATOM 5615 N N . LEU A 1 735 ? -4.315 9.887 10.463 1.00 95.88 735 LEU A N 1
ATOM 5616 C CA . LEU A 1 735 ? -3.380 10.611 11.310 1.00 95.88 735 LEU A CA 1
ATOM 5617 C C . LEU A 1 735 ? -3.193 9.839 12.606 1.00 95.88 735 LEU A C 1
ATOM 5619 O O . LEU A 1 735 ? -4.139 9.585 13.337 1.00 95.88 735 LEU A O 1
ATOM 5623 N N . ARG A 1 736 ? -1.967 9.440 12.902 1.00 95.38 736 ARG A N 1
ATOM 5624 C CA . ARG A 1 736 ? -1.647 8.647 14.084 1.00 95.38 736 ARG A CA 1
ATOM 5625 C C . ARG A 1 736 ? -0.987 9.552 15.106 1.00 95.38 736 ARG A C 1
ATOM 5627 O O . ARG A 1 736 ? 0.113 10.058 14.863 1.00 95.38 736 ARG A O 1
ATOM 5634 N N . VAL A 1 737 ? -1.641 9.739 16.248 1.00 94.75 737 VAL A N 1
ATOM 5635 C CA . VAL A 1 737 ? -1.009 10.364 17.411 1.00 94.75 737 VAL A CA 1
ATOM 5636 C C . VAL A 1 737 ? 0.067 9.398 17.921 1.00 94.75 737 VAL A C 1
ATOM 5638 O O . VAL A 1 737 ? -0.257 8.228 18.146 1.00 94.75 737 VAL A O 1
ATOM 5641 N N . PRO A 1 738 ? 1.339 9.820 18.069 1.00 94.06 738 PRO A N 1
ATOM 5642 C CA . PRO A 1 738 ? 2.398 8.928 18.545 1.00 94.06 738 PRO A CA 1
ATOM 5643 C C . PRO A 1 738 ? 2.120 8.363 19.949 1.00 94.06 738 PRO A C 1
ATOM 5645 O O . PRO A 1 738 ? 1.376 8.959 20.723 1.00 94.06 738 PRO A O 1
ATOM 5648 N N . CYS A 1 739 ? 2.712 7.209 20.274 1.00 91.00 739 CYS A N 1
ATOM 5649 C CA . CYS A 1 739 ? 2.523 6.510 21.552 1.00 91.00 739 CYS A CA 1
ATOM 5650 C C . CYS A 1 739 ? 3.126 7.256 22.758 1.00 91.00 739 CYS A C 1
ATOM 5652 O O . CYS A 1 739 ? 3.898 8.205 22.600 1.00 91.00 739 CYS A O 1
ATOM 5654 N N . GLU A 1 740 ? 2.799 6.805 23.978 1.00 87.19 740 GLU A N 1
ATOM 5655 C CA . GLU A 1 740 ? 3.373 7.370 25.206 1.00 87.19 740 GLU A CA 1
ATOM 5656 C C . GLU A 1 740 ? 4.902 7.228 25.233 1.00 87.19 740 GLU A C 1
ATOM 5658 O O . GLU A 1 740 ? 5.452 6.153 24.989 1.00 87.19 740 GLU A O 1
ATOM 5663 N N . MET A 1 741 ? 5.583 8.329 25.561 1.00 84.00 741 MET A N 1
ATOM 5664 C CA . MET A 1 741 ? 7.034 8.382 25.726 1.00 84.00 741 MET A CA 1
ATOM 5665 C C . MET A 1 741 ? 7.374 8.572 27.202 1.00 84.00 741 MET A C 1
ATOM 5667 O O . MET A 1 741 ? 6.751 9.372 27.904 1.00 84.00 741 MET A O 1
ATOM 5671 N N . LYS A 1 742 ? 8.404 7.873 27.681 1.00 75.88 742 LYS A N 1
ATOM 5672 C CA . LYS A 1 742 ? 8.943 8.096 29.022 1.00 75.88 742 LYS A CA 1
ATOM 5673 C C . LYS A 1 742 ? 9.972 9.216 28.994 1.00 75.88 742 LYS A C 1
ATOM 5675 O O . LYS A 1 742 ? 11.018 9.093 28.360 1.00 75.88 742 LYS A O 1
ATOM 5680 N N . ASN A 1 743 ? 9.760 10.217 29.845 1.00 61.50 743 ASN A N 1
ATOM 5681 C CA . ASN A 1 743 ? 10.837 11.062 30.357 1.00 61.50 743 ASN A CA 1
ATOM 5682 C C . ASN A 1 743 ? 11.711 10.209 31.292 1.00 61.50 743 ASN A C 1
ATOM 5684 O O . ASN A 1 743 ? 11.613 10.277 32.517 1.00 61.50 743 ASN A O 1
ATOM 5688 N N . ALA A 1 744 ? 12.502 9.295 30.728 1.00 46.62 744 ALA A N 1
ATOM 5689 C CA . ALA A 1 744 ? 13.289 8.363 31.516 1.00 46.62 744 ALA A CA 1
ATOM 5690 C C . ALA A 1 744 ? 14.382 9.126 32.280 1.00 46.62 744 ALA A C 1
ATOM 5692 O O . ALA A 1 744 ? 15.374 9.583 31.711 1.00 46.62 744 ALA A O 1
ATOM 5693 N N . GLY A 1 745 ? 14.236 9.194 33.605 1.00 44.28 745 GLY A N 1
ATOM 5694 C CA . GLY A 1 745 ? 15.288 9.559 34.557 1.00 44.28 745 GLY A CA 1
ATOM 5695 C C . GLY A 1 745 ? 16.427 8.530 34.642 1.00 44.28 745 GLY A C 1
ATOM 5696 O O . GLY A 1 745 ? 16.913 8.246 35.732 1.00 44.28 745 GLY A O 1
ATOM 5697 N N . GLN A 1 746 ? 16.853 7.951 33.517 1.00 40.59 746 GLN A N 1
ATOM 5698 C CA . GLN A 1 746 ? 18.040 7.093 33.413 1.00 40.59 746 GLN A CA 1
ATOM 5699 C C . GLN A 1 746 ? 18.978 7.580 32.304 1.00 40.59 746 GLN A C 1
ATOM 5701 O O . GLN A 1 746 ? 19.461 6.847 31.453 1.00 40.59 746 GLN A O 1
ATOM 5706 N N . GLY A 1 747 ? 19.262 8.869 32.360 1.00 42.88 747 GLY A N 1
ATOM 5707 C CA . GLY A 1 747 ? 20.432 9.502 31.781 1.00 42.88 747 GLY A CA 1
ATOM 5708 C C . GLY A 1 747 ? 20.661 10.751 32.609 1.00 42.88 747 GLY A C 1
ATOM 5709 O O . GLY A 1 747 ? 19.695 11.406 32.987 1.00 42.88 747 GLY A O 1
ATOM 5710 N N . ASN A 1 748 ? 21.902 11.045 32.986 1.00 37.12 748 ASN A N 1
ATOM 5711 C CA . ASN A 1 748 ? 22.225 12.342 33.566 1.00 37.12 748 ASN A CA 1
ATOM 5712 C C . ASN A 1 748 ? 22.866 13.198 32.458 1.00 37.12 748 ASN A C 1
ATOM 5714 O O . ASN A 1 748 ? 23.961 12.839 32.012 1.00 37.12 748 ASN A O 1
ATOM 5718 N N . PRO A 1 749 ? 22.217 14.286 31.999 1.00 44.69 749 PRO A N 1
ATOM 5719 C CA . PRO A 1 749 ? 20.949 14.823 32.497 1.00 44.69 749 PRO A CA 1
ATOM 5720 C C . PRO A 1 749 ? 19.716 14.086 31.930 1.00 44.69 749 PRO A C 1
ATOM 5722 O O . PRO A 1 749 ? 19.817 13.483 30.857 1.00 44.69 749 PRO A O 1
ATOM 5725 N N . PRO A 1 750 ? 18.567 14.129 32.642 1.00 46.25 750 PRO A N 1
ATOM 5726 C CA . PRO A 1 750 ? 17.293 13.573 32.170 1.00 46.25 750 PRO A CA 1
ATOM 5727 C C . PRO A 1 750 ? 16.951 14.211 30.827 1.00 46.25 750 PRO A C 1
ATOM 5729 O O . PRO A 1 750 ? 17.179 15.406 30.696 1.00 46.25 750 PRO A O 1
ATOM 5732 N N . PHE A 1 751 ? 16.454 13.457 29.840 1.00 51.56 751 PHE A N 1
ATOM 5733 C CA . PHE A 1 751 ? 16.135 13.988 28.507 1.00 51.56 751 PHE A CA 1
ATOM 5734 C C . PHE A 1 751 ? 15.023 15.057 28.597 1.00 51.56 751 PHE A C 1
ATOM 5736 O O . PHE A 1 751 ? 13.855 14.686 28.566 1.00 51.56 751 PHE A O 1
ATOM 5743 N N . PRO A 1 752 ? 15.324 16.375 28.606 1.00 58.97 752 PRO A N 1
ATOM 5744 C CA . PRO A 1 752 ? 14.322 17.448 28.601 1.00 58.97 752 PRO A CA 1
ATOM 5745 C C . PRO A 1 752 ? 13.885 17.740 27.154 1.00 58.97 752 PRO A C 1
ATOM 5747 O O . PRO A 1 752 ? 13.388 18.811 26.819 1.00 58.97 752 PRO A O 1
ATOM 5750 N N . ALA A 1 753 ? 14.218 16.830 26.230 1.00 62.22 753 ALA A N 1
ATOM 5751 C CA . ALA A 1 753 ? 14.184 17.113 24.812 1.00 62.22 753 ALA A CA 1
ATOM 5752 C C . ALA A 1 753 ? 12.755 17.103 24.284 1.00 62.22 753 ALA A C 1
ATOM 5754 O O . ALA A 1 753 ? 12.472 17.910 23.411 1.00 62.22 753 ALA A O 1
ATOM 5755 N N . HIS A 1 754 ? 11.893 16.233 24.819 1.00 74.44 754 HIS A N 1
ATOM 5756 C CA . HIS A 1 754 ? 10.524 16.010 24.352 1.00 74.44 754 HIS A CA 1
ATOM 5757 C C . HIS A 1 754 ? 9.462 16.665 25.250 1.00 74.44 754 HIS A C 1
ATOM 5759 O O . HIS A 1 754 ? 8.285 16.365 25.092 1.00 74.44 754 HIS A O 1
ATOM 5765 N N . ASP A 1 755 ? 9.845 17.557 26.170 1.00 72.25 755 ASP A N 1
ATOM 5766 C CA . ASP A 1 755 ? 8.896 18.223 27.068 1.00 72.25 755 ASP A CA 1
ATOM 5767 C C . ASP A 1 755 ? 7.795 18.977 26.289 1.00 72.25 755 ASP A C 1
ATOM 5769 O O . ASP A 1 755 ? 8.052 19.648 25.281 1.00 72.25 755 ASP A O 1
ATOM 5773 N N . GLY A 1 756 ? 6.550 18.861 26.770 1.00 74.56 756 GLY A N 1
ATOM 5774 C CA . GLY A 1 756 ? 5.372 19.481 26.155 1.00 74.56 756 GLY A CA 1
ATOM 5775 C C . GLY A 1 756 ? 4.922 18.811 24.852 1.00 74.56 756 GLY A C 1
ATOM 5776 O O . GLY A 1 756 ? 4.390 19.486 23.966 1.00 74.56 756 GLY A O 1
ATOM 5777 N N . TYR A 1 757 ? 5.171 17.506 24.688 1.00 87.00 757 TYR A N 1
ATOM 5778 C CA . TYR A 1 757 ? 4.710 16.771 23.510 1.00 87.00 757 TYR A CA 1
ATOM 5779 C C . TYR A 1 757 ? 3.184 16.647 23.466 1.00 87.00 757 TYR A C 1
ATOM 5781 O O . TYR A 1 757 ? 2.617 16.652 22.376 1.00 87.00 757 TYR A O 1
ATOM 5789 N N . GLU A 1 758 ? 2.518 16.599 24.622 1.00 87.81 758 GLU A N 1
ATOM 5790 C CA . GLU A 1 758 ? 1.068 16.433 24.731 1.00 87.81 758 GLU A CA 1
ATOM 5791 C C . GLU A 1 758 ? 0.310 17.585 24.068 1.00 87.81 758 GLU A C 1
ATOM 5793 O O . GLU A 1 758 ? -0.599 17.347 23.276 1.00 87.81 758 GLU A O 1
ATOM 5798 N N . GLU A 1 759 ? 0.727 18.829 24.324 1.00 89.12 759 GLU A N 1
ATOM 5799 C CA . GLU A 1 759 ? 0.100 20.023 23.744 1.00 89.12 759 GLU A CA 1
ATOM 5800 C C . GLU A 1 759 ? 0.219 20.032 22.214 1.00 89.12 759 GLU A C 1
ATOM 5802 O O . GLU A 1 759 ? -0.721 20.392 21.509 1.00 89.12 759 GLU A O 1
ATOM 5807 N N . LYS A 1 760 ? 1.360 19.582 21.680 1.00 89.88 760 LYS A N 1
ATOM 5808 C CA . LYS A 1 760 ? 1.588 19.489 20.231 1.00 89.88 760 LYS A CA 1
ATOM 5809 C C . LYS A 1 760 ? 0.794 18.336 19.620 1.00 89.88 760 LYS A C 1
ATOM 5811 O O . LYS A 1 760 ? 0.175 18.515 18.580 1.00 89.88 760 LYS A O 1
ATOM 5816 N N . PHE A 1 761 ? 0.772 17.167 20.257 1.00 93.31 761 PHE A N 1
ATOM 5817 C CA . PHE A 1 761 ? 0.015 16.007 19.782 1.00 93.31 761 PHE A CA 1
ATOM 5818 C C . PHE A 1 761 ? -1.495 16.265 19.767 1.00 93.31 761 PHE A C 1
ATOM 5820 O O . PHE A 1 761 ? -2.156 15.858 18.814 1.00 93.31 761 PHE A O 1
ATOM 5827 N N . ALA A 1 762 ? -2.022 17.023 20.734 1.00 91.56 762 ALA A N 1
ATOM 5828 C CA . ALA A 1 762 ? -3.421 17.449 20.744 1.00 91.56 762 ALA A CA 1
ATOM 5829 C C . ALA A 1 762 ? -3.812 18.249 19.484 1.00 91.56 762 ALA A C 1
ATOM 5831 O O . ALA A 1 762 ? -4.939 18.129 19.007 1.00 91.56 762 ALA A O 1
ATOM 5832 N N . LYS A 1 763 ? -2.870 18.985 18.870 1.00 95.00 763 LYS A N 1
ATOM 5833 C CA . LYS A 1 763 ? -3.118 19.731 17.623 1.00 95.00 763 LYS A CA 1
ATOM 5834 C C . LYS A 1 763 ? -3.425 18.846 16.413 1.00 95.00 763 LYS A C 1
ATOM 5836 O O . LYS A 1 763 ? -3.939 19.366 15.431 1.00 95.00 763 LYS A O 1
ATOM 5841 N N . ILE A 1 764 ? -3.140 17.540 16.448 1.00 94.88 764 ILE A N 1
ATOM 5842 C CA . ILE A 1 764 ? -3.467 16.624 15.338 1.00 94.88 764 ILE A CA 1
ATOM 5843 C C . ILE A 1 764 ? -4.987 16.551 15.117 1.00 94.88 764 ILE A C 1
ATOM 5845 O O . ILE A 1 764 ? -5.424 16.481 13.970 1.00 94.88 764 ILE A O 1
ATOM 5849 N N . TYR A 1 765 ? -5.784 16.639 16.186 1.00 92.12 765 TYR A N 1
ATOM 5850 C CA . TYR A 1 765 ? -7.244 16.697 16.085 1.00 92.12 765 TYR A CA 1
ATOM 5851 C C . TYR A 1 765 ? -7.710 17.982 15.397 1.00 92.12 765 TYR A C 1
ATOM 5853 O O . TYR A 1 765 ? -8.469 17.908 14.437 1.00 92.12 765 TYR A O 1
ATOM 5861 N N . GLU A 1 766 ? -7.170 19.142 15.795 1.00 93.56 766 GLU A N 1
ATOM 5862 C CA . GLU A 1 766 ? -7.459 20.424 15.126 1.00 93.56 766 GLU A CA 1
ATOM 5863 C C . GLU A 1 766 ? -7.124 20.373 13.626 1.00 93.56 766 GLU A C 1
ATOM 5865 O O . GLU A 1 766 ? -7.873 20.895 12.810 1.00 93.56 766 GLU A O 1
ATOM 5870 N N . VAL A 1 767 ? -6.028 19.709 13.238 1.00 94.75 767 VAL A N 1
ATOM 5871 C CA . VAL A 1 767 ? -5.673 19.528 11.818 1.00 94.75 767 VAL A CA 1
ATOM 5872 C C . VAL A 1 767 ? -6.720 18.700 11.080 1.00 94.75 767 VAL A C 1
ATOM 5874 O O . VAL A 1 767 ? -7.072 19.047 9.955 1.00 94.75 767 VAL A O 1
ATOM 5877 N N . ALA A 1 768 ? -7.189 17.599 11.671 1.00 91.06 768 ALA A N 1
ATOM 5878 C CA . ALA A 1 768 ? -8.203 16.757 11.046 1.00 91.06 768 ALA A CA 1
ATOM 5879 C C . ALA A 1 768 ? -9.514 17.528 10.840 1.00 91.06 768 ALA A C 1
ATOM 5881 O O . ALA A 1 768 ? -10.052 17.491 9.733 1.00 91.06 768 ALA A O 1
ATOM 5882 N N . GLU A 1 769 ? -9.966 18.277 11.853 1.00 89.38 769 GLU A N 1
ATOM 5883 C CA . GLU A 1 769 ? -11.164 19.119 11.745 1.00 89.38 769 GLU A CA 1
ATOM 5884 C C . GLU A 1 769 ? -11.012 20.196 10.674 1.00 89.38 769 GLU A C 1
ATOM 5886 O O . GLU A 1 769 ? -11.799 20.243 9.731 1.00 89.38 769 GLU A O 1
ATOM 5891 N N . GLU A 1 770 ? -9.946 20.999 10.735 1.00 92.44 770 GLU A N 1
ATOM 5892 C CA . GLU A 1 770 ? -9.733 22.078 9.768 1.00 92.44 770 GLU A CA 1
ATOM 5893 C C . GLU A 1 770 ? -9.623 21.546 8.327 1.00 92.44 770 GLU A C 1
ATOM 5895 O O . GLU A 1 770 ? -10.112 22.176 7.392 1.00 92.44 770 GLU A O 1
ATOM 5900 N N . MET A 1 771 ? -9.016 20.372 8.117 1.00 90.19 771 MET A N 1
ATOM 5901 C CA . MET A 1 771 ? -8.937 19.764 6.784 1.00 90.19 771 MET A CA 1
ATOM 5902 C C . MET A 1 771 ? -10.294 19.259 6.283 1.00 90.19 771 MET A C 1
ATOM 5904 O O . MET A 1 771 ? -10.556 19.348 5.080 1.00 90.19 771 MET A O 1
ATOM 5908 N N . ARG A 1 772 ? -11.156 18.744 7.169 1.00 85.19 772 ARG A N 1
ATOM 5909 C CA . ARG A 1 772 ? -12.534 18.362 6.822 1.00 85.19 772 ARG A CA 1
ATOM 5910 C C . ARG A 1 772 ? -13.385 19.587 6.491 1.00 85.19 772 ARG A C 1
ATOM 5912 O O . ARG A 1 772 ? -14.140 19.545 5.521 1.00 85.19 772 ARG A O 1
ATOM 5919 N N . GLU A 1 773 ? -13.217 20.680 7.233 1.00 84.62 773 GLU A N 1
ATOM 5920 C CA . GLU A 1 773 ? -13.883 21.962 6.972 1.00 84.62 773 GLU A CA 1
ATOM 5921 C C . GLU A 1 773 ? -13.443 22.584 5.635 1.00 84.62 773 GLU A C 1
ATOM 5923 O O . GLU A 1 773 ? -14.276 23.002 4.827 1.00 84.62 773 GLU A O 1
ATOM 5928 N N . GLU A 1 774 ? -12.134 22.626 5.362 1.00 84.44 774 GLU A N 1
ATOM 5929 C CA . GLU A 1 774 ? -11.580 23.213 4.133 1.00 84.44 774 GLU A CA 1
ATOM 5930 C C . GLU A 1 774 ? -11.877 22.370 2.884 1.00 84.44 774 GLU A C 1
ATOM 5932 O O . GLU A 1 774 ? -12.108 22.904 1.786 1.00 84.44 774 GLU A O 1
ATOM 5937 N N . HIS A 1 775 ? -11.908 21.045 3.048 1.00 78.38 775 HIS A N 1
ATOM 5938 C CA . HIS A 1 775 ? -12.122 20.083 1.975 1.00 78.38 775 HIS A CA 1
ATOM 5939 C C . HIS A 1 775 ? -13.250 19.105 2.311 1.00 78.38 775 HIS A C 1
ATOM 5941 O O . HIS A 1 775 ? -12.987 17.935 2.591 1.00 78.38 775 HIS A O 1
ATOM 5947 N N . PRO A 1 776 ? -14.523 19.515 2.219 1.00 74.38 776 PRO A N 1
ATOM 5948 C CA . PRO A 1 776 ? -15.580 18.599 2.604 1.00 74.38 776 PRO A CA 1
ATOM 5949 C C . PRO A 1 776 ? -15.683 17.357 1.724 1.00 74.38 776 PRO A C 1
ATOM 5951 O O . PRO A 1 776 ? -15.499 17.409 0.505 1.00 74.38 776 PRO A O 1
ATOM 5954 N N . GLY A 1 777 ? -15.945 16.222 2.373 1.00 69.50 777 GLY A N 1
ATOM 5955 C CA . GLY A 1 777 ? -15.839 14.890 1.776 1.00 69.50 777 GLY A CA 1
ATOM 5956 C C . GLY A 1 777 ? -14.406 14.344 1.705 1.00 69.50 777 GLY A C 1
ATOM 5957 O O . GLY A 1 777 ? -14.217 13.214 1.247 1.00 69.50 777 GLY A O 1
ATOM 5958 N N . PHE A 1 778 ? -13.393 15.102 2.146 1.00 78.44 778 PHE A N 1
ATOM 5959 C CA . PHE A 1 778 ? -12.042 14.576 2.305 1.00 78.44 778 PHE A CA 1
ATOM 5960 C C . PHE A 1 778 ? -11.967 13.653 3.519 1.00 78.44 778 PHE A C 1
ATOM 5962 O O . PHE A 1 778 ? -12.444 13.964 4.608 1.00 78.44 778 PHE A O 1
ATOM 5969 N N . ASN A 1 779 ? -11.376 12.484 3.303 1.00 83.88 779 ASN A N 1
ATOM 5970 C CA . ASN A 1 779 ? -11.526 11.354 4.195 1.00 83.88 779 ASN A CA 1
ATOM 5971 C C . ASN A 1 779 ? -10.349 11.266 5.175 1.00 83.88 779 ASN A C 1
ATOM 5973 O O . ASN A 1 779 ? -9.358 10.610 4.862 1.00 83.88 779 ASN A O 1
ATOM 5977 N N . VAL A 1 780 ? -10.433 11.951 6.320 1.00 88.62 780 VAL A N 1
ATOM 5978 C CA . VAL A 1 780 ? -9.346 12.058 7.314 1.00 88.62 780 VAL A CA 1
ATOM 5979 C C . VAL A 1 780 ? -9.803 11.531 8.675 1.00 88.62 780 VAL A C 1
ATOM 5981 O O . VAL A 1 780 ? -10.784 12.045 9.201 1.00 88.62 780 VAL A O 1
ATOM 5984 N N . ALA A 1 781 ? -9.082 10.559 9.243 1.00 87.69 781 ALA A N 1
ATOM 5985 C CA . ALA A 1 781 ? -9.287 10.002 10.585 1.00 87.69 781 ALA A CA 1
ATOM 5986 C C . ALA A 1 781 ? -8.083 10.248 11.498 1.00 87.69 781 ALA A C 1
ATOM 5988 O O . ALA A 1 781 ? -6.966 10.447 11.014 1.00 87.69 781 ALA A O 1
ATOM 5989 N N . VAL A 1 782 ? -8.302 10.177 12.812 1.00 89.88 782 VAL A N 1
ATOM 5990 C CA . VAL A 1 782 ? -7.252 10.257 13.840 1.00 89.88 782 VAL A CA 1
ATOM 5991 C C . VAL A 1 782 ? -7.268 8.992 14.699 1.00 89.88 782 VAL A C 1
ATOM 5993 O O . VAL A 1 782 ? -8.287 8.703 15.295 1.00 89.88 782 VAL A O 1
ATOM 5996 N N . VAL A 1 783 ? -6.144 8.280 14.807 1.00 89.38 783 VAL A N 1
ATOM 5997 C CA . VAL A 1 783 ? -5.954 7.120 15.702 1.00 89.38 783 VAL A CA 1
ATOM 5998 C C . VAL A 1 783 ? -4.988 7.505 16.817 1.00 89.38 783 VAL A C 1
ATOM 6000 O O . VAL A 1 783 ? -3.878 7.976 16.541 1.00 89.38 783 VAL A O 1
ATOM 6003 N N . ASN A 1 784 ? -5.384 7.314 18.078 1.00 91.00 784 ASN A N 1
ATOM 6004 C CA . ASN A 1 784 ? -4.647 7.845 19.225 1.00 91.00 784 ASN A CA 1
ATOM 6005 C C . ASN A 1 784 ? -3.905 6.772 20.032 1.00 91.00 784 ASN A C 1
ATOM 6007 O O . ASN A 1 784 ? -4.418 6.233 21.014 1.00 91.00 784 ASN A O 1
ATOM 6011 N N . HIS A 1 785 ? -2.648 6.508 19.662 1.00 91.50 785 HIS A N 1
ATOM 6012 C CA . HIS A 1 785 ? -1.815 5.542 20.384 1.00 91.50 785 HIS A CA 1
ATOM 6013 C C . HIS A 1 785 ? -1.432 6.012 21.798 1.00 91.50 785 HIS A C 1
ATOM 6015 O O . HIS A 1 785 ? -1.209 5.180 22.674 1.00 91.50 785 HIS A O 1
ATOM 6021 N N . LEU A 1 786 ? -1.345 7.327 22.045 1.00 90.56 786 LEU A N 1
ATOM 6022 C CA . LEU A 1 786 ? -1.039 7.875 23.372 1.00 90.56 786 LEU A CA 1
ATOM 6023 C C . LEU A 1 786 ? -2.145 7.543 24.380 1.00 90.56 786 LEU A C 1
ATOM 6025 O O . LEU A 1 786 ? -1.841 7.114 25.493 1.00 90.56 786 LEU A O 1
ATOM 6029 N N . LYS A 1 787 ? -3.408 7.748 23.988 1.00 85.75 787 LYS A N 1
ATOM 6030 C CA . LYS A 1 787 ? -4.576 7.462 24.831 1.00 85.75 787 LYS A CA 1
ATOM 6031 C C . LYS A 1 787 ? -4.661 5.971 25.154 1.00 85.75 787 LYS A C 1
ATOM 6033 O O . LYS A 1 787 ? -4.651 5.625 26.326 1.00 85.75 787 LYS A O 1
ATOM 6038 N N . GLU A 1 788 ? -4.608 5.107 24.141 1.00 83.00 788 GLU A N 1
ATOM 6039 C CA . GLU A 1 788 ? -4.689 3.646 24.319 1.00 83.00 788 GLU A CA 1
ATOM 6040 C C . GLU A 1 788 ? -3.621 3.107 25.283 1.00 83.00 788 GLU A C 1
ATOM 6042 O O . GLU A 1 788 ? -3.886 2.274 26.148 1.00 83.00 788 GLU A O 1
ATOM 6047 N N . TRP A 1 789 ? -2.387 3.607 25.181 1.00 86.19 789 TRP A N 1
ATOM 6048 C CA . TRP A 1 789 ? -1.302 3.164 26.055 1.00 86.19 789 TRP A CA 1
ATOM 6049 C C . TRP A 1 789 ? -1.484 3.631 27.503 1.00 86.19 789 TRP A C 1
ATOM 6051 O O . TRP A 1 789 ? -1.177 2.874 28.427 1.00 86.19 789 TRP A O 1
ATOM 6061 N N . ARG A 1 790 ? -2.001 4.844 27.717 1.00 83.81 790 ARG A N 1
ATOM 6062 C CA . ARG A 1 790 ? -2.333 5.346 29.059 1.00 83.81 790 ARG A CA 1
ATOM 6063 C C . ARG A 1 790 ? -3.505 4.583 29.656 1.00 83.81 790 ARG A C 1
ATOM 6065 O O . ARG A 1 790 ? -3.407 4.136 30.794 1.00 83.81 790 ARG A O 1
ATOM 6072 N N . ASP A 1 791 ? -4.540 4.345 28.861 1.00 76.25 791 ASP A N 1
ATOM 6073 C CA . ASP A 1 791 ? -5.716 3.592 29.280 1.00 76.25 791 ASP A CA 1
ATOM 6074 C C . ASP A 1 791 ? -5.322 2.165 29.680 1.00 76.25 791 ASP A C 1
ATOM 6076 O O . ASP A 1 791 ? -5.714 1.695 30.747 1.00 76.25 791 ASP A O 1
ATOM 6080 N N . TYR A 1 792 ? -4.455 1.499 28.909 1.00 77.38 792 TYR A N 1
ATOM 6081 C CA . TYR A 1 792 ? -3.922 0.191 29.291 1.00 77.38 792 TYR A CA 1
ATOM 6082 C C . TYR A 1 792 ? -3.084 0.257 30.577 1.00 77.38 792 TYR A C 1
ATOM 6084 O O . TYR A 1 792 ? -3.212 -0.614 31.439 1.00 77.38 792 TYR A O 1
ATOM 6092 N N . ARG A 1 793 ? -2.229 1.276 30.734 1.00 78.06 793 ARG A N 1
ATOM 6093 C CA . ARG A 1 793 ? -1.382 1.444 31.926 1.00 78.06 793 ARG A CA 1
ATOM 6094 C C . ARG A 1 793 ? -2.222 1.597 33.191 1.00 78.06 793 ARG A C 1
ATOM 6096 O O . ARG A 1 793 ? -1.924 0.971 34.206 1.00 78.06 793 ARG A O 1
ATOM 6103 N N . ASP A 1 794 ? -3.235 2.451 33.115 1.00 76.38 794 ASP A N 1
ATOM 6104 C CA . ASP A 1 794 ? -4.023 2.887 34.263 1.00 76.38 794 ASP A CA 1
ATOM 6105 C C . ASP A 1 794 ? -5.149 1.896 34.592 1.00 76.38 794 ASP A C 1
ATOM 6107 O O . ASP A 1 794 ? -5.533 1.771 35.756 1.00 76.38 794 ASP A O 1
ATOM 6111 N N . ASN A 1 795 ? -5.641 1.150 33.592 1.00 67.75 795 ASN A N 1
ATOM 6112 C CA . ASN A 1 795 ? -6.808 0.282 33.748 1.00 67.75 795 ASN A CA 1
ATOM 6113 C C . ASN A 1 795 ? -6.549 -1.209 33.519 1.00 67.75 795 ASN A C 1
ATOM 6115 O O . ASN A 1 795 ? -7.379 -2.007 33.948 1.00 67.75 795 ASN A O 1
ATOM 6119 N N . VAL A 1 796 ? -5.457 -1.620 32.875 1.00 70.69 796 VAL A N 1
ATOM 6120 C CA . VAL A 1 796 ? -5.191 -3.040 32.582 1.00 70.69 796 VAL A CA 1
ATOM 6121 C C . VAL A 1 796 ? -3.968 -3.522 33.351 1.00 70.69 796 VAL A C 1
ATOM 6123 O O . VAL A 1 796 ? -4.100 -4.309 34.285 1.00 70.69 796 VAL A O 1
ATOM 6126 N N . ARG A 1 797 ? -2.774 -3.041 32.991 1.00 73.56 797 ARG A N 1
ATOM 6127 C CA . ARG A 1 797 ? -1.520 -3.342 33.696 1.00 73.56 797 ARG A CA 1
ATOM 6128 C C . ARG A 1 797 ? -0.560 -2.167 33.587 1.00 73.56 797 ARG A C 1
ATOM 6130 O O . ARG A 1 797 ? -0.254 -1.704 32.490 1.00 73.56 797 ARG A O 1
ATOM 6137 N N . ASN A 1 798 ? 0.020 -1.772 34.715 1.00 74.62 798 ASN A N 1
ATOM 6138 C CA . ASN A 1 798 ? 0.956 -0.650 34.791 1.00 74.62 798 ASN A CA 1
ATOM 6139 C C . ASN A 1 798 ? 2.374 -0.957 34.248 1.00 74.62 798 ASN A C 1
ATOM 6141 O O . ASN A 1 798 ? 3.252 -0.091 34.288 1.00 74.62 798 ASN A O 1
ATOM 6145 N N . ASP A 1 799 ? 2.621 -2.173 33.739 1.00 72.94 799 ASP A N 1
ATOM 6146 C CA . ASP A 1 799 ? 3.921 -2.626 33.229 1.00 72.94 799 ASP A CA 1
ATOM 6147 C C . ASP A 1 799 ? 4.159 -2.310 31.739 1.00 72.94 799 ASP A C 1
ATOM 6149 O O . ASP A 1 799 ? 5.285 -2.442 31.251 1.00 72.94 799 ASP A O 1
ATOM 6153 N N . ASN A 1 800 ? 3.147 -1.823 31.019 1.00 72.31 800 ASN A N 1
ATOM 6154 C CA . ASN A 1 800 ? 3.205 -1.626 29.570 1.00 72.31 800 ASN A CA 1
ATOM 6155 C C . ASN A 1 800 ? 4.235 -0.585 29.102 1.00 72.31 800 ASN A C 1
ATOM 6157 O O . ASN A 1 800 ? 4.875 -0.794 28.082 1.00 72.31 800 ASN A O 1
ATOM 6161 N N . ILE A 1 801 ? 4.487 0.496 29.841 1.00 72.44 801 ILE A N 1
ATOM 6162 C CA . ILE A 1 801 ? 5.491 1.515 29.470 1.00 72.44 801 ILE A CA 1
ATOM 6163 C C . ILE A 1 801 ? 6.874 1.255 30.088 1.00 72.44 801 ILE A C 1
ATOM 6165 O O . ILE A 1 801 ? 7.731 2.141 30.142 1.00 72.44 801 ILE A O 1
ATOM 6169 N N . MET A 1 802 ? 7.118 0.069 30.649 1.00 72.69 802 MET A N 1
ATOM 6170 C CA . MET A 1 802 ? 8.427 -0.294 31.199 1.00 72.69 802 MET A CA 1
ATOM 6171 C C . MET A 1 802 ? 9.475 -0.481 30.089 1.00 72.69 802 MET A C 1
ATOM 6173 O O . MET A 1 802 ? 9.146 -0.698 28.929 1.00 72.69 802 MET A O 1
ATOM 6177 N N . THR A 1 803 ? 10.756 -0.370 30.446 1.00 70.62 803 THR A N 1
ATOM 6178 C CA . THR A 1 803 ? 11.890 -0.652 29.542 1.00 70.62 803 THR A CA 1
ATOM 6179 C C . THR A 1 803 ? 12.551 -2.007 29.841 1.00 70.62 803 THR A C 1
ATOM 6181 O O . THR A 1 803 ? 13.567 -2.353 29.241 1.00 70.62 803 THR A O 1
ATOM 6184 N N . SER A 1 804 ? 11.996 -2.766 30.796 1.00 65.25 804 SER A N 1
ATOM 6185 C CA . SER A 1 804 ? 12.410 -4.125 31.169 1.00 65.25 804 SER A CA 1
ATOM 6186 C C . SER A 1 804 ? 11.657 -5.186 30.350 1.00 65.25 804 SER A C 1
ATOM 6188 O O . SER A 1 804 ? 10.814 -4.850 29.522 1.00 65.25 804 SER A O 1
ATOM 6190 N N . GLY A 1 805 ? 11.942 -6.475 30.586 1.00 57.62 805 GLY A N 1
ATOM 6191 C CA . GLY A 1 805 ? 11.502 -7.604 29.745 1.00 57.62 805 GLY A CA 1
ATOM 6192 C C . GLY A 1 805 ? 9.995 -7.756 29.476 1.00 57.62 805 GLY A C 1
ATOM 6193 O O . GLY A 1 805 ? 9.637 -8.518 28.587 1.00 57.62 805 GLY A O 1
ATOM 6194 N N . TYR A 1 806 ? 9.123 -7.025 30.179 1.00 65.25 806 TYR A N 1
ATOM 6195 C CA . TYR A 1 806 ? 7.666 -7.056 29.986 1.00 65.25 806 TYR A CA 1
ATOM 6196 C C . TYR A 1 806 ? 7.066 -5.729 29.488 1.00 65.25 806 TYR A C 1
ATOM 6198 O O . TYR A 1 806 ? 5.849 -5.616 29.407 1.00 65.25 806 TYR A O 1
ATOM 6206 N N . GLY A 1 807 ? 7.873 -4.722 29.146 1.00 74.19 807 GLY A N 1
ATOM 6207 C CA . GLY A 1 807 ? 7.369 -3.438 28.646 1.00 74.19 807 GLY A CA 1
ATOM 6208 C C . GLY A 1 807 ? 7.200 -3.360 27.124 1.00 74.19 807 GLY A C 1
ATOM 6209 O O . GLY A 1 807 ? 7.554 -4.288 26.397 1.00 74.19 807 GLY A O 1
ATOM 6210 N N . TRP A 1 808 ? 6.649 -2.252 26.626 1.00 84.81 808 TRP A N 1
ATOM 6211 C CA . TRP A 1 808 ? 6.403 -1.961 25.203 1.00 84.81 808 TRP A CA 1
ATOM 6212 C C . TRP A 1 808 ? 7.438 -1.019 24.590 1.00 84.81 808 TRP A C 1
ATOM 6214 O O . TRP A 1 808 ? 7.476 -0.882 23.369 1.00 84.81 808 TRP A O 1
ATOM 6224 N N . LEU A 1 809 ? 8.290 -0.394 25.405 1.00 84.56 809 LEU A N 1
ATOM 6225 C CA . LEU A 1 809 ? 9.356 0.500 24.957 1.00 84.56 809 LEU A CA 1
ATOM 6226 C C . LEU A 1 809 ? 10.717 -0.193 25.025 1.00 84.56 809 LEU A C 1
ATOM 6228 O O . LEU A 1 809 ? 10.969 -1.042 25.882 1.00 84.56 809 LEU A O 1
ATOM 6232 N N . VAL A 1 810 ? 11.621 0.197 24.129 1.00 82.25 810 VAL A N 1
ATOM 6233 C CA . VAL A 1 810 ? 13.050 -0.099 24.291 1.00 82.25 810 VAL A CA 1
ATOM 6234 C C . VAL A 1 810 ? 13.674 0.853 25.321 1.00 82.25 810 VAL A C 1
ATOM 6236 O O . VAL A 1 810 ? 13.041 1.793 25.802 1.00 82.25 810 VAL A O 1
ATOM 6239 N N . ALA A 1 811 ? 14.940 0.619 25.672 1.00 80.12 811 ALA A N 1
ATOM 6240 C CA . ALA A 1 811 ? 15.636 1.343 26.741 1.00 80.12 811 ALA A CA 1
ATOM 6241 C C . ALA A 1 811 ? 15.723 2.873 26.560 1.00 80.12 811 ALA A C 1
ATOM 6243 O O . ALA A 1 811 ? 15.989 3.571 27.535 1.00 80.12 811 ALA A O 1
ATOM 6244 N N . ASP A 1 812 ? 15.498 3.400 25.353 1.00 79.81 812 ASP A N 1
ATOM 6245 C CA . ASP A 1 812 ? 15.528 4.843 25.087 1.00 79.81 812 ASP A CA 1
ATOM 6246 C C . ASP A 1 812 ? 14.263 5.596 25.530 1.00 79.81 812 ASP A C 1
ATOM 6248 O O . ASP A 1 812 ? 14.269 6.825 25.543 1.00 79.81 812 ASP A O 1
ATOM 6252 N N . GLY A 1 813 ? 13.198 4.882 25.914 1.00 80.94 813 GLY A N 1
ATOM 6253 C CA . GLY A 1 813 ? 11.951 5.476 26.397 1.00 80.94 813 GLY A CA 1
ATOM 6254 C C . GLY A 1 813 ? 11.099 6.163 25.323 1.00 80.94 813 GLY A C 1
ATOM 6255 O O . GLY A 1 813 ? 10.095 6.776 25.677 1.00 80.94 813 GLY A O 1
ATOM 6256 N N . VAL A 1 814 ? 11.465 6.058 24.042 1.00 85.69 814 VAL A N 1
ATOM 6257 C CA . VAL A 1 814 ? 10.757 6.689 22.916 1.00 85.69 814 VAL A CA 1
ATOM 6258 C C . VAL A 1 814 ? 10.253 5.646 21.928 1.00 85.69 814 VAL A C 1
ATOM 6260 O O . VAL A 1 814 ? 9.118 5.732 21.465 1.00 85.69 814 VAL A O 1
ATOM 6263 N N . HIS A 1 815 ? 11.077 4.657 21.582 1.00 89.88 815 HIS A N 1
ATOM 6264 C CA . HIS A 1 815 ? 10.723 3.729 20.519 1.00 89.88 815 HIS A CA 1
ATOM 6265 C C . HIS A 1 815 ? 10.028 2.468 21.050 1.00 89.88 815 HIS A C 1
ATOM 6267 O O . HIS A 1 815 ? 10.515 1.831 21.991 1.00 89.88 815 HIS A O 1
ATOM 6273 N N . PRO A 1 816 ? 8.931 2.039 20.405 1.00 90.50 816 PRO A N 1
ATOM 6274 C CA . PRO A 1 816 ? 8.277 0.787 20.732 1.00 90.50 816 PRO A CA 1
ATOM 6275 C C . PRO A 1 816 ? 9.132 -0.412 20.307 1.00 90.50 816 PRO A C 1
ATOM 6277 O O . PRO A 1 816 ? 9.710 -0.435 19.215 1.00 90.50 816 PRO A O 1
ATOM 6280 N N . ASN A 1 817 ? 9.172 -1.436 21.155 1.00 84.38 817 ASN A N 1
ATOM 6281 C CA . ASN A 1 817 ? 9.718 -2.750 20.820 1.00 84.38 817 ASN A CA 1
ATOM 6282 C C . ASN A 1 817 ? 8.704 -3.564 19.981 1.00 84.38 817 ASN A C 1
ATOM 6284 O O . ASN A 1 817 ? 7.676 -3.034 19.549 1.00 84.38 817 ASN A O 1
ATOM 6288 N N . GLY A 1 818 ? 8.975 -4.848 19.722 1.00 81.94 818 GLY A N 1
ATOM 6289 C CA . GLY A 1 818 ? 8.061 -5.709 18.953 1.00 81.94 818 GLY A CA 1
ATOM 6290 C C . GLY A 1 818 ? 6.639 -5.767 19.535 1.00 81.94 818 GLY A C 1
ATOM 6291 O O . GLY A 1 818 ? 5.671 -5.618 18.792 1.00 81.94 818 GLY A O 1
ATOM 6292 N N . ARG A 1 819 ? 6.503 -5.870 20.867 1.00 81.56 819 ARG A N 1
ATOM 6293 C CA . ARG A 1 819 ? 5.202 -5.896 21.560 1.00 81.56 819 ARG A CA 1
ATOM 6294 C C . ARG A 1 819 ? 4.467 -4.558 21.454 1.00 81.56 819 ARG A C 1
ATOM 6296 O O . ARG A 1 819 ? 3.268 -4.542 21.194 1.00 81.56 819 ARG A O 1
ATOM 6303 N N . GLY A 1 820 ? 5.180 -3.439 21.592 1.00 86.31 820 GLY A N 1
ATOM 6304 C CA . GLY A 1 820 ? 4.601 -2.104 21.408 1.00 86.31 820 GLY A CA 1
ATOM 6305 C C . GLY A 1 820 ? 4.121 -1.847 19.975 1.00 86.31 820 GLY A C 1
ATOM 6306 O O . GLY A 1 820 ? 3.043 -1.292 19.772 1.00 86.31 820 GLY A O 1
ATOM 6307 N N . ASN A 1 821 ? 4.877 -2.293 18.965 1.00 91.31 821 ASN A N 1
ATOM 6308 C CA . ASN A 1 821 ? 4.444 -2.179 17.568 1.00 91.31 821 ASN A CA 1
ATOM 6309 C C . ASN A 1 821 ? 3.224 -3.062 17.270 1.00 91.31 821 ASN A C 1
ATOM 6311 O O . ASN A 1 821 ? 2.348 -2.620 16.530 1.00 91.31 821 ASN A O 1
ATOM 6315 N N . LEU A 1 822 ? 3.147 -4.262 17.856 1.00 86.88 822 LEU A N 1
ATOM 6316 C CA . LEU A 1 822 ? 1.981 -5.137 17.724 1.00 86.88 822 LEU A CA 1
ATOM 6317 C C . LEU A 1 822 ? 0.727 -4.493 18.327 1.00 86.88 822 LEU A C 1
ATOM 6319 O O . LEU A 1 822 ? -0.302 -4.459 17.661 1.00 86.88 822 LEU A O 1
ATOM 6323 N N . SER A 1 823 ? 0.840 -3.914 19.528 1.00 85.50 823 SER A N 1
ATOM 6324 C CA . SER A 1 823 ? -0.249 -3.170 20.180 1.00 85.50 823 SER A CA 1
ATOM 6325 C C . SER A 1 823 ? -0.790 -2.054 19.274 1.00 85.50 823 SER A C 1
ATOM 6327 O O . SER A 1 823 ? -1.979 -2.024 18.960 1.00 85.50 823 SER A O 1
ATOM 6329 N N . MET A 1 824 ? 0.092 -1.202 18.733 1.00 92.44 824 MET A N 1
ATOM 6330 C CA . MET A 1 824 ? -0.320 -0.140 17.803 1.00 92.44 824 MET A CA 1
ATOM 6331 C C . MET A 1 824 ? -0.938 -0.675 16.501 1.00 92.44 824 MET A C 1
ATOM 6333 O O . MET A 1 824 ? -1.858 -0.061 15.963 1.00 92.44 824 MET A O 1
ATOM 6337 N N . PHE A 1 825 ? -0.428 -1.787 15.962 1.00 93.88 825 PHE A N 1
ATOM 6338 C CA . PHE A 1 825 ? -0.994 -2.428 14.772 1.00 93.88 825 PHE A CA 1
ATOM 6339 C C . PHE A 1 825 ? -2.404 -2.974 15.048 1.00 93.88 825 PHE A C 1
ATOM 6341 O O . PHE A 1 825 ? -3.320 -2.715 14.271 1.00 93.88 825 PHE A O 1
ATOM 6348 N N . GLN A 1 826 ? -2.601 -3.674 16.166 1.00 83.88 826 GLN A N 1
ATOM 6349 C CA . GLN A 1 826 ? -3.899 -4.231 16.554 1.00 83.88 826 GLN A CA 1
ATOM 6350 C C . GLN A 1 826 ? -4.928 -3.133 16.836 1.00 83.88 826 GLN A C 1
ATOM 6352 O O . GLN A 1 826 ? -6.078 -3.273 16.421 1.00 83.88 826 GLN A O 1
ATOM 6357 N N . GLN A 1 827 ? -4.514 -2.028 17.467 1.00 85.19 827 GLN A N 1
ATOM 6358 C CA . GLN A 1 827 ? -5.356 -0.842 17.629 1.00 85.19 827 GLN A CA 1
ATOM 6359 C C . GLN A 1 827 ? -5.818 -0.311 16.265 1.00 85.19 827 GLN A C 1
ATOM 6361 O O . GLN A 1 827 ? -7.016 -0.159 16.053 1.00 85.19 827 GLN A O 1
ATOM 6366 N N . LEU A 1 828 ? -4.898 -0.124 15.306 1.00 88.69 828 LEU A N 1
ATOM 6367 C CA . LEU A 1 828 ? -5.248 0.323 13.950 1.00 88.69 828 LEU A CA 1
ATOM 6368 C C . LEU A 1 828 ? -6.257 -0.609 13.273 1.00 88.69 828 LEU A C 1
ATOM 6370 O O . LEU A 1 828 ? -7.185 -0.128 12.631 1.00 88.69 828 LEU A O 1
ATOM 6374 N N . MET A 1 829 ? -6.081 -1.931 13.379 1.00 86.25 829 MET A N 1
ATOM 6375 C CA . MET A 1 829 ? -6.998 -2.868 12.719 1.00 86.25 829 MET A CA 1
ATOM 6376 C C . MET A 1 829 ? -8.402 -2.806 13.321 1.00 86.25 829 MET A C 1
ATOM 6378 O O . MET A 1 829 ? -9.380 -2.881 12.580 1.00 86.25 829 MET A O 1
ATOM 6382 N N . LYS A 1 830 ? -8.505 -2.632 14.643 1.00 75.25 830 LYS A N 1
ATOM 6383 C CA . LYS A 1 830 ? -9.785 -2.485 15.344 1.00 75.25 830 LYS A CA 1
ATOM 6384 C C . LYS A 1 830 ? -10.448 -1.150 15.008 1.00 75.25 830 LYS A C 1
ATOM 6386 O O . LYS A 1 830 ? -11.539 -1.151 14.449 1.00 75.25 830 LYS A O 1
ATOM 6391 N N . GLU A 1 831 ? -9.763 -0.036 15.263 1.00 77.62 831 GLU A N 1
ATOM 6392 C CA . GLU A 1 831 ? -10.324 1.315 15.116 1.00 77.62 831 GLU A CA 1
ATOM 6393 C C . GLU A 1 831 ? -10.693 1.668 13.673 1.00 77.62 831 GLU A C 1
ATOM 6395 O O . GLU A 1 831 ? -11.635 2.422 13.456 1.00 77.62 831 GLU A O 1
ATOM 6400 N N . LEU A 1 832 ? -10.010 1.089 12.677 1.00 79.69 832 LEU A N 1
ATOM 6401 C CA . LEU A 1 832 ? -10.309 1.323 11.259 1.00 79.69 832 LEU A CA 1
ATOM 6402 C C . LEU A 1 832 ? -11.305 0.318 10.660 1.00 79.69 832 LEU A C 1
ATOM 6404 O O . LEU A 1 832 ? -11.555 0.350 9.455 1.00 79.69 832 LEU A O 1
ATOM 6408 N N . GLY A 1 833 ? -11.851 -0.604 11.463 1.00 73.25 833 GLY A N 1
ATOM 6409 C CA . GLY A 1 833 ? -12.773 -1.639 10.982 1.00 73.25 833 GLY A CA 1
ATOM 6410 C C . GLY A 1 833 ? -12.132 -2.630 10.003 1.00 73.25 833 GLY A C 1
ATOM 6411 O O . GLY A 1 833 ? -12.817 -3.204 9.157 1.00 73.25 833 GLY A O 1
ATOM 6412 N N . LEU A 1 834 ? -10.813 -2.813 10.104 1.00 80.88 834 LEU A N 1
ATOM 6413 C CA . LEU A 1 834 ? -10.022 -3.733 9.290 1.00 80.88 834 LEU A CA 1
ATOM 6414 C C . LEU A 1 834 ? -9.790 -5.074 9.989 1.00 80.88 834 LEU A C 1
ATOM 6416 O O . LEU A 1 834 ? -9.035 -5.879 9.470 1.00 80.88 834 LEU A O 1
ATOM 6420 N N . TYR A 1 835 ? -10.379 -5.330 11.154 1.00 75.06 835 TYR A N 1
ATOM 6421 C CA . TYR A 1 835 ? -10.177 -6.566 11.908 1.00 75.06 835 TYR A CA 1
ATOM 6422 C C . TYR A 1 835 ? -10.781 -7.786 11.184 1.00 75.06 835 TYR A C 1
ATOM 6424 O O . TYR A 1 835 ? -11.988 -7.855 10.939 1.00 75.06 835 TYR A O 1
ATOM 6432 N N . VAL A 1 836 ? -9.938 -8.776 10.879 1.00 71.25 836 VAL A N 1
ATOM 6433 C CA . VAL A 1 836 ? -10.340 -10.073 10.314 1.00 71.25 836 VAL A CA 1
ATOM 6434 C C . VAL A 1 836 ? -10.026 -11.167 11.329 1.00 71.25 836 VAL A C 1
ATOM 6436 O O . VAL A 1 836 ? -8.863 -11.438 11.620 1.00 71.25 836 VAL A O 1
ATOM 6439 N N . HIS A 1 837 ? -11.063 -11.825 11.847 1.00 61.91 837 HIS A N 1
ATOM 6440 C CA . HIS A 1 837 ? -10.947 -12.826 12.915 1.00 61.91 837 HIS A CA 1
ATOM 6441 C C . HIS A 1 837 ? -10.177 -14.095 12.505 1.00 61.91 837 HIS A C 1
ATOM 6443 O O . HIS A 1 837 ? -9.757 -14.864 13.369 1.00 61.91 837 HIS A O 1
ATOM 6449 N N . THR A 1 838 ? -9.983 -14.335 11.202 1.00 65.12 838 THR A N 1
ATOM 6450 C CA . THR A 1 838 ? -9.177 -15.454 10.686 1.00 65.12 838 THR A CA 1
ATOM 6451 C C . THR A 1 838 ? -7.678 -15.144 10.606 1.00 65.12 838 THR A C 1
ATOM 6453 O O . THR A 1 838 ? -6.898 -16.043 10.289 1.00 65.12 838 THR A O 1
ATOM 6456 N N . SER A 1 839 ? -7.261 -13.894 10.840 1.00 75.94 839 SER A N 1
ATOM 6457 C CA . SER A 1 839 ? -5.849 -13.493 10.828 1.00 75.94 839 SER A CA 1
ATOM 6458 C C . SER A 1 839 ? -5.142 -13.971 12.095 1.00 75.94 839 SER A C 1
ATOM 6460 O O . SER A 1 839 ? -5.587 -13.684 13.206 1.00 75.94 839 SER A O 1
ATOM 6462 N N . GLU A 1 840 ? -4.016 -14.672 11.946 1.00 77.75 840 GLU A N 1
ATOM 6463 C CA . GLU A 1 840 ? -3.197 -15.084 13.091 1.00 77.75 840 GLU A CA 1
ATOM 6464 C C . GLU A 1 840 ? -2.470 -13.878 13.695 1.00 77.75 840 GLU A C 1
ATOM 6466 O O . GLU A 1 840 ? -2.344 -13.775 14.914 1.00 77.75 840 GLU A O 1
ATOM 6471 N N . LEU A 1 841 ? -2.027 -12.941 12.851 1.00 84.50 841 LEU A N 1
ATOM 6472 C CA . LEU A 1 841 ? -1.296 -11.754 13.282 1.00 84.50 841 LEU A CA 1
ATOM 6473 C C . LEU A 1 841 ? -2.164 -10.796 14.108 1.00 84.50 841 LEU A C 1
ATOM 6475 O O . LEU A 1 841 ? -1.732 -10.325 15.160 1.00 84.50 841 LEU A O 1
ATOM 6479 N N . VAL A 1 842 ? -3.388 -10.503 13.661 1.00 78.12 842 VAL A N 1
ATOM 6480 C CA . VAL A 1 842 ? -4.282 -9.588 14.391 1.00 78.12 842 VAL A CA 1
ATOM 6481 C C . VAL A 1 842 ? -4.705 -10.181 15.739 1.00 78.12 842 VAL A C 1
ATOM 6483 O O . VAL A 1 842 ? -4.882 -9.433 16.701 1.00 78.12 842 VAL A O 1
ATOM 6486 N N . ASN A 1 843 ? -4.773 -11.509 15.841 1.00 71.56 843 ASN A N 1
ATOM 6487 C CA . ASN A 1 843 ? -5.120 -12.230 17.067 1.00 71.56 843 ASN A CA 1
ATOM 6488 C C . ASN A 1 843 ? -3.921 -12.619 17.939 1.00 71.56 843 ASN A C 1
ATOM 6490 O O . ASN A 1 843 ? -4.109 -13.229 18.988 1.00 71.56 843 ASN A O 1
ATOM 6494 N N . TYR A 1 844 ? -2.697 -12.269 17.545 1.00 75.62 844 TYR A N 1
ATOM 6495 C CA . TYR A 1 844 ? -1.503 -12.664 18.283 1.00 75.62 844 TYR A CA 1
ATOM 6496 C C . TYR A 1 844 ? -1.454 -11.997 19.667 1.00 75.62 844 TYR A C 1
ATOM 6498 O O . TYR A 1 844 ? -1.448 -10.767 19.769 1.00 75.62 844 TYR A O 1
ATOM 6506 N N . GLN A 1 845 ? -1.399 -12.791 20.740 1.00 67.62 845 GLN A N 1
ATOM 6507 C CA . GLN A 1 845 ? -1.345 -12.295 22.120 1.00 67.62 845 GLN A CA 1
ATOM 6508 C C . GLN A 1 845 ? -0.234 -12.965 22.927 1.00 67.62 845 GLN A C 1
ATOM 6510 O O . GLN A 1 845 ? 0.071 -14.139 22.745 1.00 67.62 845 GLN A O 1
ATOM 6515 N N . TYR A 1 846 ? 0.357 -12.204 23.848 1.00 63.53 846 TYR A N 1
ATOM 6516 C CA . TYR A 1 846 ? 1.339 -12.707 24.808 1.00 63.53 846 TYR A CA 1
ATOM 6517 C C . TYR A 1 846 ? 0.610 -13.350 25.990 1.00 63.53 846 TYR A C 1
ATOM 6519 O O . TYR A 1 846 ? -0.298 -12.727 26.540 1.00 63.53 846 TYR A O 1
ATOM 6527 N N . GLU A 1 847 ? 1.035 -14.537 26.425 1.00 59.12 847 GLU A N 1
ATOM 6528 C CA . GLU A 1 847 ? 0.548 -15.101 27.685 1.00 59.12 847 GLU A CA 1
ATOM 6529 C C . GLU A 1 847 ? 1.129 -14.301 28.855 1.00 59.12 847 GLU A C 1
ATOM 6531 O O . GLU A 1 847 ? 2.345 -14.146 29.002 1.00 59.12 847 GLU A O 1
ATOM 6536 N N . LEU A 1 848 ? 0.242 -13.754 29.682 1.00 61.75 848 LEU A N 1
ATOM 6537 C CA . LEU A 1 848 ? 0.592 -12.998 30.876 1.00 61.75 848 LEU A CA 1
ATOM 6538 C C . LEU A 1 848 ? 0.118 -13.779 32.104 1.00 61.75 848 LEU A C 1
ATOM 6540 O O . LEU A 1 848 ? -0.957 -14.366 32.083 1.00 61.75 848 LEU A O 1
ATOM 6544 N N . SER A 1 849 ? 0.905 -13.768 33.182 1.00 65.12 849 SER A N 1
ATOM 6545 C CA . SER A 1 849 ? 0.511 -14.385 34.454 1.00 65.12 849 SER A CA 1
ATOM 6546 C C . SER A 1 849 ? -0.765 -13.757 35.022 1.00 65.12 849 SER A C 1
ATOM 6548 O O . SER A 1 849 ? -0.943 -12.539 34.878 1.00 65.12 849 SER A O 1
ATOM 6550 N N . ASP A 1 850 ? -1.548 -14.560 35.750 1.00 65.56 850 ASP A N 1
ATOM 6551 C CA . ASP A 1 850 ? -2.762 -14.145 36.464 1.00 65.56 850 ASP A CA 1
ATOM 6552 C C . ASP A 1 850 ? -2.567 -12.814 37.207 1.00 65.56 850 ASP A C 1
ATOM 6554 O O . ASP A 1 850 ? -1.568 -12.588 37.903 1.00 65.56 850 ASP A O 1
ATOM 6558 N N . TRP A 1 851 ? -3.525 -11.907 37.010 1.00 76.12 851 TRP A N 1
ATOM 6559 C CA . TRP A 1 851 ? -3.488 -10.515 37.473 1.00 76.12 851 TRP A CA 1
ATOM 6560 C C . TRP A 1 851 ? -4.636 -10.206 38.452 1.00 76.12 851 TRP A C 1
ATOM 6562 O O . TRP A 1 851 ? -5.180 -9.103 38.481 1.00 76.12 851 TRP A O 1
ATOM 6572 N N . THR A 1 852 ? -5.005 -11.202 39.260 1.00 85.12 852 THR A N 1
ATOM 6573 C CA . THR A 1 852 ? -6.086 -11.143 40.255 1.00 85.12 852 THR A CA 1
ATOM 6574 C C . THR A 1 852 ? -5.585 -11.570 41.639 1.00 85.12 852 THR A C 1
ATOM 6576 O O . THR A 1 852 ? -4.630 -12.341 41.743 1.00 85.12 852 THR A O 1
ATOM 6579 N N . ASP A 1 853 ? -6.229 -11.095 42.703 1.00 90.31 853 ASP A N 1
ATOM 6580 C CA . ASP A 1 853 ? -5.993 -11.497 44.097 1.00 90.31 853 ASP A CA 1
ATOM 6581 C C . ASP A 1 853 ? -7.317 -11.499 44.894 1.00 90.31 853 ASP A C 1
ATOM 6583 O O . ASP A 1 853 ? -8.357 -11.055 44.401 1.00 90.31 853 ASP A O 1
ATOM 6587 N N . THR A 1 854 ? -7.301 -11.991 46.132 1.00 90.81 854 THR A N 1
ATOM 6588 C CA . THR A 1 854 ? -8.491 -12.068 47.003 1.00 90.81 854 THR A CA 1
ATOM 6589 C C . THR A 1 854 ? -8.254 -11.414 48.361 1.00 90.81 854 THR A C 1
ATOM 6591 O O . THR A 1 854 ? -7.144 -11.441 48.888 1.00 90.81 854 THR A O 1
ATOM 6594 N N . SER A 1 855 ? -9.309 -10.868 48.964 1.00 92.75 855 SER A N 1
ATOM 6595 C CA . SER A 1 855 ? -9.305 -10.325 50.323 1.00 92.75 855 SER A CA 1
ATOM 6596 C C . SER A 1 855 ? -10.389 -10.979 51.179 1.00 92.75 855 SER A C 1
ATOM 6598 O O . SER A 1 855 ? -11.528 -11.122 50.743 1.00 92.75 855 SER A O 1
ATOM 6600 N N . ASP A 1 856 ? -10.049 -11.300 52.429 1.00 88.50 856 ASP A N 1
ATOM 6601 C CA . ASP A 1 856 ? -10.979 -11.875 53.413 1.00 88.50 856 ASP A CA 1
ATOM 6602 C C . ASP A 1 856 ? -11.965 -10.847 54.011 1.00 88.50 856 ASP A C 1
ATOM 6604 O O . ASP A 1 856 ? -12.757 -11.189 54.889 1.00 88.50 856 ASP A O 1
ATOM 6608 N N . LEU A 1 857 ? -11.913 -9.573 53.597 1.00 91.75 857 LEU A N 1
ATOM 6609 C CA . LEU A 1 857 ? -12.870 -8.561 54.055 1.00 91.75 857 LEU A CA 1
ATOM 6610 C C . LEU A 1 857 ? -14.274 -8.893 53.538 1.00 91.75 857 LEU A C 1
ATOM 6612 O O . LEU A 1 857 ? -14.474 -9.075 52.337 1.00 91.75 857 LEU A O 1
ATOM 6616 N N . GLU A 1 858 ? -15.236 -8.947 54.459 1.00 88.62 858 GLU A N 1
ATOM 6617 C CA . GLU A 1 858 ? -16.627 -9.285 54.168 1.00 88.62 858 GLU A CA 1
ATOM 6618 C C . GLU A 1 858 ? -17.483 -8.030 53.978 1.00 88.62 858 GLU A C 1
ATOM 6620 O O . GLU A 1 858 ? -17.416 -7.079 54.763 1.00 88.62 858 GLU A O 1
ATOM 6625 N N . VAL A 1 859 ? -18.315 -8.044 52.939 1.00 92.25 859 VAL A N 1
ATOM 6626 C CA . VAL A 1 859 ? -19.153 -6.921 52.533 1.00 92.25 859 VAL A CA 1
ATOM 6627 C C . VAL A 1 859 ? -20.603 -7.373 52.348 1.00 92.25 859 VAL A C 1
ATOM 6629 O O . VAL A 1 859 ? -20.881 -8.402 51.736 1.00 92.25 859 VAL A O 1
ATOM 6632 N N . THR A 1 860 ? -21.552 -6.586 52.856 1.00 93.38 860 THR A N 1
ATOM 6633 C CA . THR A 1 860 ? -22.989 -6.852 52.696 1.00 93.38 860 THR A CA 1
ATOM 6634 C C . THR A 1 860 ? -23.576 -5.991 51.579 1.00 93.38 860 THR A C 1
ATOM 6636 O O . THR A 1 860 ? -23.518 -4.763 51.642 1.00 93.38 860 THR A O 1
ATOM 6639 N N . VAL A 1 861 ? -24.167 -6.644 50.581 1.00 94.00 861 VAL A N 1
ATOM 6640 C CA . VAL A 1 861 ? -24.950 -6.041 49.497 1.00 94.00 861 VAL A CA 1
ATOM 6641 C C . VAL A 1 861 ? -26.430 -6.096 49.870 1.00 94.00 861 VAL A C 1
ATOM 6643 O O . VAL A 1 861 ? -26.935 -7.152 50.252 1.00 94.00 861 VAL A O 1
ATOM 6646 N N . THR A 1 862 ? -27.143 -4.982 49.734 1.00 91.06 862 THR A N 1
ATOM 6647 C CA . THR A 1 862 ? -28.575 -4.883 50.044 1.00 91.06 862 THR A CA 1
ATOM 6648 C C . THR A 1 862 ? -29.387 -4.739 48.761 1.00 91.06 862 THR A C 1
ATOM 6650 O O . THR A 1 862 ? -29.183 -3.782 48.022 1.00 91.06 862 THR A O 1
ATOM 6653 N N . GLN A 1 863 ? -30.336 -5.647 48.510 1.00 90.06 863 GLN A N 1
ATOM 6654 C CA . GLN A 1 863 ? -31.295 -5.564 47.403 1.00 90.06 863 GLN A CA 1
ATOM 6655 C C . GLN A 1 863 ? -32.671 -5.081 47.881 1.00 90.06 863 GLN A C 1
ATOM 6657 O O . GLN A 1 863 ? -33.238 -5.621 48.833 1.00 90.06 863 GLN A O 1
ATOM 6662 N N . ARG A 1 864 ? -33.240 -4.114 47.158 1.00 85.62 864 ARG A N 1
ATOM 6663 C CA . ARG A 1 864 ? -34.596 -3.583 47.313 1.00 85.62 864 ARG A CA 1
ATOM 6664 C C . ARG A 1 864 ? -35.272 -3.520 45.945 1.00 85.62 864 ARG A C 1
ATOM 6666 O O . ARG A 1 864 ? -34.916 -2.698 45.106 1.00 85.62 864 ARG A O 1
ATOM 6673 N N . GLY A 1 865 ? -36.254 -4.391 45.714 1.00 84.56 865 GLY A N 1
ATOM 6674 C CA . GLY A 1 865 ? -36.949 -4.470 44.425 1.00 84.56 865 GLY A CA 1
ATOM 6675 C C . GLY A 1 865 ? -35.985 -4.706 43.252 1.00 84.56 865 GLY A C 1
ATOM 6676 O O . GLY A 1 865 ? -35.238 -5.688 43.247 1.00 84.56 865 GLY A O 1
ATOM 6677 N N . SER A 1 866 ? -36.014 -3.796 42.275 1.00 87.31 866 SER A N 1
ATOM 6678 C CA . SER A 1 866 ? -35.193 -3.798 41.055 1.00 87.31 866 SER A CA 1
ATOM 6679 C C . SER A 1 866 ? -33.769 -3.253 41.255 1.00 87.31 866 SER A C 1
ATOM 6681 O O . SER A 1 866 ? -33.026 -3.119 40.282 1.00 87.31 866 SER A O 1
ATOM 6683 N N . ARG A 1 867 ? -33.372 -2.917 42.491 1.00 89.12 867 ARG A N 1
ATOM 6684 C CA . ARG A 1 867 ? -32.118 -2.211 42.792 1.00 89.12 867 ARG A CA 1
ATOM 6685 C C . ARG A 1 867 ? -31.316 -2.926 43.873 1.00 89.12 867 ARG A C 1
ATOM 6687 O O . ARG A 1 867 ? -31.892 -3.479 44.809 1.00 89.12 867 ARG A O 1
ATOM 6694 N N . ALA A 1 868 ? -29.991 -2.893 43.783 1.00 91.69 868 ALA A N 1
ATOM 6695 C CA . ALA A 1 868 ? -29.103 -3.389 44.830 1.00 91.69 868 ALA A CA 1
ATOM 6696 C C . ALA A 1 868 ? -27.900 -2.475 45.024 1.00 91.69 868 ALA A C 1
ATOM 6698 O O . ALA A 1 868 ? -27.370 -1.943 44.054 1.00 91.69 868 ALA A O 1
ATOM 6699 N N . SER A 1 869 ? -27.453 -2.305 46.264 1.00 91.44 869 SER A N 1
ATOM 6700 C CA . SER A 1 869 ? -26.349 -1.406 46.580 1.00 91.44 869 SER A CA 1
ATOM 6701 C C . SER A 1 869 ? -25.423 -1.945 47.659 1.00 91.44 869 SER A C 1
ATOM 6703 O O . SER A 1 869 ? -25.772 -2.825 48.447 1.00 91.44 869 SER A O 1
ATOM 6705 N N . VAL A 1 870 ? -24.214 -1.393 47.693 1.00 92.19 870 VAL A N 1
ATOM 6706 C CA . VAL A 1 870 ? -23.214 -1.672 48.722 1.00 92.19 870 VAL A CA 1
ATOM 6707 C C . VAL A 1 870 ? -22.495 -0.389 49.118 1.00 92.19 870 VAL A C 1
ATOM 6709 O O . VAL A 1 870 ? -22.141 0.433 48.270 1.00 92.19 870 VAL A O 1
ATOM 6712 N N . ARG A 1 871 ? -22.289 -0.198 50.426 1.00 90.69 871 ARG A N 1
ATOM 6713 C CA . ARG A 1 871 ? -21.514 0.931 50.955 1.00 90.69 871 ARG A CA 1
ATOM 6714 C C . ARG A 1 871 ? -20.029 0.602 50.938 1.00 90.69 871 ARG A C 1
ATOM 6716 O O . ARG A 1 871 ? -19.605 -0.423 51.466 1.00 90.69 871 ARG A O 1
ATOM 6723 N N . MET A 1 872 ? -19.237 1.503 50.372 1.00 92.50 872 MET A N 1
ATOM 6724 C CA . MET A 1 872 ? -17.803 1.295 50.183 1.00 92.50 872 MET A CA 1
ATOM 6725 C C . MET A 1 872 ? -17.003 1.423 51.486 1.00 92.50 872 MET A C 1
ATOM 6727 O O . MET A 1 872 ? -15.893 0.905 51.560 1.00 92.50 872 MET A O 1
ATOM 6731 N N . ASN A 1 873 ? -17.565 2.016 52.548 1.00 90.19 873 ASN A N 1
ATOM 6732 C CA . ASN A 1 873 ? -16.924 2.058 53.869 1.00 90.19 873 ASN A CA 1
ATOM 6733 C C . ASN A 1 873 ? -16.585 0.662 54.424 1.00 90.19 873 ASN A C 1
ATOM 6735 O O . ASN A 1 873 ? -15.645 0.534 55.202 1.00 90.19 873 ASN A O 1
ATOM 6739 N N . ALA A 1 874 ? -17.304 -0.384 54.009 1.00 88.81 874 ALA A N 1
ATOM 6740 C CA . ALA A 1 874 ? -17.007 -1.767 54.372 1.00 88.81 874 ALA A CA 1
ATOM 6741 C C . ALA A 1 874 ? -15.639 -2.242 53.840 1.00 88.81 874 ALA A C 1
ATOM 6743 O O . ALA A 1 874 ? -15.018 -3.125 54.427 1.00 88.81 874 ALA A O 1
ATOM 6744 N N . LEU A 1 875 ? -15.132 -1.616 52.773 1.00 93.19 875 LEU A N 1
ATOM 6745 C CA . LEU A 1 875 ? -13.836 -1.917 52.159 1.00 93.19 875 LEU A CA 1
ATOM 6746 C C . LEU A 1 875 ? -12.674 -1.136 52.795 1.00 93.19 875 LEU A C 1
ATOM 6748 O O . LEU A 1 875 ? -11.518 -1.364 52.441 1.00 93.19 875 LEU A O 1
ATOM 6752 N N . SER A 1 876 ? -12.931 -0.246 53.765 1.00 90.25 876 SER A N 1
ATOM 6753 C CA . SER A 1 876 ? -11.904 0.640 54.339 1.00 90.25 876 SER A CA 1
ATOM 6754 C C . SER A 1 876 ? -10.774 -0.089 55.074 1.00 90.25 876 SER A C 1
ATOM 6756 O O . SER A 1 876 ? -9.773 0.530 55.428 1.00 90.25 876 SER A O 1
ATOM 6758 N N . GLY A 1 877 ? -10.940 -1.388 55.342 1.00 88.31 877 GLY A N 1
ATOM 6759 C CA . GLY A 1 877 ? -9.900 -2.251 55.899 1.00 88.31 877 GLY A CA 1
ATOM 6760 C C . GLY A 1 877 ? -8.781 -2.608 54.912 1.00 88.31 877 GLY A C 1
ATOM 6761 O O . GLY A 1 877 ? -7.744 -3.102 55.352 1.00 88.31 877 GLY A O 1
ATOM 6762 N N . TYR A 1 878 ? -8.955 -2.370 53.605 1.00 93.06 878 TYR A N 1
ATOM 6763 C CA . TYR A 1 878 ? -7.942 -2.665 52.591 1.00 93.06 878 TYR A CA 1
ATOM 6764 C C . TYR A 1 878 ? -6.879 -1.555 52.528 1.00 93.06 878 TYR A C 1
ATOM 6766 O O . TYR A 1 878 ? -7.121 -0.452 52.038 1.00 93.06 878 TYR A O 1
ATOM 6774 N N . THR A 1 879 ? -5.683 -1.833 53.052 1.00 88.81 879 THR A N 1
ATOM 6775 C CA . THR A 1 879 ? -4.684 -0.801 53.386 1.00 88.81 879 THR A CA 1
ATOM 6776 C C . THR A 1 879 ? -3.920 -0.213 52.204 1.00 88.81 879 THR A C 1
ATOM 6778 O O . THR A 1 879 ? -3.426 0.904 52.327 1.00 88.81 879 THR A O 1
ATOM 6781 N N . ASN A 1 880 ? -3.828 -0.923 51.076 1.00 89.94 880 ASN A N 1
ATOM 6782 C CA . ASN A 1 880 ? -3.133 -0.425 49.879 1.00 89.94 880 ASN A CA 1
ATOM 6783 C C . ASN A 1 880 ? -3.963 0.624 49.116 1.00 89.94 880 ASN A C 1
ATOM 6785 O O . ASN A 1 880 ? -3.490 1.209 48.146 1.00 89.94 880 ASN A O 1
ATOM 6789 N N . GLY A 1 881 ? -5.205 0.871 49.551 1.00 90.31 881 GLY A N 1
ATOM 6790 C CA . GLY A 1 881 ? -6.165 1.696 48.828 1.00 90.31 881 GLY A CA 1
ATOM 6791 C C . GLY A 1 881 ? -6.749 0.977 47.611 1.00 90.31 881 GLY A C 1
ATOM 6792 O O . GLY A 1 881 ? -6.182 0.015 47.090 1.00 90.31 881 GLY A O 1
ATOM 6793 N N . LEU A 1 882 ? -7.910 1.451 47.161 1.00 92.75 882 LEU A N 1
ATOM 6794 C CA . LEU A 1 882 ? -8.637 0.891 46.024 1.00 92.75 882 LEU A CA 1
ATOM 6795 C C . LEU A 1 882 ? -8.946 1.968 44.983 1.00 92.75 882 LEU A C 1
ATOM 6797 O O . LEU A 1 882 ? -9.044 3.152 45.301 1.00 92.75 882 LEU A O 1
ATOM 6801 N N . LYS A 1 883 ? -9.125 1.522 43.744 1.00 90.88 883 LYS A N 1
ATOM 6802 C CA . LYS A 1 883 ? -9.686 2.250 42.600 1.00 90.88 883 LYS A CA 1
ATOM 6803 C C . LYS A 1 883 ? -10.754 1.363 41.958 1.00 90.88 883 LYS A C 1
ATOM 6805 O O . LYS A 1 883 ? -10.654 0.145 42.078 1.00 90.88 883 LYS A O 1
ATOM 6810 N N . ASN A 1 884 ? -11.720 1.938 41.241 1.00 89.56 884 ASN A N 1
ATOM 6811 C CA . ASN A 1 884 ? -12.664 1.179 40.406 1.00 89.56 884 ASN A CA 1
ATOM 6812 C C . ASN A 1 884 ? -13.310 -0.028 41.125 1.00 89.56 884 ASN A C 1
ATOM 6814 O O . ASN A 1 884 ? -13.086 -1.181 40.749 1.00 89.56 884 ASN A O 1
ATOM 6818 N N . VAL A 1 885 ? -14.075 0.227 42.188 1.00 93.81 885 VAL A N 1
ATOM 6819 C CA . VAL A 1 885 ? -14.849 -0.809 42.885 1.00 93.81 885 VAL A CA 1
ATOM 6820 C C . VAL A 1 885 ? -16.008 -1.242 42.001 1.00 93.81 885 VAL A C 1
ATOM 6822 O O . VAL A 1 885 ? -16.768 -0.398 41.539 1.00 93.81 885 VAL A O 1
ATOM 6825 N N . THR A 1 886 ? -16.160 -2.546 41.787 1.00 94.44 886 THR A N 1
ATOM 6826 C CA . THR A 1 886 ? -17.224 -3.133 40.969 1.00 94.44 886 THR A CA 1
ATOM 6827 C C . THR A 1 886 ? -18.157 -3.964 41.839 1.00 94.44 886 THR A C 1
ATOM 6829 O O . THR A 1 886 ? -17.698 -4.798 42.616 1.00 94.44 886 THR A O 1
ATOM 6832 N N . LEU A 1 887 ? -19.465 -3.748 41.705 1.00 95.81 887 LEU A N 1
ATOM 6833 C CA . LEU A 1 887 ? -20.508 -4.619 42.248 1.00 95.81 887 LEU A CA 1
ATOM 6834 C C . LEU A 1 887 ? -21.135 -5.381 41.085 1.00 95.81 887 LEU A C 1
ATOM 6836 O O . LEU A 1 887 ? -21.667 -4.749 40.178 1.00 95.81 887 LEU A O 1
ATOM 6840 N N . THR A 1 888 ? -21.138 -6.710 41.150 1.00 95.88 888 THR A N 1
ATOM 6841 C CA . THR A 1 888 ? -21.756 -7.591 40.151 1.00 95.88 888 THR A CA 1
ATOM 6842 C C . THR A 1 888 ? -22.764 -8.516 40.821 1.00 95.88 888 THR A C 1
ATOM 6844 O O . THR A 1 888 ? -22.445 -9.179 41.803 1.00 95.88 888 THR A O 1
ATOM 6847 N N . LEU A 1 889 ? -23.976 -8.600 40.280 1.00 95.94 889 LEU A N 1
ATOM 6848 C CA . LEU A 1 889 ? -25.022 -9.532 40.687 1.00 95.94 889 LEU A CA 1
ATOM 6849 C C . LEU A 1 889 ? -25.287 -10.553 39.583 1.00 95.94 889 LEU A C 1
ATOM 6851 O O . LEU A 1 889 ? -25.630 -10.178 38.466 1.00 95.94 889 LEU A O 1
ATOM 6855 N N . THR A 1 890 ? -25.182 -11.842 39.902 1.00 94.94 890 THR A N 1
ATOM 6856 C CA . THR A 1 890 ? -25.336 -12.935 38.926 1.00 94.94 890 THR A CA 1
ATOM 6857 C C . THR A 1 890 ? -26.573 -13.782 39.222 1.00 94.94 890 THR A C 1
ATOM 6859 O O . THR A 1 890 ? -26.731 -14.244 40.350 1.00 94.94 890 THR A O 1
ATOM 6862 N N . ALA A 1 891 ? -27.430 -14.017 38.227 1.00 93.50 891 ALA A N 1
ATOM 6863 C CA . ALA A 1 891 ? -28.558 -14.953 38.287 1.00 93.50 891 ALA A CA 1
ATOM 6864 C C . ALA A 1 891 ? -28.770 -15.623 36.919 1.00 93.50 891 ALA A C 1
ATOM 6866 O O . ALA A 1 891 ? -28.683 -14.964 35.887 1.00 93.50 891 ALA A O 1
ATOM 6867 N N . ASP A 1 892 ? -29.066 -16.926 36.903 1.00 88.94 892 ASP A N 1
ATOM 6868 C CA . ASP A 1 892 ? -29.316 -17.716 35.681 1.00 88.94 892 ASP A CA 1
ATOM 6869 C C . ASP A 1 892 ? -28.220 -17.591 34.597 1.00 88.94 892 ASP A C 1
ATOM 6871 O O . ASP A 1 892 ? -28.521 -17.548 33.408 1.00 88.94 892 ASP A O 1
ATOM 6875 N N . GLY A 1 893 ? -26.945 -17.483 34.993 1.00 85.50 893 GLY A N 1
ATOM 6876 C CA . GLY A 1 893 ? -25.824 -17.309 34.053 1.00 85.50 893 GLY A CA 1
ATOM 6877 C C . GLY A 1 893 ? -25.692 -15.899 33.459 1.00 85.50 893 GLY A C 1
ATOM 6878 O O . GLY A 1 893 ? -24.835 -15.673 32.609 1.00 85.50 893 GLY A O 1
ATOM 6879 N N . ARG A 1 894 ? -26.510 -14.941 33.915 1.00 91.44 894 ARG A N 1
ATOM 6880 C CA . ARG A 1 894 ? -26.436 -13.526 33.541 1.00 91.44 894 ARG A CA 1
ATOM 6881 C C . ARG A 1 894 ? -25.964 -12.683 34.718 1.00 91.44 894 ARG A C 1
ATOM 6883 O O . ARG A 1 894 ? -26.519 -12.767 35.813 1.00 91.44 894 ARG A O 1
ATOM 6890 N N . SER A 1 895 ? -24.995 -11.823 34.458 1.00 94.94 895 SER A N 1
ATOM 6891 C CA . SER A 1 895 ? -24.419 -10.882 35.410 1.00 94.94 895 SER A CA 1
ATOM 6892 C C . SER A 1 895 ? -24.889 -9.464 35.104 1.00 94.94 895 SER A C 1
ATOM 6894 O O . SER A 1 895 ? -24.973 -9.072 33.945 1.00 94.94 895 SER A O 1
ATOM 6896 N N . ILE A 1 896 ? -25.208 -8.687 36.134 1.00 95.00 896 ILE A N 1
ATOM 6897 C CA . ILE A 1 896 ? -25.519 -7.258 36.045 1.00 95.00 896 ILE A CA 1
ATOM 6898 C C . ILE A 1 896 ? -24.636 -6.559 37.068 1.00 95.00 896 ILE A C 1
ATOM 6900 O O . ILE A 1 896 ? -24.715 -6.864 38.256 1.00 95.00 896 ILE A O 1
ATOM 6904 N N . GLY A 1 897 ? -23.781 -5.648 36.631 1.00 94.50 897 GLY A N 1
ATOM 6905 C CA . GLY A 1 897 ? -22.844 -4.989 37.524 1.00 94.50 897 GLY A CA 1
ATOM 6906 C C . GLY A 1 897 ? -22.472 -3.593 37.084 1.00 94.50 897 GLY A C 1
ATOM 6907 O O . GLY A 1 897 ? -22.758 -3.179 35.971 1.00 94.50 897 GLY A O 1
ATOM 6908 N N . THR A 1 898 ? -21.846 -2.846 37.974 1.00 94.69 898 THR A N 1
ATOM 6909 C CA . THR A 1 898 ? -21.368 -1.492 37.697 1.00 94.69 898 THR A CA 1
ATOM 6910 C C . THR A 1 898 ? -20.074 -1.242 38.443 1.00 94.69 898 THR A C 1
ATOM 6912 O O . THR A 1 898 ? -19.792 -1.931 39.427 1.00 94.69 898 THR A O 1
ATOM 6915 N N . THR A 1 899 ? -19.300 -0.267 37.977 1.00 92.44 899 THR A N 1
ATOM 6916 C CA . THR A 1 899 ? -18.002 0.112 38.537 1.00 92.44 899 THR A CA 1
ATOM 6917 C C . THR A 1 899 ? -18.005 1.595 38.889 1.00 92.44 899 THR A C 1
ATOM 6919 O O . THR A 1 899 ? -18.466 2.419 38.106 1.00 92.44 899 THR A O 1
ATOM 6922 N N . ALA A 1 900 ? -17.466 1.948 40.054 1.00 91.25 900 ALA A N 1
ATOM 6923 C CA . ALA A 1 900 ? -17.318 3.330 40.497 1.00 91.25 900 ALA A CA 1
ATOM 6924 C C . ALA A 1 900 ? -15.977 3.545 41.211 1.00 91.25 900 ALA A C 1
ATOM 6926 O O . ALA A 1 900 ? -15.402 2.614 41.781 1.00 91.25 900 ALA A O 1
ATOM 6927 N N . ASP A 1 901 ? -15.479 4.780 41.210 1.00 91.56 901 ASP A N 1
ATOM 6928 C CA . ASP A 1 901 ? -14.298 5.140 41.991 1.00 91.56 901 ASP A CA 1
ATOM 6929 C C . ASP A 1 901 ? -14.513 4.880 43.485 1.00 91.56 901 ASP A C 1
ATOM 6931 O O . ASP A 1 901 ? -15.598 5.088 44.031 1.00 91.56 901 ASP A O 1
ATOM 6935 N N . TYR A 1 902 ? -13.457 4.430 44.165 1.00 92.56 902 TYR A N 1
ATOM 6936 C CA . TYR A 1 902 ? -13.526 4.173 45.597 1.00 92.56 902 TYR A CA 1
ATOM 6937 C C . TYR A 1 902 ? -13.639 5.487 46.379 1.00 92.56 902 TYR A C 1
ATOM 6939 O O . TYR A 1 902 ? -12.693 6.275 46.438 1.00 92.56 902 TYR A O 1
ATOM 6947 N N . ALA A 1 903 ? -14.771 5.677 47.052 1.00 90.75 903 ALA A N 1
ATOM 6948 C CA . ALA A 1 903 ? -14.978 6.733 48.034 1.00 90.75 903 ALA A CA 1
ATOM 6949 C C . ALA A 1 903 ? -15.380 6.102 49.366 1.00 90.75 903 ALA A C 1
ATOM 6951 O O . ALA A 1 903 ? -16.344 5.345 49.431 1.00 90.75 903 ALA A O 1
ATOM 6952 N N . ALA A 1 904 ? -14.652 6.404 50.444 1.00 85.19 904 ALA A N 1
ATOM 6953 C CA . ALA A 1 904 ? -14.860 5.746 51.734 1.00 85.19 904 ALA A CA 1
ATOM 6954 C C . ALA A 1 904 ? -16.275 5.956 52.304 1.00 85.19 904 ALA A C 1
ATOM 6956 O O . ALA A 1 904 ? -16.771 5.092 53.012 1.00 85.19 904 ALA A O 1
ATOM 6957 N N . ASP A 1 905 ? -16.929 7.076 52.008 1.00 86.19 905 ASP A N 1
ATOM 6958 C CA . ASP A 1 905 ? -18.316 7.391 52.370 1.00 86.19 905 ASP A CA 1
ATOM 6959 C C . ASP A 1 905 ? -19.322 7.138 51.232 1.00 86.19 905 ASP A C 1
ATOM 6961 O O . ASP A 1 905 ? -20.523 7.341 51.415 1.00 86.19 905 ASP A O 1
ATOM 6965 N N . GLY A 1 906 ? -18.846 6.660 50.081 1.00 88.00 906 GLY A N 1
ATOM 6966 C CA . GLY A 1 906 ? -19.650 6.386 48.899 1.00 88.00 906 GLY A CA 1
ATOM 6967 C C . GLY A 1 906 ? -20.390 5.048 48.933 1.00 88.00 906 GLY A C 1
ATOM 6968 O O . GLY A 1 906 ? -20.200 4.185 49.800 1.00 88.00 906 GLY A O 1
ATOM 6969 N N . SER A 1 907 ? -21.236 4.860 47.927 1.00 88.81 907 SER A N 1
ATOM 6970 C CA . SER A 1 907 ? -21.929 3.606 47.644 1.00 88.81 907 SER A CA 1
ATOM 6971 C C . SER A 1 907 ? -21.944 3.346 46.149 1.00 88.81 907 SER A C 1
ATOM 6973 O O . SER A 1 907 ? -21.932 4.286 45.358 1.00 88.81 907 SER A O 1
ATOM 6975 N N . ILE A 1 908 ? -22.030 2.076 45.777 1.00 90.62 908 ILE A N 1
ATOM 6976 C CA . ILE A 1 908 ? -22.277 1.657 44.401 1.00 90.62 908 ILE A CA 1
ATOM 6977 C C . ILE A 1 908 ? -23.626 0.948 44.324 1.00 90.62 908 ILE A C 1
ATOM 6979 O O . ILE A 1 908 ? -23.962 0.165 45.215 1.00 90.62 908 ILE A O 1
ATOM 6983 N N . THR A 1 909 ? -24.396 1.256 43.281 1.00 90.12 909 THR A N 1
ATOM 6984 C CA . THR A 1 909 ? -25.781 0.802 43.110 1.00 90.12 909 THR A CA 1
ATOM 6985 C C . THR A 1 909 ? -25.990 0.284 41.694 1.00 90.12 909 THR A C 1
ATOM 6987 O O . THR A 1 909 ? -25.649 0.963 40.732 1.00 90.12 909 THR A O 1
ATOM 6990 N N . VAL A 1 910 ? -26.588 -0.898 41.581 1.00 91.94 910 VAL A N 1
ATOM 6991 C CA . VAL A 1 910 ? -27.070 -1.506 40.338 1.00 91.94 910 VAL A CA 1
ATOM 6992 C C . VAL A 1 910 ? -28.597 -1.386 40.298 1.00 91.94 910 VAL A C 1
ATOM 6994 O O . VAL A 1 910 ? -29.256 -1.643 41.307 1.00 91.94 910 VAL A O 1
ATOM 6997 N N . ASP A 1 911 ? -29.159 -1.013 39.147 1.00 89.38 911 ASP A N 1
ATOM 6998 C CA . ASP A 1 911 ? -30.602 -0.982 38.872 1.00 89.38 911 ASP A CA 1
ATOM 6999 C C . ASP A 1 911 ? -30.982 -1.950 37.729 1.00 89.38 911 ASP A C 1
ATOM 7001 O O . ASP A 1 911 ? -30.125 -2.629 37.160 1.00 89.38 911 ASP A O 1
ATOM 7005 N N . GLY A 1 912 ? -32.281 -2.075 37.429 1.00 87.31 912 GLY A N 1
ATOM 7006 C CA . GLY A 1 912 ? -32.769 -2.945 36.350 1.00 87.31 912 GLY A CA 1
ATOM 7007 C C . GLY A 1 912 ? -32.753 -4.444 36.676 1.00 87.31 912 GLY A C 1
ATOM 7008 O O . GLY A 1 912 ? -32.750 -5.272 35.766 1.00 87.31 912 GLY A O 1
ATOM 7009 N N . LEU A 1 913 ? -32.736 -4.811 37.961 1.00 89.69 913 LEU A N 1
ATOM 7010 C CA . LEU A 1 913 ? -32.837 -6.201 38.408 1.00 89.69 913 LEU A CA 1
ATOM 7011 C C . LEU A 1 913 ? -34.279 -6.711 38.305 1.00 89.69 913 LEU A C 1
ATOM 7013 O O . LEU A 1 913 ? -35.240 -5.984 38.568 1.00 89.69 913 LEU A O 1
ATOM 7017 N N . ASP A 1 914 ? -34.432 -8.001 38.023 1.00 86.94 914 ASP A N 1
ATOM 7018 C CA . ASP A 1 914 ? -35.710 -8.687 38.192 1.00 86.94 914 ASP A CA 1
ATOM 7019 C C . ASP A 1 914 ? -35.875 -9.053 39.671 1.00 86.94 914 ASP A C 1
ATOM 7021 O O . ASP A 1 914 ? -35.201 -9.945 40.187 1.00 86.94 914 ASP A O 1
ATOM 7025 N N . ALA A 1 915 ? -36.787 -8.366 40.361 1.00 83.00 915 ALA A N 1
ATOM 7026 C CA . ALA A 1 915 ? -37.025 -8.549 41.792 1.00 83.00 915 ALA A CA 1
ATOM 7027 C C . ALA A 1 915 ? -37.420 -9.989 42.184 1.00 83.00 915 ALA A C 1
ATOM 7029 O O . ALA A 1 915 ? -37.366 -10.335 43.364 1.00 83.00 915 ALA A O 1
ATOM 7030 N N . SER A 1 916 ? -37.829 -10.827 41.224 1.00 81.75 916 SER A N 1
ATOM 7031 C CA . SER A 1 916 ? -38.187 -12.228 41.460 1.00 81.75 916 SER A CA 1
ATOM 7032 C C . SER A 1 916 ? -37.003 -13.204 41.399 1.00 81.75 916 SER A C 1
ATOM 7034 O O . SER A 1 916 ? -37.152 -14.358 41.812 1.00 81.75 916 SER A O 1
ATOM 7036 N N . LYS A 1 917 ? -35.829 -12.770 40.914 1.00 87.38 917 LYS A N 1
ATOM 7037 C CA . LYS A 1 917 ? -34.664 -13.640 40.700 1.00 87.38 917 LYS A CA 1
ATOM 7038 C C . LYS A 1 917 ? -33.723 -13.717 41.912 1.00 87.38 917 LYS A C 1
ATOM 7040 O O . LYS A 1 917 ? -33.479 -12.704 42.569 1.00 87.38 917 LYS A O 1
ATOM 7045 N N . PRO A 1 918 ? -33.137 -14.898 42.195 1.00 89.50 918 PRO A N 1
ATOM 7046 C CA . PRO A 1 918 ? -32.144 -15.063 43.252 1.00 89.50 918 PRO A CA 1
ATOM 7047 C C . PRO A 1 918 ? -30.735 -14.705 42.748 1.00 89.50 918 PRO A C 1
ATOM 7049 O O . PRO A 1 918 ? -30.101 -15.495 42.048 1.00 89.50 918 PRO A O 1
ATOM 7052 N N . TYR A 1 919 ? -30.229 -13.526 43.114 1.00 93.44 919 TYR A N 1
ATOM 7053 C CA . TYR A 1 919 ? -28.898 -13.063 42.705 1.00 93.44 919 TYR A CA 1
ATOM 7054 C C . TYR A 1 919 ? -27.781 -13.495 43.667 1.00 93.44 919 TYR A C 1
ATOM 7056 O O . TYR A 1 919 ? -27.969 -13.562 44.880 1.00 93.44 919 TYR A O 1
ATOM 7064 N N . THR A 1 920 ? -26.586 -13.725 43.120 1.00 94.94 920 THR A N 1
ATOM 7065 C CA . THR A 1 920 ? -25.333 -13.911 43.873 1.00 94.94 920 THR A CA 1
ATOM 7066 C C . THR A 1 920 ? -24.443 -12.675 43.699 1.00 94.94 920 THR A C 1
ATOM 7068 O O . THR A 1 920 ? -24.145 -12.332 42.551 1.00 94.94 920 THR A O 1
ATOM 7071 N N . PRO A 1 921 ? -24.021 -11.992 44.783 1.00 95.62 921 PRO A N 1
ATOM 7072 C CA . PRO A 1 921 ? -23.189 -10.800 44.696 1.00 95.62 921 PRO A CA 1
ATOM 7073 C C . PRO A 1 921 ? -21.697 -11.129 44.598 1.00 95.62 921 PRO A C 1
ATOM 7075 O O . PRO A 1 921 ? -21.208 -12.059 45.234 1.00 95.62 921 PRO A O 1
ATOM 7078 N N . SER A 1 922 ? -20.966 -10.300 43.862 1.00 95.00 922 SER A N 1
ATOM 7079 C CA . SER A 1 922 ? -19.507 -10.226 43.841 1.00 95.00 922 SER A CA 1
ATOM 7080 C C . SER A 1 922 ? -19.096 -8.762 43.951 1.00 95.00 922 SER A C 1
ATOM 7082 O O . SER A 1 922 ? -19.669 -7.906 43.274 1.00 95.00 922 SER A O 1
ATOM 7084 N N . VAL A 1 923 ? -18.133 -8.470 44.823 1.00 95.38 923 VAL A N 1
ATOM 7085 C CA . VAL A 1 923 ? -17.559 -7.130 44.979 1.00 95.38 923 VAL A CA 1
ATOM 7086 C C . VAL A 1 923 ? -16.068 -7.227 44.685 1.00 95.38 923 VAL A C 1
ATOM 7088 O O . VAL A 1 923 ? -15.360 -7.987 45.346 1.00 95.38 923 VAL A O 1
ATOM 7091 N N . THR A 1 924 ? -15.586 -6.461 43.709 1.00 95.00 924 THR A N 1
ATOM 7092 C CA . THR A 1 924 ? -14.159 -6.378 43.365 1.00 95.00 924 THR A CA 1
ATOM 7093 C C . THR A 1 924 ? -13.661 -4.934 43.421 1.00 95.00 924 THR A C 1
ATOM 7095 O O . THR A 1 924 ? -14.452 -3.995 43.445 1.00 95.00 924 THR A O 1
ATOM 7098 N N . GLY A 1 925 ? -12.348 -4.723 43.468 1.00 93.31 925 GLY A N 1
ATOM 7099 C CA . GLY A 1 925 ? -11.729 -3.402 43.339 1.00 93.31 925 GLY A CA 1
ATOM 7100 C C . GLY A 1 925 ? -10.279 -3.514 42.886 1.00 93.31 925 GLY A C 1
ATOM 7101 O O . GLY A 1 925 ? -9.639 -4.532 43.123 1.00 93.31 925 GLY A O 1
ATOM 7102 N N . LYS A 1 926 ? -9.739 -2.489 42.225 1.00 91.06 926 LYS A N 1
ATOM 7103 C CA . LYS A 1 926 ? -8.335 -2.474 41.789 1.00 91.06 926 LYS A CA 1
ATOM 7104 C C . LYS A 1 926 ? -7.432 -1.934 42.888 1.00 91.06 926 LYS A C 1
ATOM 7106 O O . LYS A 1 926 ? -7.691 -0.853 43.410 1.00 91.06 926 LYS A O 1
ATOM 7111 N N . ASP A 1 927 ? -6.353 -2.643 43.205 1.00 90.19 927 ASP A N 1
ATOM 7112 C CA . ASP A 1 927 ? -5.308 -2.161 44.117 1.00 90.19 927 ASP A CA 1
ATOM 7113 C C . ASP A 1 927 ? -4.741 -0.824 43.598 1.00 90.19 927 ASP A C 1
ATOM 7115 O O . ASP A 1 927 ? -4.364 -0.696 42.427 1.00 90.19 927 ASP A O 1
ATOM 7119 N N . ALA A 1 928 ? -4.711 0.203 44.450 1.00 88.75 928 ALA A N 1
ATOM 7120 C CA . ALA A 1 928 ? -4.347 1.550 44.019 1.00 88.75 928 ALA A CA 1
ATOM 7121 C C . ALA A 1 928 ? -2.860 1.706 43.643 1.00 88.75 928 ALA A C 1
ATOM 7123 O O . ALA A 1 928 ? -2.535 2.625 42.878 1.00 88.75 928 ALA A O 1
ATOM 7124 N N . GLU A 1 929 ? -1.981 0.829 44.138 1.00 86.25 929 GLU A N 1
ATOM 7125 C CA . GLU A 1 929 ? -0.536 0.850 43.896 1.00 86.25 929 GLU A CA 1
ATOM 7126 C C . GLU A 1 929 ? -0.152 0.088 42.621 1.00 86.25 929 GLU A C 1
ATOM 7128 O O . GLU A 1 929 ? 0.657 0.574 41.827 1.00 86.25 929 GLU A O 1
ATOM 7133 N N . ASN A 1 930 ? -0.724 -1.102 42.409 1.00 83.06 930 ASN A N 1
ATOM 7134 C CA . ASN A 1 930 ? -0.303 -2.016 41.339 1.00 83.06 930 ASN A CA 1
ATOM 7135 C C . ASN A 1 930 ? -1.396 -2.368 40.314 1.00 83.06 930 ASN A C 1
ATOM 7137 O O . ASN A 1 930 ? -1.079 -2.982 39.300 1.00 83.06 930 ASN A O 1
ATOM 7141 N N . SER A 1 931 ? -2.643 -1.934 40.522 1.00 84.62 931 SER A N 1
ATOM 7142 C CA . SER A 1 931 ? -3.781 -2.168 39.614 1.00 84.62 931 SER A CA 1
ATOM 7143 C C . SER A 1 931 ? -4.172 -3.639 39.413 1.00 84.62 931 SER A C 1
ATOM 7145 O O . SER A 1 931 ? -4.842 -3.954 38.430 1.00 84.62 931 SER A O 1
ATOM 7147 N N . LYS A 1 932 ? -3.787 -4.549 40.320 1.00 87.19 932 LYS A N 1
ATOM 7148 C CA . LYS A 1 932 ? -4.363 -5.903 40.377 1.00 87.19 932 LYS A CA 1
ATOM 7149 C C . LYS A 1 932 ? -5.835 -5.841 40.765 1.00 87.19 932 LYS A C 1
ATOM 7151 O O . LYS A 1 932 ? -6.213 -5.028 41.606 1.00 87.19 932 LYS A O 1
ATOM 7156 N N . GLU A 1 933 ? -6.648 -6.720 40.193 1.00 89.50 933 GLU A N 1
ATOM 7157 C CA . GLU A 1 933 ? -8.050 -6.860 40.588 1.00 89.50 933 GLU A CA 1
ATOM 7158 C C . GLU A 1 933 ? -8.166 -7.702 41.865 1.00 89.50 933 GLU A C 1
ATOM 7160 O O . GLU A 1 933 ? -7.672 -8.824 41.925 1.00 89.50 933 GLU A O 1
ATOM 7165 N N . ILE A 1 934 ? -8.805 -7.154 42.896 1.00 93.88 934 ILE A N 1
ATOM 7166 C CA . ILE A 1 934 ? -8.988 -7.766 44.214 1.00 93.88 934 ILE A CA 1
ATOM 7167 C C . ILE A 1 934 ? -10.453 -8.158 44.371 1.00 93.88 934 ILE A C 1
ATOM 7169 O O . ILE A 1 934 ? -11.325 -7.298 44.274 1.00 93.88 934 ILE A O 1
ATOM 7173 N N . THR A 1 935 ? -10.731 -9.431 44.649 1.00 94.75 935 THR A N 1
ATOM 7174 C CA . THR A 1 935 ? -12.089 -9.916 44.956 1.00 94.75 935 THR A CA 1
ATOM 7175 C C . THR A 1 935 ? -12.323 -9.974 46.466 1.00 94.75 935 THR A C 1
ATOM 7177 O O . THR A 1 935 ? -11.494 -10.519 47.196 1.00 94.75 935 THR A O 1
ATOM 7180 N N . PHE A 1 936 ? -13.452 -9.440 46.933 1.00 94.88 936 PHE A N 1
ATOM 7181 C CA . PHE A 1 936 ? -13.863 -9.408 48.341 1.00 94.88 936 PHE A CA 1
ATOM 7182 C C . PHE A 1 936 ? -14.962 -10.437 48.630 1.00 94.88 936 PHE A C 1
ATOM 7184 O O . PHE A 1 936 ? -15.763 -10.770 47.753 1.00 94.88 936 PHE A O 1
ATOM 7191 N N . ALA A 1 937 ? -15.042 -10.917 49.873 1.00 91.56 937 ALA A N 1
ATOM 7192 C CA . ALA A 1 937 ? -16.154 -11.762 50.298 1.00 91.56 937 ALA A CA 1
ATOM 7193 C C . ALA A 1 937 ? -17.454 -10.934 50.347 1.00 91.56 937 ALA A C 1
ATOM 7195 O O . ALA A 1 937 ? -17.491 -9.879 50.977 1.00 91.56 937 ALA A O 1
ATOM 7196 N N . ALA A 1 938 ? -18.527 -11.399 49.697 1.00 93.38 938 ALA A N 1
ATOM 7197 C CA . ALA A 1 938 ? -19.789 -10.662 49.596 1.00 93.38 938 ALA A CA 1
ATOM 7198 C C . ALA A 1 938 ? -21.014 -11.521 49.961 1.00 93.38 938 ALA A C 1
ATOM 7200 O O . ALA A 1 938 ? -21.103 -12.689 49.581 1.00 93.38 938 ALA A O 1
ATOM 7201 N N . SER A 1 939 ? -21.985 -10.932 50.666 1.00 92.38 939 SER A N 1
ATOM 7202 C CA . SER A 1 939 ? -23.289 -11.539 50.984 1.00 92.38 939 SER A CA 1
ATOM 7203 C C . SER A 1 939 ? -24.450 -10.638 50.548 1.00 92.38 939 SER A C 1
ATOM 7205 O O . SER A 1 939 ? -24.305 -9.420 50.535 1.00 92.38 939 SER A O 1
ATOM 7207 N N . LEU A 1 940 ? -25.597 -11.221 50.169 1.00 93.00 940 LEU A N 1
ATOM 7208 C CA . LEU A 1 940 ? -26.794 -10.481 49.737 1.00 93.00 940 LEU A CA 1
ATOM 7209 C C . LEU A 1 940 ? -27.887 -10.542 50.808 1.00 93.00 940 LEU A C 1
ATOM 7211 O O . LEU A 1 940 ? -28.225 -11.624 51.289 1.00 93.00 940 LEU A O 1
ATOM 7215 N N . VAL A 1 941 ? -28.477 -9.394 51.137 1.00 91.06 941 VAL A N 1
ATOM 7216 C CA . VAL A 1 941 ? -29.662 -9.280 52.000 1.00 91.06 941 VAL A CA 1
ATOM 7217 C C . VAL A 1 941 ? -30.790 -8.549 51.273 1.00 91.06 941 VAL A C 1
ATOM 7219 O O . VAL A 1 941 ? -30.536 -7.634 50.494 1.00 91.06 941 VAL A O 1
ATOM 7222 N N . HIS A 1 942 ? -32.043 -8.936 51.527 1.00 85.75 942 HIS A N 1
ATOM 7223 C CA . HIS A 1 942 ? -33.222 -8.305 50.923 1.00 85.75 942 HIS A CA 1
ATOM 7224 C C . HIS A 1 942 ? -33.929 -7.376 51.920 1.00 85.75 942 HIS A C 1
ATOM 7226 O O . HIS A 1 942 ? -34.256 -7.795 53.032 1.00 85.75 942 HIS A O 1
ATOM 7232 N N . GLU A 1 943 ? -34.222 -6.142 51.507 1.00 79.50 943 GLU A N 1
ATOM 7233 C CA . GLU A 1 943 ? -34.960 -5.146 52.293 1.00 79.50 943 GLU A CA 1
ATOM 7234 C C . GLU A 1 943 ? -36.120 -4.538 51.487 1.00 79.50 943 GLU A C 1
ATOM 7236 O O . GLU A 1 943 ? -35.892 -3.795 50.535 1.00 79.50 943 GLU A O 1
ATOM 7241 N N . GLY A 1 944 ? -37.369 -4.775 51.911 1.00 68.19 944 GLY A N 1
ATOM 7242 C CA . GLY A 1 944 ? -38.563 -4.196 51.270 1.00 68.19 944 GLY A CA 1
ATOM 7243 C C . GLY A 1 944 ? -38.913 -4.805 49.900 1.00 68.19 944 GLY A C 1
ATOM 7244 O O . GLY A 1 944 ? -38.235 -5.705 49.413 1.00 68.19 944 GLY A O 1
ATOM 7245 N N . GLY A 1 945 ? -40.009 -4.342 49.289 1.00 67.44 945 GLY A N 1
ATOM 7246 C CA . GLY A 1 945 ? -40.473 -4.749 47.949 1.00 67.44 945 GLY A CA 1
ATOM 7247 C C . GLY A 1 945 ? -40.757 -3.526 47.069 1.00 67.44 945 GLY A C 1
ATOM 7248 O O . GLY A 1 945 ? -40.782 -2.420 47.584 1.00 67.44 945 GLY A O 1
ATOM 7249 N N . SER A 1 946 ? -40.994 -3.689 45.763 1.00 66.62 946 SER A N 1
ATOM 7250 C CA . SER A 1 946 ? -41.148 -2.565 44.807 1.00 66.62 946 SER A CA 1
ATOM 7251 C C . SER A 1 946 ? -42.284 -1.576 45.121 1.00 66.62 946 SER A C 1
ATOM 7253 O O . SER A 1 946 ? -42.235 -0.430 44.679 1.00 66.62 946 SER A O 1
ATOM 7255 N N . ASP A 1 947 ? -43.280 -2.009 45.900 1.00 75.06 947 ASP A N 1
ATOM 7256 C CA . ASP A 1 947 ? -44.413 -1.193 46.360 1.00 75.06 947 ASP A CA 1
ATOM 7257 C C . ASP A 1 947 ? -44.118 -0.430 47.667 1.00 75.06 947 ASP A C 1
ATOM 7259 O O . ASP A 1 947 ? -44.997 0.245 48.207 1.00 75.06 947 ASP A O 1
ATOM 7263 N N . SER A 1 948 ? -42.906 -0.552 48.225 1.00 78.81 948 SER A N 1
ATOM 7264 C CA . SER A 1 948 ? -42.504 0.242 49.385 1.00 78.81 948 SER A CA 1
ATOM 7265 C C . SER A 1 948 ? -42.310 1.706 49.008 1.00 78.81 948 SER A C 1
ATOM 7267 O O . SER A 1 948 ? -41.958 2.028 47.871 1.00 78.81 948 SER A O 1
ATOM 7269 N N . GLU A 1 949 ? -42.502 2.592 49.987 1.00 82.12 949 GLU A N 1
ATOM 7270 C CA . GLU A 1 949 ? -42.150 4.001 49.839 1.00 82.12 949 GLU A CA 1
ATOM 7271 C C . GLU A 1 949 ? -40.686 4.133 49.397 1.00 82.12 949 GLU A C 1
ATOM 7273 O O . GLU A 1 949 ? -39.799 3.485 49.964 1.00 82.12 949 GLU A O 1
ATOM 7278 N N . ALA A 1 950 ? -40.449 4.962 48.379 1.00 83.00 950 ALA A N 1
ATOM 7279 C CA . ALA A 1 950 ? -39.116 5.208 47.864 1.00 83.00 950 ALA A CA 1
ATOM 7280 C C . ALA A 1 950 ? -38.198 5.790 48.948 1.00 83.00 950 ALA A C 1
ATOM 7282 O O . ALA A 1 950 ? -38.585 6.648 49.748 1.00 83.00 950 ALA A O 1
ATOM 7283 N N . SER A 1 951 ? -36.952 5.337 48.954 1.00 82.19 951 SER A N 1
ATOM 7284 C CA . SER A 1 951 ? -35.895 5.856 49.810 1.00 82.19 951 SER A CA 1
ATOM 7285 C C . SER A 1 951 ? -35.553 7.306 49.464 1.00 82.19 951 SER A C 1
ATOM 7287 O O . SER A 1 951 ? -35.850 7.793 48.372 1.00 82.19 951 SER A O 1
ATOM 7289 N N . ALA A 1 952 ? -34.872 7.989 50.385 1.00 81.62 952 ALA A N 1
ATOM 7290 C CA . ALA A 1 952 ? -34.378 9.341 50.141 1.00 81.62 952 ALA A CA 1
ATOM 7291 C C . ALA A 1 952 ? -33.455 9.411 48.910 1.00 81.62 952 ALA A C 1
ATOM 7293 O O . ALA A 1 952 ? -33.539 10.371 48.152 1.00 81.62 952 ALA A O 1
ATOM 7294 N N . ASP A 1 953 ? -32.635 8.381 48.682 1.00 79.12 953 ASP A N 1
ATOM 7295 C CA . ASP A 1 953 ? -31.708 8.333 47.548 1.00 79.12 953 ASP A CA 1
ATOM 7296 C C . ASP A 1 953 ? -32.449 8.106 46.216 1.00 79.12 953 ASP A C 1
ATOM 7298 O O . ASP A 1 953 ? -32.081 8.685 45.201 1.00 79.12 953 ASP A O 1
ATOM 7302 N N . GLU A 1 954 ? -33.540 7.328 46.219 1.00 84.06 954 GLU A N 1
ATOM 7303 C CA . GLU A 1 954 ? -34.357 7.075 45.017 1.00 84.06 954 GLU A CA 1
ATOM 7304 C C . GLU A 1 954 ? -35.166 8.323 44.626 1.00 84.06 954 GLU A C 1
ATOM 7306 O O . GLU A 1 954 ? -35.237 8.678 43.451 1.00 84.06 954 GLU A O 1
ATOM 7311 N N . LYS A 1 955 ? -35.745 9.028 45.611 1.00 86.25 955 LYS A N 1
ATOM 7312 C CA . LYS A 1 955 ? -36.449 10.303 45.379 1.00 86.25 955 LYS A CA 1
ATOM 7313 C C . LYS A 1 955 ? -35.490 11.376 44.859 1.00 86.25 955 LYS A C 1
ATOM 7315 O O . LYS A 1 955 ? -35.830 12.095 43.924 1.00 86.25 955 LYS A O 1
ATOM 7320 N N . ARG A 1 956 ? -34.278 11.426 45.420 1.00 86.62 956 ARG A N 1
ATOM 7321 C CA . ARG A 1 956 ? -33.217 12.333 44.977 1.00 86.62 956 ARG A CA 1
ATOM 7322 C C . ARG A 1 956 ? -32.762 12.041 43.550 1.00 86.62 956 ARG A C 1
ATOM 7324 O O . ARG A 1 956 ? -32.575 12.971 42.786 1.00 86.62 956 ARG A O 1
ATOM 7331 N N . GLU A 1 957 ? -32.650 10.774 43.159 1.00 87.19 957 GLU A N 1
ATOM 7332 C CA . GLU A 1 957 ? -32.328 10.410 41.775 1.00 87.19 957 GLU A CA 1
ATOM 7333 C C . GLU A 1 957 ? -33.371 10.938 40.776 1.00 87.19 957 GLU A C 1
ATOM 7335 O O . GLU A 1 957 ? -33.003 11.462 39.723 1.00 87.19 957 GLU A O 1
ATOM 7340 N N . LEU A 1 958 ? -34.667 10.828 41.093 1.00 89.81 958 LEU A N 1
ATOM 7341 C CA . LEU A 1 958 ? -35.726 11.400 40.256 1.00 89.81 958 LEU A CA 1
ATOM 7342 C C . LEU A 1 958 ? -35.638 12.931 40.201 1.00 89.81 958 LEU A C 1
ATOM 7344 O O . LEU A 1 958 ? -35.777 13.503 39.121 1.00 89.81 958 LEU A O 1
ATOM 7348 N N . GLU A 1 959 ? -35.406 13.580 41.344 1.00 89.94 959 GLU A N 1
ATOM 7349 C CA . GLU A 1 959 ? -35.231 15.033 41.442 1.00 89.94 959 GLU A CA 1
ATOM 7350 C C . GLU A 1 959 ? -34.056 15.514 40.582 1.00 89.94 959 GLU A C 1
ATOM 7352 O O . GLU A 1 959 ? -34.245 16.362 39.710 1.00 89.94 959 GLU A O 1
ATOM 7357 N N . ASP A 1 960 ? -32.884 14.901 40.758 1.00 88.75 960 ASP A N 1
ATOM 7358 C CA . ASP A 1 960 ? -31.663 15.210 40.014 1.00 88.75 960 ASP A CA 1
ATOM 7359 C C . ASP A 1 960 ? -31.865 14.958 38.505 1.00 88.75 960 ASP A C 1
ATOM 7361 O O . ASP A 1 960 ? -31.439 15.761 37.675 1.00 88.75 960 ASP A O 1
ATOM 7365 N N . THR A 1 961 ? -32.570 13.883 38.123 1.00 89.44 961 THR A N 1
ATOM 7366 C CA . THR A 1 961 ? -32.846 13.559 36.709 1.00 89.44 961 THR A CA 1
ATOM 7367 C C . THR A 1 961 ? -33.818 14.554 36.068 1.00 89.44 961 THR A C 1
ATOM 7369 O O . THR A 1 961 ? -33.608 14.974 34.928 1.00 89.44 961 THR A O 1
ATOM 7372 N N . LEU A 1 962 ? -34.879 14.954 36.778 1.00 89.88 962 LEU A N 1
ATOM 7373 C CA . LEU A 1 962 ? -35.818 15.977 36.309 1.00 89.88 962 LEU A CA 1
ATOM 7374 C C . LEU A 1 962 ? -35.130 17.336 36.183 1.00 89.88 962 LEU A C 1
ATOM 7376 O O . LEU A 1 962 ? -35.307 18.009 35.169 1.00 89.88 962 LEU A O 1
ATOM 7380 N N . GLN A 1 963 ? -34.319 17.712 37.173 1.00 89.88 963 GLN A N 1
ATOM 7381 C CA . GLN A 1 963 ? -33.542 18.944 37.134 1.00 89.88 963 GLN A CA 1
ATOM 7382 C C . GLN A 1 963 ? -32.579 18.943 35.943 1.00 89.88 963 GLN A C 1
ATOM 7384 O O . GLN A 1 963 ? -32.586 19.887 35.157 1.00 89.88 963 GLN A O 1
ATOM 7389 N N . ALA A 1 964 ? -31.821 17.861 35.741 1.00 87.81 964 ALA A N 1
ATOM 7390 C CA . ALA A 1 964 ? -30.926 17.726 34.595 1.00 87.81 964 ALA A CA 1
ATOM 7391 C C . ALA A 1 964 ? -31.678 17.793 33.252 1.00 87.81 964 ALA A C 1
ATOM 7393 O O . ALA A 1 964 ? -31.181 18.378 32.291 1.00 87.81 964 ALA A O 1
ATOM 7394 N N . ALA A 1 965 ? -32.887 17.227 33.171 1.00 87.88 965 ALA A N 1
ATOM 7395 C CA . ALA A 1 965 ? -33.707 17.294 31.966 1.00 87.88 965 ALA A CA 1
ATOM 7396 C C . ALA A 1 965 ? -34.245 18.711 31.681 1.00 87.88 965 ALA A C 1
ATOM 7398 O O . ALA A 1 965 ? -34.356 19.079 30.510 1.00 87.88 965 ALA A O 1
ATOM 7399 N N . GLU A 1 966 ? -34.558 19.498 32.716 1.00 87.81 966 GLU A N 1
ATOM 7400 C CA . GLU A 1 966 ? -34.989 20.902 32.609 1.00 87.81 966 GLU A CA 1
ATOM 7401 C C . GLU A 1 966 ? -33.832 21.860 32.292 1.00 87.81 966 GLU A C 1
ATOM 7403 O O . GLU A 1 966 ? -34.013 22.820 31.542 1.00 87.81 966 GLU A O 1
ATOM 7408 N N . GLU A 1 967 ? -32.654 21.598 32.859 1.00 85.88 967 GLU A N 1
ATOM 7409 C CA . GLU A 1 967 ? -31.431 22.385 32.667 1.00 85.88 967 GLU A CA 1
ATOM 7410 C C . GLU A 1 967 ? -30.680 22.029 31.381 1.00 85.88 967 GLU A C 1
ATOM 7412 O O . GLU A 1 967 ? -29.718 22.718 31.034 1.00 85.88 967 GLU A O 1
ATOM 7417 N N . LEU A 1 968 ? -31.110 20.981 30.666 1.00 83.62 968 LEU A N 1
ATOM 7418 C CA . LEU A 1 968 ? -30.511 20.588 29.397 1.00 83.62 968 LEU A CA 1
ATOM 7419 C C . LEU A 1 968 ? -30.481 21.796 28.454 1.00 83.62 968 LEU A C 1
ATOM 7421 O O . LEU A 1 968 ? -31.527 22.337 28.080 1.00 83.62 968 LEU A O 1
ATOM 7425 N N . ASP A 1 969 ? -29.274 22.217 28.070 1.00 78.50 969 ASP A N 1
ATOM 7426 C CA . ASP A 1 969 ? -29.101 23.328 27.146 1.00 78.50 969 ASP A CA 1
ATOM 7427 C C . ASP A 1 969 ? -29.606 22.914 25.767 1.00 78.50 969 ASP A C 1
ATOM 7429 O O . ASP A 1 969 ? -28.940 22.227 24.992 1.00 78.50 969 ASP A O 1
ATOM 7433 N N . VAL A 1 970 ? -30.834 23.325 25.476 1.00 78.75 970 VAL A N 1
ATOM 7434 C CA . VAL A 1 970 ? -31.455 23.069 24.187 1.00 78.75 970 VAL A CA 1
ATOM 7435 C C . VAL A 1 970 ? -31.205 24.199 23.190 1.00 78.75 970 VAL A C 1
ATOM 7437 O O . VAL A 1 970 ? -31.709 24.121 22.076 1.00 78.75 970 VAL A O 1
ATOM 7440 N N . THR A 1 971 ? -30.449 25.252 23.528 1.00 73.12 971 THR A N 1
ATOM 7441 C CA . THR A 1 971 ? -30.283 26.436 22.661 1.00 73.12 971 THR A CA 1
ATOM 7442 C C . THR A 1 971 ? -29.580 26.150 21.333 1.00 73.12 971 THR A C 1
ATOM 7444 O O . THR A 1 971 ? -29.815 26.868 20.361 1.00 73.12 971 THR A O 1
ATOM 7447 N N . GLU A 1 972 ? -28.822 25.060 21.247 1.00 67.25 972 GLU A N 1
ATOM 7448 C CA . GLU A 1 972 ? -28.200 24.580 20.005 1.00 67.25 972 GLU A CA 1
ATOM 7449 C C . GLU A 1 972 ? -29.175 23.812 19.092 1.00 67.25 972 GLU A C 1
ATOM 7451 O O . GLU A 1 972 ? -28.908 23.612 17.907 1.00 67.25 972 GLU A O 1
ATOM 7456 N N . TYR A 1 973 ? -30.340 23.412 19.609 1.00 76.81 973 TYR A N 1
ATOM 7457 C CA . TYR A 1 973 ? -31.335 22.648 18.862 1.00 76.81 973 TYR A CA 1
ATOM 7458 C C . TYR A 1 973 ? -32.250 23.589 18.068 1.00 76.81 973 TYR A C 1
ATOM 7460 O O . TYR A 1 973 ? -32.603 24.662 18.563 1.00 76.81 973 TYR A O 1
ATOM 7468 N N . PRO A 1 974 ? -32.722 23.188 16.876 1.00 81.12 974 PRO A N 1
ATOM 7469 C CA . PRO A 1 974 ? -33.685 23.957 16.092 1.00 81.12 974 PRO A CA 1
ATOM 7470 C C . PRO A 1 974 ? -34.924 24.323 16.906 1.00 81.12 974 PRO A C 1
ATOM 7472 O O . PRO A 1 974 ? -35.424 23.518 17.698 1.00 81.12 974 PRO A O 1
ATOM 7475 N N . GLN A 1 975 ? -35.463 25.521 16.673 1.00 80.69 975 GLN A N 1
ATOM 7476 C CA . GLN A 1 975 ? -36.570 26.066 17.462 1.00 80.69 975 GLN A CA 1
ATOM 7477 C C . GLN A 1 975 ? -37.774 25.116 17.559 1.00 80.69 975 GLN A C 1
ATOM 7479 O O . GLN A 1 975 ? -38.423 25.064 18.605 1.00 80.69 975 GLN A O 1
ATOM 7484 N N . VAL A 1 976 ? -38.065 24.369 16.490 1.00 78.44 976 VAL A N 1
ATOM 7485 C CA . VAL A 1 976 ? -39.162 23.392 16.453 1.00 78.44 976 VAL A CA 1
ATOM 7486 C C . VAL A 1 976 ? -38.941 22.221 17.422 1.00 78.44 976 VAL A C 1
ATOM 7488 O O . VAL A 1 976 ? -39.870 21.836 18.121 1.00 78.44 976 VAL A O 1
ATOM 7491 N N . ILE A 1 977 ? -37.707 21.727 17.556 1.00 85.38 977 ILE A N 1
ATOM 7492 C CA . ILE A 1 977 ? -37.358 20.589 18.425 1.00 85.38 977 ILE A CA 1
ATOM 7493 C C . ILE A 1 977 ? -37.321 21.014 19.899 1.00 85.38 977 ILE A C 1
ATOM 7495 O O . ILE A 1 977 ? -37.814 20.289 20.764 1.00 85.38 977 ILE A O 1
ATOM 7499 N N . ARG A 1 978 ? -36.794 22.216 20.187 1.00 84.56 978 ARG A N 1
ATOM 7500 C CA . ARG A 1 978 ? -36.748 22.777 21.552 1.00 84.56 978 ARG A CA 1
ATOM 7501 C C . ARG A 1 978 ? -38.123 22.808 22.214 1.00 84.56 978 ARG A C 1
ATOM 7503 O O . ARG A 1 978 ? -38.273 22.396 23.362 1.00 84.56 978 ARG A O 1
ATOM 7510 N N . ASN A 1 979 ? -39.112 23.318 21.480 1.00 82.31 979 ASN A N 1
ATOM 7511 C CA . ASN A 1 979 ? -40.463 23.523 21.995 1.00 82.31 979 ASN A CA 1
ATOM 7512 C C . ASN A 1 979 ? -41.130 22.194 22.374 1.00 82.31 979 ASN A C 1
ATOM 7514 O O . ASN A 1 979 ? -41.770 22.107 23.423 1.00 82.31 979 ASN A O 1
ATOM 7518 N N . ASP A 1 980 ? -40.951 21.165 21.543 1.00 81.69 980 ASP A N 1
ATOM 7519 C CA . ASP A 1 980 ? -41.549 19.847 21.756 1.00 81.69 980 ASP A CA 1
ATOM 7520 C C . ASP A 1 980 ? -40.925 19.126 22.965 1.00 81.69 980 ASP A C 1
ATOM 7522 O O . ASP A 1 980 ? -41.649 18.539 23.772 1.00 81.69 980 ASP A O 1
ATOM 7526 N N . TYR A 1 981 ? -39.601 19.223 23.147 1.00 88.75 981 TYR A N 1
ATOM 7527 C CA . TYR A 1 981 ? -38.902 18.640 24.301 1.00 88.75 981 TYR A CA 1
ATOM 7528 C C . TYR A 1 981 ? -39.329 19.282 25.630 1.00 88.75 981 TYR A C 1
ATOM 7530 O O . TYR A 1 981 ? -39.700 18.581 26.574 1.00 88.75 981 TYR A O 1
ATOM 7538 N N . GLN A 1 982 ? -39.341 20.619 25.694 1.00 88.19 982 GLN A N 1
ATOM 7539 C CA . GLN A 1 982 ? -39.699 21.356 26.911 1.00 88.19 982 GLN A CA 1
ATOM 7540 C C . GLN A 1 982 ? -41.138 21.072 27.365 1.00 88.19 982 GLN A C 1
ATOM 7542 O O . GLN A 1 982 ? -41.390 20.899 28.558 1.00 88.19 982 GLN A O 1
ATOM 7547 N N . ALA A 1 983 ? -42.082 20.980 26.422 1.00 85.19 983 ALA A N 1
ATOM 7548 C CA . ALA A 1 983 ? -43.470 20.646 26.730 1.00 85.19 983 ALA A CA 1
ATOM 7549 C C . ALA A 1 983 ? -43.618 19.226 27.307 1.00 85.19 983 ALA A C 1
ATOM 7551 O O . ALA A 1 983 ? -44.433 19.003 28.203 1.00 85.19 983 ALA A O 1
ATOM 7552 N N . ALA A 1 984 ? -42.824 18.272 26.815 1.00 88.19 984 ALA A N 1
ATOM 7553 C CA . ALA A 1 984 ? -42.885 16.884 27.248 1.00 88.19 984 ALA A CA 1
ATOM 7554 C C . ALA A 1 984 ? -42.258 16.655 28.639 1.00 88.19 984 ALA A C 1
ATOM 7556 O O . ALA A 1 984 ? -42.857 15.952 29.450 1.00 88.19 984 ALA A O 1
ATOM 7557 N N . ILE A 1 985 ? -41.120 17.286 28.964 1.00 92.38 985 ILE A N 1
ATOM 7558 C CA . ILE A 1 985 ? -40.506 17.196 30.307 1.00 92.38 985 ILE A CA 1
ATOM 7559 C C . ILE A 1 985 ? -41.411 17.805 31.386 1.00 92.38 985 ILE A C 1
ATOM 7561 O O . ILE A 1 985 ? -41.592 17.207 32.450 1.00 92.38 985 ILE A O 1
ATOM 7565 N N . LEU A 1 986 ? -42.050 18.944 31.095 1.00 89.25 986 LEU A N 1
ATOM 7566 C CA . LEU A 1 986 ? -42.997 19.570 32.020 1.00 89.25 986 LEU A CA 1
ATOM 7567 C C . LEU A 1 986 ? -44.160 18.625 32.373 1.00 89.25 986 LEU A C 1
ATOM 7569 O O . LEU A 1 986 ? -44.534 18.515 33.540 1.00 89.25 986 LEU A O 1
ATOM 7573 N N . ALA A 1 987 ? -44.686 17.892 31.388 1.00 89.81 987 ALA A N 1
ATOM 7574 C CA . ALA A 1 987 ? -45.765 16.931 31.604 1.00 89.81 987 ALA A CA 1
ATOM 7575 C C . ALA A 1 987 ? -45.356 15.758 32.519 1.00 89.81 987 ALA A C 1
ATOM 7577 O O . ALA A 1 987 ? -46.175 15.288 33.310 1.00 89.81 987 ALA A O 1
ATOM 7578 N N . VAL A 1 988 ? -44.098 15.300 32.455 1.00 91.69 988 VAL A N 1
ATOM 7579 C CA . VAL A 1 988 ? -43.587 14.241 33.347 1.00 91.69 988 VAL A CA 1
ATOM 7580 C C . VAL A 1 988 ? -43.460 14.752 34.784 1.00 91.69 988 VAL A C 1
ATOM 7582 O O . VAL A 1 988 ? -43.903 14.078 35.715 1.00 91.69 988 VAL A O 1
ATOM 7585 N N . LYS A 1 989 ? -42.935 15.969 34.970 1.00 90.31 989 LYS A N 1
ATOM 7586 C CA . LYS A 1 989 ? -42.797 16.611 36.288 1.00 90.31 989 LYS A CA 1
ATOM 7587 C C . LYS A 1 989 ? -44.140 16.830 36.985 1.00 90.31 989 LYS A C 1
ATOM 7589 O O . LYS A 1 989 ? -44.252 16.614 38.188 1.00 90.31 989 LYS A O 1
ATOM 7594 N N . GLU A 1 990 ? -45.172 17.224 36.238 1.00 89.19 990 GLU A N 1
ATOM 7595 C CA . GLU A 1 990 ? -46.535 17.370 36.771 1.00 89.19 990 GLU A CA 1
ATOM 7596 C C . GLU A 1 990 ? -47.159 16.024 37.177 1.00 89.19 990 GLU A C 1
ATOM 7598 O O . GLU A 1 990 ? -47.973 15.969 38.102 1.00 89.19 990 GLU A O 1
ATOM 7603 N N . LYS A 1 991 ? -46.780 14.934 36.501 1.00 90.81 991 LYS A N 1
ATOM 7604 C CA . LYS A 1 991 ? -47.288 13.580 36.755 1.00 90.81 991 LYS A CA 1
ATOM 7605 C C . LYS A 1 991 ? -46.594 12.885 37.934 1.00 90.81 991 LYS A C 1
ATOM 7607 O O . LYS A 1 991 ? -47.262 12.140 38.653 1.00 90.81 991 LYS A O 1
ATOM 7612 N N . TYR A 1 992 ? -45.300 13.138 38.150 1.00 92.19 992 TYR A N 1
ATOM 7613 C CA . TYR A 1 992 ? -44.487 12.539 39.218 1.00 92.19 992 TYR A CA 1
ATOM 7614 C C . TYR A 1 992 ? -43.705 13.614 40.001 1.00 92.19 992 TYR A C 1
ATOM 7616 O O . TYR A 1 992 ? -42.526 13.843 39.729 1.00 92.19 992 TYR A O 1
ATOM 7624 N N . PRO A 1 993 ? -44.335 14.290 40.978 1.00 85.25 993 PRO A N 1
ATOM 7625 C CA . PRO A 1 993 ? -43.658 15.309 41.776 1.00 85.25 993 PRO A CA 1
ATOM 7626 C C . PRO A 1 993 ? -42.620 14.672 42.715 1.00 85.25 993 PRO A C 1
ATOM 7628 O O . PRO A 1 993 ? -42.943 13.751 43.466 1.00 85.25 993 PRO A O 1
ATOM 7631 N N . ALA A 1 994 ? -41.378 15.168 42.683 1.00 74.25 994 ALA A N 1
ATOM 7632 C CA . ALA A 1 994 ? -40.248 14.600 43.429 1.00 74.25 994 ALA A CA 1
ATOM 7633 C C . ALA A 1 994 ? -40.417 14.641 44.966 1.00 74.25 994 ALA A C 1
ATOM 7635 O O . ALA A 1 994 ? -39.870 13.795 45.672 1.00 74.25 994 ALA A O 1
ATOM 7636 N N . ASP A 1 995 ? -41.216 15.576 45.490 1.00 78.75 995 ASP A N 1
ATOM 7637 C CA . ASP A 1 995 ? -41.571 15.698 46.911 1.00 78.75 995 ASP A CA 1
ATOM 7638 C C . ASP A 1 995 ? -42.801 14.857 47.319 1.00 78.75 995 ASP A C 1
ATOM 7640 O O . ASP A 1 995 ? -43.213 14.873 48.482 1.00 78.75 995 ASP A O 1
ATOM 7644 N N . GLY A 1 996 ? -43.388 14.104 46.383 1.00 78.38 996 GLY A N 1
ATOM 7645 C CA . GLY A 1 996 ? -44.543 13.242 46.620 1.00 78.38 996 GLY A CA 1
ATOM 7646 C C . GLY A 1 996 ? -44.224 11.931 47.353 1.00 78.38 996 GLY A C 1
ATOM 7647 O O . GLY A 1 996 ? -43.090 11.448 47.398 1.00 78.38 996 GLY A O 1
ATOM 7648 N N . GLU A 1 997 ? -45.264 11.294 47.899 1.00 84.56 997 GLU A N 1
ATOM 7649 C CA . GLU A 1 997 ? -45.203 9.916 48.413 1.00 84.56 997 GLU A CA 1
ATOM 7650 C C . GLU A 1 997 ? -45.177 8.917 47.239 1.00 84.56 997 GLU A C 1
ATOM 7652 O O . GLU A 1 997 ? -46.176 8.275 46.916 1.00 84.56 997 GLU A O 1
ATOM 7657 N N . LEU A 1 998 ? -44.034 8.838 46.551 1.00 88.62 998 LEU A N 1
ATOM 7658 C CA . LEU A 1 998 ? -43.797 7.901 45.452 1.00 88.62 998 LEU A CA 1
ATOM 7659 C C . LEU A 1 998 ? -43.255 6.561 45.971 1.00 88.62 998 LEU A C 1
ATOM 7661 O O . LEU A 1 998 ? -42.438 6.506 46.893 1.00 88.62 998 LEU A O 1
ATOM 7665 N N . THR A 1 999 ? -43.693 5.475 45.344 1.00 89.31 999 THR A N 1
ATOM 7666 C CA . THR A 1 999 ? -43.102 4.132 45.484 1.00 89.31 999 THR A CA 1
ATOM 7667 C C . THR A 1 999 ? -41.886 3.977 44.569 1.00 89.31 999 THR A C 1
ATOM 7669 O O . THR A 1 999 ? -41.783 4.681 43.559 1.00 89.31 999 THR A O 1
ATOM 7672 N N . SER A 1 1000 ? -40.986 3.030 44.860 1.00 82.25 1000 SER A N 1
ATOM 7673 C CA . SER A 1 1000 ? -39.840 2.737 43.976 1.00 82.25 1000 SER A CA 1
ATOM 7674 C C . SER A 1 1000 ? -40.284 2.417 42.537 1.00 82.25 1000 SER A C 1
ATOM 7676 O O . SER A 1 1000 ? -39.674 2.892 41.583 1.00 82.25 1000 SER A O 1
ATOM 7678 N N . ALA A 1 1001 ? -41.407 1.708 42.360 1.00 84.50 1001 ALA A N 1
ATOM 7679 C CA . ALA A 1 1001 ? -41.974 1.422 41.038 1.00 84.50 1001 ALA A CA 1
ATOM 7680 C C . ALA A 1 1001 ? -42.446 2.678 40.275 1.00 84.50 1001 ALA A C 1
ATOM 7682 O O . ALA A 1 1001 ? -42.304 2.756 39.055 1.00 84.50 1001 ALA A O 1
ATOM 7683 N N . GLN A 1 1002 ? -43.003 3.676 40.973 1.00 89.06 1002 GLN A N 1
ATOM 7684 C CA . GLN A 1 1002 ? -43.405 4.943 40.348 1.00 89.06 1002 GLN A CA 1
ATOM 7685 C C . GLN A 1 1002 ? -42.198 5.791 39.939 1.00 89.06 1002 GLN A C 1
ATOM 7687 O O . GLN A 1 1002 ? -42.267 6.481 38.925 1.00 89.06 1002 GLN A O 1
ATOM 7692 N N . ILE A 1 1003 ? -41.096 5.718 40.691 1.00 88.44 1003 ILE A N 1
ATOM 7693 C CA . ILE A 1 1003 ? -39.835 6.368 40.318 1.00 88.44 1003 ILE A CA 1
ATOM 7694 C C . ILE A 1 1003 ? -39.248 5.722 39.061 1.00 88.44 1003 ILE A C 1
ATOM 7696 O O . ILE A 1 1003 ? -38.922 6.437 38.116 1.00 88.44 1003 ILE A O 1
ATOM 7700 N N . ASP A 1 1004 ? -39.183 4.389 38.998 1.00 87.19 1004 ASP A N 1
ATOM 7701 C CA . ASP A 1 1004 ? -38.706 3.676 37.804 1.00 87.19 1004 ASP A CA 1
ATOM 7702 C C . ASP A 1 1004 ? -39.538 4.036 36.552 1.00 87.19 1004 ASP A C 1
ATOM 7704 O O . ASP A 1 1004 ? -38.971 4.276 35.481 1.00 87.19 1004 ASP A O 1
ATOM 7708 N N . ALA A 1 1005 ? -40.867 4.160 36.693 1.00 89.00 1005 ALA A N 1
ATOM 7709 C CA . ALA A 1 1005 ? -41.764 4.590 35.616 1.00 89.00 1005 ALA A CA 1
ATOM 7710 C C . ALA A 1 1005 ? -41.531 6.050 35.179 1.00 89.00 1005 ALA A C 1
ATOM 7712 O O . ALA A 1 1005 ? -41.535 6.346 33.983 1.00 89.00 1005 ALA A O 1
ATOM 7713 N N . ALA A 1 1006 ? -41.295 6.962 36.126 1.00 90.44 1006 ALA A N 1
ATOM 7714 C CA . ALA A 1 1006 ? -40.977 8.355 35.822 1.00 90.44 1006 ALA A CA 1
ATOM 7715 C C . ALA A 1 1006 ? -39.653 8.477 35.046 1.00 90.44 1006 ALA A C 1
ATOM 7717 O O . ALA A 1 1006 ? -39.590 9.183 34.040 1.00 90.44 1006 ALA A O 1
ATOM 7718 N N . LEU A 1 1007 ? -38.618 7.735 35.459 1.00 90.75 1007 LEU A N 1
ATOM 7719 C CA . LEU A 1 1007 ? -37.324 7.695 34.770 1.00 90.75 1007 LEU A CA 1
ATOM 7720 C C . LEU A 1 1007 ? -37.441 7.121 33.344 1.00 90.75 1007 LEU A C 1
ATOM 7722 O O . LEU A 1 1007 ? -36.760 7.597 32.437 1.00 90.75 1007 LEU A O 1
ATOM 7726 N N . GLU A 1 1008 ? -38.316 6.133 33.116 1.00 90.62 1008 GLU A N 1
ATOM 7727 C CA . GLU A 1 1008 ? -38.617 5.618 31.769 1.00 90.62 1008 GLU A CA 1
ATOM 7728 C C . GLU A 1 1008 ? -39.274 6.679 30.871 1.00 90.62 1008 GLU A C 1
ATOM 7730 O O . GLU A 1 1008 ? -38.869 6.838 29.717 1.00 90.62 1008 GLU A O 1
ATOM 7735 N N . GLU A 1 1009 ? -40.242 7.444 31.391 1.00 92.62 1009 GLU A N 1
ATOM 7736 C CA . GLU A 1 1009 ? -40.892 8.523 30.633 1.00 92.62 1009 GLU A CA 1
ATOM 7737 C C . GLU A 1 1009 ? -39.906 9.644 30.262 1.00 92.62 1009 GLU A C 1
ATOM 7739 O O . GLU A 1 1009 ? -39.952 10.145 29.138 1.00 92.62 1009 GLU A O 1
ATOM 7744 N N . ILE A 1 1010 ? -38.964 9.992 31.147 1.00 90.19 1010 ILE A N 1
ATOM 7745 C CA . ILE A 1 1010 ? -37.899 10.965 30.837 1.00 90.19 1010 ILE A CA 1
ATOM 7746 C C . ILE A 1 1010 ? -36.988 10.437 29.719 1.00 90.19 1010 ILE A C 1
ATOM 7748 O O . ILE A 1 1010 ? -36.726 11.163 28.754 1.00 90.19 1010 ILE A O 1
ATOM 7752 N N . ARG A 1 1011 ? -36.556 9.167 29.797 1.00 90.56 1011 ARG A N 1
ATOM 7753 C CA . ARG A 1 1011 ? -35.738 8.530 28.748 1.00 90.56 1011 ARG A CA 1
ATOM 7754 C C . ARG A 1 1011 ? -36.436 8.550 27.389 1.00 90.56 1011 ARG A C 1
ATOM 7756 O O . ARG A 1 1011 ? -35.813 8.909 26.392 1.00 90.56 1011 ARG A O 1
ATOM 7763 N N . PHE A 1 1012 ? -37.733 8.239 27.345 1.00 88.88 1012 PHE A N 1
ATOM 7764 C CA . PHE A 1 1012 ? -38.530 8.312 26.117 1.00 88.88 1012 PHE A CA 1
ATOM 7765 C C . PHE A 1 1012 ? -38.499 9.713 25.486 1.00 88.88 1012 PHE A C 1
ATOM 7767 O O . PHE A 1 1012 ? -38.247 9.856 24.286 1.00 88.88 1012 PHE A O 1
ATOM 7774 N N . VAL A 1 1013 ? -38.714 10.758 26.293 1.00 88.12 1013 VAL A N 1
ATOM 7775 C CA . VAL A 1 1013 ? -38.709 12.151 25.820 1.00 88.12 1013 VAL A CA 1
ATOM 7776 C C . VAL A 1 1013 ? -37.335 12.546 25.266 1.00 88.12 1013 VAL A C 1
ATOM 7778 O O . VAL A 1 1013 ? -37.251 13.132 24.182 1.00 88.12 1013 VAL A O 1
ATOM 7781 N N . GLN A 1 1014 ? -36.256 12.176 25.958 1.00 87.25 1014 GLN A N 1
ATOM 7782 C CA . GLN A 1 1014 ? -34.880 12.436 25.521 1.00 87.25 1014 GLN A CA 1
ATOM 7783 C C . GLN A 1 1014 ? -34.522 11.684 24.227 1.00 87.25 1014 GLN A C 1
ATOM 7785 O O . GLN A 1 1014 ? -33.942 12.272 23.310 1.00 87.25 1014 GLN A O 1
ATOM 7790 N N . ALA A 1 1015 ? -34.894 10.406 24.114 1.00 82.94 1015 ALA A N 1
ATOM 7791 C CA . ALA A 1 1015 ? -34.652 9.593 22.922 1.00 82.94 1015 ALA A CA 1
ATOM 7792 C C . ALA A 1 1015 ? -35.389 10.143 21.686 1.00 82.94 1015 ALA A C 1
ATOM 7794 O O . ALA A 1 1015 ? -34.813 10.248 20.596 1.00 82.94 1015 ALA A O 1
ATOM 7795 N N . ASN A 1 1016 ? -36.643 10.573 21.858 1.00 83.81 1016 ASN A N 1
ATOM 7796 C CA . ASN A 1 1016 ? -37.421 11.186 20.784 1.00 83.81 1016 ASN A CA 1
ATOM 7797 C C . ASN A 1 1016 ? -36.800 12.514 20.309 1.00 83.81 1016 ASN A C 1
ATOM 7799 O O . ASN A 1 1016 ? -36.702 12.755 19.105 1.00 83.81 1016 ASN A O 1
ATOM 7803 N N . MET A 1 1017 ? -36.308 13.349 21.234 1.00 86.56 1017 MET A N 1
ATOM 7804 C CA . MET A 1 1017 ? -35.612 14.594 20.888 1.00 86.56 1017 MET A CA 1
ATOM 7805 C C . MET A 1 1017 ? -34.347 14.332 20.057 1.00 86.56 1017 MET A C 1
ATOM 7807 O O . MET A 1 1017 ? -34.165 14.960 19.013 1.00 86.56 1017 MET A O 1
ATOM 7811 N N . LYS A 1 1018 ? -33.499 13.378 20.473 1.00 79.50 1018 LYS A N 1
ATOM 7812 C CA . LYS A 1 1018 ? -32.291 12.990 19.720 1.00 79.50 1018 LYS A CA 1
ATOM 7813 C C . LYS A 1 1018 ? -32.627 12.503 18.310 1.00 79.50 1018 LYS A C 1
ATOM 7815 O O . LYS A 1 1018 ? -31.969 12.898 17.352 1.00 79.50 1018 LYS A O 1
ATOM 7820 N N . THR A 1 1019 ? -33.687 11.707 18.172 1.00 78.50 1019 THR A N 1
ATOM 7821 C CA . THR A 1 1019 ? -34.160 11.197 16.875 1.00 78.50 1019 THR A CA 1
ATOM 7822 C C . THR A 1 1019 ? -34.592 12.325 15.935 1.00 78.50 1019 THR A C 1
ATOM 7824 O O . THR A 1 1019 ? -34.287 12.302 14.740 1.00 78.50 1019 THR A O 1
ATOM 7827 N N . LEU A 1 1020 ? -35.300 13.329 16.461 1.00 80.19 1020 LEU A N 1
ATOM 7828 C CA . LEU A 1 1020 ? -35.707 14.505 15.691 1.00 80.19 1020 LEU A CA 1
ATOM 7829 C C . LEU A 1 1020 ? -34.504 15.373 15.304 1.00 80.19 1020 LEU A C 1
ATOM 7831 O O . LEU A 1 1020 ? -34.450 15.849 14.168 1.00 80.19 1020 LEU A O 1
ATOM 7835 N N . LEU A 1 1021 ? -33.532 15.542 16.210 1.00 80.81 1021 LEU A N 1
ATOM 7836 C CA . LEU A 1 1021 ? -32.318 16.311 15.938 1.00 80.81 1021 LEU A CA 1
ATOM 7837 C C . LEU A 1 1021 ? -31.479 15.648 14.847 1.00 80.81 1021 LEU A C 1
ATOM 7839 O O . LEU A 1 1021 ? -31.129 16.321 13.887 1.00 80.81 1021 LEU A O 1
ATOM 7843 N N . ALA A 1 1022 ? -31.205 14.345 14.948 1.00 72.38 1022 ALA A N 1
ATOM 7844 C CA . ALA A 1 1022 ? -30.374 13.628 13.980 1.00 72.38 1022 ALA A CA 1
ATOM 7845 C C . ALA A 1 1022 ? -30.901 13.782 12.543 1.00 72.38 1022 ALA A C 1
ATOM 7847 O O . ALA A 1 1022 ? -30.150 14.140 11.638 1.00 72.38 1022 ALA A O 1
ATOM 7848 N N . LYS A 1 1023 ? -32.219 13.621 12.350 1.00 75.69 1023 LYS A N 1
ATOM 7849 C CA . LYS A 1 1023 ? -32.872 13.830 11.047 1.00 75.69 1023 LYS A CA 1
ATOM 7850 C C . LYS A 1 1023 ? -32.707 15.260 10.539 1.00 75.69 1023 LYS A C 1
ATOM 7852 O O . LYS A 1 1023 ? -32.512 15.473 9.345 1.00 75.69 1023 LYS A O 1
ATOM 7857 N N . PHE A 1 1024 ? -32.819 16.244 11.428 1.00 81.38 1024 PHE A N 1
ATOM 7858 C CA . PHE A 1 1024 ? -32.658 17.648 11.070 1.00 81.38 1024 PHE A CA 1
ATOM 7859 C C . PHE A 1 1024 ? -31.206 17.984 10.708 1.00 81.38 1024 PHE A C 1
ATOM 7861 O O . PHE A 1 1024 ? -30.974 18.627 9.685 1.00 81.38 1024 PHE A O 1
ATOM 7868 N N . THR A 1 1025 ? -30.238 17.538 11.511 1.00 75.38 1025 THR A N 1
ATOM 7869 C CA . THR A 1 1025 ? -28.807 17.779 11.296 1.00 75.38 1025 THR A CA 1
ATOM 7870 C C . THR A 1 1025 ? -28.338 17.166 9.983 1.00 75.38 1025 THR A C 1
ATOM 7872 O O . THR A 1 1025 ? -27.774 17.883 9.165 1.00 75.38 1025 THR A O 1
ATOM 7875 N N . GLU A 1 1026 ? -28.674 15.901 9.706 1.00 73.38 1026 GLU A N 1
ATOM 7876 C CA . GLU A 1 1026 ? -28.330 15.234 8.439 1.00 73.38 1026 GLU A CA 1
ATOM 7877 C C . GLU A 1 1026 ? -28.883 16.003 7.227 1.00 73.38 1026 GLU A C 1
ATOM 7879 O O . GLU A 1 1026 ? -28.194 16.242 6.232 1.00 73.38 1026 GLU A O 1
ATOM 7884 N N . ALA A 1 1027 ? -30.133 16.459 7.325 1.00 73.94 1027 ALA A N 1
ATOM 7885 C CA . ALA A 1 1027 ? -30.774 17.249 6.285 1.00 73.94 1027 ALA A CA 1
ATOM 7886 C C . ALA A 1 1027 ? -30.096 18.613 6.063 1.00 73.94 1027 ALA A C 1
ATOM 7888 O O . ALA A 1 1027 ? -29.984 19.073 4.919 1.00 73.94 1027 ALA A O 1
ATOM 7889 N N . LYS A 1 1028 ? -29.655 19.258 7.148 1.00 80.94 1028 LYS A N 1
ATOM 7890 C CA . LYS A 1 1028 ? -28.986 20.560 7.133 1.00 80.94 1028 LYS A CA 1
ATOM 7891 C C . LYS A 1 1028 ? -27.557 20.457 6.605 1.00 80.94 1028 LYS A C 1
ATOM 7893 O O . LYS A 1 1028 ? -27.207 21.202 5.694 1.00 80.94 1028 LYS A O 1
ATOM 7898 N N . GLU A 1 1029 ? -26.771 19.500 7.085 1.00 75.69 1029 GLU A N 1
ATOM 7899 C CA . GLU A 1 1029 ? -25.409 19.247 6.608 1.00 75.69 1029 GLU A CA 1
ATOM 7900 C C . GLU A 1 1029 ? -25.403 18.909 5.119 1.00 75.69 1029 GLU A C 1
ATOM 7902 O O . GLU A 1 1029 ? -24.645 19.500 4.351 1.00 75.69 1029 GLU A O 1
ATOM 7907 N N . ALA A 1 1030 ? -26.303 18.031 4.665 1.00 68.88 1030 ALA A N 1
ATOM 7908 C CA . ALA A 1 1030 ? -26.432 17.722 3.244 1.00 68.88 1030 ALA A CA 1
ATOM 7909 C C . ALA A 1 1030 ? -26.689 18.989 2.405 1.00 68.88 1030 ALA A C 1
ATOM 7911 O O . ALA A 1 1030 ? -26.118 19.150 1.321 1.00 68.88 1030 ALA A O 1
ATOM 7912 N N . LEU A 1 1031 ? -27.537 19.901 2.897 1.00 81.94 1031 LEU A N 1
ATOM 7913 C CA . LEU A 1 1031 ? -27.841 21.172 2.239 1.00 81.94 1031 LEU A CA 1
ATOM 7914 C C . LEU A 1 1031 ? -26.637 22.127 2.223 1.00 81.94 1031 LEU A C 1
ATOM 7916 O O . LEU A 1 1031 ? -26.347 22.715 1.180 1.00 81.94 1031 LEU A O 1
ATOM 7920 N N . GLU A 1 1032 ? -25.932 22.277 3.343 1.00 81.50 1032 GLU A N 1
ATOM 7921 C CA . GLU A 1 1032 ? -24.758 23.150 3.478 1.00 81.50 1032 GLU A CA 1
ATOM 7922 C C . GLU A 1 1032 ? -23.575 22.658 2.635 1.00 81.50 1032 GLU A C 1
ATOM 7924 O O . GLU A 1 1032 ? -22.902 23.451 1.972 1.00 81.50 1032 GLU A O 1
ATOM 7929 N N . GLN A 1 1033 ? -23.382 21.341 2.559 1.00 70.62 1033 GLN A N 1
ATOM 7930 C CA . GLN A 1 1033 ? -22.387 20.716 1.691 1.00 70.62 1033 GLN A CA 1
ATOM 7931 C C . GLN A 1 1033 ? -22.682 20.953 0.211 1.00 70.62 1033 GLN A C 1
ATOM 7933 O O . GLN A 1 1033 ? -21.805 21.362 -0.561 1.00 70.62 1033 GLN A O 1
ATOM 7938 N N . ALA A 1 1034 ? -23.942 20.771 -0.188 1.00 70.06 1034 ALA A N 1
ATOM 7939 C CA . ALA A 1 1034 ? -24.389 21.108 -1.532 1.00 70.06 1034 ALA A CA 1
ATOM 7940 C C . ALA A 1 1034 ? -24.208 22.609 -1.831 1.00 70.06 1034 ALA A C 1
ATOM 7942 O O . ALA A 1 1034 ? -23.814 22.972 -2.940 1.00 70.06 1034 ALA A O 1
ATOM 7943 N N . LEU A 1 1035 ? -24.444 23.487 -0.849 1.00 81.88 1035 LEU A N 1
ATOM 7944 C CA . LEU A 1 1035 ? -24.216 24.930 -0.966 1.00 81.88 1035 LEU A CA 1
ATOM 7945 C C . LEU A 1 1035 ? -22.744 25.279 -1.146 1.00 81.88 1035 LEU A C 1
ATOM 7947 O O . LEU A 1 1035 ? -22.434 26.121 -1.986 1.00 81.88 1035 LEU A O 1
ATOM 7951 N N . LEU A 1 1036 ? -21.829 24.647 -0.414 1.00 76.62 1036 LEU A N 1
ATOM 7952 C CA . LEU A 1 1036 ? -20.405 24.938 -0.539 1.00 76.62 1036 LEU A CA 1
ATOM 7953 C C . LEU A 1 1036 ? -19.866 24.561 -1.924 1.00 76.62 1036 LEU A C 1
ATOM 7955 O O . LEU A 1 1036 ? -19.136 25.344 -2.543 1.00 76.62 1036 LEU A O 1
ATOM 7959 N N . LEU A 1 1037 ? -20.243 23.382 -2.427 1.00 64.00 1037 LEU A N 1
ATOM 7960 C CA . LEU A 1 1037 ? -19.868 22.941 -3.771 1.00 64.00 1037 LEU A CA 1
ATOM 7961 C C . LEU A 1 1037 ? -20.437 23.905 -4.825 1.00 64.00 1037 LEU A C 1
ATOM 7963 O O . LEU A 1 1037 ? -19.686 24.468 -5.632 1.00 64.00 1037 LEU A O 1
ATOM 7967 N N . ALA A 1 1038 ? -21.729 24.221 -4.706 1.00 74.38 1038 ALA A N 1
ATOM 7968 C CA . ALA A 1 1038 ? -22.415 25.161 -5.578 1.00 74.38 1038 ALA A CA 1
ATOM 7969 C C . ALA A 1 1038 ? -21.822 26.578 -5.515 1.00 74.38 1038 ALA A C 1
ATOM 7971 O O . ALA A 1 1038 ? -21.730 27.260 -6.537 1.00 74.38 1038 ALA A O 1
ATOM 7972 N N . LYS A 1 1039 ? -21.335 27.028 -4.360 1.00 79.31 1039 LYS A N 1
ATOM 7973 C CA . LYS A 1 1039 ? -20.682 28.333 -4.215 1.00 79.31 1039 LYS A CA 1
ATOM 7974 C C . LYS A 1 1039 ? -19.375 28.405 -5.001 1.00 79.31 1039 LYS A C 1
ATOM 7976 O O . LYS A 1 1039 ? -19.156 29.385 -5.708 1.00 79.31 1039 LYS A O 1
ATOM 7981 N N . LYS A 1 1040 ? -18.561 27.341 -5.002 1.00 69.31 1040 LYS A N 1
ATOM 7982 C CA . LYS A 1 1040 ? -17.366 27.248 -5.870 1.00 69.31 1040 LYS A CA 1
ATOM 7983 C C . LYS A 1 1040 ? -17.750 27.333 -7.352 1.00 69.31 1040 LYS A C 1
ATOM 7985 O O . LYS A 1 1040 ? -17.089 28.024 -8.131 1.00 69.31 1040 LYS A O 1
ATOM 7990 N N . THR A 1 1041 ? -18.844 26.673 -7.738 1.00 68.94 1041 THR A N 1
ATOM 7991 C CA . THR A 1 1041 ? -19.402 26.760 -9.096 1.00 68.94 1041 THR A CA 1
ATOM 7992 C C . THR A 1 1041 ? -19.872 28.186 -9.427 1.00 68.94 1041 THR A C 1
ATOM 7994 O O . THR A 1 1041 ? -19.615 28.657 -10.536 1.00 68.94 1041 THR A O 1
ATOM 7997 N N . LEU A 1 1042 ? -20.495 28.894 -8.477 1.00 73.31 1042 LEU A N 1
ATOM 7998 C CA . LEU A 1 1042 ? -20.969 30.279 -8.597 1.00 73.31 1042 LEU A CA 1
ATOM 7999 C C . LEU A 1 1042 ? -19.814 31.289 -8.737 1.00 73.31 1042 LEU A C 1
ATOM 8001 O O . LEU A 1 1042 ? -19.842 32.121 -9.649 1.00 73.31 1042 LEU A O 1
ATOM 8005 N N . ASP A 1 1043 ? -18.791 31.178 -7.885 1.00 68.06 1043 ASP A N 1
ATOM 8006 C CA . ASP A 1 1043 ? -17.610 32.053 -7.843 1.00 68.06 1043 ASP A CA 1
ATOM 8007 C C . ASP A 1 1043 ? -16.729 31.904 -9.094 1.00 68.06 1043 ASP A C 1
ATOM 8009 O O . ASP A 1 1043 ? -16.108 32.866 -9.549 1.00 68.06 1043 ASP A O 1
ATOM 8013 N N . GLY A 1 1044 ? -16.737 30.720 -9.719 1.00 58.47 1044 GLY A N 1
ATOM 8014 C CA . GLY A 1 1044 ? -16.089 30.469 -11.010 1.00 58.47 1044 GLY A CA 1
ATOM 8015 C C . GLY A 1 1044 ? -16.693 31.245 -12.193 1.00 58.47 1044 GLY A C 1
ATOM 8016 O O . GLY A 1 1044 ? -16.068 31.328 -13.253 1.00 58.47 1044 GLY A O 1
ATOM 8017 N N . GLY A 1 1045 ? -17.880 31.836 -12.015 1.00 59.03 1045 GLY A N 1
ATOM 8018 C CA . GLY A 1 1045 ? -18.519 32.753 -12.954 1.00 59.03 1045 GLY A CA 1
ATOM 8019 C C . GLY A 1 1045 ? -19.042 32.123 -14.256 1.00 59.03 1045 GLY A C 1
ATOM 8020 O O . GLY A 1 1045 ? -18.659 31.041 -14.696 1.00 59.03 1045 GLY A O 1
ATOM 8021 N N . LYS A 1 1046 ? -19.925 32.861 -14.941 1.00 60.41 1046 LYS A N 1
ATOM 8022 C CA . LYS A 1 1046 ? -20.612 32.445 -16.184 1.00 60.41 1046 LYS A CA 1
ATOM 8023 C C . LYS A 1 1046 ? -19.695 32.360 -17.420 1.00 60.41 1046 LYS A C 1
ATOM 8025 O O . LYS A 1 1046 ? -20.194 32.177 -18.529 1.00 60.41 1046 LYS A O 1
ATOM 8030 N N . GLU A 1 1047 ? -18.381 32.546 -17.291 1.00 46.16 1047 GLU A N 1
ATOM 8031 C CA . GLU A 1 1047 ? -17.481 32.767 -18.432 1.00 46.16 1047 GLU A CA 1
ATOM 8032 C C . GLU A 1 1047 ? -17.483 31.584 -19.422 1.00 46.16 1047 GLU A C 1
ATOM 8034 O O . GLU A 1 1047 ? -16.818 30.573 -19.226 1.00 46.16 1047 GLU A O 1
ATOM 8039 N N . ALA A 1 1048 ? -18.276 31.721 -20.493 1.00 47.38 1048 ALA A N 1
ATOM 8040 C CA . ALA A 1 1048 ? -18.388 30.877 -21.689 1.00 47.38 1048 ALA A CA 1
ATOM 8041 C C . ALA A 1 1048 ? -18.614 29.352 -21.514 1.00 47.38 1048 ALA A C 1
ATOM 8043 O O . ALA A 1 1048 ? -18.602 28.638 -22.519 1.00 47.38 1048 ALA A O 1
ATOM 8044 N N . ARG A 1 1049 ? -18.851 28.837 -20.297 1.00 49.19 1049 ARG A N 1
ATOM 8045 C CA . ARG A 1 1049 ? -18.909 27.384 -20.018 1.00 49.19 1049 ARG A CA 1
ATOM 8046 C C . ARG A 1 1049 ? -20.310 26.761 -19.977 1.00 49.19 1049 ARG A C 1
ATOM 8048 O O . ARG A 1 1049 ? -20.422 25.573 -20.269 1.00 49.19 1049 ARG A O 1
ATOM 8055 N N . TYR A 1 1050 ? -21.366 27.527 -19.688 1.00 60.62 1050 TYR A N 1
ATOM 8056 C CA . TYR A 1 1050 ? -22.715 26.987 -19.435 1.00 60.62 1050 TYR A CA 1
ATOM 8057 C C . TYR A 1 1050 ? -23.812 27.727 -20.212 1.00 60.62 1050 TYR A C 1
ATOM 8059 O O . TYR A 1 1050 ? -23.641 28.885 -20.607 1.00 60.62 1050 TYR A O 1
ATOM 8067 N N . SER A 1 1051 ? -24.947 27.061 -20.457 1.00 62.75 1051 SER A N 1
ATOM 8068 C CA . SER A 1 1051 ? -26.100 27.706 -21.093 1.00 62.75 1051 SER A CA 1
ATOM 8069 C C . SER A 1 1051 ? -26.715 28.750 -20.149 1.00 62.75 1051 SER A C 1
ATOM 8071 O O . SER A 1 1051 ? -26.611 28.642 -18.927 1.00 62.75 1051 SER A O 1
ATOM 8073 N N . LYS A 1 1052 ? -27.340 29.793 -20.709 1.00 71.12 1052 LYS A N 1
ATOM 8074 C CA . LYS A 1 1052 ? -27.983 30.840 -19.903 1.00 71.12 1052 LYS A CA 1
ATOM 8075 C C . LYS A 1 1052 ? -29.092 30.263 -19.017 1.00 71.12 1052 LYS A C 1
ATOM 8077 O O . LYS A 1 1052 ? -29.149 30.632 -17.854 1.00 71.12 1052 LYS A O 1
ATOM 8082 N N . ASP A 1 1053 ? -29.904 29.359 -19.553 1.00 72.81 1053 ASP A N 1
ATOM 8083 C CA . ASP A 1 1053 ? -31.058 28.804 -18.843 1.00 72.81 1053 ASP A CA 1
ATOM 8084 C C . ASP A 1 1053 ? -30.622 27.864 -17.706 1.00 72.81 1053 ASP A C 1
ATOM 8086 O O . ASP A 1 1053 ? -31.172 27.938 -16.611 1.00 72.81 1053 ASP A O 1
ATOM 8090 N N . ASP A 1 1054 ? -29.583 27.045 -17.922 1.00 68.38 1054 ASP A N 1
ATOM 8091 C CA . ASP A 1 1054 ? -29.051 26.146 -16.885 1.00 68.38 1054 ASP A CA 1
ATOM 8092 C C . ASP A 1 1054 ? -28.373 26.930 -15.752 1.00 68.38 1054 ASP A C 1
ATOM 8094 O O . ASP A 1 1054 ? -28.543 26.605 -14.578 1.00 68.38 1054 ASP A O 1
ATOM 8098 N N . TRP A 1 1055 ? -27.656 28.005 -16.092 1.00 77.56 1055 TRP A N 1
ATOM 8099 C CA . TRP A 1 1055 ? -27.021 28.888 -15.113 1.00 77.56 1055 TRP A CA 1
ATOM 8100 C C . TRP A 1 1055 ? -28.041 29.699 -14.304 1.00 77.56 1055 TRP A C 1
ATOM 8102 O O . TRP A 1 1055 ? -27.943 29.797 -13.082 1.00 77.56 1055 TRP A O 1
ATOM 8112 N N . ASP A 1 1056 ? -29.045 30.277 -14.965 1.00 81.19 1056 ASP A N 1
ATOM 8113 C CA . ASP A 1 1056 ? -30.072 31.080 -14.298 1.00 81.19 1056 ASP A CA 1
ATOM 8114 C C . ASP A 1 1056 ? -30.953 30.181 -13.385 1.00 81.19 1056 ASP A C 1
ATOM 8116 O O . ASP A 1 1056 ? -31.319 30.583 -12.277 1.00 81.19 1056 ASP A O 1
ATOM 8120 N N . ASN A 1 1057 ? -31.210 28.925 -13.782 1.00 81.69 1057 ASN A N 1
ATOM 8121 C CA . ASN A 1 1057 ? -31.871 27.922 -12.938 1.00 81.69 1057 ASN A CA 1
ATOM 8122 C C . ASN A 1 1057 ? -31.020 27.530 -11.716 1.00 81.69 1057 ASN A C 1
ATOM 8124 O O . ASN A 1 1057 ? -31.515 27.550 -10.591 1.00 81.69 1057 ASN A O 1
ATOM 8128 N N . PHE A 1 1058 ? -29.737 27.225 -11.921 1.00 84.25 1058 PHE A N 1
ATOM 8129 C CA . PHE A 1 1058 ? -28.800 26.909 -10.841 1.00 84.25 1058 PHE A CA 1
ATOM 8130 C C . PHE A 1 1058 ? -28.691 28.039 -9.811 1.00 84.25 1058 PHE A C 1
ATOM 8132 O O . PHE A 1 1058 ? -28.857 27.804 -8.620 1.00 84.25 1058 PHE A O 1
ATOM 8139 N N . THR A 1 1059 ? -28.494 29.280 -10.261 1.00 86.19 1059 THR A N 1
ATOM 8140 C CA . THR A 1 1059 ? -28.368 30.437 -9.356 1.00 86.19 1059 THR A CA 1
ATOM 8141 C C . THR A 1 1059 ? -29.650 30.743 -8.578 1.00 86.19 1059 THR A C 1
ATOM 8143 O O . THR A 1 1059 ? -29.582 31.231 -7.451 1.00 86.19 1059 THR A O 1
ATOM 8146 N N . THR A 1 1060 ? -30.823 30.442 -9.144 1.00 90.44 1060 THR A N 1
ATOM 8147 C CA . THR A 1 1060 ? -32.109 30.572 -8.440 1.00 90.44 1060 THR A CA 1
ATOM 8148 C C . THR A 1 1060 ? -32.224 29.547 -7.316 1.00 90.44 1060 THR A C 1
ATOM 8150 O O . THR A 1 1060 ? -32.559 29.911 -6.191 1.00 90.44 1060 THR A O 1
ATOM 8153 N N . ILE A 1 1061 ? -31.905 28.284 -7.606 1.00 88.56 1061 ILE A N 1
ATOM 8154 C CA . ILE A 1 1061 ? -31.972 27.193 -6.628 1.00 88.56 1061 ILE A CA 1
ATOM 8155 C C . ILE A 1 1061 ? -30.902 27.371 -5.543 1.00 88.56 1061 ILE A C 1
ATOM 8157 O O . ILE A 1 1061 ? -31.195 27.168 -4.371 1.00 88.56 1061 ILE A O 1
ATOM 8161 N N . TYR A 1 1062 ? -29.708 27.849 -5.903 1.00 89.06 1062 TYR A N 1
ATOM 8162 C CA . TYR A 1 1062 ? -28.661 28.215 -4.946 1.00 89.06 1062 TYR A CA 1
ATOM 8163 C C . TYR A 1 1062 ? -29.154 29.241 -3.914 1.00 89.06 1062 TYR A C 1
ATOM 8165 O O . TYR A 1 1062 ? -28.986 29.035 -2.720 1.00 89.06 1062 TYR A O 1
ATOM 8173 N N . ARG A 1 1063 ? -29.839 30.312 -4.342 1.00 89.38 1063 ARG A N 1
ATOM 8174 C CA . ARG A 1 1063 ? -30.388 31.320 -3.411 1.00 89.38 1063 ARG A CA 1
ATOM 8175 C C . ARG A 1 1063 ? -31.502 30.776 -2.520 1.00 89.38 1063 ARG A C 1
ATOM 8177 O O . ARG A 1 1063 ? -31.644 31.215 -1.386 1.00 89.38 1063 ARG A O 1
ATOM 8184 N N . GLN A 1 1064 ? -32.317 29.858 -3.041 1.00 89.38 1064 GLN A N 1
ATOM 8185 C CA . GLN A 1 1064 ? -33.357 29.195 -2.250 1.00 89.38 1064 GLN A CA 1
ATOM 8186 C C . GLN A 1 1064 ? -32.743 28.292 -1.181 1.00 89.38 1064 GLN A C 1
ATOM 8188 O O . GLN A 1 1064 ? -33.182 28.326 -0.037 1.00 89.38 1064 GLN A O 1
ATOM 8193 N N . ALA A 1 1065 ? -31.706 27.538 -1.545 1.00 89.38 1065 ALA A N 1
ATOM 8194 C CA . ALA A 1 1065 ? -30.931 26.734 -0.614 1.00 89.38 1065 ALA A CA 1
ATOM 8195 C C . ALA A 1 1065 ? -30.235 27.595 0.451 1.00 89.38 1065 ALA A C 1
ATOM 8197 O O . ALA A 1 1065 ? -30.307 27.267 1.628 1.00 89.38 1065 ALA A O 1
ATOM 8198 N N . GLU A 1 1066 ? -29.647 28.729 0.062 1.00 91.81 1066 GLU A N 1
ATOM 8199 C CA . GLU A 1 1066 ? -28.969 29.655 0.979 1.00 91.81 1066 GLU A CA 1
ATOM 8200 C C . GLU A 1 1066 ? -29.939 30.259 2.006 1.00 91.81 1066 GLU A C 1
ATOM 8202 O O . GLU A 1 1066 ? -29.611 30.358 3.183 1.00 91.81 1066 GLU A O 1
ATOM 8207 N N . ALA A 1 1067 ? -31.160 30.608 1.585 1.00 89.06 1067 ALA A N 1
ATOM 8208 C CA . ALA A 1 1067 ? -32.200 31.077 2.498 1.00 89.06 1067 ALA A CA 1
ATOM 8209 C C . ALA A 1 1067 ? -32.696 29.968 3.442 1.00 89.06 1067 ALA A C 1
ATOM 8211 O O . ALA A 1 1067 ? -32.913 30.229 4.621 1.00 89.06 1067 ALA A O 1
ATOM 8212 N N . ALA A 1 1068 ? -32.859 28.743 2.935 1.00 87.50 1068 ALA A N 1
ATOM 8213 C CA . ALA A 1 1068 ? -33.329 27.608 3.725 1.00 87.50 1068 ALA A CA 1
ATOM 8214 C C . ALA A 1 1068 ? -32.310 27.146 4.775 1.00 87.50 1068 ALA A C 1
ATOM 8216 O O . ALA A 1 1068 ? -32.703 26.766 5.871 1.00 87.50 1068 ALA A O 1
ATOM 8217 N N . ALA A 1 1069 ? -31.010 27.236 4.479 1.00 82.94 1069 ALA A N 1
ATOM 8218 C CA . ALA A 1 1069 ? -29.950 26.920 5.439 1.00 82.94 1069 ALA A CA 1
ATOM 8219 C C . ALA A 1 1069 ? -29.954 27.849 6.672 1.00 82.94 1069 ALA A C 1
ATOM 8221 O O . ALA A 1 1069 ? -29.464 27.468 7.732 1.00 82.94 1069 ALA A O 1
ATOM 8222 N N . ALA A 1 1070 ? -30.531 29.050 6.547 1.00 81.44 1070 ALA A N 1
ATOM 8223 C CA . ALA A 1 1070 ? -30.641 30.034 7.623 1.00 81.44 1070 ALA A CA 1
ATOM 8224 C C . ALA A 1 1070 ? -31.989 30.001 8.378 1.00 81.44 1070 ALA A C 1
ATOM 8226 O O . ALA A 1 1070 ? -32.185 30.808 9.287 1.00 81.44 1070 ALA A O 1
ATOM 8227 N N . ASP A 1 1071 ? -32.929 29.123 8.008 1.00 82.94 1071 ASP A N 1
ATOM 8228 C CA . ASP A 1 1071 ? -34.273 29.064 8.597 1.00 82.94 1071 ASP A CA 1
ATOM 8229 C C . ASP A 1 1071 ? -34.407 27.897 9.590 1.00 82.94 1071 ASP A C 1
ATOM 8231 O O . ASP A 1 1071 ? -34.610 26.742 9.216 1.00 82.94 1071 ASP A O 1
ATOM 8235 N N . GLU A 1 1072 ? -34.322 28.212 10.884 1.00 74.88 1072 GLU A N 1
ATOM 8236 C CA . GLU A 1 1072 ? -34.424 27.245 11.990 1.00 74.88 1072 GLU A CA 1
ATOM 8237 C C . GLU A 1 1072 ? -35.857 26.749 12.267 1.00 74.88 1072 GLU A C 1
ATOM 8239 O O . GLU A 1 1072 ? -36.068 25.958 13.191 1.00 74.88 1072 GLU A O 1
ATOM 8244 N N . SER A 1 1073 ? -36.853 27.227 11.508 1.00 79.38 1073 SER A N 1
ATOM 8245 C CA . SER A 1 1073 ? -38.255 26.809 11.639 1.00 79.38 1073 SER A CA 1
ATOM 8246 C C . SER A 1 1073 ? -38.663 25.686 10.679 1.00 79.38 1073 SER A C 1
ATOM 8248 O O . SER A 1 1073 ? -39.733 25.101 10.856 1.00 79.38 1073 SER A O 1
ATOM 8250 N N . LEU A 1 1074 ? -37.827 25.374 9.682 1.00 81.81 1074 LEU A N 1
ATOM 8251 C CA . LEU A 1 1074 ? -38.083 24.317 8.701 1.00 81.81 1074 LEU A CA 1
ATOM 8252 C C . LEU A 1 1074 ? -37.911 22.919 9.307 1.00 81.81 1074 LEU A C 1
ATOM 8254 O O . LEU A 1 1074 ? -37.163 22.714 10.255 1.00 81.81 1074 LEU A O 1
ATOM 8258 N N . SER A 1 1075 ? -38.590 21.928 8.738 1.00 82.94 1075 SER A N 1
ATOM 8259 C CA . SER A 1 1075 ? -38.398 20.517 9.089 1.00 82.94 1075 SER A CA 1
ATOM 8260 C C . SER A 1 1075 ? -37.267 19.863 8.279 1.00 82.94 1075 SER A C 1
ATOM 8262 O O . SER A 1 1075 ? -36.901 20.322 7.194 1.00 82.94 1075 SER A O 1
ATOM 8264 N N . ALA A 1 1076 ? -36.751 18.729 8.765 1.00 76.56 1076 ALA A N 1
ATOM 8265 C CA . ALA A 1 1076 ? -35.747 17.917 8.066 1.00 76.56 1076 ALA A CA 1
ATOM 8266 C C . ALA A 1 1076 ? -36.151 17.560 6.617 1.00 76.56 1076 ALA A C 1
ATOM 8268 O O . ALA A 1 1076 ? -35.357 17.678 5.680 1.00 76.56 1076 ALA A O 1
ATOM 8269 N N . ASP A 1 1077 ? -37.417 17.187 6.408 1.00 75.75 1077 ASP A N 1
ATOM 8270 C CA . ASP A 1 1077 ? -37.954 16.828 5.089 1.00 75.75 1077 ASP A CA 1
ATOM 8271 C C . ASP A 1 1077 ? -37.935 18.006 4.101 1.00 75.75 1077 ASP A C 1
ATOM 8273 O O . ASP A 1 1077 ? -37.774 17.818 2.890 1.00 75.75 1077 ASP A O 1
ATOM 8277 N N . GLU A 1 1078 ? -38.121 19.231 4.595 1.00 83.38 1078 GLU A N 1
ATOM 8278 C CA . GLU A 1 1078 ? -38.091 20.442 3.774 1.00 83.38 1078 GLU A CA 1
ATOM 8279 C C . GLU A 1 1078 ? -36.661 20.777 3.339 1.00 83.38 1078 GLU A C 1
ATOM 8281 O O . GLU A 1 1078 ? -36.437 21.054 2.156 1.00 83.38 1078 GLU A O 1
ATOM 8286 N N . LEU A 1 1079 ? -35.685 20.644 4.242 1.00 83.31 1079 LEU A N 1
ATOM 8287 C CA . LEU A 1 1079 ? -34.262 20.845 3.949 1.00 83.31 1079 LEU A CA 1
ATOM 8288 C C . LEU A 1 1079 ? -33.736 19.833 2.911 1.00 83.31 1079 LEU A C 1
ATOM 8290 O O . LEU A 1 1079 ? -33.127 20.232 1.912 1.00 83.31 1079 LEU A O 1
ATOM 8294 N N . LEU A 1 1080 ? -34.056 18.539 3.053 1.00 76.12 1080 LEU A N 1
ATOM 8295 C CA . LEU A 1 1080 ? -33.627 17.487 2.111 1.00 76.12 1080 LEU A CA 1
ATOM 8296 C C . LEU A 1 1080 ? -34.171 17.687 0.688 1.00 76.12 1080 LEU A C 1
ATOM 8298 O O . LEU A 1 1080 ? -33.470 17.437 -0.304 1.00 76.12 1080 LEU A O 1
ATOM 8302 N N . ARG A 1 1081 ? -35.415 18.166 0.555 1.00 81.38 1081 ARG A N 1
ATOM 8303 C CA . ARG A 1 1081 ? -36.018 18.479 -0.755 1.00 81.38 1081 ARG A CA 1
ATOM 8304 C C . ARG A 1 1081 ? -35.290 19.627 -1.457 1.00 81.38 1081 ARG A C 1
ATOM 8306 O O . ARG A 1 1081 ? -35.100 19.582 -2.679 1.00 81.38 1081 ARG A O 1
ATOM 8313 N N . ILE A 1 1082 ? -34.877 20.641 -0.700 1.00 86.06 1082 ILE A N 1
ATOM 8314 C CA . ILE A 1 1082 ? -34.145 21.802 -1.216 1.00 86.06 1082 ILE A CA 1
ATOM 8315 C C . ILE A 1 1082 ? -32.712 21.399 -1.597 1.00 86.06 1082 ILE A C 1
ATOM 8317 O O . ILE A 1 1082 ? -32.268 21.713 -2.704 1.00 86.06 1082 ILE A O 1
ATOM 8321 N N . CYS A 1 1083 ? -32.044 20.600 -0.760 1.00 78.56 1083 CYS A N 1
ATOM 8322 C CA . CYS A 1 1083 ? -30.719 20.034 -1.031 1.00 78.56 1083 CYS A CA 1
ATOM 8323 C C . CYS A 1 1083 ? -30.695 19.216 -2.334 1.00 78.56 1083 CYS A C 1
ATOM 8325 O O . CYS A 1 1083 ? -29.918 19.496 -3.252 1.00 78.56 1083 CYS A O 1
ATOM 8327 N N . SER A 1 1084 ? -31.629 18.270 -2.479 1.00 70.19 1084 SER A N 1
ATOM 8328 C CA . SER A 1 1084 ? -31.748 17.427 -3.679 1.00 70.19 1084 SER A CA 1
ATOM 8329 C C . SER A 1 1084 ? -31.938 18.248 -4.961 1.00 70.19 1084 SER A C 1
ATOM 8331 O O . SER A 1 1084 ? -31.432 17.894 -6.035 1.00 70.19 1084 SER A O 1
ATOM 8333 N N . SER A 1 1085 ? -32.656 19.370 -4.854 1.00 80.62 1085 SER A N 1
ATOM 8334 C CA . SER A 1 1085 ? -32.884 20.297 -5.964 1.00 80.62 1085 SER A CA 1
ATOM 8335 C C . SER A 1 1085 ? -31.608 21.053 -6.352 1.00 80.62 1085 SER A C 1
ATOM 8337 O O . SER A 1 1085 ? -31.351 21.218 -7.548 1.00 80.62 1085 SER A O 1
ATOM 8339 N N . LEU A 1 1086 ? -30.787 21.460 -5.374 1.00 85.56 1086 LEU A N 1
ATOM 8340 C CA . LEU A 1 1086 ? -29.507 22.142 -5.595 1.00 85.56 1086 LEU A CA 1
ATOM 8341 C C . LEU A 1 1086 ? -28.477 21.228 -6.265 1.00 85.56 1086 LEU A C 1
ATOM 8343 O O . LEU A 1 1086 ? -27.943 21.590 -7.315 1.00 85.56 1086 LEU A O 1
ATOM 8347 N N . ILE A 1 1087 ? -28.282 20.016 -5.739 1.00 71.81 1087 ILE A N 1
ATOM 8348 C CA . ILE A 1 1087 ? -27.362 19.016 -6.309 1.00 71.81 1087 ILE A CA 1
ATOM 8349 C C . ILE A 1 1087 ? -27.739 18.710 -7.765 1.00 71.81 1087 ILE A C 1
ATOM 8351 O O . ILE A 1 1087 ? -26.895 18.716 -8.664 1.00 71.81 1087 ILE A O 1
ATOM 8355 N N . SER A 1 1088 ? -29.033 18.509 -8.033 1.00 69.94 1088 SER A N 1
ATOM 8356 C CA . SER A 1 1088 ? -29.541 18.238 -9.384 1.00 69.94 1088 SER A CA 1
ATOM 8357 C C . SER A 1 1088 ? -29.334 19.407 -10.356 1.00 69.94 1088 SER A C 1
ATOM 8359 O O . SER A 1 1088 ? -29.217 19.197 -11.569 1.00 69.94 1088 SER A O 1
ATOM 8361 N N . ALA A 1 1089 ? -29.334 20.645 -9.856 1.00 70.62 1089 ALA A N 1
ATOM 8362 C CA . ALA A 1 1089 ? -29.092 21.842 -10.651 1.00 70.62 1089 ALA A CA 1
ATOM 8363 C C . ALA A 1 1089 ? -27.596 22.053 -10.925 1.00 70.62 1089 ALA A C 1
ATOM 8365 O O . ALA A 1 1089 ? -27.233 22.431 -12.038 1.00 70.62 1089 ALA A O 1
ATOM 8366 N N . GLU A 1 1090 ? -26.736 21.751 -9.952 1.00 69.25 1090 GLU A N 1
ATOM 8367 C CA . GLU A 1 1090 ? -25.282 21.859 -10.071 1.00 69.25 1090 GLU A CA 1
ATOM 8368 C C . GLU A 1 1090 ? -24.672 20.779 -10.977 1.00 69.25 1090 GLU A C 1
ATOM 8370 O O . GLU A 1 1090 ? -23.856 21.082 -11.849 1.00 69.25 1090 GLU A O 1
ATOM 8375 N N . GLN A 1 1091 ? -25.108 19.520 -10.855 1.00 61.88 1091 GLN A N 1
ATOM 8376 C CA . GLN A 1 1091 ? -24.623 18.416 -11.697 1.00 61.88 1091 GLN A CA 1
ATOM 8377 C C . GLN A 1 1091 ? -24.885 18.639 -13.195 1.00 61.88 1091 GLN A C 1
ATOM 8379 O O . GLN A 1 1091 ? -24.183 18.093 -14.046 1.00 61.88 1091 GLN A O 1
ATOM 8384 N N . LYS A 1 1092 ? -25.876 19.467 -13.543 1.00 62.47 1092 LYS A N 1
ATOM 8385 C CA . LYS A 1 1092 ? -26.132 19.877 -14.931 1.00 62.47 1092 LYS A CA 1
ATOM 8386 C C . LYS A 1 1092 ? -25.104 20.883 -15.466 1.00 62.47 1092 LYS A C 1
ATOM 8388 O O . LYS A 1 1092 ? -25.040 21.059 -16.682 1.00 62.47 1092 LYS A O 1
ATOM 8393 N N . LEU A 1 1093 ? -24.300 21.511 -14.603 1.00 60.41 1093 LEU A N 1
ATOM 8394 C CA . LEU A 1 1093 ? -23.242 22.454 -14.972 1.00 60.41 1093 LEU A CA 1
ATOM 8395 C C . LEU A 1 1093 ? -21.868 21.771 -15.144 1.00 60.41 1093 LEU A C 1
ATOM 8397 O O . LEU A 1 1093 ? -21.163 22.072 -16.097 1.00 60.41 1093 LEU A O 1
ATOM 8401 N N . LEU A 1 1094 ? -21.459 20.827 -14.295 1.00 49.75 1094 LEU A N 1
ATOM 8402 C CA . LEU A 1 1094 ? -20.052 20.395 -14.197 1.00 49.75 1094 LEU A CA 1
ATOM 8403 C C . LEU A 1 1094 ? -19.599 19.353 -15.253 1.00 49.75 1094 LEU A C 1
ATOM 8405 O O . LEU A 1 1094 ? -20.049 18.211 -15.272 1.00 49.75 1094 LEU A O 1
ATOM 8409 N N . ASN A 1 1095 ? -18.610 19.711 -16.087 1.00 42.50 1095 ASN A N 1
ATOM 8410 C CA . ASN A 1 1095 ? -17.709 18.754 -16.759 1.00 42.50 1095 ASN A CA 1
ATOM 8411 C C . ASN A 1 1095 ? -16.302 19.388 -16.960 1.00 42.50 1095 ASN A C 1
ATOM 8413 O O . ASN A 1 1095 ? -16.127 20.157 -17.911 1.00 42.50 1095 ASN A O 1
ATOM 8417 N N . PRO A 1 1096 ? -15.296 19.115 -16.095 1.00 33.31 1096 PRO A N 1
ATOM 8418 C CA . PRO A 1 1096 ? -13.940 19.689 -16.189 1.00 33.31 1096 PRO A CA 1
ATOM 8419 C C . PRO A 1 1096 ? -12.827 18.736 -16.724 1.00 33.31 1096 PRO A C 1
ATOM 8421 O O . PRO A 1 1096 ? -13.017 17.517 -16.782 1.00 33.31 1096 PRO A O 1
ATOM 8424 N N . PRO A 1 1097 ? -11.655 19.287 -17.136 1.00 28.05 1097 PRO A N 1
ATOM 8425 C CA . PRO A 1 1097 ? -10.489 18.571 -17.684 1.00 28.05 1097 PRO A CA 1
ATOM 8426 C C . PRO A 1 1097 ? -9.563 17.955 -16.614 1.00 28.05 1097 PRO A C 1
ATOM 8428 O O . PRO A 1 1097 ? -9.585 18.340 -15.453 1.00 28.05 1097 PRO A O 1
ATOM 8431 N N . GLN A 1 1098 ? -8.741 16.984 -17.027 1.00 27.73 1098 GLN A N 1
ATOM 8432 C CA . GLN A 1 1098 ? -7.977 16.080 -16.156 1.00 27.73 1098 GLN A CA 1
ATOM 8433 C C . GLN A 1 1098 ? -6.508 16.448 -15.926 1.00 27.73 1098 GLN A C 1
ATOM 8435 O O . GLN A 1 1098 ? -5.815 16.847 -16.860 1.00 27.73 1098 GLN A O 1
ATOM 8440 N N . ILE A 1 1099 ? -6.039 16.139 -14.713 1.00 28.34 1099 ILE A N 1
ATOM 8441 C CA . ILE A 1 1099 ? -4.636 16.046 -14.282 1.00 28.34 1099 ILE A CA 1
ATOM 8442 C C . ILE A 1 1099 ? -4.106 14.614 -14.536 1.00 28.34 1099 ILE A C 1
ATOM 8444 O O . ILE A 1 1099 ? -4.888 13.664 -14.629 1.00 28.34 1099 ILE A O 1
ATOM 8448 N N . LEU A 1 1100 ? -2.785 14.493 -14.720 1.00 30.91 1100 LEU A N 1
ATOM 8449 C CA . LEU A 1 1100 ? -2.034 13.289 -15.109 1.00 30.91 1100 LEU A CA 1
ATOM 8450 C C . LEU A 1 1100 ? -2.391 12.025 -14.287 1.00 30.91 1100 LEU A C 1
ATOM 8452 O O . LEU A 1 1100 ? -2.658 12.117 -13.091 1.00 30.91 1100 LEU A O 1
ATOM 8456 N N . PRO A 1 1101 ? -2.389 10.834 -14.917 1.00 36.91 1101 PRO A N 1
ATOM 8457 C CA . PRO A 1 1101 ? -3.014 9.638 -14.357 1.00 36.91 1101 PRO A CA 1
ATOM 8458 C C . PRO A 1 1101 ? -2.128 8.849 -13.359 1.00 36.91 1101 PRO A C 1
ATOM 8460 O O . PRO A 1 1101 ? -0.921 8.736 -13.587 1.00 36.91 1101 PRO A O 1
ATOM 8463 N N . PRO A 1 1102 ? -2.742 8.232 -12.325 1.00 40.88 1102 PRO A N 1
ATOM 8464 C CA . PRO A 1 1102 ? -2.115 7.275 -11.397 1.00 40.88 1102 PRO A CA 1
ATOM 8465 C C . PRO A 1 1102 ? -1.673 5.960 -12.079 1.00 40.88 1102 PRO A C 1
ATOM 8467 O O . PRO A 1 1102 ? -1.972 5.753 -13.267 1.00 40.88 1102 PRO A O 1
ATOM 8470 N N . PRO A 1 1103 ? -0.966 5.057 -11.358 1.00 38.12 1103 PRO A N 1
ATOM 8471 C CA . PRO A 1 1103 ? -0.722 3.688 -11.819 1.00 38.12 1103 PRO A CA 1
ATOM 8472 C C . PRO A 1 1103 ? -2.014 3.038 -12.348 1.00 38.12 1103 PRO A C 1
ATOM 8474 O O . PRO A 1 1103 ? -3.093 3.243 -11.787 1.00 38.12 1103 PRO A O 1
ATOM 8477 N N . PRO A 1 1104 ? -1.959 2.316 -13.480 1.00 45.72 1104 PRO A N 1
ATOM 8478 C CA . PRO A 1 1104 ? -3.172 1.918 -14.177 1.00 45.72 1104 PRO A CA 1
ATOM 8479 C C . PRO A 1 1104 ? -3.937 0.821 -13.419 1.00 45.72 1104 PRO A C 1
ATOM 8481 O O . PRO A 1 1104 ? -3.504 -0.325 -13.374 1.00 45.72 1104 PRO A O 1
ATOM 8484 N N . LYS A 1 1105 ? -5.161 1.142 -12.970 1.00 53.25 1105 LYS A N 1
ATOM 8485 C CA . LYS A 1 1105 ? -6.216 0.161 -12.618 1.00 53.25 1105 LYS A CA 1
ATOM 8486 C C . LYS A 1 1105 ? -6.767 -0.602 -13.845 1.00 53.25 1105 LYS A C 1
ATOM 8488 O O . LYS A 1 1105 ? -7.637 -1.467 -13.742 1.00 53.25 1105 LYS A O 1
ATOM 8493 N N . VAL A 1 1106 ? -6.291 -0.267 -15.046 1.00 63.34 1106 VAL A N 1
ATOM 8494 C CA . VAL A 1 1106 ? -6.757 -0.808 -16.328 1.00 63.34 1106 VAL A CA 1
ATOM 8495 C C . VAL A 1 1106 ? -5.778 -1.874 -16.830 1.00 63.34 1106 VAL A C 1
ATOM 8497 O O . VAL A 1 1106 ? -4.594 -1.601 -16.996 1.00 63.34 1106 VAL A O 1
ATOM 8500 N N . LYS A 1 1107 ? -6.274 -3.088 -17.107 1.00 71.50 1107 LYS A N 1
ATOM 8501 C CA . LYS A 1 1107 ? -5.485 -4.242 -17.574 1.00 71.50 1107 LYS A CA 1
ATOM 8502 C C . LYS A 1 1107 ? -5.674 -4.465 -19.077 1.00 71.50 1107 LYS A C 1
ATOM 8504 O O . LYS A 1 1107 ? -6.786 -4.358 -19.606 1.00 71.50 1107 LYS A O 1
ATOM 8509 N N . LYS A 1 1108 ? -4.593 -4.823 -19.778 1.00 79.62 1108 LYS A N 1
ATOM 8510 C CA . LYS A 1 1108 ? -4.652 -5.263 -21.182 1.00 79.62 1108 LYS A CA 1
ATOM 8511 C C . LYS A 1 1108 ? -5.553 -6.499 -21.290 1.00 79.62 1108 LYS A C 1
ATOM 8513 O O . LYS A 1 1108 ? -5.589 -7.326 -20.389 1.00 79.62 1108 LYS A O 1
ATOM 8518 N N . ASN A 1 1109 ? -6.282 -6.623 -22.395 1.00 79.12 1109 ASN A N 1
ATOM 8519 C CA . ASN A 1 1109 ? -7.228 -7.707 -22.682 1.00 79.12 1109 ASN A CA 1
ATOM 8520 C C . ASN A 1 1109 ? -8.456 -7.792 -21.755 1.00 79.12 1109 ASN A C 1
ATOM 8522 O O . ASN A 1 1109 ? -9.250 -8.723 -21.902 1.00 79.12 1109 ASN A O 1
ATOM 8526 N N . LYS A 1 1110 ? -8.685 -6.816 -20.865 1.00 83.69 1110 LYS A N 1
ATOM 8527 C CA . LYS A 1 1110 ? -9.929 -6.716 -20.089 1.00 83.69 1110 LYS A CA 1
ATOM 8528 C C . LYS A 1 1110 ? -10.931 -5.768 -20.761 1.00 83.69 1110 LYS A C 1
ATOM 8530 O O . LYS A 1 1110 ? -10.548 -4.827 -21.462 1.00 83.69 1110 LYS A O 1
ATOM 8535 N N . THR A 1 1111 ? -12.223 -6.072 -20.607 1.00 86.44 1111 THR A N 1
ATOM 8536 C CA . THR A 1 1111 ? -13.335 -5.263 -21.134 1.00 86.44 1111 THR A CA 1
ATOM 8537 C C . THR A 1 1111 ? -13.923 -4.403 -20.023 1.00 86.44 1111 THR A C 1
ATOM 8539 O O . THR A 1 1111 ? -14.115 -4.895 -18.917 1.00 86.44 1111 THR A O 1
ATOM 8542 N N . TYR A 1 1112 ? -14.219 -3.145 -20.339 1.00 84.50 1112 TYR A N 1
ATOM 8543 C CA . TYR A 1 1112 ? -14.760 -2.151 -19.417 1.00 84.50 1112 TYR A CA 1
ATOM 8544 C C . TYR A 1 1112 ? -16.017 -1.496 -19.990 1.00 84.50 1112 TYR A C 1
ATOM 8546 O O . TYR A 1 1112 ? -16.096 -1.225 -21.194 1.00 84.50 1112 TYR A O 1
ATOM 8554 N N . ASP A 1 1113 ? -16.970 -1.192 -19.113 1.00 87.12 1113 ASP A N 1
ATOM 8555 C CA . ASP A 1 1113 ? -18.243 -0.570 -19.467 1.00 87.12 1113 ASP A CA 1
ATOM 8556 C C . ASP A 1 1113 ? -18.168 0.939 -19.265 1.00 87.12 1113 ASP A C 1
ATOM 8558 O O . ASP A 1 1113 ? -18.166 1.425 -18.138 1.00 87.12 1113 ASP A O 1
ATOM 8562 N N . ILE A 1 1114 ? -18.134 1.695 -20.364 1.00 81.81 1114 ILE A N 1
ATOM 8563 C CA . ILE A 1 1114 ? -18.044 3.158 -20.323 1.00 81.81 1114 ILE A CA 1
ATOM 8564 C C . ILE A 1 1114 ? -19.255 3.763 -21.027 1.00 81.81 1114 ILE A C 1
ATOM 8566 O O . ILE A 1 1114 ? -19.431 3.645 -22.248 1.00 81.81 1114 ILE A O 1
ATOM 8570 N N . GLY A 1 1115 ? -20.108 4.423 -20.242 1.00 85.00 1115 GLY A N 1
ATOM 8571 C CA . GLY A 1 1115 ? -21.420 4.868 -20.702 1.00 85.00 1115 GLY A CA 1
ATOM 8572 C C . GLY A 1 1115 ? -22.249 3.679 -21.192 1.00 85.00 1115 GLY A C 1
ATOM 8573 O O . GLY A 1 1115 ? -22.371 2.671 -20.498 1.00 85.00 1115 GLY A O 1
ATOM 8574 N N . ASP A 1 1116 ? -22.798 3.779 -22.403 1.00 91.38 1116 ASP A N 1
ATOM 8575 C CA . ASP A 1 1116 ? -23.589 2.709 -23.020 1.00 91.38 1116 ASP A CA 1
ATOM 8576 C C . ASP A 1 1116 ? -22.748 1.598 -23.684 1.00 91.38 1116 ASP A C 1
ATOM 8578 O O . ASP A 1 1116 ? -23.330 0.635 -24.184 1.00 91.38 1116 ASP A O 1
ATOM 8582 N N . TYR A 1 1117 ? -21.417 1.702 -23.768 1.00 93.56 1117 TYR A N 1
ATOM 8583 C CA . TYR A 1 1117 ? -20.586 0.846 -24.632 1.00 93.56 1117 TYR A CA 1
ATOM 8584 C C . TYR A 1 1117 ? -19.591 -0.029 -23.857 1.00 93.56 1117 TYR A C 1
ATOM 8586 O O . TYR A 1 1117 ? -19.084 0.377 -22.816 1.00 93.56 1117 TYR A O 1
ATOM 8594 N N . HIS A 1 1118 ? -19.268 -1.194 -24.426 1.00 94.06 1118 HIS A N 1
ATOM 8595 C CA . HIS A 1 1118 ? -18.225 -2.103 -23.937 1.00 94.06 1118 HIS A CA 1
ATOM 8596 C C . HIS A 1 1118 ? -16.910 -1.851 -24.691 1.00 94.06 1118 HIS A C 1
ATOM 8598 O O . HIS A 1 1118 ? -16.909 -1.835 -25.930 1.00 94.06 1118 HIS A O 1
ATOM 8604 N N . TYR A 1 1119 ? -15.797 -1.687 -23.974 1.00 94.31 1119 TYR A N 1
ATOM 8605 C CA . TYR A 1 1119 ? -14.471 -1.422 -24.541 1.00 94.31 1119 TYR A CA 1
ATOM 8606 C C . TYR A 1 1119 ? -13.433 -2.432 -24.058 1.00 94.31 1119 TYR A C 1
ATOM 8608 O O . TYR A 1 1119 ? -13.144 -2.506 -22.871 1.00 94.31 1119 TYR A O 1
ATOM 8616 N N . LEU A 1 1120 ? -12.831 -3.172 -24.987 1.00 94.50 1120 LEU A N 1
ATOM 8617 C CA . LEU A 1 1120 ? -11.692 -4.055 -24.737 1.00 94.50 1120 LEU A CA 1
ATOM 8618 C C . LEU A 1 1120 ? -10.386 -3.272 -24.872 1.00 94.50 1120 LEU A C 1
ATOM 8620 O O . LEU A 1 1120 ? -10.128 -2.697 -25.933 1.00 94.50 1120 LEU A O 1
ATOM 8624 N N . VAL A 1 1121 ? -9.546 -3.299 -23.842 1.00 89.19 1121 VAL A N 1
ATOM 8625 C CA . VAL A 1 1121 ? -8.212 -2.684 -23.866 1.00 89.19 1121 VAL A CA 1
ATOM 8626 C C . VAL A 1 1121 ? -7.270 -3.541 -24.691 1.00 89.19 1121 VAL A C 1
ATOM 8628 O O . VAL A 1 1121 ? -6.964 -4.672 -24.321 1.00 89.19 1121 VAL A O 1
ATOM 8631 N N . THR A 1 1122 ? -6.797 -3.010 -25.815 1.00 87.81 1122 THR A N 1
ATOM 8632 C CA . THR A 1 1122 ? -5.911 -3.752 -26.722 1.00 87.81 1122 THR A CA 1
ATOM 8633 C C . THR A 1 1122 ? -4.435 -3.472 -26.467 1.00 87.81 1122 THR A C 1
ATOM 8635 O O . THR A 1 1122 ? -3.601 -4.344 -26.702 1.00 87.81 1122 THR A O 1
ATOM 8638 N N . ASP A 1 1123 ? -4.097 -2.275 -25.985 1.00 82.69 1123 ASP A N 1
ATOM 8639 C CA . ASP A 1 1123 ? -2.713 -1.870 -25.720 1.00 82.69 1123 ASP A CA 1
ATOM 8640 C C . ASP A 1 1123 ? -2.698 -0.722 -24.697 1.00 82.69 1123 ASP A C 1
ATOM 8642 O O . ASP A 1 1123 ? -3.292 0.330 -24.954 1.00 82.69 1123 ASP A O 1
ATOM 8646 N N . LEU A 1 1124 ? -2.044 -0.932 -23.549 1.00 69.69 1124 LEU A N 1
ATOM 8647 C CA . LEU A 1 1124 ? -1.924 0.057 -22.468 1.00 69.69 1124 LEU A CA 1
ATOM 8648 C C . LEU A 1 1124 ? -0.922 1.170 -22.805 1.00 69.69 1124 LEU A C 1
ATOM 8650 O O . LEU A 1 1124 ? -1.130 2.324 -22.439 1.00 69.69 1124 LEU A O 1
ATOM 8654 N N . VAL A 1 1125 ? 0.128 0.847 -23.564 1.00 58.97 1125 VAL A N 1
ATOM 8655 C CA . VAL A 1 1125 ? 1.197 1.786 -23.932 1.00 58.97 1125 VAL A CA 1
ATOM 8656 C C . VAL A 1 1125 ? 0.727 2.716 -25.043 1.00 58.97 1125 VAL A C 1
ATOM 8658 O O . VAL A 1 1125 ? 0.908 3.930 -24.978 1.00 58.97 1125 VAL A O 1
ATOM 8661 N N . LYS A 1 1126 ? 0.095 2.158 -26.078 1.00 71.00 1126 LYS A N 1
ATOM 8662 C CA . LYS A 1 1126 ? -0.481 2.933 -27.189 1.00 71.00 1126 LYS A CA 1
ATOM 8663 C C . LYS A 1 1126 ? -1.838 3.533 -26.840 1.00 71.00 1126 LYS A C 1
ATOM 8665 O O . LYS A 1 1126 ? -2.386 4.265 -27.663 1.00 71.00 1126 LYS A O 1
ATOM 8670 N N . GLN A 1 1127 ? -2.383 3.182 -25.674 1.00 85.25 1127 GLN A N 1
ATOM 8671 C CA . GLN A 1 1127 ? -3.699 3.591 -25.200 1.00 85.25 1127 GLN A CA 1
ATOM 8672 C C . GLN A 1 1127 ? -4.761 3.340 -26.271 1.00 85.25 1127 GLN A C 1
ATOM 8674 O O . GLN A 1 1127 ? -5.407 4.256 -26.773 1.00 85.25 1127 GLN A O 1
ATOM 8679 N N . THR A 1 1128 ? -4.911 2.083 -26.688 1.00 91.25 1128 THR A N 1
ATOM 8680 C CA . THR A 1 1128 ? -5.892 1.710 -27.717 1.00 91.25 1128 THR A CA 1
ATOM 8681 C C . THR A 1 1128 ? -6.941 0.756 -27.178 1.00 91.25 1128 THR A C 1
ATOM 8683 O O . THR A 1 1128 ? -6.649 -0.107 -26.347 1.00 91.25 1128 THR A O 1
ATOM 8686 N N . VAL A 1 1129 ? -8.167 0.916 -27.675 1.00 96.19 1129 VAL A N 1
ATOM 8687 C CA . VAL A 1 1129 ? -9.302 0.052 -27.347 1.00 96.19 1129 VAL A CA 1
ATOM 8688 C C . VAL A 1 1129 ? -10.072 -0.373 -28.591 1.00 96.19 1129 VAL A C 1
ATOM 8690 O O . VAL A 1 1129 ? -10.143 0.334 -29.603 1.00 96.19 1129 VAL A O 1
ATOM 8693 N N . THR A 1 1130 ? -10.738 -1.516 -28.465 1.00 97.75 1130 THR A N 1
ATOM 8694 C CA . THR A 1 1130 ? -11.772 -1.985 -29.386 1.00 97.75 1130 THR A CA 1
ATOM 8695 C C . THR A 1 1130 ? -13.139 -1.816 -28.740 1.00 97.75 1130 THR A C 1
ATOM 8697 O O . THR A 1 1130 ? -13.360 -2.326 -27.647 1.00 97.75 1130 THR A O 1
ATOM 8700 N N . VAL A 1 1131 ? -14.090 -1.171 -29.421 1.00 97.38 1131 VAL A N 1
ATOM 8701 C CA . VAL A 1 1131 ? -15.490 -1.205 -28.965 1.00 97.38 1131 VAL A CA 1
ATOM 8702 C C . VAL A 1 1131 ? -16.096 -2.563 -29.318 1.00 97.38 1131 VAL A C 1
ATOM 8704 O O . VAL A 1 1131 ? -16.195 -2.924 -30.494 1.00 97.38 1131 VAL A O 1
ATOM 8707 N N . THR A 1 1132 ? -16.467 -3.341 -28.307 1.00 96.94 1132 THR A N 1
ATOM 8708 C CA . THR A 1 1132 ? -16.945 -4.724 -28.454 1.00 96.94 1132 THR A CA 1
ATOM 8709 C C . THR A 1 1132 ? -18.461 -4.842 -28.410 1.00 96.94 1132 THR A C 1
ATOM 8711 O O . THR A 1 1132 ? -18.983 -5.871 -28.825 1.00 96.94 1132 THR A O 1
ATOM 8714 N N . GLY A 1 1133 ? -19.178 -3.790 -28.007 1.00 94.19 1133 GLY A N 1
ATOM 8715 C CA . GLY A 1 1133 ? -20.634 -3.738 -28.097 1.00 94.19 1133 GLY A CA 1
ATOM 8716 C C . GLY A 1 1133 ? -21.264 -2.629 -27.268 1.00 94.19 1133 GLY A C 1
ATOM 8717 O O . GLY A 1 1133 ? -20.648 -1.589 -27.039 1.00 94.19 1133 GLY A O 1
ATOM 8718 N N . THR A 1 1134 ? -22.511 -2.840 -26.853 1.00 93.44 1134 THR A N 1
ATOM 8719 C CA . THR A 1 1134 ? -23.275 -1.909 -26.015 1.00 93.44 1134 THR A CA 1
ATOM 8720 C C . THR A 1 1134 ? -24.138 -2.655 -25.010 1.00 93.44 1134 THR A C 1
ATOM 8722 O O . THR A 1 1134 ? -24.762 -3.655 -25.369 1.00 93.44 1134 THR A O 1
ATOM 8725 N N . LYS A 1 1135 ? -24.232 -2.116 -23.790 1.00 92.19 1135 LYS A N 1
ATOM 8726 C CA . LYS A 1 1135 ? -25.173 -2.590 -22.768 1.00 92.19 1135 LYS A CA 1
ATOM 8727 C C . LYS A 1 1135 ? -26.606 -2.115 -23.030 1.00 92.19 1135 LYS A C 1
ATOM 8729 O O . LYS A 1 1135 ? -27.566 -2.703 -22.545 1.00 92.19 1135 LYS A O 1
ATOM 8734 N N . ASN A 1 1136 ? -26.772 -1.073 -23.850 1.00 88.88 1136 ASN A N 1
ATOM 8735 C CA . ASN A 1 1136 ? -28.056 -0.451 -24.144 1.00 88.88 1136 ASN A CA 1
ATOM 8736 C C . ASN A 1 1136 ? -28.572 -0.843 -25.536 1.00 88.88 1136 ASN A C 1
ATOM 8738 O O . ASN A 1 1136 ? -28.413 -0.131 -26.530 1.00 88.88 1136 ASN A O 1
ATOM 8742 N N . ALA A 1 1137 ? -29.305 -1.957 -25.601 1.00 85.00 1137 ALA A N 1
ATOM 8743 C CA . ALA A 1 1137 ? -29.984 -2.397 -26.826 1.00 85.00 1137 ALA A CA 1
ATOM 8744 C C . ALA A 1 1137 ? -31.074 -1.411 -27.324 1.00 85.00 1137 ALA A C 1
ATOM 8746 O O . ALA A 1 1137 ? -31.623 -1.562 -28.426 1.00 85.00 1137 ALA A O 1
ATOM 8747 N N . GLY A 1 1138 ? -31.420 -0.411 -26.505 1.00 87.88 1138 GLY A N 1
ATOM 8748 C CA . GLY A 1 1138 ? -32.410 0.627 -26.757 1.00 87.88 1138 GLY A CA 1
ATOM 8749 C C . GLY A 1 1138 ? -31.956 1.737 -27.709 1.00 87.88 1138 GLY A C 1
ATOM 8750 O O . GLY A 1 1138 ? -32.809 2.466 -28.222 1.00 87.88 1138 GLY A O 1
ATOM 8751 N N . LEU A 1 1139 ? -30.652 1.854 -27.985 1.00 91.12 1139 LEU A N 1
ATOM 8752 C CA . LEU A 1 1139 ? -30.085 3.007 -28.683 1.00 91.12 1139 LEU A CA 1
ATOM 8753 C C . LEU A 1 1139 ? -30.684 3.225 -30.081 1.00 91.12 1139 LEU A C 1
ATOM 8755 O O . LEU A 1 1139 ? -30.574 2.405 -30.997 1.00 91.12 1139 LEU A O 1
ATOM 8759 N N . SER A 1 1140 ? -31.293 4.397 -30.271 1.00 89.19 1140 SER A N 1
ATOM 8760 C CA . SER A 1 1140 ? -31.811 4.828 -31.574 1.00 89.19 1140 SER A CA 1
ATOM 8761 C C . SER A 1 1140 ? -30.706 5.363 -32.495 1.00 89.19 1140 SER A C 1
ATOM 8763 O O . SER A 1 1140 ? -30.880 5.402 -33.715 1.00 89.19 1140 SER A O 1
ATOM 8765 N N . LYS A 1 1141 ? -29.542 5.718 -31.940 1.00 93.38 1141 LYS A N 1
ATOM 8766 C CA . LYS A 1 1141 ? -28.356 6.190 -32.660 1.00 93.38 1141 LYS A CA 1
ATOM 8767 C C . LYS A 1 1141 ? -27.097 5.624 -32.004 1.00 93.38 1141 LYS A C 1
ATOM 8769 O O . LYS A 1 1141 ? -26.882 5.844 -30.821 1.00 93.38 1141 LYS A O 1
ATOM 8774 N N . ILE A 1 1142 ? -26.259 4.951 -32.789 1.00 95.38 1142 ILE A N 1
ATOM 8775 C CA . ILE A 1 1142 ? -24.959 4.433 -32.339 1.00 95.38 1142 ILE A CA 1
ATOM 8776 C C . ILE A 1 1142 ? -23.885 5.471 -32.668 1.00 95.38 1142 ILE A C 1
ATOM 8778 O O . ILE A 1 1142 ? -23.726 5.867 -33.829 1.00 95.38 1142 ILE A O 1
ATOM 8782 N N . VAL A 1 1143 ? -23.147 5.916 -31.656 1.00 95.25 1143 VAL A N 1
ATOM 8783 C CA . VAL A 1 1143 ? -22.064 6.896 -31.772 1.00 95.25 1143 VAL A CA 1
ATOM 8784 C C . VAL A 1 1143 ? -20.803 6.295 -31.169 1.00 95.25 1143 VAL A C 1
ATOM 8786 O O . VAL A 1 1143 ? -20.617 6.302 -29.962 1.00 95.25 1143 VAL A O 1
ATOM 8789 N N . ILE A 1 1144 ? -19.931 5.788 -32.035 1.00 95.19 1144 ILE A N 1
ATOM 8790 C CA . ILE A 1 1144 ? -18.610 5.296 -31.648 1.00 95.19 1144 ILE A CA 1
ATOM 8791 C C . ILE A 1 1144 ? -17.669 6.493 -31.659 1.00 95.19 1144 ILE A C 1
ATOM 8793 O O . ILE A 1 1144 ? -17.492 7.135 -32.703 1.00 95.19 1144 ILE A O 1
ATOM 8797 N N . LEU A 1 1145 ? -17.119 6.808 -30.491 1.00 92.19 1145 LEU A N 1
ATOM 8798 C CA . LEU A 1 1145 ? -16.278 7.977 -30.280 1.00 92.19 1145 LEU A CA 1
ATOM 8799 C C . LEU A 1 1145 ? -14.908 7.827 -30.954 1.00 92.19 1145 LEU A C 1
ATOM 8801 O O . LEU A 1 1145 ? -14.499 6.744 -31.366 1.00 92.19 1145 LEU A O 1
ATOM 8805 N N . ASP A 1 1146 ? -14.215 8.954 -31.105 1.00 92.50 1146 ASP A N 1
ATOM 8806 C CA . ASP A 1 1146 ? -12.831 8.992 -31.591 1.00 92.50 1146 ASP A CA 1
ATOM 8807 C C . ASP A 1 1146 ? -11.876 8.382 -30.549 1.00 92.50 1146 ASP A C 1
ATOM 8809 O O . ASP A 1 1146 ? -10.907 7.706 -30.897 1.00 92.50 1146 ASP A O 1
ATOM 8813 N N . GLN A 1 1147 ? -12.185 8.629 -29.279 1.00 93.88 1147 GLN A N 1
ATOM 8814 C CA . GLN A 1 1147 ? -11.446 8.225 -28.096 1.00 93.88 1147 GLN A CA 1
ATOM 8815 C C . GLN A 1 1147 ? -12.425 8.084 -26.922 1.00 93.88 1147 GLN A C 1
ATOM 8817 O O . GLN A 1 1147 ? -13.501 8.688 -26.948 1.00 93.88 1147 GLN A O 1
ATOM 8822 N N . VAL A 1 1148 ? -12.065 7.298 -25.916 1.00 89.62 1148 VAL A N 1
ATOM 8823 C CA . VAL A 1 1148 ? -12.846 7.070 -24.696 1.00 89.62 1148 VAL A CA 1
ATOM 8824 C C . VAL A 1 1148 ? -11.933 7.207 -23.487 1.00 89.62 1148 VAL A C 1
ATOM 8826 O O . VAL A 1 1148 ? -10.777 6.806 -23.540 1.00 89.62 1148 VAL A O 1
ATOM 8829 N N . LYS A 1 1149 ? -12.443 7.781 -22.404 1.00 84.69 1149 LYS A N 1
ATOM 8830 C CA . LYS A 1 1149 ? -11.736 7.840 -21.129 1.00 84.69 1149 LYS A CA 1
ATOM 8831 C C . LYS A 1 1149 ? -12.068 6.580 -20.321 1.00 84.69 1149 LYS A C 1
ATOM 8833 O O . LYS A 1 1149 ? -13.253 6.292 -20.162 1.00 84.69 1149 LYS A O 1
ATOM 8838 N N . LEU A 1 1150 ? -11.063 5.819 -19.883 1.00 78.69 1150 LEU A N 1
ATOM 8839 C CA . LEU A 1 1150 ? -11.259 4.611 -19.064 1.00 78.69 1150 LEU A CA 1
ATOM 8840 C C . LEU A 1 1150 ? -11.145 4.916 -17.558 1.00 78.69 1150 LEU A C 1
ATOM 8842 O O . LEU A 1 1150 ? -10.967 6.071 -17.167 1.00 78.69 1150 LEU A O 1
ATOM 8846 N N . LEU A 1 1151 ? -11.289 3.877 -16.722 1.00 62.88 1151 LEU A N 1
ATOM 8847 C CA . LEU A 1 1151 ? -11.298 3.966 -15.252 1.00 62.88 1151 LEU A CA 1
ATOM 8848 C C . LEU A 1 1151 ? -9.967 4.461 -14.655 1.00 62.88 1151 LEU A C 1
ATOM 8850 O O . LEU A 1 1151 ? -9.966 5.045 -13.582 1.00 62.88 1151 LEU A O 1
ATOM 8854 N N . ASP A 1 1152 ? -8.849 4.313 -15.376 1.00 56.38 1152 ASP A N 1
ATOM 8855 C CA . ASP A 1 1152 ? -7.542 4.908 -15.031 1.00 56.38 1152 ASP A CA 1
ATOM 8856 C C . ASP A 1 1152 ? -7.470 6.419 -15.319 1.00 56.38 1152 ASP A C 1
ATOM 8858 O O . ASP A 1 1152 ? -6.415 7.046 -15.210 1.00 56.38 1152 ASP A O 1
ATOM 8862 N N . GLY A 1 1153 ? -8.574 7.005 -15.781 1.00 55.06 1153 GLY A N 1
ATOM 8863 C CA . GLY A 1 1153 ? -8.633 8.381 -16.226 1.00 55.06 1153 GLY A CA 1
ATOM 8864 C C . GLY A 1 1153 ? -7.852 8.652 -17.514 1.00 55.06 1153 GLY A C 1
ATOM 8865 O O . GLY A 1 1153 ? -7.809 9.804 -17.930 1.00 55.06 1153 GLY A O 1
ATOM 8866 N N . LYS A 1 1154 ? -7.248 7.670 -18.191 1.00 61.09 1154 LYS A N 1
ATOM 8867 C CA . LYS A 1 1154 ? -6.526 7.915 -19.450 1.00 61.09 1154 LYS A CA 1
ATOM 8868 C C . LYS A 1 1154 ? -7.480 7.878 -20.637 1.00 61.09 1154 LYS A C 1
ATOM 8870 O O . LYS A 1 1154 ? -8.515 7.211 -20.629 1.00 61.09 1154 LYS A O 1
ATOM 8875 N N . THR A 1 1155 ? -7.120 8.612 -21.688 1.00 81.31 1155 THR A N 1
ATOM 8876 C CA . THR A 1 1155 ? -7.876 8.653 -22.943 1.00 81.31 1155 THR A CA 1
ATOM 8877 C C . THR A 1 1155 ? -7.334 7.615 -23.920 1.00 81.31 1155 THR A C 1
ATOM 8879 O O . THR A 1 1155 ? -6.243 7.767 -24.458 1.00 81.31 1155 THR A O 1
ATOM 8882 N N . TYR A 1 1156 ? -8.134 6.594 -24.211 1.00 90.19 1156 TYR A N 1
ATOM 8883 C CA . TYR A 1 1156 ? -7.812 5.539 -25.158 1.00 90.19 1156 TYR A CA 1
ATOM 8884 C C . TYR A 1 1156 ? -8.424 5.818 -26.529 1.00 90.19 1156 TYR A C 1
ATOM 8886 O O . TYR A 1 1156 ? -9.608 6.127 -26.666 1.00 90.19 1156 TYR A O 1
ATOM 8894 N N . GLN A 1 1157 ? -7.626 5.664 -27.578 1.00 96.44 1157 GLN A N 1
ATOM 8895 C CA . GLN A 1 1157 ? -8.060 5.788 -28.962 1.00 96.44 1157 GLN A CA 1
ATOM 8896 C C . GLN A 1 1157 ? -8.905 4.572 -29.355 1.00 96.44 1157 GLN A C 1
ATOM 8898 O O . GLN A 1 1157 ? -8.464 3.426 -29.235 1.00 96.44 1157 GLN A O 1
ATOM 8903 N N . VAL A 1 1158 ? -10.111 4.809 -29.881 1.00 96.88 1158 VAL A N 1
ATOM 8904 C CA . VAL A 1 1158 ? -10.959 3.726 -30.396 1.00 96.88 1158 VAL A CA 1
ATOM 8905 C C . VAL A 1 1158 ? -10.483 3.374 -31.803 1.00 96.88 1158 VAL A C 1
ATOM 8907 O O . VAL A 1 1158 ? -10.746 4.099 -32.769 1.00 96.88 1158 VAL A O 1
ATOM 8910 N N . THR A 1 1159 ? -9.744 2.273 -31.925 1.00 97.44 1159 THR A N 1
ATOM 8911 C CA . THR A 1 1159 ? -9.078 1.870 -33.176 1.00 97.44 1159 THR A CA 1
ATOM 8912 C C . THR A 1 1159 ? -9.850 0.797 -33.935 1.00 97.44 1159 THR A C 1
ATOM 8914 O O . THR A 1 1159 ? -9.737 0.714 -35.159 1.00 97.44 1159 THR A O 1
ATOM 8917 N N . GLU A 1 1160 ? -10.703 0.021 -33.269 1.00 97.75 1160 GLU A N 1
ATOM 8918 C CA . GLU A 1 1160 ? -11.499 -1.022 -33.916 1.00 97.75 1160 GLU A CA 1
ATOM 8919 C C . GLU A 1 1160 ? -12.947 -1.048 -33.409 1.00 97.75 1160 GLU A C 1
ATOM 8921 O O . GLU A 1 1160 ? -13.235 -0.825 -32.235 1.00 97.75 1160 GLU A O 1
ATOM 8926 N N . VAL A 1 1161 ? -13.871 -1.348 -34.326 1.00 98.12 1161 VAL A N 1
ATOM 8927 C CA . VAL A 1 1161 ? -15.200 -1.865 -33.980 1.00 98.12 1161 VAL A CA 1
ATOM 8928 C C . VAL A 1 1161 ? -15.132 -3.379 -34.046 1.00 98.12 1161 VAL A C 1
ATOM 8930 O O . VAL A 1 1161 ? -14.927 -3.925 -35.131 1.00 98.12 1161 VAL A O 1
ATOM 8933 N N . GLY A 1 1162 ? -15.309 -4.047 -32.911 1.00 96.75 1162 GLY A N 1
ATOM 8934 C CA . GLY A 1 1162 ? -15.156 -5.488 -32.784 1.00 96.75 1162 GLY A CA 1
ATOM 8935 C C . GLY A 1 1162 ? -16.082 -6.283 -33.707 1.00 96.75 1162 GLY A C 1
ATOM 8936 O O . GLY A 1 1162 ? -17.126 -5.816 -34.182 1.00 96.75 1162 GLY A O 1
ATOM 8937 N N . SER A 1 1163 ? -15.703 -7.529 -33.980 1.00 97.12 1163 SER A N 1
ATOM 8938 C CA . SER A 1 1163 ? -16.568 -8.434 -34.739 1.00 97.12 1163 SER A CA 1
ATOM 8939 C C . SER A 1 1163 ? -17.864 -8.693 -33.971 1.00 97.12 1163 SER A C 1
ATOM 8941 O O . SER A 1 1163 ? -17.835 -8.942 -32.774 1.00 97.12 1163 SER A O 1
ATOM 8943 N N . LYS A 1 1164 ? -19.003 -8.643 -34.672 1.00 97.06 1164 LYS A N 1
ATOM 8944 C CA . LYS A 1 1164 ? -20.361 -8.768 -34.105 1.00 97.06 1164 LYS A CA 1
ATOM 8945 C C . LYS A 1 1164 ? -20.748 -7.714 -33.049 1.00 97.06 1164 LYS A C 1
ATOM 8947 O O . LYS A 1 1164 ? -21.804 -7.881 -32.449 1.00 97.06 1164 LYS A O 1
ATOM 8952 N N . ALA A 1 1165 ? -19.984 -6.630 -32.875 1.00 95.19 1165 ALA A N 1
ATOM 8953 C CA . ALA A 1 1165 ? -20.181 -5.690 -31.766 1.00 95.19 1165 ALA A CA 1
ATOM 8954 C C . ALA A 1 1165 ? -21.616 -5.142 -31.619 1.00 95.19 1165 ALA A C 1
ATOM 8956 O O . ALA A 1 1165 ? -22.139 -5.024 -30.520 1.00 95.19 1165 ALA A O 1
ATOM 8957 N N . PHE A 1 1166 ? -22.290 -4.864 -32.734 1.00 97.19 1166 PHE A N 1
ATOM 8958 C CA . PHE A 1 1166 ? -23.677 -4.388 -32.777 1.00 97.19 1166 PHE A CA 1
ATOM 8959 C C . PHE A 1 1166 ? -24.559 -5.310 -33.628 1.00 97.19 1166 PHE A C 1
ATOM 8961 O O . PHE A 1 1166 ? -25.483 -4.866 -34.317 1.00 97.19 1166 PHE A O 1
ATOM 8968 N N . LEU A 1 1167 ? -24.258 -6.611 -33.626 1.00 95.44 1167 LEU A N 1
ATOM 8969 C CA . LEU A 1 1167 ? -25.064 -7.616 -34.311 1.00 95.44 1167 LEU A CA 1
ATOM 8970 C C . LEU A 1 1167 ? -26.510 -7.573 -33.789 1.00 95.44 1167 LEU A C 1
ATOM 8972 O O . LEU A 1 1167 ? -26.749 -7.586 -32.588 1.00 95.44 1167 LEU A O 1
ATOM 8976 N N . ASN A 1 1168 ? -27.484 -7.586 -34.700 1.00 95.25 1168 ASN A N 1
ATOM 8977 C CA . ASN A 1 1168 ? -28.917 -7.565 -34.392 1.00 95.25 1168 ASN A CA 1
ATOM 8978 C C . ASN A 1 1168 ? -29.415 -6.298 -33.671 1.00 95.25 1168 ASN A C 1
ATOM 8980 O O . ASN A 1 1168 ? -30.475 -6.348 -33.045 1.00 95.25 1168 ASN A O 1
ATOM 8984 N N . HIS A 1 1169 ? -28.726 -5.157 -33.768 1.00 95.50 1169 HIS A N 1
ATOM 8985 C CA . HIS A 1 1169 ? -29.177 -3.938 -33.094 1.00 95.50 1169 HIS A CA 1
ATOM 8986 C C . HIS A 1 1169 ? -30.444 -3.351 -33.752 1.00 95.50 1169 HIS A C 1
ATOM 8988 O O . HIS A 1 1169 ? -30.401 -2.558 -34.698 1.00 95.50 1169 HIS A O 1
ATOM 8994 N N . LYS A 1 1170 ? -31.623 -3.737 -33.244 1.00 93.19 1170 LYS A N 1
ATOM 8995 C CA . LYS A 1 1170 ? -32.917 -3.523 -33.922 1.00 93.19 1170 LYS A CA 1
ATOM 8996 C C . LYS A 1 1170 ? -33.359 -2.062 -34.009 1.00 93.19 1170 LYS A C 1
ATOM 8998 O O . LYS A 1 1170 ? -34.048 -1.721 -34.968 1.00 93.19 1170 LYS A O 1
ATOM 9003 N N . LYS A 1 1171 ? -32.988 -1.220 -33.035 1.00 93.69 1171 LYS A N 1
ATOM 9004 C CA . LYS A 1 1171 ? -33.505 0.158 -32.894 1.00 93.69 1171 LYS A CA 1
ATOM 9005 C C . LYS A 1 1171 ? -32.639 1.252 -33.533 1.00 93.69 1171 LYS A C 1
ATOM 9007 O O . LYS A 1 1171 ? -33.148 2.342 -33.793 1.00 93.69 1171 LYS A O 1
ATOM 9012 N N . ALA A 1 1172 ? -31.373 0.972 -33.846 1.00 94.69 1172 ALA A N 1
ATOM 9013 C CA . ALA A 1 1172 ? -30.437 1.986 -34.319 1.00 94.69 1172 ALA A CA 1
ATOM 9014 C C . ALA A 1 1172 ? -30.804 2.446 -35.736 1.00 94.69 1172 ALA A C 1
ATOM 9016 O O . ALA A 1 1172 ? -30.726 1.681 -36.695 1.00 94.69 1172 ALA A O 1
ATOM 9017 N N . ASN A 1 1173 ? -31.201 3.709 -35.879 1.00 93.50 1173 ASN A N 1
ATOM 9018 C CA . ASN A 1 1173 ? -31.551 4.320 -37.158 1.00 93.50 1173 ASN A CA 1
ATOM 9019 C C . ASN A 1 1173 ? -30.348 4.975 -37.854 1.00 93.50 1173 ASN A C 1
ATOM 9021 O O . ASN A 1 1173 ? -30.367 5.170 -39.076 1.00 93.50 1173 ASN A O 1
ATOM 9025 N N . SER A 1 1174 ? -29.290 5.284 -37.106 1.00 94.62 1174 SER A N 1
ATOM 9026 C CA . SER A 1 1174 ? -28.064 5.863 -37.640 1.00 94.62 1174 SER A CA 1
ATOM 9027 C C . SER A 1 1174 ? -26.825 5.436 -36.857 1.00 94.62 1174 SER A C 1
ATOM 9029 O O . SER A 1 1174 ? -26.892 5.192 -35.655 1.00 94.62 1174 SER A O 1
ATOM 9031 N N . ILE A 1 1175 ? -25.700 5.349 -37.570 1.00 97.12 1175 ILE A N 1
ATOM 9032 C CA . ILE A 1 1175 ? -24.373 5.070 -37.012 1.00 97.12 1175 ILE A CA 1
ATOM 9033 C C . ILE A 1 1175 ? -23.433 6.226 -37.341 1.00 97.12 1175 ILE A C 1
ATOM 9035 O O . ILE A 1 1175 ? -23.381 6.692 -38.485 1.00 97.12 1175 ILE A O 1
ATOM 9039 N N . GLN A 1 1176 ? -22.637 6.630 -36.360 1.00 96.88 1176 GLN A N 1
ATOM 9040 C CA . GLN A 1 1176 ? -21.476 7.488 -36.534 1.00 96.88 1176 GLN A CA 1
ATOM 9041 C C . GLN A 1 1176 ? -20.243 6.789 -35.957 1.00 96.88 1176 GLN A C 1
ATOM 9043 O O . GLN A 1 1176 ? -20.261 6.390 -34.801 1.00 96.88 1176 GLN A O 1
ATOM 9048 N N . ILE A 1 1177 ? -19.186 6.648 -36.760 1.00 96.00 1177 ILE A N 1
ATOM 9049 C CA . ILE A 1 1177 ? -17.913 6.042 -36.340 1.00 96.00 1177 ILE A CA 1
ATOM 9050 C C . ILE A 1 1177 ? -16.827 7.106 -36.297 1.00 96.00 1177 ILE A C 1
ATOM 9052 O O . ILE A 1 1177 ? -16.710 7.884 -37.252 1.00 96.00 1177 ILE A O 1
ATOM 9056 N N . GLY A 1 1178 ? -16.053 7.108 -35.214 1.00 93.12 1178 GLY A N 1
ATOM 9057 C CA . GLY A 1 1178 ? -15.009 8.078 -34.928 1.00 93.12 1178 GLY A CA 1
ATOM 9058 C C . GLY A 1 1178 ? -13.844 8.114 -35.920 1.00 93.12 1178 GLY A C 1
ATOM 9059 O O . GLY A 1 1178 ? -13.700 7.259 -36.800 1.00 93.12 1178 GLY A O 1
ATOM 9060 N N . LYS A 1 1179 ? -13.020 9.160 -35.811 1.00 94.31 1179 LYS A N 1
ATOM 9061 C CA . LYS A 1 1179 ? -11.944 9.507 -36.751 1.00 94.31 1179 LYS A CA 1
ATOM 9062 C C . LYS A 1 1179 ? -10.753 8.529 -36.722 1.00 94.31 1179 LYS A C 1
ATOM 9064 O O . LYS A 1 1179 ? -10.060 8.411 -37.736 1.00 94.31 1179 LYS A O 1
ATOM 9069 N N . ASN A 1 1180 ? -10.555 7.821 -35.607 1.00 96.00 1180 ASN A N 1
ATOM 9070 C CA . ASN A 1 1180 ? -9.380 6.977 -35.355 1.00 96.00 1180 ASN A CA 1
ATOM 9071 C C . ASN A 1 1180 ? -9.561 5.504 -35.737 1.00 96.00 1180 ASN A C 1
ATOM 9073 O O . ASN A 1 1180 ? -8.571 4.798 -35.891 1.00 96.00 1180 ASN A O 1
ATOM 9077 N N . VAL A 1 1181 ? -10.800 5.061 -35.971 1.00 97.62 1181 VAL A N 1
ATOM 9078 C CA . VAL A 1 1181 ? -11.108 3.652 -36.245 1.00 97.62 1181 VAL A CA 1
ATOM 9079 C C . VAL A 1 1181 ? -10.429 3.167 -37.526 1.00 97.62 1181 VAL A C 1
ATOM 9081 O O . VAL A 1 1181 ? -10.747 3.615 -38.629 1.00 97.62 1181 VAL A O 1
ATOM 9084 N N . GLU A 1 1182 ? -9.527 2.210 -37.403 1.00 97.38 1182 GLU A N 1
ATOM 9085 C CA . GLU A 1 1182 ? -8.768 1.598 -38.489 1.00 97.38 1182 GLU A CA 1
ATOM 9086 C C . GLU A 1 1182 ? -9.502 0.404 -39.100 1.00 97.38 1182 GLU A C 1
ATOM 9088 O O . GLU A 1 1182 ? -9.379 0.141 -40.303 1.00 97.38 1182 GLU A O 1
ATOM 9093 N N . LYS A 1 1183 ? -10.321 -0.285 -38.299 1.00 97.88 1183 LYS A N 1
ATOM 9094 C CA . LYS A 1 1183 ? -11.005 -1.512 -38.708 1.00 97.88 1183 LYS A CA 1
ATOM 9095 C C . LYS A 1 1183 ? -12.444 -1.573 -38.211 1.00 97.88 1183 LYS A C 1
ATOM 9097 O O . LYS A 1 1183 ? -12.756 -1.241 -37.073 1.00 97.88 1183 LYS A O 1
ATOM 9102 N N . ILE A 1 1184 ? -13.333 -2.026 -39.092 1.00 98.31 1184 ILE A N 1
ATOM 9103 C CA . ILE A 1 1184 ? -14.692 -2.447 -38.737 1.00 98.31 1184 ILE A CA 1
ATOM 9104 C C . ILE A 1 1184 ? -14.744 -3.964 -38.876 1.00 98.31 1184 ILE A C 1
ATOM 9106 O O . ILE A 1 1184 ? -14.547 -4.483 -39.975 1.00 98.31 1184 ILE A O 1
ATOM 9110 N N . GLY A 1 1185 ? -15.001 -4.666 -37.778 1.00 96.94 1185 GLY A N 1
ATOM 9111 C CA . GLY A 1 1185 ? -14.982 -6.119 -37.681 1.00 96.94 1185 GLY A CA 1
ATOM 9112 C C . GLY A 1 1185 ? -16.035 -6.826 -38.536 1.00 96.94 1185 GLY A C 1
ATOM 9113 O O . GLY A 1 1185 ? -16.963 -6.231 -39.100 1.00 96.94 1185 GLY A O 1
ATOM 9114 N N . ALA A 1 1186 ? -15.891 -8.146 -38.654 1.00 97.56 1186 ALA A N 1
ATOM 9115 C CA . ALA A 1 1186 ? -16.854 -8.958 -39.384 1.00 97.56 1186 ALA A CA 1
ATOM 9116 C C . ALA A 1 1186 ? -18.215 -8.928 -38.673 1.00 97.56 1186 ALA A C 1
ATOM 9118 O O . ALA A 1 1186 ? -18.294 -9.036 -37.453 1.00 97.56 1186 ALA A O 1
ATOM 9119 N N . GLN A 1 1187 ? -19.297 -8.780 -39.442 1.00 97.94 1187 GLN A N 1
ATOM 9120 C CA . GLN A 1 1187 ? -20.670 -8.703 -38.918 1.00 97.94 1187 GLN A CA 1
ATOM 9121 C C . GLN A 1 1187 ? -20.928 -7.589 -37.884 1.00 97.94 1187 GLN A C 1
ATOM 9123 O O . GLN A 1 1187 ? -21.961 -7.642 -37.221 1.00 97.94 1187 GLN A O 1
ATOM 9128 N N . ALA A 1 1188 ? -20.043 -6.591 -37.761 1.00 97.19 1188 ALA A N 1
ATOM 9129 C CA . ALA A 1 1188 ? -20.111 -5.567 -36.714 1.00 97.19 1188 ALA A CA 1
ATOM 9130 C C . ALA A 1 1188 ? -21.481 -4.877 -36.598 1.00 97.19 1188 ALA A C 1
ATOM 9132 O O . ALA A 1 1188 ? -21.917 -4.622 -35.487 1.00 97.19 1188 ALA A O 1
ATOM 9133 N N . PHE A 1 1189 ? -22.184 -4.636 -37.708 1.00 97.56 1189 PHE A N 1
ATOM 9134 C CA . PHE A 1 1189 ? -23.523 -4.034 -37.735 1.00 97.56 1189 PHE A CA 1
ATOM 9135 C C . PHE A 1 1189 ? -24.538 -4.909 -38.473 1.00 97.56 1189 PHE A C 1
ATOM 9137 O O . PHE A 1 1189 ? -25.507 -4.405 -39.023 1.00 97.56 1189 PHE A O 1
ATOM 9144 N N . SER A 1 1190 ? -24.317 -6.222 -38.536 1.00 96.88 1190 SER A N 1
ATOM 9145 C CA . SER A 1 1190 ? -25.195 -7.116 -39.289 1.00 96.88 1190 SER A CA 1
ATOM 9146 C C . SER A 1 1190 ? -26.595 -7.185 -38.665 1.00 96.88 1190 SER A C 1
ATOM 9148 O O . SER A 1 1190 ? -26.745 -7.319 -37.455 1.00 96.88 1190 SER A O 1
ATOM 9150 N N . ASN A 1 1191 ? -27.617 -7.243 -39.517 1.00 96.38 1191 ASN A N 1
ATOM 9151 C CA . ASN A 1 1191 ? -29.024 -7.417 -39.168 1.00 96.38 1191 ASN A CA 1
ATOM 9152 C C . ASN A 1 1191 ? -29.574 -6.278 -38.290 1.00 96.38 1191 ASN A C 1
ATOM 9154 O O . ASN A 1 1191 ? -30.296 -6.521 -37.325 1.00 96.38 1191 ASN A O 1
ATOM 9158 N N . CYS A 1 1192 ? -29.260 -5.036 -38.658 1.00 96.44 1192 CYS A N 1
ATOM 9159 C CA . CYS A 1 1192 ? -29.778 -3.808 -38.059 1.00 96.44 1192 CYS A CA 1
ATOM 9160 C C . CYS A 1 1192 ? -30.937 -3.250 -38.918 1.00 96.44 1192 CYS A C 1
ATOM 9162 O O . CYS A 1 1192 ? -30.736 -2.375 -39.767 1.00 96.44 1192 CYS A O 1
ATOM 9164 N N . PRO A 1 1193 ? -32.186 -3.739 -38.759 1.00 92.88 1193 PRO A N 1
ATOM 9165 C CA . PRO A 1 1193 ? -33.289 -3.438 -39.672 1.00 92.88 1193 PRO A CA 1
ATOM 9166 C C . PRO A 1 1193 ? -33.744 -1.976 -39.666 1.00 92.88 1193 PRO A C 1
ATOM 9168 O O . PRO A 1 1193 ? -34.334 -1.548 -40.657 1.00 92.88 1193 PRO A O 1
ATOM 9171 N N . ALA A 1 1194 ? -33.518 -1.214 -38.592 1.00 95.38 1194 ALA A N 1
ATOM 9172 C CA . ALA A 1 1194 ? -33.884 0.203 -38.520 1.00 95.38 1194 ALA A CA 1
ATOM 9173 C C . ALA A 1 1194 ? -32.831 1.136 -39.136 1.00 95.38 1194 ALA A C 1
ATOM 9175 O O . ALA A 1 1194 ? -33.138 2.303 -39.390 1.00 95.38 1194 ALA A O 1
ATOM 9176 N N . LEU A 1 1195 ? -31.623 0.635 -39.411 1.00 97.69 1195 LEU A N 1
ATOM 9177 C CA . LEU A 1 1195 ? -30.480 1.449 -39.801 1.00 97.69 1195 LEU A CA 1
ATOM 9178 C C . LEU A 1 1195 ? -30.699 2.084 -41.173 1.00 97.69 1195 LEU A C 1
ATOM 9180 O O . LEU A 1 1195 ? -30.840 1.386 -42.170 1.00 97.69 1195 LEU A O 1
ATOM 9184 N N . LYS A 1 1196 ? -30.708 3.419 -41.237 1.00 96.94 1196 LYS A N 1
ATOM 9185 C CA . LYS A 1 1196 ? -30.934 4.204 -42.463 1.00 96.94 1196 LYS A CA 1
ATOM 9186 C C . LYS A 1 1196 ? -29.657 4.826 -43.017 1.00 96.94 1196 LYS A C 1
ATOM 9188 O O . LYS A 1 1196 ? -29.541 4.998 -44.236 1.00 96.94 1196 LYS A O 1
ATOM 9193 N N . LYS A 1 1197 ? -28.709 5.184 -42.147 1.00 97.12 1197 LYS A N 1
ATOM 9194 C CA . LYS A 1 1197 ? -27.500 5.940 -42.506 1.00 97.12 1197 LYS A CA 1
ATOM 9195 C C . LYS A 1 1197 ? -26.307 5.543 -41.637 1.00 97.12 1197 LYS A C 1
ATOM 9197 O O . LYS A 1 1197 ? -26.432 5.514 -40.420 1.00 97.12 1197 LYS A O 1
ATOM 9202 N N . ALA A 1 1198 ? -25.145 5.347 -42.254 1.00 97.38 1198 ALA A N 1
ATOM 9203 C CA . ALA A 1 1198 ? -23.871 5.199 -41.554 1.00 97.38 1198 ALA A CA 1
ATOM 9204 C C . ALA A 1 1198 ? -22.879 6.280 -42.007 1.00 97.38 1198 ALA A C 1
ATOM 9206 O O . ALA A 1 1198 ? -22.685 6.502 -43.205 1.00 97.38 1198 ALA A O 1
ATOM 9207 N N . VAL A 1 1199 ? -22.255 6.968 -41.055 1.00 97.31 1199 VAL A N 1
ATOM 9208 C CA . VAL A 1 1199 ? -21.222 7.980 -41.303 1.00 97.31 1199 VAL A CA 1
ATOM 9209 C C . VAL A 1 1199 ? -19.927 7.518 -40.657 1.00 97.31 1199 VAL A C 1
ATOM 9211 O O . VAL A 1 1199 ? -19.767 7.583 -39.442 1.00 97.31 1199 VAL A O 1
ATOM 9214 N N . ILE A 1 1200 ? -18.985 7.075 -41.480 1.00 96.88 1200 ILE A N 1
ATOM 9215 C CA . ILE A 1 1200 ? -17.671 6.624 -41.041 1.00 96.88 1200 ILE A CA 1
ATOM 9216 C C . ILE A 1 1200 ? -16.717 7.812 -41.156 1.00 96.88 1200 ILE A C 1
ATOM 9218 O O . ILE A 1 1200 ? -16.176 8.096 -42.231 1.00 96.88 1200 ILE A O 1
ATOM 9222 N N . ARG A 1 1201 ? -16.568 8.557 -40.050 1.00 95.94 1201 ARG A N 1
ATOM 9223 C CA . ARG A 1 1201 ? -15.730 9.768 -39.992 1.00 95.94 1201 ARG A CA 1
ATOM 9224 C C . ARG A 1 1201 ? -14.242 9.442 -40.018 1.00 95.94 1201 ARG A C 1
ATOM 9226 O O . ARG A 1 1201 ? -13.460 10.353 -40.274 1.00 95.94 1201 ARG A O 1
ATOM 9233 N N . SER A 1 1202 ? -13.890 8.176 -39.803 1.00 94.31 1202 SER A N 1
ATOM 9234 C CA . SER A 1 1202 ? -12.519 7.693 -39.824 1.00 94.31 1202 SER A CA 1
ATOM 9235 C C . SER A 1 1202 ? -11.709 8.203 -41.010 1.00 94.31 1202 SER A C 1
ATOM 9237 O O . SER A 1 1202 ? -12.112 8.063 -42.170 1.00 94.31 1202 SER A O 1
ATOM 9239 N N . THR A 1 1203 ? -10.544 8.769 -40.704 1.00 91.94 1203 THR A N 1
ATOM 9240 C CA . THR A 1 1203 ? -9.501 9.119 -41.674 1.00 91.94 1203 THR A CA 1
ATOM 9241 C C . THR A 1 1203 ? -8.474 7.991 -41.832 1.00 91.94 1203 THR A C 1
ATOM 9243 O O . THR A 1 1203 ? -7.765 7.964 -42.843 1.00 91.94 1203 THR A O 1
ATOM 9246 N N . ARG A 1 1204 ? -8.441 7.044 -40.878 1.00 94.31 1204 ARG A N 1
ATOM 9247 C CA . ARG A 1 1204 ? -7.483 5.929 -40.777 1.00 94.31 1204 ARG A CA 1
ATOM 9248 C C . ARG A 1 1204 ? -8.028 4.577 -41.242 1.00 94.31 1204 ARG A C 1
ATOM 9250 O O . ARG A 1 1204 ? -7.239 3.662 -41.434 1.00 94.31 1204 ARG A O 1
ATOM 9257 N N . LEU A 1 1205 ? -9.337 4.457 -41.493 1.00 97.56 1205 LEU A N 1
ATOM 9258 C CA . LEU A 1 1205 ? -9.993 3.187 -41.830 1.00 97.56 1205 LEU A CA 1
ATOM 9259 C C . LEU A 1 1205 ? -9.289 2.486 -42.994 1.00 97.56 1205 LEU A C 1
ATOM 9261 O O . LEU A 1 1205 ? -9.307 2.992 -44.121 1.00 97.56 1205 LEU A O 1
ATOM 9265 N N . ALA A 1 1206 ? -8.721 1.321 -42.709 1.00 96.56 1206 ALA A N 1
ATOM 9266 C CA . ALA A 1 1206 ? -8.002 0.462 -43.631 1.00 96.56 1206 ALA A CA 1
ATOM 9267 C C . ALA A 1 1206 ? -8.835 -0.760 -44.047 1.00 96.56 1206 ALA A C 1
ATOM 9269 O O . ALA A 1 1206 ? -8.713 -1.211 -45.193 1.00 96.56 1206 ALA A O 1
ATOM 9270 N N . GLU A 1 1207 ? -9.722 -1.250 -43.172 1.00 97.75 1207 GLU A N 1
ATOM 9271 C CA . GLU A 1 1207 ? -10.502 -2.468 -43.414 1.00 97.75 1207 GLU A CA 1
ATOM 9272 C C . GLU A 1 1207 ? -11.979 -2.370 -42.990 1.00 97.75 1207 GLU A C 1
ATOM 9274 O O . GLU A 1 1207 ? -12.318 -1.895 -41.909 1.00 97.75 1207 GLU A O 1
ATOM 9279 N N . ILE A 1 1208 ? -12.865 -2.893 -43.847 1.00 98.00 1208 ILE A N 1
ATOM 9280 C CA . ILE A 1 1208 ? -14.259 -3.223 -43.516 1.00 98.00 1208 ILE A CA 1
ATOM 9281 C C . ILE A 1 1208 ? -14.433 -4.739 -43.634 1.00 98.00 1208 ILE A C 1
ATOM 9283 O O . ILE A 1 1208 ? -14.251 -5.300 -44.715 1.00 98.00 1208 ILE A O 1
ATOM 9287 N N . GLY A 1 1209 ? -14.814 -5.398 -42.545 1.00 97.06 1209 GLY A N 1
ATOM 9288 C CA . GLY A 1 1209 ? -14.929 -6.846 -42.437 1.00 97.06 1209 GLY A CA 1
ATOM 9289 C C . GLY A 1 1209 ? -16.031 -7.466 -43.301 1.00 97.06 1209 GLY A C 1
ATOM 9290 O O . GLY A 1 1209 ? -16.925 -6.804 -43.839 1.00 97.06 1209 GLY A O 1
ATOM 9291 N N . GLY A 1 1210 ? -15.975 -8.791 -43.454 1.00 97.25 1210 GLY A N 1
ATOM 9292 C CA . GLY A 1 1210 ? -17.011 -9.550 -44.157 1.00 97.25 1210 GLY A CA 1
ATOM 9293 C C . GLY A 1 1210 ? -18.371 -9.392 -43.479 1.00 97.25 1210 GLY A C 1
ATOM 9294 O O . GLY A 1 1210 ? -18.463 -9.409 -42.254 1.00 97.25 1210 GLY A O 1
ATOM 9295 N N . LYS A 1 1211 ? -19.437 -9.240 -44.274 1.00 97.88 1211 LYS A N 1
ATOM 9296 C CA . LYS A 1 1211 ? -20.815 -9.070 -43.771 1.00 97.88 1211 LYS A CA 1
ATOM 9297 C C . LYS A 1 1211 ? -21.010 -7.900 -42.778 1.00 97.88 1211 LYS A C 1
ATOM 9299 O O . LYS A 1 1211 ? -21.984 -7.924 -42.035 1.00 97.88 1211 LYS A O 1
ATOM 9304 N N . ALA A 1 1212 ? -20.124 -6.898 -42.747 1.00 96.56 1212 ALA A N 1
ATOM 9305 C CA . ALA A 1 1212 ? -20.173 -5.810 -41.760 1.00 96.56 1212 ALA A CA 1
ATOM 9306 C C . ALA A 1 1212 ? -21.537 -5.091 -41.677 1.00 96.56 1212 ALA A C 1
ATOM 9308 O O . ALA A 1 1212 ? -21.972 -4.802 -40.572 1.00 96.56 1212 ALA A O 1
ATOM 9309 N N . PHE A 1 1213 ? -22.220 -4.886 -42.810 1.00 97.31 1213 PHE A N 1
ATOM 9310 C CA . PHE A 1 1213 ? -23.566 -4.300 -42.928 1.00 97.31 1213 PHE A CA 1
ATOM 9311 C C . PHE A 1 1213 ? -24.554 -5.274 -43.601 1.00 97.31 1213 PHE A C 1
ATOM 9313 O O . PHE A 1 1213 ? -25.275 -4.947 -44.553 1.00 97.31 1213 PHE A O 1
ATOM 9320 N N . TYR A 1 1214 ? -24.491 -6.551 -43.216 1.00 97.06 1214 TYR A N 1
ATOM 9321 C CA . TYR A 1 1214 ? -25.293 -7.607 -43.829 1.00 97.06 1214 TYR A CA 1
ATOM 9322 C C . TYR A 1 1214 ? -26.746 -7.570 -43.353 1.00 97.06 1214 TYR A C 1
ATOM 9324 O O . TYR A 1 1214 ? -26.995 -7.536 -42.159 1.00 97.06 1214 TYR A O 1
ATOM 9332 N N . LYS A 1 1215 ? -27.709 -7.671 -44.277 1.00 96.00 1215 LYS A N 1
ATOM 9333 C CA . LYS A 1 1215 ? -29.163 -7.628 -44.007 1.00 96.00 1215 LYS A CA 1
ATOM 9334 C C . LYS A 1 1215 ? -29.672 -6.316 -43.378 1.00 96.00 1215 LYS A C 1
ATOM 9336 O O . LYS A 1 1215 ? -30.775 -6.288 -42.834 1.00 96.00 1215 LYS A O 1
ATOM 9341 N N . ASP A 1 1216 ? -28.954 -5.209 -43.552 1.00 96.62 1216 ASP A N 1
ATOM 9342 C CA . ASP A 1 1216 ? -29.407 -3.879 -43.117 1.00 96.62 1216 ASP A CA 1
ATOM 9343 C C . ASP A 1 1216 ? -30.371 -3.261 -44.137 1.00 96.62 1216 ASP A C 1
ATOM 9345 O O . ASP A 1 1216 ? -30.054 -2.306 -44.851 1.00 96.62 1216 ASP A O 1
ATOM 9349 N N . LYS A 1 1217 ? -31.570 -3.843 -44.238 1.00 94.25 1217 LYS A N 1
ATOM 9350 C CA . LYS A 1 1217 ? -32.544 -3.605 -45.322 1.00 94.25 1217 LYS A CA 1
ATOM 9351 C C . LYS A 1 1217 ? -32.881 -2.134 -45.591 1.00 94.25 1217 LYS A C 1
ATOM 9353 O O . LYS A 1 1217 ? -33.201 -1.774 -46.722 1.00 94.25 1217 LYS A O 1
ATOM 9358 N N . ASN A 1 1218 ? -32.797 -1.285 -44.568 1.00 95.56 1218 ASN A N 1
ATOM 9359 C CA . ASN A 1 1218 ? -33.140 0.132 -44.646 1.00 95.56 1218 ASN A CA 1
ATOM 9360 C C . ASN A 1 1218 ? -31.932 1.057 -44.851 1.00 95.56 1218 ASN A C 1
ATOM 9362 O O . ASN A 1 1218 ? -32.133 2.266 -44.995 1.00 95.56 1218 ASN A O 1
ATOM 9366 N N . LEU A 1 1219 ? -30.705 0.526 -44.921 1.00 97.38 1219 LEU A N 1
ATOM 9367 C CA . LEU A 1 1219 ? -29.486 1.326 -45.013 1.00 97.38 1219 LEU A CA 1
ATOM 9368 C C . LEU A 1 1219 ? -29.367 1.926 -46.413 1.00 97.38 1219 LEU A C 1
ATOM 9370 O O . LEU A 1 1219 ? -29.033 1.244 -47.382 1.00 97.38 1219 LEU A O 1
ATOM 9374 N N . LYS A 1 1220 ? -29.671 3.224 -46.520 1.00 96.44 1220 LYS A N 1
ATOM 9375 C CA . LYS A 1 1220 ? -29.736 3.974 -47.784 1.00 96.44 1220 LYS A CA 1
ATOM 9376 C C . LYS A 1 1220 ? -28.444 4.714 -48.107 1.00 96.44 1220 LYS A C 1
ATOM 9378 O O . LYS A 1 1220 ? -28.219 5.045 -49.271 1.00 96.44 1220 LYS A O 1
ATOM 9383 N N . SER A 1 1221 ? -27.608 5.007 -47.112 1.00 97.00 1221 SER A N 1
ATOM 9384 C CA . SER A 1 1221 ? -26.392 5.798 -47.310 1.00 97.00 1221 SER A CA 1
ATOM 9385 C C . SER A 1 1221 ? -25.273 5.381 -46.366 1.00 97.00 1221 SER A C 1
ATOM 9387 O O . SER A 1 1221 ? -25.480 5.340 -45.155 1.00 97.00 1221 SER A O 1
ATOM 9389 N N . ILE A 1 1222 ? -24.076 5.178 -46.917 1.00 97.69 1222 ILE A N 1
ATOM 9390 C CA . ILE A 1 1222 ? -22.832 5.018 -46.160 1.00 97.69 1222 ILE A CA 1
ATOM 9391 C C . ILE A 1 1222 ? -21.839 6.058 -46.667 1.00 97.69 1222 ILE A C 1
ATOM 9393 O O . ILE A 1 1222 ? -21.532 6.104 -47.858 1.00 97.69 1222 ILE A O 1
ATOM 9397 N N . GLU A 1 1223 ? -21.347 6.899 -45.768 1.00 97.31 1223 GLU A N 1
ATOM 9398 C CA . GLU A 1 1223 ? -20.291 7.864 -46.059 1.00 97.31 1223 GLU A CA 1
ATOM 9399 C C . GLU A 1 1223 ? -18.965 7.380 -45.471 1.00 97.31 1223 GLU A C 1
ATOM 9401 O O . GLU A 1 1223 ? -18.878 7.173 -44.265 1.00 97.31 1223 GLU A O 1
ATOM 9406 N N . ILE A 1 1224 ? -17.941 7.218 -46.312 1.00 96.31 1224 ILE A N 1
ATOM 9407 C CA . ILE A 1 1224 ? -16.586 6.811 -45.919 1.00 96.31 1224 ILE A CA 1
ATOM 9408 C C . ILE A 1 1224 ? -15.646 7.992 -46.159 1.00 96.31 1224 ILE A C 1
ATOM 9410 O O . ILE A 1 1224 ? -15.445 8.395 -47.306 1.00 96.31 1224 ILE A O 1
ATOM 9414 N N . LYS A 1 1225 ? -15.043 8.535 -45.095 1.00 94.75 1225 LYS A N 1
ATOM 9415 C CA . LYS A 1 1225 ? -14.099 9.662 -45.206 1.00 94.75 1225 LYS A CA 1
ATOM 9416 C C . LYS A 1 1225 ? -12.638 9.243 -45.413 1.00 94.75 1225 LYS A C 1
ATOM 9418 O O . LYS A 1 1225 ? -11.847 10.036 -45.925 1.00 94.75 1225 LYS A O 1
ATOM 9423 N N . SER A 1 1226 ? -12.284 8.004 -45.074 1.00 94.62 1226 SER A N 1
ATOM 9424 C CA . SER A 1 1226 ? -10.900 7.519 -45.119 1.00 94.62 1226 SER A CA 1
ATOM 9425 C C . SER A 1 1226 ? -10.320 7.498 -46.531 1.00 94.62 1226 SER A C 1
ATOM 9427 O O . SER A 1 1226 ? -10.941 7.025 -47.487 1.00 94.62 1226 SER A O 1
ATOM 9429 N N . LYS A 1 1227 ? -9.063 7.937 -46.653 1.00 94.38 1227 LYS A N 1
ATOM 9430 C CA . LYS A 1 1227 ? -8.241 7.800 -47.868 1.00 94.38 1227 LYS A CA 1
ATOM 9431 C C . LYS A 1 1227 ? -7.303 6.579 -47.813 1.00 94.38 1227 LYS A C 1
ATOM 9433 O O . LYS A 1 1227 ? -6.548 6.374 -48.766 1.00 94.38 1227 LYS A O 1
ATOM 9438 N N . LYS A 1 1228 ? -7.354 5.798 -46.725 1.00 95.94 1228 LYS A N 1
ATOM 9439 C CA . LYS A 1 1228 ? -6.479 4.653 -46.425 1.00 95.94 1228 LYS A CA 1
ATOM 9440 C C . LYS A 1 1228 ? -7.165 3.279 -46.565 1.00 95.94 1228 LYS A C 1
ATOM 9442 O O . LYS A 1 1228 ? -6.540 2.277 -46.248 1.00 95.94 1228 LYS A O 1
ATOM 9447 N N . LEU A 1 1229 ? -8.401 3.198 -47.071 1.00 96.62 1229 LEU A N 1
ATOM 9448 C CA . LEU A 1 1229 ? -9.143 1.934 -47.186 1.00 96.62 1229 LEU A CA 1
ATOM 9449 C C . LEU A 1 1229 ? -8.476 1.001 -48.207 1.00 96.62 1229 LEU A C 1
ATOM 9451 O O . LEU A 1 1229 ? -8.395 1.322 -49.395 1.00 96.62 1229 LEU A O 1
ATOM 9455 N N . LYS A 1 1230 ? -8.031 -0.166 -47.739 1.00 95.12 1230 LYS A N 1
ATOM 9456 C CA . LYS A 1 1230 ? -7.337 -1.187 -48.538 1.00 95.12 1230 LYS A CA 1
ATOM 9457 C C . LYS A 1 1230 ? -8.198 -2.426 -48.764 1.00 95.12 1230 LYS A C 1
ATOM 9459 O O . LYS A 1 1230 ? -8.126 -3.025 -49.833 1.00 95.12 1230 LYS A O 1
ATOM 9464 N N . LYS A 1 1231 ? -9.034 -2.801 -47.788 1.00 96.38 1231 LYS A N 1
ATOM 9465 C CA . LYS A 1 1231 ? -9.762 -4.077 -47.799 1.00 96.38 1231 LYS A CA 1
ATOM 9466 C C . LYS A 1 1231 ? -11.237 -3.910 -47.448 1.00 96.38 1231 LYS A C 1
ATOM 9468 O O . LYS A 1 1231 ? -11.605 -3.198 -46.521 1.00 96.38 1231 LYS A O 1
ATOM 9473 N N . VAL A 1 1232 ? -12.087 -4.602 -48.207 1.00 97.00 1232 VAL A N 1
ATOM 9474 C CA . VAL A 1 1232 ? -13.526 -4.727 -47.934 1.00 97.00 1232 VAL A CA 1
ATOM 9475 C C . VAL A 1 1232 ? -13.923 -6.189 -48.097 1.00 97.00 1232 VAL A C 1
ATOM 9477 O O . VAL A 1 1232 ? -13.714 -6.789 -49.160 1.00 97.00 1232 VAL A O 1
ATOM 9480 N N . GLY A 1 1233 ? -14.472 -6.772 -47.038 1.00 94.94 1233 GLY A N 1
ATOM 9481 C CA . GLY A 1 1233 ? -14.799 -8.185 -46.946 1.00 94.94 1233 GLY A CA 1
ATOM 9482 C C . GLY A 1 1233 ? -15.959 -8.609 -47.848 1.00 94.94 1233 GLY A C 1
ATOM 9483 O O . GLY A 1 1233 ? -16.767 -7.806 -48.324 1.00 94.94 1233 GLY A O 1
ATOM 9484 N N . LYS A 1 1234 ? -16.049 -9.918 -48.102 1.00 95.94 1234 LYS A N 1
ATOM 9485 C CA . LYS A 1 1234 ? -17.124 -10.514 -48.908 1.00 95.94 1234 LYS A CA 1
ATOM 9486 C C . LYS A 1 1234 ? -18.486 -10.203 -48.274 1.00 95.94 1234 LYS A C 1
ATOM 9488 O O . LYS A 1 1234 ? -18.658 -10.325 -47.062 1.00 95.94 1234 LYS A O 1
ATOM 9493 N N . ASN A 1 1235 ? -19.463 -9.834 -49.105 1.00 96.81 1235 ASN A N 1
ATOM 9494 C CA . ASN A 1 1235 ? -20.841 -9.539 -48.692 1.00 96.81 1235 ASN A CA 1
ATOM 9495 C C . ASN A 1 1235 ? -20.998 -8.409 -47.655 1.00 96.81 1235 ASN A C 1
ATOM 9497 O O . ASN A 1 1235 ? -22.040 -8.359 -47.005 1.00 96.81 1235 ASN A O 1
ATOM 9501 N N . ALA A 1 1236 ? -20.014 -7.514 -47.502 1.00 96.12 1236 ALA A N 1
ATOM 9502 C CA . ALA A 1 1236 ? -20.069 -6.403 -46.551 1.00 96.12 1236 ALA A CA 1
ATOM 9503 C C . ALA A 1 1236 ? -21.367 -5.580 -46.632 1.00 96.12 1236 ALA A C 1
ATOM 9505 O O . ALA A 1 1236 ? -21.835 -5.132 -45.598 1.00 96.12 1236 ALA A O 1
ATOM 9506 N N . PHE A 1 1237 ? -21.977 -5.442 -47.817 1.00 96.88 1237 PHE A N 1
ATOM 9507 C CA . PHE A 1 1237 ? -23.211 -4.667 -48.028 1.00 96.88 1237 PHE A CA 1
ATOM 9508 C C . PHE A 1 1237 ? -24.391 -5.512 -48.540 1.00 96.88 1237 PHE A C 1
ATOM 9510 O O . PHE A 1 1237 ? -25.341 -4.975 -49.116 1.00 96.88 1237 PHE A O 1
ATOM 9517 N N . LYS A 1 1238 ? -24.337 -6.846 -48.414 1.00 95.75 1238 LYS A N 1
ATOM 9518 C CA . LYS A 1 1238 ? -25.403 -7.722 -48.931 1.00 95.75 1238 LYS A CA 1
ATOM 9519 C C . LYS A 1 1238 ? -26.675 -7.577 -48.100 1.00 95.75 1238 LYS A C 1
ATOM 9521 O O . LYS A 1 1238 ? -26.638 -7.726 -46.889 1.00 95.75 1238 LYS A O 1
ATOM 9526 N N . GLY A 1 1239 ? -27.809 -7.343 -48.760 1.00 93.94 1239 GLY A N 1
ATOM 9527 C CA . GLY A 1 1239 ? -29.094 -7.128 -48.082 1.00 93.94 1239 GLY A CA 1
ATOM 9528 C C . GLY A 1 1239 ? -29.296 -5.706 -47.544 1.00 93.94 1239 GLY A C 1
ATOM 9529 O O . GLY A 1 1239 ? -30.168 -5.511 -46.706 1.00 93.94 1239 GLY A O 1
ATOM 9530 N N . THR A 1 1240 ? -28.506 -4.738 -48.020 1.00 96.62 1240 THR A N 1
ATOM 9531 C CA . THR A 1 1240 ? -28.756 -3.296 -47.839 1.00 96.62 1240 THR A CA 1
ATOM 9532 C C . THR A 1 1240 ? -29.825 -2.782 -48.815 1.00 96.62 1240 THR A C 1
ATOM 9534 O O . THR A 1 1240 ? -30.262 -3.517 -49.708 1.00 96.62 1240 THR A O 1
ATOM 9537 N N . ALA A 1 1241 ? -30.261 -1.523 -48.678 1.00 93.94 1241 ALA A N 1
ATOM 9538 C CA . ALA A 1 1241 ? -31.301 -0.958 -49.541 1.00 93.94 1241 ALA A CA 1
ATOM 9539 C C . ALA A 1 1241 ? -30.904 -0.981 -51.033 1.00 93.94 1241 ALA A C 1
ATOM 9541 O O . ALA A 1 1241 ? -29.761 -0.700 -51.398 1.00 93.94 1241 ALA A O 1
ATOM 9542 N N . ALA A 1 1242 ? -31.873 -1.232 -51.923 1.00 91.25 1242 ALA A N 1
ATOM 9543 C CA . ALA A 1 1242 ? -31.619 -1.381 -53.362 1.00 91.25 1242 ALA A CA 1
ATOM 9544 C C . ALA A 1 1242 ? -30.869 -0.182 -53.983 1.00 91.25 1242 ALA A C 1
ATOM 9546 O O . ALA A 1 1242 ? -29.961 -0.364 -54.794 1.00 91.25 1242 ALA A O 1
ATOM 9547 N N . LYS A 1 1243 ? -31.205 1.048 -53.571 1.00 93.69 1243 LYS A N 1
ATOM 9548 C CA . LYS A 1 1243 ? -30.577 2.300 -54.040 1.00 93.69 1243 LYS A CA 1
ATOM 9549 C C . LYS A 1 1243 ? -29.515 2.835 -53.063 1.00 93.69 1243 LYS A C 1
ATOM 9551 O O . LYS A 1 1243 ? -29.428 4.049 -52.868 1.00 93.69 1243 LYS A O 1
ATOM 9556 N N . LEU A 1 1244 ? -28.738 1.953 -52.422 1.00 95.75 1244 LEU A N 1
ATOM 9557 C CA . LEU A 1 1244 ? -27.661 2.336 -51.500 1.00 95.75 1244 LEU A CA 1
ATOM 9558 C C . LEU A 1 1244 ? -26.705 3.349 -52.153 1.00 95.75 1244 LEU A C 1
ATOM 9560 O O . LEU A 1 1244 ? -26.222 3.146 -53.269 1.00 95.75 1244 LEU A O 1
ATOM 9564 N N . LYS A 1 1245 ? -26.415 4.436 -51.437 1.00 96.81 1245 LYS A N 1
ATOM 9565 C CA . LYS A 1 1245 ? -25.422 5.446 -51.816 1.00 96.81 1245 LYS A CA 1
ATOM 9566 C C . LYS A 1 1245 ? -24.145 5.229 -51.006 1.00 96.81 1245 LYS A C 1
ATOM 9568 O O . LYS A 1 1245 ? -24.153 5.417 -49.792 1.00 96.81 1245 LYS A O 1
ATOM 9573 N N . LEU A 1 1246 ? -23.057 4.866 -51.677 1.00 96.12 1246 LEU A N 1
ATOM 9574 C CA . LEU A 1 1246 ? -21.714 4.827 -51.096 1.00 96.12 1246 LEU A CA 1
ATOM 9575 C C . LEU A 1 1246 ? -21.002 6.133 -51.441 1.00 96.12 1246 LEU A C 1
ATOM 9577 O O . LEU A 1 1246 ? -20.680 6.385 -52.601 1.00 96.12 1246 LEU A O 1
ATOM 9581 N N . ILE A 1 1247 ? -20.796 6.982 -50.446 1.00 96.25 1247 ILE A N 1
ATOM 9582 C CA . ILE A 1 1247 ? -20.197 8.304 -50.607 1.00 96.25 1247 ILE A CA 1
ATOM 9583 C C . ILE A 1 1247 ? -18.729 8.209 -50.188 1.00 96.25 1247 ILE A C 1
ATOM 9585 O O . ILE A 1 1247 ? -18.441 7.875 -49.041 1.00 96.25 1247 ILE A O 1
ATOM 9589 N N . ILE A 1 1248 ? -17.810 8.468 -51.121 1.00 95.06 1248 ILE A N 1
ATOM 9590 C CA . ILE A 1 1248 ? -16.365 8.251 -50.950 1.00 95.06 1248 ILE A CA 1
ATOM 9591 C C . ILE A 1 1248 ? -15.540 9.479 -51.377 1.00 95.06 1248 ILE A C 1
ATOM 9593 O O . ILE A 1 1248 ? -16.021 10.281 -52.184 1.00 95.06 1248 ILE A O 1
ATOM 9597 N N . PRO A 1 1249 ? -14.282 9.633 -50.911 1.00 94.12 1249 PRO A N 1
ATOM 9598 C CA . PRO A 1 1249 ? -13.493 10.832 -51.188 1.00 94.12 1249 PRO A CA 1
ATOM 9599 C C . PRO A 1 1249 ? -13.167 10.975 -52.679 1.00 94.12 1249 PRO A C 1
ATOM 9601 O O . PRO A 1 1249 ? -12.656 10.031 -53.294 1.00 94.12 1249 PRO A O 1
ATOM 9604 N N . LYS A 1 1250 ? -13.369 12.173 -53.255 1.00 92.81 1250 LYS A N 1
ATOM 9605 C CA . LYS A 1 1250 ? -13.102 12.471 -54.681 1.00 92.81 1250 LYS A CA 1
ATOM 9606 C C . LYS A 1 1250 ? -11.748 11.943 -55.178 1.00 92.81 1250 LYS A C 1
ATOM 9608 O O . LYS A 1 1250 ? -11.695 11.324 -56.240 1.00 92.81 1250 LYS A O 1
ATOM 9613 N N . LYS A 1 1251 ? -10.678 12.112 -54.386 1.00 92.25 1251 LYS A N 1
ATOM 9614 C CA . LYS A 1 1251 ? -9.301 11.685 -54.726 1.00 92.25 1251 LYS A CA 1
ATOM 9615 C C . LYS A 1 1251 ? -9.105 10.159 -54.797 1.00 92.25 1251 LYS A C 1
ATOM 9617 O O . LYS A 1 1251 ? -8.167 9.708 -55.440 1.00 92.25 1251 LYS A O 1
ATOM 9622 N N . LYS A 1 1252 ? -9.960 9.352 -54.156 1.00 94.19 1252 LYS A N 1
ATOM 9623 C CA . LYS A 1 1252 ? -9.854 7.875 -54.131 1.00 94.19 1252 LYS A CA 1
ATOM 9624 C C . LYS A 1 1252 ? -10.952 7.175 -54.935 1.00 94.19 1252 LYS A C 1
ATOM 9626 O O . LYS A 1 1252 ? -11.024 5.949 -54.939 1.00 94.19 1252 LYS A O 1
ATOM 9631 N N . TYR A 1 1253 ? -11.771 7.936 -55.668 1.00 92.06 1253 TYR A N 1
ATOM 9632 C CA . TYR A 1 1253 ? -12.946 7.429 -56.378 1.00 92.06 1253 TYR A CA 1
ATOM 9633 C C . TYR A 1 1253 ? -12.655 6.233 -57.295 1.00 92.06 1253 TYR A C 1
ATOM 9635 O O . TYR A 1 1253 ? -13.339 5.218 -57.198 1.00 92.06 1253 TYR A O 1
ATOM 9643 N N . ALA A 1 1254 ? -11.636 6.316 -58.158 1.00 91.25 1254 ALA A N 1
ATOM 9644 C CA . ALA A 1 1254 ? -11.320 5.243 -59.105 1.00 91.25 1254 ALA A CA 1
ATOM 9645 C C . ALA A 1 1254 ? -10.901 3.941 -58.398 1.00 91.25 1254 ALA A C 1
ATOM 9647 O O . ALA A 1 1254 ? -11.406 2.867 -58.729 1.00 91.25 1254 ALA A O 1
ATOM 9648 N N . ALA A 1 1255 ? -10.029 4.048 -57.390 1.00 92.62 1255 ALA A N 1
ATOM 9649 C CA . ALA A 1 1255 ? -9.555 2.911 -56.607 1.00 92.62 1255 ALA A CA 1
ATOM 9650 C C . ALA A 1 1255 ? -10.694 2.268 -55.803 1.00 92.62 1255 ALA A C 1
ATOM 9652 O O . ALA A 1 1255 ? -10.916 1.061 -55.879 1.00 92.62 1255 ALA A O 1
ATOM 9653 N N . TYR A 1 1256 ? -11.482 3.074 -55.091 1.00 94.88 1256 TYR A N 1
ATOM 9654 C CA . TYR A 1 1256 ? -12.559 2.559 -54.249 1.00 94.88 1256 TYR A CA 1
ATOM 9655 C C . TYR A 1 1256 ? -13.756 2.058 -55.053 1.00 94.88 1256 TYR A C 1
ATOM 9657 O O . TYR A 1 1256 ? -14.412 1.119 -54.618 1.00 94.88 1256 TYR A O 1
ATOM 9665 N N . LYS A 1 1257 ? -14.022 2.600 -56.249 1.00 92.88 1257 LYS A N 1
ATOM 9666 C CA . LYS A 1 1257 ? -15.035 2.043 -57.159 1.00 92.88 1257 LYS A CA 1
ATOM 9667 C C . LYS A 1 1257 ? -14.717 0.587 -57.513 1.00 92.88 1257 LYS A C 1
ATOM 9669 O O . LYS A 1 1257 ? -15.633 -0.229 -57.550 1.00 92.88 1257 LYS A O 1
ATOM 9674 N N . LYS A 1 1258 ? -13.435 0.258 -57.728 1.00 93.00 1258 LYS A N 1
ATOM 9675 C CA . LYS A 1 1258 ? -12.976 -1.126 -57.934 1.00 93.00 1258 LYS A CA 1
ATOM 9676 C C . LYS A 1 1258 ? -13.058 -1.936 -56.638 1.00 93.00 1258 LYS A C 1
ATOM 9678 O O . LYS A 1 1258 ? -13.657 -3.004 -56.635 1.00 93.00 1258 LYS A O 1
ATOM 9683 N N . LEU A 1 1259 ? -12.520 -1.408 -55.534 1.00 93.00 1259 LEU A N 1
ATOM 9684 C CA . LEU A 1 1259 ? -12.465 -2.105 -54.241 1.00 93.00 1259 LEU A CA 1
ATOM 9685 C C . LEU A 1 1259 ? -13.854 -2.455 -53.685 1.00 93.00 1259 LEU A C 1
ATOM 9687 O O . LEU A 1 1259 ? -14.052 -3.533 -53.131 1.00 93.00 1259 LEU A O 1
ATOM 9691 N N . LEU A 1 1260 ? -14.819 -1.550 -53.841 1.00 92.31 1260 LEU A N 1
ATOM 9692 C CA . LEU A 1 1260 ? -16.191 -1.728 -53.376 1.00 92.31 1260 LEU A CA 1
ATOM 9693 C C . LEU A 1 1260 ? -17.033 -2.545 -54.359 1.00 92.31 1260 LEU A C 1
ATOM 9695 O O . LEU A 1 1260 ? -18.129 -2.950 -53.990 1.00 92.31 1260 LEU A O 1
ATOM 9699 N N . ALA A 1 1261 ? -16.570 -2.821 -55.583 1.00 87.88 1261 ALA A N 1
ATOM 9700 C CA . ALA A 1 1261 ? -17.330 -3.611 -56.548 1.00 87.88 1261 ALA A CA 1
ATOM 9701 C C . ALA A 1 1261 ? -17.573 -5.040 -56.035 1.00 87.88 1261 ALA A C 1
ATOM 9703 O O . ALA A 1 1261 ? -16.699 -5.668 -55.439 1.00 87.88 1261 ALA A O 1
ATOM 9704 N N . LYS A 1 1262 ? -18.776 -5.570 -56.291 1.00 85.62 1262 LYS A N 1
ATOM 9705 C CA . LYS A 1 1262 ? -19.165 -6.950 -55.944 1.00 85.62 1262 LYS A CA 1
ATOM 9706 C C . LYS A 1 1262 ? -19.044 -7.286 -54.441 1.00 85.62 1262 LYS A C 1
ATOM 9708 O O . LYS A 1 1262 ? -18.928 -8.454 -54.078 1.00 85.62 1262 LYS A O 1
ATOM 9713 N N . LYS A 1 1263 ? -19.133 -6.297 -53.541 1.00 94.62 1263 LYS A N 1
ATOM 9714 C CA . LYS A 1 1263 ? -19.124 -6.500 -52.074 1.00 94.62 1263 LYS A CA 1
ATOM 9715 C C . LYS A 1 1263 ? -20.518 -6.740 -51.479 1.00 94.62 1263 LYS A C 1
ATOM 9717 O O . LYS A 1 1263 ? -20.720 -6.618 -50.273 1.00 94.62 1263 LYS A O 1
ATOM 9722 N N . GLY A 1 1264 ? -21.468 -7.168 -52.311 1.00 88.12 1264 GLY A N 1
ATOM 9723 C CA . GLY A 1 1264 ? -22.811 -7.588 -51.908 1.00 88.12 1264 GLY A CA 1
ATOM 9724 C C . GLY A 1 1264 ? -23.913 -6.552 -52.130 1.00 88.12 1264 GLY A C 1
ATOM 9725 O O . GLY A 1 1264 ? -25.083 -6.911 -52.053 1.00 88.12 1264 GLY A O 1
ATOM 9726 N N . GLN A 1 1265 ? -23.571 -5.302 -52.442 1.00 90.94 1265 GLN A N 1
ATOM 9727 C CA . GLN A 1 1265 ? -24.554 -4.270 -52.777 1.00 90.94 1265 GLN A CA 1
ATOM 9728 C C . GLN A 1 1265 ? -25.348 -4.609 -54.055 1.00 90.94 1265 GLN A C 1
ATOM 9730 O O . GLN A 1 1265 ? -24.850 -5.302 -54.945 1.00 90.94 1265 GLN A O 1
ATOM 9735 N N . ASN A 1 1266 ? -26.579 -4.098 -54.155 1.00 88.44 1266 ASN A N 1
ATOM 9736 C CA . ASN A 1 1266 ? -27.466 -4.301 -55.306 1.00 88.44 1266 ASN A CA 1
ATOM 9737 C C . ASN A 1 1266 ? -26.919 -3.621 -56.585 1.00 88.44 1266 ASN A C 1
ATOM 9739 O O . ASN A 1 1266 ? -26.192 -2.631 -56.503 1.00 88.44 1266 ASN A O 1
ATOM 9743 N N . LYS A 1 1267 ? -27.309 -4.113 -57.772 1.00 85.44 1267 LYS A N 1
ATOM 9744 C CA . LYS A 1 1267 ? -26.977 -3.515 -59.079 1.00 85.44 1267 LYS A CA 1
ATOM 9745 C C . LYS A 1 1267 ? -27.368 -2.032 -59.177 1.00 85.44 1267 LYS A C 1
ATOM 9747 O O . LYS A 1 1267 ? -26.662 -1.278 -59.835 1.00 85.44 1267 LYS A O 1
ATOM 9752 N N . SER A 1 1268 ? -28.445 -1.605 -58.510 1.00 88.88 1268 SER A N 1
ATOM 9753 C CA . SER A 1 1268 ? -28.891 -0.202 -58.482 1.00 88.88 1268 SER A CA 1
ATOM 9754 C C . SER A 1 1268 ? -28.193 0.682 -57.433 1.00 88.88 1268 SER A C 1
ATOM 9756 O O . SER A 1 1268 ? -28.562 1.848 -57.275 1.00 88.88 1268 SER A O 1
ATOM 9758 N N . ALA A 1 1269 ? -27.204 0.162 -56.698 1.00 90.56 1269 ALA A N 1
ATOM 9759 C CA . ALA A 1 1269 ? -26.409 0.962 -55.772 1.00 90.56 1269 ALA A CA 1
ATOM 9760 C C . ALA A 1 1269 ? -25.506 1.948 -56.533 1.00 90.56 1269 ALA A C 1
ATOM 9762 O O . ALA A 1 1269 ? -24.942 1.628 -57.578 1.00 90.56 1269 ALA A O 1
ATOM 9763 N N . SER A 1 1270 ? -25.334 3.151 -55.986 1.00 91.38 1270 SER A N 1
ATOM 9764 C CA . SER A 1 1270 ? -24.517 4.207 -56.595 1.00 91.38 1270 SER A CA 1
ATOM 9765 C C . SER A 1 1270 ? -23.311 4.540 -55.724 1.00 91.38 1270 SER A C 1
ATOM 9767 O O . SER A 1 1270 ? -23.429 4.678 -54.507 1.00 91.38 1270 SER A O 1
ATOM 9769 N N . ILE A 1 1271 ? -22.148 4.700 -56.355 1.00 92.19 1271 ILE A N 1
ATOM 9770 C CA . ILE A 1 1271 ? -20.929 5.193 -55.707 1.00 92.19 1271 ILE A CA 1
ATOM 9771 C C . ILE A 1 1271 ? -20.762 6.658 -56.112 1.00 92.19 1271 ILE A C 1
ATOM 9773 O O . ILE A 1 1271 ? -20.662 6.961 -57.301 1.00 92.19 1271 ILE A O 1
ATOM 9777 N N . LYS A 1 1272 ? -20.769 7.571 -55.139 1.00 90.56 1272 LYS A N 1
ATOM 9778 C CA . LYS A 1 1272 ? -20.738 9.024 -55.349 1.00 90.56 1272 LYS A CA 1
ATOM 9779 C C . LYS A 1 1272 ? -19.459 9.640 -54.786 1.00 90.56 1272 LYS A C 1
ATOM 9781 O O . LYS A 1 1272 ? -18.921 9.171 -53.786 1.00 90.56 1272 LYS A O 1
ATOM 9786 N N . LYS A 1 1273 ? -18.991 10.704 -55.440 1.00 87.38 1273 LYS A N 1
ATOM 9787 C CA . LYS A 1 1273 ? -17.873 11.532 -54.972 1.00 87.38 1273 LYS A CA 1
ATOM 9788 C C . LYS A 1 1273 ? -18.388 12.513 -53.916 1.00 87.38 1273 LYS A C 1
ATOM 9790 O O . LYS A 1 1273 ? -19.473 13.064 -54.097 1.00 87.38 1273 LYS A O 1
ATOM 9795 N N . LYS A 1 1274 ? -17.601 12.723 -52.866 1.00 75.50 1274 LYS A N 1
ATOM 9796 C CA . LYS A 1 1274 ? -17.725 13.848 -51.936 1.00 75.50 1274 LYS A CA 1
ATOM 9797 C C . LYS A 1 1274 ? -16.464 14.688 -51.979 1.00 75.50 1274 LYS A C 1
ATOM 9799 O O . LYS A 1 1274 ? -15.367 14.091 -52.157 1.00 75.50 1274 LYS A O 1
#

pLDDT: mean 82.29, std 16.69, range [22.25, 98.31]

Secondary structure (DSSP, 8-state):
----SSSS----------------PPP-------------------SPP--HHHHHHHHHHHHHSSS--EEEEE-TT-EEESS--EE--S--SS--HHHHHHHHTT--S-EEEEEEEEES-SSEEEEEEESSSSSSSS-EEEEEETTEEEEE---EETTTSSB-S--EEEE-S-TTSSS-EEEEEEE-GGGTTSTTSEEEEETTPSP-S-GGGTTTEE--S-SS-PPP-EEEES--TTSTTSSTTPBPEEEEEEEEEES----HHHHHHHHGGG--TT--GGGG-TT----EEEEESGGG---HHHHTTBPPHHHHHHHTTTSSS-TTGGG--EEE---TT--HHHHHHTHHHHTGGGT-SEEEEE--HHHHTTHHHHHHHHHHHHHHHHHHHHHTT-EEEEEPPPPPSSGGGHHHHHHHHHHHHHHHTTTSEEE--TT--GGGB-TTSPBPHHHHHHHHHHHHHHHT----------PPPTTSEE----SS---S--SEEEE-SS-EEEE-----S-----EEEEEE-TT--EEEEEEPTT-SEEEE-SPPTT-EEEEEEEEEEETTEEEEPPPEEEE-STT-B-EEPPPTT--HHHHHHHHHHHHSSS--EEEEEESHHHHTTTSTTB--HHHHHHHHHHHTT-TT-EEEE---TT--HHHHHHTHIIIIITT--SEEEEE--TTTSSTTS--EE-TTS-EE-----HHHHHHHHHHHHHHHHHH-TT-EEEEEEPPP----S-SSS--GGGTTHHHHHHHHHHHHHHHHHHSTT-EEEEEEHHHHHHHHHHHT-TTTT-SSTT-SB-TTSSSB-HHHHHHHHHHHHHHTT---TT-TTTT-EE-----EEEEEEEEEEEEETTEEEEEGGGGTT-TT-EEEEEEEEEETTEEEEEEE---TT-EEEE----TTS--EEEEEEEETTT--EEEEEEEEEE---TTSBPPHHHHHHHHHHHHHHHH---TTS-HHHHHHHHHHHHHHHHHS-TTS--BHHHHHHHHHHHHHHHHHHHHHHHHHHHHHHHHHHHHHHHHHHHHT--SSSS-HHHHHHHHHHHHHHHHHHT-TTS-HHHHHHHHHHHHHHHTTT---PPPPPPSP-PPTT-EEEETTEEEEEEETTTTEEEEEEES-TT-SEEEE-SEEE-TTS-EEEEEEE-TTTTTT--S--EEEE-TT--EE-TTTTTT-TT--EEEE--SS--EE-TTTTTT-TT--EEEE--S---EE-TTTTTTS-TT-EEEE-GGGHHHHHHHTTTSS--TT-EEEE-

Foldseek 3Di:
DDDDDDPPDDDDDDDDDDDDDDDDDDDDDDDDDDPPPDDPPPDDPPDDPQELVVQQVVQCVCCVDPQNFKHKFFFPPPFQAWDDWDWPLDADPPRDVLSNLQSQAPDQFKKKKKWKWEALDQFAWFKKWFDFLDQFLRIWGWIHHRQWIKTGFNKDFPVVRATGGDPMDTFDHNRNVRFMKMKMKMANLNCPLAFPRMAIDIQLDHGRPDRVVSNGMRTGSHRHSDRIRTIIGQFSPTNCPRRVRTGGRTGIRIMIIGRHGDGNNSRSNHRNPRHALQAQVVLQDALALAEEEEEEEPQLAQACVQENQFDFLQLLLLLLQQPDHFLRSSNHFYFYQYFYLDALQNCLQCCLPRPLLLLHQEYEYEHEDSQLVCPPVRLVVNLVSVLVVVVVCVVSNHRYEYEAYADFPPPVSLVSSVVNVVSCCVSPPSRHHYQYRPPPDCVQADPRRHGYLVVSLVSSQSVCVSNVSDDRADFDCPPPPPPQWDFFFAPDWDQQAFPWWWAAQFKIKTFGPQRPDPDQWKKKKWKQWPVRKIKIFIDPGPDRMDMDGLHFGLIWIWMWMWTPRGDNFTHIGQIWIWTRYHGTTTDRDADPFNQVVLLVQVVVQLPDPFAFEEAEEEECQLSVNPQRRGDFLLSLVSNQCVLVVSSRYTGTRSYHYLDALQSCVVVVVSRALSFLGQEYEYDYQQQQLFQQHQNADDPSSHGDGGHDDLVVLLVSVLVSVVSNCVSHVNHAYEYEQAAFFDQDPPDVVRRCGNPPSVSNSVSSSVSQVVCCVVRPPRNYHYQYNHVVQVCCCQAPWVQAQDCDPRYQDPPNRRHGHNVVSLVVNLSCCSNSSVDMSRDSSNSMGGDDPAQAEEDAQEWEWEDEAQKIKTQLLSVVPPPLDWAWKKKWKDFPRMIIMRTDGRDNRDMDMTGSHHSPTDIDIWIWTARPPTRRIYTYHYDYDYDYYQQDFDDPVLLVVLVVLLVCQQPPPCVPAQPVLVVQLNVQSVVLCVVDPSPDRDGNNRSSVSVSSSSVSVSVSVVQRVLQVVLLVLLVVLLVVLVVVVVVDPPPQDDPVLVVQLVVLSVVSVVVSPHSVDGSVVSNVSSVSNNVSVVNRDDDDDDDFHSDSDRAQDWDADPFWIWHHPDPVQQAIETQAGPCLPDQAAEAEQWDQDPRRDIHGHAEHEACHCAQSARHQEYEHYQRHQEYHHCSNANHQNHAEYEDNHQNHAEYEQCVHHLNQNHAEYEHEHPRHNAYYALVCANYHQAHEYEYAPVCQVVVVVRVPNNRHHPNYDYHHD

Radius of gyration: 39.91 Å; chains: 1; bounding box: 100×101×115 Å